Protein AF-A0A939UTG9-F1 (afdb_monomer)

Radius of gyration: 53.7 Å; Cα contacts (8 Å, |Δi|>4): 1411; chains: 1; bounding box: 174×85×152 Å

pLDDT: mean 85.15, std 13.46, range [34.91, 98.56]

Nearest PDB structures (foldseek):
  1qhg-assembly1_A  TM=7.984E-01  e=1.955E-37  Geobacillus stearothermophilus
  2is6-assembly1_A  TM=6.971E-01  e=3.344E-34  Escherichia coli
  2is1-assembly1_A  TM=7.367E-01  e=8.570E-33  Escherichia coli
  4c2u-assembly1_D  TM=7.097E-01  e=1.482E-33  Deinococcus radiodurans
  2is2-assembly1_A  TM=7.202E-01  e=2.443E-31  Escherichia coli

Mean predicted aligned error: 13.66 Å

Foldseek 3Di:
DAAADLDDDPHADLVRDDQPDWYAHPQPRAIWAADDDPFRVPGTDGDPPDDGLPVVVVCPPAAADRDPVLCVVLVLADSLQAQCWADDPSDIDTARGAFAQEGEHEEADDGDQVSVCVVLVVSVQVLGAYEYEYECQVQVVVVQKDWDDDPQKIKMAGNPDDVNQVSDDVQLVSYWYWYWHDDPNDIWIWTWDFADVSGRNITMTGDTDDPQRVCVQSAQDPSDGHRYHCQLRDDDPLVVVLCVVLVNDDDSLLSSLLRQQFFAEEEAADFQLCQLVSVLVSLLCCCPRVVHFQQQEAEEEADPVSLVVSLVVSCVRRNNVSSVNHHRDHLLVVLLCLQVVVCVVVVHDAQAEPPDPVVQLVLLQVLCCVPVVDGDFLVRSVLLVLLLLQCLQQVDDLVRQVVCCVVPPCSSVSSVSSVVVSVVRSHDYSSVSLVSSLVCLVPPVVSLVVLLVRHQHYEYEALQQHAPSSLSNCLSNCAVGGYYYYHHVLLNQVLSSRRDNVSVLCSVPSGRRYRYGYRQERAFAEQQLQVLLLVLLVPDPSGNDGHHGYPVYHFDHAAEAEAQALVRLLVVVVVCQVPPPFAEEEAFADQLLVLLNLLVCVVVVGAAWEDADPDHLCSDPLNVQLLVQLVPDDFQDQQLVSSVVSNCVVPPPDDPVPDVSNVSLNSLSVVDRTSVRSNVSVVVSVVCNRVTHDDPDRRHYYYDYLVVCPVAATQEYEHHPQFPCGQVNPDASPSLDDPSRNPSVSSSSSSVSSRSSSHRHYYYYYDHQVTHHPSVCVSPVVSVVSNVVVVVVVVVVVVVVVVVVVVVVVVVVVVVVVVVVVVVVVVVVVVVVVVVVVVVVVVVVVVVVVVVVVVVVVVVVVVVVVVQLVVVLVVCVPPHQWDATPVRFIWGQQQPPRDIGTPVQFDDDDDPDDDDRSHGVVRVVPPD

Secondary structure (DSSP, 8-state):
-EEB-SSSSS-B-GGG--TT--EE-TTT-PEEEE---SSGGGSEEEPTT---S-HHHHSTTTSS---HHHHHHHTTS-GGGEEEEEEETTEEEEEEEEEBTEEEEEESSPPPHHHHHHHHHHHHHHT-EEEEEEE-HHHHHTTSEEEEEETTEEEEEESS--HHHHH--GGG--EEEEEEEEETTEEEEEEEEEEETTEEEEEEE-SPBPHHHHHHHTT-BTTB-PPBP-TTTS--HHHHHHHHHTT----HHHHHHHH--SSEEEEEE-TTS-HHHHHHHHHHIIIIIS---GGGEEEEESSHHHHHHHHHHHHHHH-HHHHHHSEEEEHHHHHHHHHHHHHHHTTPPPPEE---HHHHHHHHHHHHHHHHSSPPPHHHHHHHHHHHHHHHHTT--HHHHHHTTTTSTTHHHHHHHHHHHHHHTTEE-HHHHHHHHHHHHHH-HHHHHHHHHH-SEEEESSGGG-BHHHHHHHHHHHTTSEEEEEE-GGG---GGGTB-THHHHTHHHHSSS-EEEEE-EESSS-HHHHHHHHHHHTT-SS------EESS---PPPEEEEESSHHHHHHHHHHHHHH--S-EEEEESSHHHHHHHHHHHHHTT---EEPPPSS-GGGSHHHHHHHHHHTTS-TTS-HHHHHHHHHHHHSTTS-GGG-HHHHHHHHHHTT-SSHHHHHHHHHHHHHHHHH-B----TT-EEEEEHHHHTT--EEEEEE-S-STBBTTBSS--GGG-BTTBTT-HHHHHHHHHHHHTTEEEEEEEEEETTB--HHHHHH-HHHHHHHHHHHHHHHHHHHHHHHHHHHHHHHHHHHHHHHHHHHHHHHHHHHHHHHHHHHHHHHHHHHHHHHHHHHHHHHHHHHHHHHHHHHHHHHHHTT-SEEE-TT--EEEE-TTT--EEEGGGB---SSSS-----SBHHHHHT--

Sequence (928 aa):
MLFANDYNDRRVHIDETQSNQEYYCPSCGAPLVVKKGEIRQHHFAHKSNHVCNDTWERAGRQGYDISPWHNDWQNLFPRDNQEVRLHLGEVCHRADVLVDRTVVEFQHSILSPTVFDDRNNFYLNLGYKVVWLFDISDIYKEGKISYHKEGESCLFYWSNPKRTFLAYDINKGDIELFLHIAEGGKEAIYHVTGASDRGFEEFSTGLPLTRDKFLEYVGLKNGACAEPYREDVEKNRQFEEFCSKYGIDLSKQQERALLAVEGANLLLAVPGSGKTTVLINRIGHMVINKGIQPESILAITYTRNAAEEMRQRFSDRFGKELGNRIDFRTINSLCNDIYLSFCTKEGKQVRRLISKESERRKILAGVYKRFRHDNATENEKIQLGQYIGCIKNLMLEEDQIIELEDEYPQLNNMYKAYEDFLRQTNLMDYDDQMAFAYALLAKRPAVLEEIRSKYYYICVDEAQDTSKIQHAIIRMIAYGQSLFMVGDEDQSIYGFRAAFPRAMLNFRYDYVNPYILRMERNYRSTTQIVELAQRFISKNKGRYTKEMVADRGNGEPIELIRAASRKEQYDKLIEIARYRNRETAFLFRDNESSVVLIDLLLRNGISFKLKKPEMNFFGMRTIKRILDCLKRLNWAENPVDAIDRAYAKCYPGRDLERDSRLEVLKMLASEENNLKSFLDRVAVIENVIRNGSDASEANALILSTIHSSKGLEYDHVCLVDVYDGRFPSSKTNPFSHSKDDPSGEQEERRLFYVGMTRAKNKLTLFSIADKRSVYIEELYPEVRAEHEAMERKKAEEERKRREAERLQQKKEKDERRKRELEEWRIAHEKLIREEEERRRIEEEQAKRKKEQERLKEENKRKQDEAACHEEIKIIIDDQSTVAYDRSGRRWVKCERCGEIKLAEEFAWYGGQGKSNLGVCRDCSRKKH

Structure (mmCIF, N/CA/C/O backbone):
data_AF-A0A939UTG9-F1
#
_entry.id   AF-A0A939UTG9-F1
#
loop_
_atom_site.group_PDB
_atom_site.id
_atom_site.type_symbol
_atom_site.label_atom_id
_atom_site.label_alt_id
_atom_site.label_comp_id
_atom_site.label_asym_id
_atom_site.label_entity_id
_atom_site.label_seq_id
_atom_site.pdbx_PDB_ins_code
_atom_site.Cartn_x
_atom_site.Cartn_y
_atom_site.Cartn_z
_atom_site.occupancy
_atom_site.B_iso_or_equiv
_atom_site.auth_seq_id
_atom_site.auth_comp_id
_atom_site.auth_asym_id
_atom_site.auth_atom_id
_atom_site.pdbx_PDB_model_num
ATOM 1 N N . MET A 1 1 ? -23.768 -30.182 45.620 1.00 56.06 1 MET A N 1
ATOM 2 C CA . MET A 1 1 ? -22.332 -30.296 45.302 1.00 56.06 1 MET A CA 1
ATOM 3 C C . MET A 1 1 ? -21.807 -28.882 45.150 1.00 56.06 1 MET A C 1
ATOM 5 O O . MET A 1 1 ? -22.277 -28.175 44.266 1.00 56.06 1 MET A O 1
ATOM 9 N N . LEU A 1 2 ? -20.965 -28.430 46.076 1.00 53.72 2 LEU A N 1
ATOM 10 C CA . LEU A 1 2 ? -20.366 -27.100 46.011 1.00 53.72 2 LEU A CA 1
ATOM 11 C C . LEU A 1 2 ? -18.995 -27.266 45.392 1.00 53.72 2 LEU A C 1
ATOM 13 O O . LEU A 1 2 ? -18.208 -28.087 45.844 1.00 53.72 2 LEU A O 1
ATOM 17 N N . PHE A 1 3 ? -18.719 -26.540 44.327 1.00 56.91 3 PHE A N 1
ATOM 18 C CA . PHE A 1 3 ? -17.390 -26.568 43.747 1.00 56.91 3 PHE A CA 1
ATOM 19 C C . PHE A 1 3 ? -16.599 -25.385 44.295 1.00 56.91 3 PHE A C 1
ATOM 21 O O . PHE A 1 3 ? -17.157 -24.297 44.420 1.00 56.91 3 PHE A O 1
ATOM 28 N N . ALA A 1 4 ? -15.328 -25.592 44.625 1.00 58.44 4 ALA A N 1
ATOM 29 C CA . ALA A 1 4 ? -14.450 -24.495 45.012 1.00 58.44 4 ALA A CA 1
ATOM 30 C C . ALA A 1 4 ? -14.141 -23.673 43.757 1.00 58.44 4 ALA A C 1
ATOM 32 O O . ALA A 1 4 ? -13.546 -24.203 42.821 1.00 58.44 4 ALA A O 1
ATOM 33 N N . ASN A 1 5 ? -14.590 -22.423 43.673 1.00 55.06 5 ASN A N 1
ATOM 34 C CA . ASN A 1 5 ? -14.265 -21.581 42.525 1.00 55.06 5 ASN A CA 1
ATOM 35 C C . ASN A 1 5 ? -14.220 -20.107 42.921 1.00 55.06 5 ASN A C 1
ATOM 37 O O . ASN A 1 5 ? -15.011 -19.673 43.753 1.00 55.06 5 ASN A O 1
ATOM 41 N N . ASP A 1 6 ? -13.327 -19.363 42.278 1.00 51.34 6 ASP A N 1
ATOM 42 C CA . ASP A 1 6 ? -13.134 -17.927 42.474 1.00 51.34 6 ASP A CA 1
ATOM 43 C C . ASP A 1 6 ? -13.858 -17.151 41.355 1.00 51.34 6 ASP A C 1
ATOM 45 O O . ASP A 1 6 ? -13.267 -16.778 40.355 1.00 51.34 6 ASP A O 1
ATOM 49 N N . TYR A 1 7 ? -15.178 -17.007 41.508 1.00 44.16 7 TYR A N 1
ATOM 50 C CA . TYR A 1 7 ? -16.150 -16.270 40.672 1.00 44.16 7 TYR A CA 1
ATOM 51 C C . TYR A 1 7 ? -16.994 -16.968 39.572 1.00 44.16 7 TYR A C 1
ATOM 53 O O . TYR A 1 7 ? -16.527 -17.717 38.715 1.00 44.16 7 TYR A O 1
ATOM 61 N N . ASN A 1 8 ? -18.297 -16.640 39.698 1.00 45.78 8 ASN A N 1
ATOM 62 C CA . ASN A 1 8 ? -19.526 -16.768 38.892 1.00 45.78 8 ASN A CA 1
ATOM 63 C C . ASN A 1 8 ? -19.930 -18.103 38.239 1.00 45.78 8 ASN A C 1
ATOM 65 O O . ASN A 1 8 ? -19.920 -18.227 37.023 1.00 45.78 8 ASN A O 1
ATOM 69 N N . ASP A 1 9 ? -20.432 -19.040 39.069 1.00 42.06 9 ASP A N 1
ATOM 70 C CA . ASP A 1 9 ? -21.537 -19.963 38.706 1.00 42.06 9 ASP A CA 1
ATOM 71 C C . ASP A 1 9 ? -22.114 -20.731 39.937 1.00 42.06 9 ASP A C 1
ATOM 73 O O . ASP A 1 9 ? -21.953 -21.945 40.096 1.00 42.06 9 ASP A O 1
ATOM 77 N N . ARG A 1 10 ? -22.779 -20.019 40.869 1.00 41.81 10 ARG A N 1
ATOM 78 C CA . ARG A 1 10 ? -23.373 -20.561 42.128 1.00 41.81 10 ARG A CA 1
ATOM 79 C C . ARG A 1 10 ? -22.399 -21.353 43.038 1.00 41.81 10 ARG A C 1
ATOM 81 O O . ARG A 1 10 ? -22.671 -22.512 43.368 1.00 41.81 10 ARG A O 1
ATOM 88 N N . ARG A 1 11 ? -21.269 -20.764 43.458 1.00 49.25 11 ARG A N 1
ATOM 89 C CA . ARG A 1 11 ? -20.188 -21.440 44.222 1.00 49.25 11 ARG A CA 1
ATOM 90 C C . ARG A 1 11 ? -19.554 -20.532 45.300 1.00 49.25 11 ARG A C 1
ATOM 92 O O . ARG A 1 11 ? -19.694 -19.322 45.207 1.00 49.25 11 ARG A O 1
ATOM 99 N N . VAL A 1 12 ? -18.926 -21.154 46.313 1.00 49.19 12 VAL A N 1
ATOM 100 C CA . VAL A 1 12 ? -18.494 -20.600 47.627 1.00 49.19 12 VAL A CA 1
ATOM 101 C C . VAL A 1 12 ? -17.080 -20.008 47.571 1.00 49.19 12 VAL A C 1
ATOM 103 O O . VAL A 1 12 ? -16.168 -20.686 47.092 1.00 49.19 12 VAL A O 1
ATOM 106 N N . HIS A 1 13 ? -16.899 -18.791 48.099 1.00 52.38 13 HIS A N 1
ATOM 107 C CA . HIS A 1 13 ? -15.601 -18.109 48.193 1.00 52.38 13 HIS A CA 1
ATOM 108 C C . HIS A 1 13 ? -14.676 -18.775 49.233 1.00 52.38 13 HIS A C 1
ATOM 110 O O . HIS A 1 13 ? -15.135 -19.419 50.175 1.00 52.38 13 HIS A O 1
ATOM 116 N N . ILE A 1 14 ? -13.356 -18.613 49.104 1.00 53.41 14 ILE A N 1
ATOM 117 C CA . ILE A 1 14 ? -12.366 -19.228 50.012 1.00 53.41 14 ILE A CA 1
ATOM 118 C C . ILE A 1 14 ? -12.534 -18.777 51.475 1.00 53.41 14 ILE A C 1
ATOM 120 O O . ILE A 1 14 ? -12.440 -19.586 52.400 1.00 53.41 14 ILE A O 1
ATOM 124 N N . ASP A 1 15 ? -12.904 -17.508 51.654 1.00 51.78 15 ASP A N 1
ATOM 125 C CA . ASP A 1 15 ? -13.239 -16.896 52.949 1.00 51.78 15 ASP A CA 1
ATOM 126 C C . ASP A 1 15 ? -14.608 -17.345 53.497 1.00 51.78 15 ASP A C 1
ATOM 128 O O . ASP A 1 15 ? -14.928 -17.095 54.656 1.00 51.78 15 ASP A O 1
ATOM 132 N N . GLU A 1 16 ? -15.424 -18.018 52.683 1.00 56.09 16 GLU A N 1
ATOM 133 C CA . GLU A 1 16 ? -16.758 -18.520 53.043 1.00 56.09 16 GLU A CA 1
ATOM 134 C C . GLU A 1 16 ? -16.749 -20.031 53.344 1.00 56.09 16 GLU A C 1
ATOM 136 O O . GLU A 1 16 ? -17.800 -20.664 53.486 1.00 56.09 16 GLU A O 1
ATOM 141 N N . THR A 1 17 ? -15.562 -20.640 53.429 1.00 61.28 17 THR A N 1
ATOM 142 C CA . THR A 1 17 ? -15.422 -22.085 53.628 1.00 61.28 17 THR A CA 1
ATOM 143 C C . THR A 1 17 ? -15.768 -22.528 55.050 1.00 61.28 17 THR A C 1
ATOM 145 O O . THR A 1 17 ? -15.417 -21.883 56.036 1.00 61.28 17 THR A O 1
ATOM 148 N N . GLN A 1 18 ? -16.457 -23.667 55.176 1.00 62.19 18 GLN A N 1
ATOM 149 C CA . GLN A 1 18 ? -16.820 -24.270 56.461 1.00 62.19 18 GLN A CA 1
ATOM 150 C C . GLN A 1 18 ? -16.158 -25.642 56.614 1.00 62.19 18 GLN A C 1
ATOM 152 O O . GLN A 1 18 ? -16.201 -26.470 55.705 1.00 62.19 18 GLN A O 1
ATOM 157 N N . SER A 1 19 ? -15.596 -25.919 57.795 1.00 57.69 19 SER A N 1
ATOM 158 C CA . SER A 1 19 ? -14.795 -27.124 58.081 1.00 57.69 19 SER A CA 1
ATOM 159 C C . SER A 1 19 ? -15.504 -28.467 57.839 1.00 57.69 19 SER A C 1
ATOM 161 O O . SER A 1 19 ? -14.832 -29.489 57.746 1.00 57.69 19 SER A O 1
ATOM 163 N N . ASN A 1 20 ? -16.838 -28.479 57.730 1.00 62.22 20 ASN A N 1
ATOM 164 C CA . ASN A 1 20 ? -17.657 -29.691 57.597 1.00 62.22 20 ASN A CA 1
ATOM 165 C C . ASN A 1 20 ? -18.352 -29.821 56.229 1.00 62.22 20 ASN A C 1
ATOM 167 O O . ASN A 1 20 ? -19.310 -30.582 56.097 1.00 62.22 20 ASN A O 1
ATOM 171 N N . GLN A 1 21 ? -17.912 -29.068 55.221 1.00 67.62 21 GLN A N 1
ATOM 172 C CA . GLN A 1 21 ? -18.540 -29.039 53.902 1.00 67.62 21 GLN A CA 1
ATOM 173 C C . GLN A 1 21 ? -17.621 -29.655 52.837 1.00 67.62 21 GLN A C 1
ATOM 175 O O . GLN A 1 21 ? -16.415 -29.423 52.834 1.00 67.62 21 GLN A O 1
ATOM 180 N N . GLU A 1 22 ? -18.182 -30.476 51.942 1.00 69.62 22 GLU A N 1
ATOM 181 C CA . GLU A 1 22 ? -17.428 -31.074 50.834 1.00 69.62 22 GLU A CA 1
ATOM 182 C C . GLU A 1 22 ? -17.404 -30.152 49.615 1.00 69.62 22 GLU A C 1
ATOM 184 O O . GLU A 1 22 ? -18.452 -29.708 49.128 1.00 69.62 22 GLU A O 1
ATOM 189 N N . TYR A 1 23 ? -16.200 -29.936 49.089 1.00 72.38 23 TYR A N 1
ATOM 190 C CA . TYR A 1 23 ? -15.949 -29.096 47.926 1.00 72.38 23 TYR A CA 1
ATOM 191 C C . TYR A 1 23 ? -15.401 -29.925 46.763 1.00 72.38 23 TYR A C 1
ATOM 193 O O . TYR A 1 23 ? -14.735 -30.933 46.979 1.00 72.38 23 TYR A O 1
ATOM 201 N N . TYR A 1 24 ? -15.673 -29.509 45.528 1.00 70.25 24 TYR A N 1
ATOM 202 C CA . TYR A 1 24 ? -15.313 -30.242 44.307 1.00 70.25 24 TYR A CA 1
ATOM 203 C C . TYR A 1 24 ? -14.564 -29.341 43.313 1.00 70.25 24 TYR A C 1
ATOM 205 O O . TYR A 1 24 ? -14.814 -28.138 43.238 1.00 70.25 24 TYR A O 1
ATOM 213 N N . CYS A 1 25 ? -13.627 -29.901 42.550 1.00 64.31 25 CYS A N 1
ATOM 214 C CA . CYS A 1 25 ? -12.825 -29.168 41.580 1.00 64.31 25 CYS A CA 1
ATOM 215 C C . CYS A 1 25 ? -13.672 -28.770 40.366 1.00 64.31 25 CYS A C 1
ATOM 217 O O . CYS A 1 25 ? -14.316 -29.635 39.769 1.00 64.31 25 CYS A O 1
ATOM 219 N N . PRO A 1 26 ? -13.667 -27.492 39.960 1.00 53.91 26 PRO A N 1
ATOM 220 C CA . PRO A 1 26 ? -14.454 -27.019 38.829 1.00 53.91 26 PRO A CA 1
ATOM 221 C C . PRO A 1 26 ? -13.932 -27.538 37.482 1.00 53.91 26 PRO A C 1
ATOM 223 O O . PRO A 1 26 ? -14.737 -27.698 36.572 1.00 53.91 26 PRO A O 1
ATOM 226 N N . SER A 1 27 ? -12.631 -27.835 37.365 1.00 54.09 27 SER A N 1
ATOM 227 C CA . SER A 1 27 ? -12.012 -28.313 36.117 1.00 54.09 27 SER A CA 1
ATOM 228 C C . SER A 1 27 ? -12.207 -29.807 35.865 1.00 54.09 27 SER A C 1
ATOM 230 O O . SER A 1 27 ? -12.437 -30.211 34.731 1.00 54.09 27 SER A O 1
ATOM 232 N N . CYS A 1 28 ? -12.100 -30.649 36.894 1.00 63.97 28 CYS A N 1
ATOM 233 C CA . CYS A 1 28 ? -12.125 -32.111 36.734 1.00 63.97 28 CYS A CA 1
ATOM 234 C C . CYS A 1 28 ? -13.257 -32.810 37.503 1.00 63.97 28 CYS A C 1
ATOM 236 O O . CYS A 1 28 ? -13.431 -34.019 37.371 1.00 63.97 28 CYS A O 1
ATOM 238 N N . GLY A 1 29 ? -14.012 -32.086 38.334 1.00 64.69 29 GLY A N 1
ATOM 239 C CA . GLY A 1 29 ? -15.102 -32.640 39.140 1.00 64.69 29 GLY A CA 1
ATOM 240 C C . GLY A 1 29 ? -14.669 -33.467 40.355 1.00 64.69 29 GLY A C 1
ATOM 241 O O . GLY A 1 29 ? -15.529 -34.004 41.050 1.00 64.69 29 GLY A O 1
ATOM 242 N N . ALA A 1 30 ? -13.370 -33.584 40.643 1.00 72.75 30 ALA A N 1
ATOM 243 C CA . ALA A 1 30 ? -12.871 -34.386 41.759 1.00 72.75 30 ALA A CA 1
ATOM 244 C C . ALA A 1 30 ? -13.073 -33.696 43.126 1.00 72.75 30 ALA A C 1
ATOM 246 O O . ALA A 1 30 ? -12.939 -32.476 43.214 1.00 72.75 30 ALA A O 1
ATOM 247 N N . PRO A 1 31 ? -13.351 -34.439 44.213 1.00 68.38 31 PRO A N 1
ATOM 248 C CA . PRO A 1 31 ? -13.466 -33.866 45.552 1.00 68.38 31 PRO A CA 1
ATOM 249 C C . PRO A 1 31 ? -12.138 -33.255 46.028 1.00 68.38 31 PRO A C 1
ATOM 251 O O . PRO A 1 31 ? -11.065 -33.849 45.884 1.00 68.38 31 PRO A O 1
ATOM 254 N N . LEU A 1 32 ? -12.237 -32.073 46.627 1.00 67.69 32 LEU A N 1
ATOM 255 C CA . LEU A 1 32 ? -11.144 -31.260 47.148 1.00 67.69 32 LEU A CA 1
ATOM 256 C C . LEU A 1 32 ? -11.064 -31.361 48.675 1.00 67.69 32 LEU A C 1
ATOM 258 O O . LEU A 1 32 ? -12.062 -31.565 49.364 1.00 67.69 32 LEU A O 1
ATOM 262 N N . VAL A 1 33 ? -9.857 -31.194 49.208 1.00 68.81 33 VAL A N 1
ATOM 263 C CA . VAL A 1 33 ? -9.567 -31.125 50.643 1.00 68.81 33 VAL A CA 1
ATOM 264 C C . VAL A 1 33 ? -9.322 -29.673 51.029 1.00 68.81 33 VAL A C 1
ATOM 266 O O . VAL A 1 33 ? -8.511 -29.006 50.383 1.00 68.81 33 VAL A O 1
ATOM 269 N N . VAL A 1 34 ? -9.984 -29.210 52.095 1.00 63.03 34 VAL A N 1
ATOM 270 C CA . VAL A 1 34 ? -9.739 -27.883 52.672 1.00 63.03 34 VAL A CA 1
ATOM 271 C C . VAL A 1 34 ? -8.429 -27.902 53.471 1.00 63.03 34 VAL A C 1
ATOM 273 O O . VAL A 1 34 ? -8.233 -28.755 54.336 1.00 63.03 34 VAL A O 1
ATOM 276 N N . LYS A 1 35 ? -7.520 -26.972 53.193 1.00 58.66 35 LYS A N 1
ATOM 277 C CA . LYS A 1 35 ? -6.233 -26.770 53.877 1.00 58.66 35 LYS A CA 1
ATOM 278 C C . LYS A 1 35 ? -6.244 -25.416 54.595 1.00 58.66 35 LYS A C 1
ATOM 280 O O . LYS A 1 35 ? -6.921 -24.504 54.150 1.00 58.66 35 LYS A O 1
ATOM 285 N N . LYS A 1 36 ? -5.490 -25.263 55.689 1.00 45.59 36 LYS A N 1
ATOM 286 C CA . LYS A 1 36 ? -5.228 -23.954 56.322 1.00 45.59 36 LYS A CA 1
ATOM 287 C C . LYS A 1 36 ? -3.910 -23.388 55.790 1.00 45.59 36 LYS A C 1
ATOM 289 O O . LYS A 1 36 ? -2.893 -24.070 55.903 1.00 45.59 36 LYS A O 1
ATOM 294 N N . GLY A 1 37 ? -3.914 -22.166 55.259 1.00 48.91 37 GLY A N 1
ATOM 295 C CA . GLY A 1 37 ? -2.700 -21.466 54.828 1.00 48.91 37 GLY A CA 1
ATOM 296 C C . GLY A 1 37 ? -2.916 -19.957 54.694 1.00 48.91 37 GLY A C 1
ATOM 297 O O . GLY A 1 37 ? -4.029 -19.515 54.454 1.00 48.91 37 GLY A O 1
ATOM 298 N N . GLU A 1 38 ? -1.855 -19.164 54.852 1.00 39.16 38 GLU A N 1
ATOM 299 C CA . GLU A 1 38 ? -1.916 -17.687 54.814 1.00 39.16 38 GLU A CA 1
ATOM 300 C C . GLU A 1 38 ? -2.029 -17.105 53.391 1.00 39.16 38 GLU A C 1
ATOM 302 O O . GLU A 1 38 ? -2.271 -15.914 53.225 1.00 39.16 38 GLU A O 1
ATOM 307 N N . ILE A 1 39 ? -1.880 -17.936 52.354 1.00 44.31 39 ILE A N 1
ATOM 308 C CA . ILE A 1 39 ? -1.862 -17.517 50.946 1.00 44.31 39 ILE A CA 1
ATOM 309 C C . ILE A 1 39 ? -3.118 -18.040 50.236 1.00 44.31 39 ILE A C 1
ATOM 311 O O . ILE A 1 39 ? -3.437 -19.231 50.335 1.00 44.31 39 ILE A O 1
ATOM 315 N N . ARG A 1 40 ? -3.804 -17.157 49.486 1.00 46.12 40 ARG A N 1
ATOM 316 C CA . ARG A 1 40 ? -5.084 -17.400 48.778 1.00 46.12 40 ARG A CA 1
ATOM 317 C C . ARG A 1 40 ? -5.124 -18.719 47.989 1.00 46.12 40 ARG A C 1
ATOM 319 O O . ARG A 1 40 ? -6.157 -19.366 47.932 1.00 46.12 40 ARG A O 1
ATOM 326 N N . GLN A 1 41 ? -4.002 -19.195 47.454 1.00 44.38 41 GLN A N 1
ATOM 327 C CA . GLN A 1 41 ? -3.951 -20.390 46.599 1.00 44.38 41 GLN A CA 1
ATOM 328 C C . GLN A 1 41 ? -3.928 -21.741 47.344 1.00 44.38 41 GLN A C 1
ATOM 330 O O . GLN A 1 41 ? -3.912 -22.796 46.711 1.00 44.38 41 GLN A O 1
ATOM 335 N N . HIS A 1 42 ? -3.880 -21.755 48.680 1.00 47.03 42 HIS A N 1
ATOM 336 C CA . HIS A 1 42 ? -3.580 -22.977 49.436 1.00 47.03 42 HIS A CA 1
ATOM 337 C C . HIS A 1 42 ? -4.725 -23.547 50.267 1.00 47.03 42 HIS A C 1
ATOM 339 O O . HIS A 1 42 ? -4.473 -24.510 50.988 1.00 47.03 42 HIS A O 1
ATOM 345 N N . HIS A 1 43 ? -5.962 -23.048 50.155 1.00 54.19 43 HIS A N 1
ATOM 346 C CA . HIS A 1 43 ? -7.070 -23.610 50.941 1.00 54.19 43 HIS A CA 1
ATOM 347 C C . HIS A 1 43 ? -7.762 -24.812 50.308 1.00 54.19 43 HIS A C 1
ATOM 349 O O . HIS A 1 43 ? -8.451 -25.519 51.025 1.00 54.19 43 HIS A O 1
ATOM 355 N N . PHE A 1 44 ? -7.568 -25.103 49.022 1.00 60.00 44 PHE A N 1
ATOM 356 C CA . PHE A 1 44 ? -8.120 -26.302 48.392 1.00 60.00 44 PHE A CA 1
ATOM 357 C C . PHE A 1 44 ? -7.023 -27.099 47.696 1.00 60.00 44 PHE A C 1
ATOM 359 O O . PHE A 1 44 ? -6.172 -26.536 47.017 1.00 60.00 44 PHE A O 1
ATOM 366 N N . ALA A 1 45 ? -7.030 -28.418 47.862 1.00 58.91 45 ALA A N 1
ATOM 367 C CA . ALA A 1 45 ? -6.118 -29.312 47.156 1.00 58.91 45 ALA A CA 1
ATOM 368 C C . ALA A 1 45 ? -6.840 -30.585 46.725 1.00 58.91 45 ALA A C 1
ATOM 370 O O . ALA A 1 45 ? -7.698 -31.086 47.454 1.00 58.91 45 ALA A O 1
ATOM 371 N N . HIS A 1 46 ? -6.464 -31.153 45.580 1.00 65.44 46 HIS A N 1
ATOM 372 C CA . HIS A 1 46 ? -6.901 -32.502 45.247 1.00 65.44 46 HIS A CA 1
ATOM 373 C C . HIS A 1 46 ? -6.391 -33.505 46.291 1.00 65.44 46 HIS A C 1
ATOM 375 O O . HIS A 1 46 ? -5.312 -33.340 46.873 1.00 65.44 46 HIS A O 1
ATOM 381 N N . LYS A 1 47 ? -7.158 -34.579 46.520 1.00 63.28 47 LYS A N 1
ATOM 382 C CA . LYS A 1 47 ? -6.628 -35.761 47.216 1.00 63.28 47 LYS A CA 1
ATOM 383 C C . LYS A 1 47 ? -5.399 -36.272 46.450 1.00 63.28 47 LYS A C 1
ATOM 385 O O . LYS A 1 47 ? -5.352 -36.181 45.223 1.00 63.28 47 LYS A O 1
ATOM 390 N N . SER A 1 48 ? -4.401 -36.775 47.174 1.00 55.16 48 SER A N 1
ATOM 391 C CA . SER A 1 48 ? -3.136 -37.245 46.598 1.00 55.16 48 SER A CA 1
ATOM 392 C C . SER A 1 48 ? -3.372 -38.174 45.394 1.00 55.16 48 SER A C 1
ATOM 394 O O . SER A 1 48 ? -4.171 -39.103 45.490 1.00 55.16 48 SER A O 1
ATOM 396 N N . ASN A 1 49 ? -2.649 -37.921 44.291 1.00 58.56 49 ASN A N 1
ATOM 397 C CA . ASN A 1 49 ? -2.642 -38.663 43.011 1.00 58.56 49 ASN A CA 1
ATOM 398 C C . ASN A 1 49 ? -3.700 -38.295 41.945 1.00 58.56 49 ASN A C 1
ATOM 400 O O . ASN A 1 49 ? -3.868 -39.049 40.987 1.00 58.56 49 ASN A O 1
ATOM 404 N N . HIS A 1 50 ? -4.389 -37.157 42.045 1.00 59.38 50 HIS A N 1
ATOM 405 C CA . HIS A 1 50 ? -5.263 -36.675 40.965 1.00 59.38 50 HIS A CA 1
ATOM 406 C C . HIS A 1 50 ? -4.510 -35.755 39.983 1.00 59.38 50 HIS A C 1
ATOM 408 O O . HIS A 1 50 ? -3.743 -34.904 40.420 1.00 59.38 50 HIS A O 1
ATOM 414 N N . VAL A 1 51 ? -4.730 -35.909 38.670 1.00 53.47 51 VAL A N 1
ATOM 415 C CA . VAL A 1 51 ? -4.139 -35.055 37.619 1.00 53.47 51 VAL A CA 1
ATOM 416 C C . VAL A 1 51 ? -5.235 -34.176 37.028 1.00 53.47 51 VAL A C 1
ATOM 418 O O . VAL A 1 51 ? -6.138 -34.678 36.363 1.00 53.47 51 VAL A O 1
ATOM 421 N N . CYS A 1 52 ? -5.154 -32.869 37.271 1.00 55.97 52 CYS A N 1
ATOM 422 C CA . CYS A 1 52 ? -6.128 -31.901 36.780 1.00 55.97 52 CYS A CA 1
ATOM 423 C C . CYS A 1 52 ? -5.679 -31.241 35.457 1.00 55.97 52 CYS A C 1
ATOM 425 O O . CYS A 1 52 ? -4.485 -31.103 35.174 1.00 55.97 52 CYS A O 1
ATOM 427 N N . ASN A 1 53 ? -6.649 -30.818 34.638 1.00 47.28 53 ASN A N 1
ATOM 428 C CA . ASN A 1 53 ? -6.420 -29.960 33.465 1.00 47.28 53 ASN A CA 1
ATOM 429 C C . ASN A 1 53 ? -6.317 -28.468 33.830 1.00 47.28 53 ASN A C 1
ATOM 431 O O . ASN A 1 53 ? -6.081 -27.645 32.952 1.00 47.28 53 ASN A O 1
ATOM 435 N N . ASP A 1 54 ? -6.479 -28.120 35.109 1.00 50.88 54 ASP A N 1
ATOM 436 C CA . ASP A 1 54 ? -6.211 -26.775 35.607 1.00 50.88 54 ASP A CA 1
ATOM 437 C C . ASP A 1 54 ? -4.707 -26.467 35.490 1.00 50.88 54 ASP A C 1
ATOM 439 O O . ASP A 1 54 ? -3.860 -27.165 36.061 1.00 50.88 54 ASP A O 1
ATOM 443 N N . THR A 1 55 ? -4.368 -25.432 34.719 1.00 46.50 55 THR A N 1
ATOM 444 C CA . THR A 1 55 ? -2.986 -25.012 34.439 1.00 46.50 55 THR A CA 1
ATOM 445 C C . THR A 1 55 ? -2.231 -24.601 35.707 1.00 46.50 55 THR A C 1
ATOM 447 O O . THR A 1 55 ? -1.002 -24.677 35.738 1.00 46.50 55 THR A O 1
ATOM 450 N N . TRP A 1 56 ? -2.956 -24.287 36.784 1.00 47.03 56 TRP A N 1
ATOM 451 C CA . TRP A 1 56 ? -2.422 -23.971 38.108 1.00 47.03 56 TRP A CA 1
ATOM 452 C C . TRP A 1 56 ? -1.631 -25.104 38.771 1.00 47.03 56 TRP A C 1
ATOM 454 O O . TRP A 1 56 ? -0.629 -24.848 39.434 1.00 47.03 56 TRP A O 1
ATOM 464 N N . GLU A 1 57 ? -2.046 -26.361 38.591 1.00 42.62 57 GLU A N 1
ATOM 465 C CA . GLU A 1 57 ? -1.373 -27.508 39.220 1.00 42.62 57 GLU A CA 1
ATOM 466 C C . GLU A 1 57 ? -0.228 -28.049 38.344 1.00 42.62 57 GLU A C 1
ATOM 468 O O . GLU A 1 57 ? 0.761 -28.574 38.861 1.00 42.62 57 GLU A O 1
ATOM 473 N N . ARG A 1 58 ? -0.323 -27.877 37.012 1.00 42.28 58 ARG A N 1
ATOM 474 C CA . ARG A 1 58 ? 0.733 -28.272 36.058 1.00 42.28 58 ARG A CA 1
ATOM 475 C C . ARG A 1 58 ? 1.953 -27.354 36.111 1.00 42.28 58 ARG A C 1
ATOM 477 O O . ARG A 1 58 ? 3.068 -27.834 35.915 1.00 42.28 58 ARG A O 1
ATOM 484 N N . ALA A 1 59 ? 1.769 -26.074 36.435 1.00 43.00 59 ALA A N 1
ATOM 485 C CA . ALA A 1 59 ? 2.849 -25.135 36.739 1.00 43.00 59 ALA A CA 1
ATOM 486 C C . ALA A 1 59 ? 3.413 -25.382 38.154 1.00 43.00 59 ALA A C 1
ATOM 488 O O . ALA A 1 59 ? 3.409 -24.502 39.010 1.00 43.00 59 ALA A O 1
ATOM 489 N N . GLY A 1 60 ? 3.849 -26.611 38.450 1.00 36.78 60 GLY A N 1
ATOM 490 C CA . GLY A 1 60 ? 4.242 -27.014 39.800 1.00 36.78 60 GLY A CA 1
ATOM 491 C C . GLY A 1 60 ? 5.236 -26.045 40.448 1.00 36.78 60 GLY A C 1
ATOM 492 O O . GLY A 1 60 ? 6.302 -25.835 39.895 1.00 36.78 60 GLY A O 1
ATOM 493 N N . ARG A 1 61 ? 4.887 -25.475 41.614 1.00 41.47 61 ARG A N 1
ATOM 494 C CA . ARG A 1 61 ? 5.705 -24.698 42.588 1.00 41.47 61 ARG A CA 1
ATOM 495 C C . ARG A 1 61 ? 6.699 -23.621 42.083 1.00 41.47 61 ARG A C 1
ATOM 497 O O . ARG A 1 61 ? 7.300 -22.966 42.924 1.00 41.47 61 ARG A O 1
ATOM 504 N N . GLN A 1 62 ? 6.907 -23.418 40.784 1.00 44.19 62 GLN A N 1
ATOM 505 C CA . GLN A 1 62 ? 7.989 -22.593 40.220 1.00 44.19 62 GLN A CA 1
ATOM 506 C C . GLN A 1 62 ? 7.521 -21.618 39.124 1.00 44.19 62 GLN A C 1
ATOM 508 O O . GLN A 1 62 ? 8.354 -20.915 38.561 1.00 44.19 62 GLN A O 1
ATOM 513 N N . GLY A 1 63 ? 6.224 -21.572 38.793 1.00 50.50 63 GLY A N 1
ATOM 514 C CA . GLY A 1 63 ? 5.742 -20.872 37.592 1.00 50.50 63 GLY A CA 1
ATOM 515 C C . GLY A 1 63 ? 4.906 -19.607 37.797 1.00 50.50 63 GLY A C 1
ATOM 516 O O . GLY A 1 63 ? 4.694 -18.903 36.819 1.00 50.50 63 GLY A O 1
ATOM 517 N N . TYR A 1 64 ? 4.416 -19.314 39.003 1.00 60.38 64 TYR A N 1
ATOM 518 C CA . TYR A 1 64 ? 3.509 -18.184 39.249 1.00 60.38 64 TYR A CA 1
ATOM 519 C C . TYR A 1 64 ? 3.933 -17.424 40.505 1.00 60.38 64 TYR A C 1
ATOM 521 O O . TYR A 1 64 ? 4.275 -18.051 41.511 1.00 60.38 64 TYR A O 1
ATOM 529 N N . ASP A 1 65 ? 3.960 -16.094 40.434 1.00 65.88 65 ASP A N 1
ATOM 530 C CA . ASP A 1 65 ? 4.382 -15.251 41.549 1.00 65.88 65 ASP A CA 1
ATOM 531 C C . ASP A 1 65 ? 3.218 -14.974 42.487 1.00 65.88 65 ASP A C 1
ATOM 533 O O . ASP A 1 65 ? 2.200 -14.443 42.072 1.00 65.88 65 ASP A O 1
ATOM 537 N N . ILE A 1 66 ? 3.375 -15.336 43.754 1.00 68.62 66 ILE A N 1
ATOM 538 C CA . ILE A 1 66 ? 2.400 -15.067 44.819 1.00 68.62 66 ILE A CA 1
ATOM 539 C C . ILE A 1 66 ? 3.058 -14.359 46.000 1.00 68.62 66 ILE A C 1
ATOM 541 O O . ILE A 1 66 ? 2.614 -14.483 47.144 1.00 68.62 66 ILE A O 1
ATOM 545 N N . SER A 1 67 ? 4.164 -13.659 45.740 1.00 79.19 67 SER A N 1
ATOM 546 C CA . SER A 1 67 ? 4.879 -12.888 46.751 1.00 79.19 67 SER A CA 1
ATOM 547 C C . SER A 1 67 ? 3.969 -11.840 47.408 1.00 79.19 67 SER A C 1
ATOM 549 O O . SER A 1 67 ? 2.982 -11.397 46.812 1.00 79.19 67 SER A O 1
ATOM 551 N N . PRO A 1 68 ? 4.284 -11.396 48.639 1.00 82.62 68 PRO A N 1
ATOM 552 C CA . PRO A 1 68 ? 3.576 -10.278 49.260 1.00 82.62 68 PRO A CA 1
ATOM 553 C C . PRO A 1 68 ? 3.526 -9.045 48.348 1.00 82.62 68 PRO A C 1
ATOM 555 O O . PRO A 1 68 ? 2.465 -8.458 48.189 1.00 82.62 68 PRO A O 1
ATOM 558 N N . TRP A 1 69 ? 4.632 -8.744 47.653 1.00 89.56 69 TRP A N 1
ATOM 559 C CA . TRP A 1 69 ? 4.706 -7.653 46.679 1.00 89.56 69 TRP A CA 1
ATOM 560 C C . TRP A 1 69 ? 3.675 -7.803 45.552 1.00 89.56 69 TRP A C 1
ATOM 562 O O . TRP A 1 69 ? 2.953 -6.856 45.257 1.00 89.56 69 TRP A O 1
ATOM 572 N N . HIS A 1 70 ? 3.562 -8.994 44.957 1.00 88.25 70 HIS A N 1
ATOM 573 C CA . HIS A 1 70 ? 2.571 -9.266 43.912 1.00 88.25 70 HIS A CA 1
ATOM 574 C C . HIS A 1 70 ? 1.143 -9.012 44.417 1.00 88.25 70 HIS A C 1
ATOM 576 O O . HIS A 1 70 ? 0.368 -8.296 43.781 1.00 88.25 70 HIS A O 1
ATOM 582 N N . ASN A 1 71 ? 0.809 -9.553 45.594 1.00 85.94 71 ASN A N 1
ATOM 583 C CA . ASN A 1 71 ? -0.519 -9.388 46.183 1.00 85.94 71 ASN A CA 1
ATOM 584 C C . ASN A 1 71 ? -0.816 -7.918 46.512 1.00 85.94 71 ASN A C 1
ATOM 586 O O . ASN A 1 71 ? -1.938 -7.466 46.296 1.00 85.94 71 ASN A O 1
ATOM 590 N N . ASP A 1 72 ? 0.165 -7.162 47.009 1.00 90.56 72 ASP A N 1
ATOM 591 C CA . ASP A 1 72 ? 0.003 -5.740 47.327 1.00 90.56 72 ASP A CA 1
ATOM 592 C C . ASP A 1 72 ? -0.392 -4.922 46.092 1.00 90.56 72 ASP A C 1
ATOM 594 O O . ASP A 1 72 ? -1.262 -4.061 46.193 1.00 90.56 72 ASP A O 1
ATOM 598 N N . TRP A 1 73 ? 0.194 -5.213 44.927 1.00 92.94 73 TRP A N 1
ATOM 599 C CA . TRP A 1 73 ? -0.163 -4.562 43.664 1.00 92.94 73 TRP A CA 1
ATOM 600 C C . TRP A 1 73 ? -1.522 -5.007 43.125 1.00 92.94 73 TRP A C 1
ATOM 602 O O . TRP A 1 73 ? -2.341 -4.163 42.757 1.00 92.94 73 TRP A O 1
ATOM 612 N N . GLN A 1 74 ? -1.791 -6.314 43.112 1.00 90.88 74 GLN A N 1
ATOM 613 C CA . GLN A 1 74 ? -3.065 -6.863 42.640 1.00 90.88 74 GLN A CA 1
ATOM 614 C C . GLN A 1 74 ? -4.253 -6.341 43.469 1.00 90.88 74 GLN A C 1
ATOM 616 O O . GLN A 1 74 ? -5.294 -5.979 42.919 1.00 90.88 74 GLN A O 1
ATOM 621 N N . ASN A 1 75 ? -4.086 -6.225 44.791 1.00 91.56 75 ASN A N 1
ATOM 622 C CA . ASN A 1 75 ? -5.134 -5.780 45.715 1.00 91.56 75 ASN A CA 1
ATOM 623 C C . ASN A 1 75 ? -5.530 -4.302 45.567 1.00 91.56 75 ASN A C 1
ATOM 625 O O . ASN A 1 75 ? -6.513 -3.882 46.178 1.00 91.56 75 ASN A O 1
ATOM 629 N N . LEU A 1 76 ? -4.804 -3.513 44.768 1.00 93.38 76 LEU A N 1
ATOM 630 C CA . LEU A 1 76 ? -5.177 -2.128 44.461 1.00 93.38 76 LEU A CA 1
ATOM 631 C C . LEU A 1 76 ? -6.400 -2.037 43.536 1.00 93.38 76 LEU A C 1
ATOM 633 O O . LEU A 1 76 ? -7.031 -0.983 43.465 1.00 93.38 76 LEU A O 1
ATOM 637 N N . PHE A 1 77 ? -6.732 -3.119 42.828 1.00 93.62 77 PHE A N 1
ATOM 638 C CA . PHE A 1 77 ? -7.822 -3.160 41.856 1.00 93.62 77 PHE A CA 1
ATOM 639 C C . PHE A 1 77 ? -9.119 -3.702 42.477 1.00 93.62 77 PHE A C 1
ATOM 641 O O . PHE A 1 77 ? -9.067 -4.435 43.467 1.00 93.62 77 PHE A O 1
ATOM 648 N N . PRO A 1 78 ? -10.300 -3.391 41.913 1.00 91.31 78 PRO A N 1
ATOM 649 C CA . PRO A 1 78 ? -11.559 -4.004 42.331 1.00 91.31 78 PRO A CA 1
ATOM 650 C C . PRO A 1 78 ? -11.511 -5.532 42.223 1.00 91.31 78 PRO A C 1
ATOM 652 O O . PRO A 1 78 ? -10.846 -6.071 41.341 1.00 91.31 78 PRO A O 1
ATOM 655 N N . ARG A 1 79 ? -12.235 -6.240 43.099 1.00 84.88 79 ARG A N 1
ATOM 656 C CA . ARG A 1 79 ? -12.197 -7.715 43.159 1.00 84.88 79 ARG A CA 1
ATOM 657 C C . ARG A 1 79 ? -12.565 -8.377 41.834 1.00 84.88 79 ARG A C 1
ATOM 659 O O . ARG A 1 79 ? -11.894 -9.322 41.445 1.00 84.88 79 ARG A O 1
ATOM 666 N N . ASP A 1 80 ? -13.561 -7.848 41.129 1.00 87.19 80 ASP A N 1
ATOM 667 C CA . ASP A 1 80 ? -14.005 -8.407 39.846 1.00 87.19 80 ASP A CA 1
ATOM 668 C C . ASP A 1 80 ? -12.932 -8.314 38.751 1.00 87.19 80 ASP A C 1
ATOM 670 O O . ASP A 1 80 ? -12.985 -9.061 37.779 1.00 87.19 80 ASP A O 1
ATOM 674 N N . ASN A 1 81 ? -11.945 -7.426 38.913 1.00 91.06 81 ASN A N 1
ATOM 675 C CA . ASN A 1 81 ? -10.826 -7.248 37.993 1.00 91.06 81 ASN A CA 1
ATOM 676 C C . ASN A 1 81 ? -9.611 -8.110 38.324 1.00 91.06 81 ASN A C 1
ATOM 678 O O . ASN A 1 81 ? -8.695 -8.166 37.507 1.00 91.06 81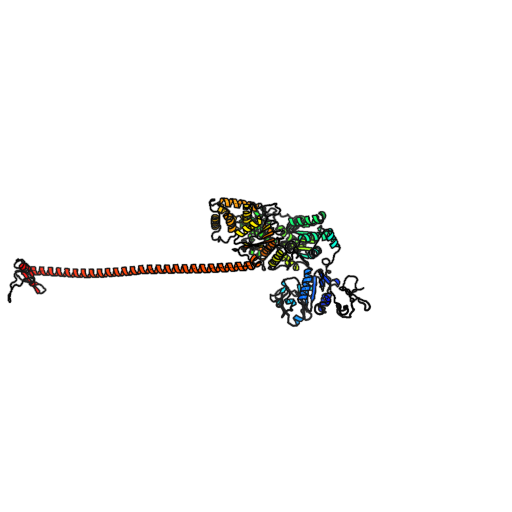 ASN A O 1
ATOM 682 N N . GLN A 1 82 ? -9.569 -8.735 39.499 1.00 89.56 82 GLN A N 1
ATOM 683 C CA . GLN A 1 82 ? -8.446 -9.559 39.930 1.00 89.56 82 GLN A CA 1
ATOM 684 C C . GLN A 1 82 ? -8.611 -10.984 39.396 1.00 89.56 82 GLN A C 1
ATOM 686 O O . GLN A 1 82 ? -9.722 -11.501 39.314 1.00 89.56 82 GLN A O 1
ATOM 691 N N . GLU A 1 83 ? -7.497 -11.638 39.074 1.00 83.12 83 GLU A N 1
ATOM 692 C CA . GLU A 1 83 ? -7.450 -13.082 38.836 1.00 83.12 83 GLU A CA 1
ATOM 693 C C . GLU A 1 83 ? -8.411 -13.582 37.730 1.00 83.12 83 GLU A C 1
ATOM 695 O O . GLU A 1 83 ? -8.965 -14.686 37.788 1.00 83.12 83 GLU A O 1
ATOM 700 N N . VAL A 1 84 ? -8.589 -12.786 36.671 1.00 83.31 84 VAL A N 1
ATOM 701 C CA . VAL A 1 84 ? -9.591 -13.050 35.630 1.00 83.31 84 VAL A CA 1
ATOM 702 C C . VAL A 1 84 ? -9.152 -14.179 34.700 1.00 83.31 84 VAL A C 1
ATOM 704 O O . VAL A 1 84 ? -8.089 -14.133 34.078 1.00 83.31 84 VAL A O 1
ATOM 707 N N . ARG A 1 85 ? -9.995 -15.209 34.566 1.00 81.50 85 ARG A N 1
ATOM 708 C CA . ARG A 1 85 ? -9.759 -16.339 33.655 1.00 81.50 85 ARG A CA 1
ATOM 709 C C . ARG A 1 85 ? -10.210 -16.021 32.236 1.00 81.50 85 ARG A C 1
ATOM 711 O O . ARG A 1 85 ? -11.320 -15.541 32.017 1.00 81.50 85 ARG A O 1
ATOM 718 N N . LEU A 1 86 ? -9.353 -16.357 31.282 1.00 81.94 86 LEU A N 1
ATOM 719 C CA . LEU A 1 86 ? -9.564 -16.189 29.852 1.00 81.94 86 LEU A CA 1
ATOM 720 C C . LEU A 1 86 ? -9.351 -17.527 29.144 1.00 81.94 86 LEU A C 1
ATOM 722 O O . LEU A 1 86 ? -8.493 -18.322 29.535 1.00 81.94 86 LEU A O 1
ATOM 726 N N . HIS A 1 87 ? -10.106 -17.752 28.068 1.00 77.12 87 HIS A N 1
ATOM 727 C CA . HIS A 1 87 ? -10.089 -18.998 27.305 1.00 77.12 87 HIS A CA 1
ATOM 728 C C . HIS A 1 87 ? -9.871 -18.737 25.811 1.00 77.12 87 HIS A C 1
ATOM 730 O O . HIS A 1 87 ? -10.487 -17.845 25.230 1.00 77.12 87 HIS A O 1
ATOM 736 N N . LEU A 1 88 ? -9.040 -19.564 25.174 1.00 70.75 88 LEU A N 1
ATOM 737 C CA . LEU A 1 88 ? -8.875 -19.625 23.721 1.00 70.75 88 LEU A CA 1
ATOM 738 C C . LEU A 1 88 ? -8.853 -21.095 23.287 1.00 70.75 88 LEU A C 1
ATOM 740 O O . LEU A 1 88 ? -7.828 -21.773 23.362 1.00 70.75 88 LEU A O 1
ATOM 744 N N . GLY A 1 89 ? -10.005 -21.605 22.848 1.00 68.62 89 GLY A N 1
ATOM 745 C CA . GLY A 1 89 ? -10.171 -23.038 22.597 1.00 68.62 89 GLY A CA 1
ATOM 746 C C . GLY A 1 89 ? -10.055 -23.834 23.899 1.00 68.62 89 GLY A C 1
ATOM 747 O O . GLY A 1 89 ? -10.809 -23.589 24.837 1.00 68.62 89 GLY A O 1
ATOM 748 N N . GLU A 1 90 ? -9.114 -24.776 23.957 1.00 63.72 90 GLU A N 1
ATOM 749 C CA . GLU A 1 90 ? -8.826 -25.565 25.166 1.00 63.72 90 GLU A CA 1
ATOM 750 C C . GLU A 1 90 ? -7.809 -24.890 26.101 1.00 63.72 90 GLU A C 1
ATOM 752 O O . GLU A 1 90 ? -7.644 -25.312 27.245 1.00 63.72 90 GLU A O 1
ATOM 757 N N . VAL A 1 91 ? -7.125 -23.842 25.631 1.00 65.69 91 VAL A N 1
ATOM 758 C CA . VAL A 1 91 ? -6.113 -23.131 26.418 1.00 65.69 91 VAL A CA 1
ATOM 759 C C . VAL A 1 91 ? -6.801 -22.150 27.364 1.00 65.69 91 VAL A C 1
ATOM 761 O O . VAL A 1 91 ? -7.702 -21.411 26.963 1.00 65.69 91 VAL A O 1
ATOM 764 N N . CYS A 1 92 ? -6.367 -22.139 28.625 1.00 74.81 92 CYS A N 1
ATOM 765 C CA . CYS A 1 92 ? -6.879 -21.260 29.670 1.00 74.81 92 CYS A CA 1
ATOM 766 C C . CYS A 1 92 ? -5.718 -20.604 30.422 1.00 74.81 92 CYS A C 1
ATOM 768 O O . CYS A 1 92 ? -4.887 -21.303 31.011 1.00 74.81 92 CYS A O 1
ATOM 770 N N . HIS A 1 93 ? -5.719 -19.272 30.477 1.00 79.88 93 HIS A N 1
ATOM 771 C CA . HIS A 1 93 ? -4.827 -18.491 31.336 1.00 79.88 93 HIS A CA 1
ATOM 772 C C . HIS A 1 93 ? -5.628 -17.630 32.305 1.00 79.88 93 HIS A C 1
ATOM 774 O O . HIS A 1 93 ? -6.797 -17.322 32.080 1.00 79.88 93 HIS A O 1
ATOM 780 N N . ARG A 1 94 ? -4.982 -17.260 33.408 1.00 80.00 94 ARG A N 1
ATOM 781 C CA . ARG A 1 94 ? -5.515 -16.332 34.399 1.00 80.00 94 ARG A CA 1
ATOM 782 C C . ARG A 1 94 ? -4.650 -15.081 34.390 1.00 80.00 94 ARG A C 1
ATOM 784 O O . ARG A 1 94 ? -3.454 -15.218 34.631 1.00 80.00 94 ARG A O 1
ATOM 791 N N . ALA A 1 95 ? -5.251 -13.935 34.101 1.00 88.06 95 ALA A N 1
ATOM 792 C CA . ALA A 1 95 ? -4.623 -12.625 34.209 1.00 88.06 95 ALA A CA 1
ATOM 793 C C . ALA A 1 95 ? -4.623 -12.171 35.672 1.00 88.06 95 ALA A C 1
ATOM 795 O O . ALA A 1 95 ? -5.631 -12.361 36.354 1.00 88.06 95 ALA A O 1
ATOM 796 N N . ASP A 1 96 ? -3.536 -11.561 36.151 1.00 89.50 96 ASP A N 1
ATOM 797 C CA . ASP A 1 96 ? -3.494 -11.047 37.531 1.00 89.50 96 ASP A CA 1
ATOM 798 C C . ASP A 1 96 ? -4.524 -9.951 37.733 1.00 89.50 96 ASP A C 1
ATOM 800 O O . ASP A 1 96 ? -5.270 -9.960 38.711 1.00 89.50 96 ASP A O 1
ATOM 804 N N . VAL A 1 97 ? -4.565 -9.019 36.786 1.00 93.12 97 VAL A N 1
ATOM 805 C CA . VAL A 1 97 ? -5.580 -7.986 36.696 1.00 93.12 97 VAL A CA 1
ATOM 806 C C . VAL A 1 97 ? -6.007 -7.843 35.243 1.00 93.12 97 VAL A C 1
ATOM 808 O O . VAL A 1 97 ? -5.176 -7.815 34.335 1.00 93.12 97 VAL A O 1
ATOM 811 N N . LEU A 1 98 ? -7.310 -7.713 35.018 1.00 91.81 98 LEU A N 1
ATOM 812 C CA . LEU A 1 98 ? -7.870 -7.347 33.724 1.00 91.81 98 LEU A CA 1
ATOM 813 C C . LEU A 1 98 ? -8.733 -6.099 33.883 1.00 91.81 98 LEU A C 1
ATOM 815 O O . LEU A 1 98 ? -9.779 -6.145 34.523 1.00 91.81 98 LEU A O 1
ATOM 819 N N . VAL A 1 99 ? -8.302 -4.987 33.292 1.00 90.38 99 VAL A N 1
ATOM 820 C CA . VAL A 1 99 ? -9.074 -3.739 33.215 1.00 90.38 99 VAL A CA 1
ATOM 821 C C . VAL A 1 99 ? -9.554 -3.566 31.783 1.00 90.38 99 VAL A C 1
ATOM 823 O O . VAL A 1 99 ? -8.728 -3.351 30.894 1.00 90.38 99 VAL A O 1
ATOM 826 N N . ASP A 1 100 ? -10.866 -3.659 31.549 1.00 87.19 100 ASP A N 1
ATOM 827 C CA . ASP A 1 100 ? -11.435 -3.745 30.197 1.00 87.19 100 ASP A CA 1
ATOM 828 C C . ASP A 1 100 ? -10.757 -4.874 29.391 1.00 87.19 100 ASP A C 1
ATOM 830 O O . ASP A 1 100 ? -10.963 -6.050 29.701 1.00 87.19 100 ASP A O 1
ATOM 834 N N . ARG A 1 101 ? -9.896 -4.538 28.420 1.00 87.50 101 ARG A N 1
ATOM 835 C CA . ARG A 1 101 ? -9.091 -5.483 27.623 1.00 87.50 101 ARG A CA 1
ATOM 836 C C . ARG A 1 101 ? -7.577 -5.350 27.848 1.00 87.50 101 ARG A C 1
ATOM 838 O O . ARG A 1 101 ? -6.777 -5.817 27.034 1.00 87.50 101 ARG A O 1
ATOM 845 N N . THR A 1 102 ? -7.176 -4.693 28.935 1.00 89.88 102 THR A N 1
ATOM 846 C CA . THR A 1 102 ? -5.776 -4.556 29.354 1.00 89.88 102 THR A CA 1
ATOM 847 C C . THR A 1 102 ? -5.466 -5.563 30.451 1.00 89.88 102 THR A C 1
ATOM 849 O O . THR A 1 102 ? -5.923 -5.421 31.585 1.00 89.88 102 THR A O 1
ATOM 852 N N . VAL A 1 103 ? -4.673 -6.571 30.104 1.00 92.31 103 VAL A N 1
ATOM 853 C CA . VAL A 1 103 ? -4.063 -7.498 31.055 1.00 92.31 103 VAL A CA 1
ATOM 854 C C . VAL A 1 103 ? -2.877 -6.802 31.708 1.00 92.31 103 VAL A C 1
ATOM 856 O O . VAL A 1 103 ? -1.973 -6.335 31.014 1.00 92.31 103 VAL A O 1
ATOM 859 N N . VAL A 1 104 ? -2.876 -6.749 33.035 1.00 93.94 104 VAL A N 1
ATOM 860 C CA . VAL A 1 104 ? -1.745 -6.285 33.838 1.00 93.94 104 VAL A CA 1
ATOM 861 C C . VAL A 1 104 ? -1.218 -7.475 34.623 1.00 93.94 104 VAL A C 1
ATOM 863 O O . VAL A 1 104 ? -1.976 -8.117 35.345 1.00 93.94 104 VAL A O 1
ATOM 866 N N . GLU A 1 105 ? 0.065 -7.771 34.456 1.00 92.88 105 GLU A N 1
ATOM 867 C CA . GLU A 1 105 ? 0.762 -8.883 35.102 1.00 92.88 105 GLU A CA 1
ATOM 868 C C . GLU A 1 105 ? 1.844 -8.332 36.036 1.00 92.88 105 GLU A C 1
ATOM 870 O O . GLU A 1 105 ? 2.617 -7.439 35.664 1.00 92.88 105 GLU A O 1
ATOM 875 N N . PHE A 1 106 ? 1.908 -8.869 37.252 1.00 92.00 106 PHE A N 1
ATOM 876 C CA . PHE A 1 106 ? 2.828 -8.447 38.302 1.00 92.00 106 PHE A CA 1
ATOM 877 C C . PHE A 1 106 ? 3.830 -9.556 38.596 1.00 92.00 106 PHE A C 1
ATOM 879 O O . PHE A 1 106 ? 3.460 -10.652 39.009 1.00 92.00 106 PHE A O 1
ATOM 886 N N . GLN A 1 107 ? 5.123 -9.263 38.468 1.00 88.25 107 GLN A N 1
ATOM 887 C CA . GLN A 1 107 ? 6.156 -10.270 38.689 1.00 88.25 107 GLN A CA 1
ATOM 888 C C . GLN A 1 107 ? 7.310 -9.746 39.543 1.00 88.25 107 GLN A C 1
ATOM 890 O O . GLN A 1 107 ? 8.009 -8.814 39.166 1.00 88.25 107 GLN A O 1
ATOM 895 N N . HIS A 1 108 ? 7.589 -10.418 40.650 1.00 83.69 108 HIS A N 1
ATOM 896 C CA . HIS A 1 108 ? 8.783 -10.233 41.472 1.00 83.69 108 HIS A CA 1
ATOM 897 C C . HIS A 1 108 ? 9.877 -11.262 41.103 1.00 83.69 108 HIS A C 1
ATOM 899 O O . HIS A 1 108 ? 11.057 -10.938 40.981 1.00 83.69 108 HIS A O 1
ATOM 905 N N . SER A 1 109 ? 9.501 -12.510 40.801 1.00 76.44 109 SER A N 1
ATOM 906 C CA . SER A 1 109 ? 10.402 -13.597 40.393 1.00 76.44 109 SER A CA 1
ATOM 907 C C . SER A 1 109 ? 10.294 -13.922 38.905 1.00 76.44 109 SER A C 1
ATOM 909 O O . SER A 1 109 ? 9.387 -14.611 38.478 1.00 76.44 109 SER A O 1
ATOM 911 N N . ILE A 1 110 ? 11.252 -13.483 38.095 1.00 73.75 110 ILE A N 1
ATOM 912 C CA . ILE A 1 110 ? 11.252 -13.646 36.624 1.00 73.75 110 ILE A CA 1
ATOM 913 C C . ILE A 1 110 ? 10.914 -15.083 36.152 1.00 73.75 110 ILE A C 1
ATOM 915 O O . ILE A 1 110 ? 11.602 -16.036 36.526 1.00 73.75 110 ILE A O 1
ATOM 919 N N . LEU A 1 111 ? 9.898 -15.200 35.285 1.00 76.19 111 LEU A N 1
ATOM 920 C CA . LEU A 1 111 ? 9.407 -16.445 34.669 1.00 76.19 111 LEU A CA 1
ATOM 921 C C . LEU A 1 111 ? 10.443 -17.110 33.758 1.00 76.19 111 LEU A C 1
ATOM 923 O O . LEU A 1 111 ? 11.403 -16.468 33.352 1.00 76.19 111 LEU A O 1
ATOM 927 N N . SER A 1 112 ? 10.237 -18.377 33.379 1.00 78.12 112 SER A N 1
ATOM 928 C CA . SER A 1 112 ? 11.003 -18.997 32.282 1.00 78.12 112 SER A CA 1
ATOM 929 C C . SER A 1 112 ? 10.563 -18.450 30.908 1.00 78.12 112 SER A C 1
ATOM 931 O O . SER A 1 112 ? 9.388 -18.101 30.773 1.00 78.12 112 SER A O 1
ATOM 933 N N . PRO A 1 113 ? 11.442 -18.429 29.881 1.00 78.94 113 PRO A N 1
ATOM 934 C CA . PRO A 1 113 ? 11.093 -17.923 28.549 1.00 78.94 113 PRO A CA 1
ATOM 935 C C . PRO A 1 113 ? 9.846 -18.588 27.958 1.00 78.94 113 PRO A C 1
ATOM 937 O O . PRO A 1 113 ? 8.928 -17.901 27.538 1.00 78.94 113 PRO A O 1
ATOM 940 N N . THR A 1 114 ? 9.753 -19.920 28.030 1.00 76.69 114 THR A N 1
ATOM 941 C CA . THR A 1 114 ? 8.624 -20.675 27.469 1.00 76.69 114 THR A CA 1
ATOM 942 C C . THR A 1 114 ? 7.282 -20.273 28.081 1.00 76.69 114 THR A C 1
ATOM 944 O O . THR A 1 114 ? 6.309 -20.111 27.358 1.00 76.69 114 THR A O 1
ATOM 947 N N . VAL A 1 115 ? 7.221 -20.103 29.407 1.00 77.44 115 VAL A N 1
ATOM 948 C CA . VAL A 1 115 ? 5.975 -19.730 30.108 1.00 77.44 115 VAL A CA 1
ATOM 949 C C . VAL A 1 115 ? 5.593 -18.283 29.809 1.00 77.44 115 VAL A C 1
ATOM 951 O O . VAL A 1 115 ? 4.416 -17.973 29.649 1.00 77.44 115 VAL A O 1
ATOM 954 N N . PHE A 1 116 ? 6.585 -17.397 29.734 1.00 79.94 116 PHE A N 1
ATOM 955 C CA . PHE A 1 116 ? 6.372 -16.000 29.384 1.00 79.94 116 PHE A CA 1
ATOM 956 C C . PHE A 1 116 ? 5.827 -15.858 27.956 1.00 79.94 116 PHE A C 1
ATOM 958 O O . PHE A 1 116 ? 4.804 -15.205 27.752 1.00 79.94 116 PHE A O 1
ATOM 965 N N . ASP A 1 117 ? 6.454 -16.532 26.990 1.00 79.50 117 ASP A N 1
ATOM 966 C CA . ASP A 1 117 ? 6.041 -16.509 25.587 1.00 79.50 117 ASP A CA 1
ATOM 967 C C . ASP A 1 117 ? 4.650 -17.122 25.391 1.00 79.50 117 ASP A C 1
ATOM 969 O O . ASP A 1 117 ? 3.833 -16.551 24.676 1.00 79.50 117 ASP A O 1
ATOM 973 N N . ASP A 1 118 ? 4.349 -18.244 26.048 1.00 80.69 118 ASP A N 1
ATOM 974 C CA . ASP A 1 118 ? 3.033 -18.895 25.995 1.00 80.69 118 ASP A CA 1
ATOM 975 C C . ASP A 1 118 ? 1.904 -17.953 26.454 1.00 80.69 118 ASP A C 1
ATOM 977 O O . ASP A 1 118 ? 0.946 -17.724 25.712 1.00 80.69 118 ASP A O 1
ATOM 981 N N . ARG A 1 119 ? 2.067 -17.301 27.619 1.00 84.31 119 ARG A N 1
ATOM 982 C CA . ARG A 1 119 ? 1.099 -16.317 28.146 1.00 84.31 119 ARG A CA 1
ATOM 983 C C . ARG A 1 119 ? 0.926 -15.127 27.208 1.00 84.31 119 ARG A C 1
ATOM 985 O O . ARG A 1 119 ? -0.199 -14.744 26.888 1.00 84.31 119 ARG A O 1
ATOM 992 N N . ASN A 1 120 ? 2.034 -14.545 26.756 1.00 83.62 120 ASN A N 1
ATOM 993 C CA . ASN A 1 120 ? 1.988 -13.373 25.889 1.00 83.62 120 ASN A CA 1
ATOM 994 C C . ASN A 1 120 ? 1.328 -13.718 24.551 1.00 83.62 120 ASN A C 1
ATOM 996 O O . ASN A 1 120 ? 0.409 -13.020 24.133 1.00 83.62 120 ASN A O 1
ATOM 1000 N N . ASN A 1 121 ? 1.709 -14.832 23.920 1.00 79.75 121 ASN A N 1
ATOM 1001 C CA . ASN A 1 121 ? 1.079 -15.302 22.687 1.00 79.75 121 ASN A CA 1
ATOM 1002 C C . ASN A 1 121 ? -0.418 -15.547 22.878 1.00 79.75 121 ASN A C 1
ATOM 1004 O O . ASN A 1 121 ? -1.208 -15.184 22.009 1.00 79.75 121 ASN A O 1
ATOM 1008 N N . PHE A 1 122 ? -0.830 -16.114 24.012 1.00 84.00 122 PHE A N 1
ATOM 1009 C CA . PHE A 1 122 ? -2.238 -16.317 24.326 1.00 84.00 122 PHE A CA 1
ATOM 1010 C C . PHE A 1 122 ? -3.021 -14.994 24.383 1.00 84.00 122 PHE A C 1
ATOM 1012 O O . PHE A 1 122 ? -4.005 -14.837 23.656 1.00 84.00 122 PHE A O 1
ATOM 1019 N N . TYR A 1 123 ? -2.573 -14.019 25.180 1.00 86.69 123 TYR A N 1
ATOM 1020 C CA . TYR A 1 123 ? -3.261 -12.728 25.306 1.00 86.69 123 TYR A CA 1
ATOM 1021 C C . TYR A 1 123 ? -3.234 -11.921 24.002 1.00 86.69 123 TYR A C 1
ATOM 1023 O O . TYR A 1 123 ? -4.243 -11.332 23.614 1.00 86.69 123 TYR A O 1
ATOM 1031 N N . LEU A 1 124 ? -2.120 -11.958 23.268 1.00 79.38 124 LEU A N 1
ATOM 1032 C CA . LEU A 1 124 ? -1.991 -11.326 21.953 1.00 79.38 124 LEU A CA 1
ATOM 1033 C C . LEU A 1 124 ? -2.915 -11.958 20.919 1.00 79.38 124 LEU A C 1
ATOM 1035 O O . LEU A 1 124 ? -3.531 -11.250 20.126 1.00 79.38 124 LEU A O 1
ATOM 1039 N N . ASN A 1 125 ? -3.055 -13.284 20.936 1.00 78.25 125 ASN A N 1
ATOM 1040 C CA . ASN A 1 125 ? -3.984 -13.985 20.060 1.00 78.25 125 ASN A CA 1
ATOM 1041 C C . ASN A 1 125 ? -5.433 -13.670 20.401 1.00 78.25 125 ASN A C 1
ATOM 1043 O O . ASN A 1 125 ? -6.267 -13.689 19.493 1.00 78.25 125 ASN A O 1
ATOM 1047 N N . LEU A 1 126 ? -5.728 -13.351 21.665 1.00 83.00 126 LEU A N 1
ATOM 1048 C CA . LEU A 1 126 ? -6.994 -12.762 22.091 1.00 83.00 126 LEU A CA 1
ATOM 1049 C C . LEU A 1 126 ? -7.121 -11.284 21.702 1.00 83.00 126 LEU A C 1
ATOM 1051 O O . LEU A 1 126 ? -8.242 -10.806 21.628 1.00 83.00 126 LEU A O 1
ATOM 1055 N N . GLY A 1 127 ? -6.025 -10.594 21.386 1.00 81.25 127 GLY A N 1
ATOM 1056 C CA . GLY A 1 127 ? -5.965 -9.182 20.991 1.00 81.25 127 GLY A CA 1
ATOM 1057 C C . GLY A 1 127 ? -5.754 -8.202 22.148 1.00 81.25 127 GLY A C 1
ATOM 1058 O O . GLY A 1 127 ? -5.794 -6.989 21.946 1.00 81.25 127 GLY A O 1
ATOM 1059 N N . TYR A 1 128 ? -5.574 -8.721 23.364 1.00 87.00 128 TYR A N 1
ATOM 1060 C CA . TYR A 1 128 ? -5.544 -7.941 24.598 1.00 87.00 128 TYR A CA 1
ATOM 1061 C C . TYR A 1 128 ? -4.230 -7.164 24.688 1.00 87.00 128 TYR A C 1
ATOM 1063 O O . TYR A 1 128 ? -3.172 -7.648 24.271 1.00 87.00 128 TYR A O 1
ATOM 1071 N N . LYS A 1 129 ? -4.290 -5.961 25.264 1.00 86.25 129 LYS A N 1
ATOM 1072 C CA . LYS A 1 129 ? -3.080 -5.223 25.630 1.00 86.25 129 LYS A CA 1
ATOM 1073 C C . LYS A 1 129 ? -2.454 -5.927 26.829 1.00 86.25 129 LYS A C 1
ATOM 1075 O O . LYS A 1 129 ? -3.148 -6.174 27.809 1.00 86.25 129 LYS A O 1
ATOM 1080 N N . VAL A 1 130 ? -1.160 -6.226 26.764 1.00 89.25 130 VAL A N 1
ATOM 1081 C CA . VAL A 1 130 ? -0.437 -6.876 27.863 1.00 89.25 130 VAL A CA 1
ATOM 1082 C C . VAL A 1 130 ? 0.572 -5.900 28.446 1.00 89.25 130 VAL A C 1
ATOM 1084 O O . VAL A 1 130 ? 1.455 -5.420 27.733 1.00 89.25 130 VAL A O 1
ATOM 1087 N N . VAL A 1 131 ? 0.440 -5.616 29.738 1.00 91.75 131 VAL A N 1
ATOM 1088 C CA . VAL A 1 131 ? 1.346 -4.770 30.515 1.00 91.75 131 VAL A CA 1
ATOM 1089 C C . VAL A 1 131 ? 1.984 -5.619 31.602 1.00 91.75 131 VAL A C 1
ATOM 1091 O O . VAL A 1 131 ? 1.286 -6.205 32.422 1.00 91.75 131 VAL A O 1
ATOM 1094 N N . TRP A 1 132 ? 3.308 -5.653 31.638 1.00 92.62 132 TRP A N 1
ATOM 1095 C CA . TRP A 1 132 ? 4.064 -6.306 32.697 1.00 92.62 132 TRP A CA 1
ATOM 1096 C C . TRP A 1 132 ? 4.707 -5.274 33.618 1.00 92.62 132 TRP A C 1
ATOM 1098 O O . TRP A 1 132 ? 5.391 -4.368 33.139 1.00 92.62 132 TRP A O 1
ATOM 1108 N N . LEU A 1 133 ? 4.564 -5.456 34.931 1.00 94.06 133 LEU A N 1
ATOM 1109 C CA . LEU A 1 133 ? 5.340 -4.751 35.948 1.00 94.06 133 LEU A CA 1
ATOM 1110 C C . LEU A 1 133 ? 6.273 -5.742 36.652 1.00 94.06 133 LEU A C 1
ATOM 1112 O O . LEU A 1 133 ? 5.827 -6.585 37.431 1.00 94.06 133 LEU A O 1
ATOM 1116 N N . PHE A 1 134 ? 7.574 -5.625 36.382 1.00 92.25 134 PHE A N 1
ATOM 1117 C CA . PHE A 1 134 ? 8.600 -6.449 37.014 1.00 92.25 134 PHE A CA 1
ATOM 1118 C C . PHE A 1 134 ? 9.283 -5.707 38.154 1.00 92.25 134 PHE A C 1
ATOM 1120 O O . PHE A 1 134 ? 9.884 -4.655 37.936 1.00 92.25 134 PHE A O 1
ATOM 1127 N N . ASP A 1 135 ? 9.272 -6.283 39.350 1.00 92.06 135 ASP A N 1
ATOM 1128 C CA . ASP A 1 135 ? 10.114 -5.807 40.438 1.00 92.06 135 ASP A CA 1
ATOM 1129 C C . ASP A 1 135 ? 11.556 -6.273 40.239 1.00 92.06 135 ASP A C 1
ATOM 1131 O O . ASP A 1 135 ? 11.859 -7.466 40.222 1.00 92.06 135 ASP A O 1
ATOM 1135 N N . ILE A 1 136 ? 12.461 -5.310 40.091 1.00 90.94 136 ILE A N 1
ATOM 1136 C CA . ILE A 1 136 ? 13.900 -5.549 39.934 1.00 90.94 136 ILE A CA 1
ATOM 1137 C C . ILE A 1 136 ? 14.702 -4.957 41.097 1.00 90.94 136 ILE A C 1
ATOM 1139 O O . ILE A 1 136 ? 15.927 -4.847 41.018 1.00 90.94 136 ILE A O 1
ATOM 1143 N N . SER A 1 137 ? 14.022 -4.598 42.190 1.00 91.62 137 SER A N 1
ATOM 1144 C CA . SER A 1 137 ? 14.617 -3.967 43.371 1.00 91.62 137 SER A CA 1
ATOM 1145 C C . SER A 1 137 ? 15.816 -4.737 43.927 1.00 91.62 137 SER A C 1
ATOM 1147 O O . SER A 1 137 ? 16.833 -4.130 44.255 1.00 91.62 137 SER A O 1
ATOM 1149 N N . ASP A 1 138 ? 15.742 -6.067 43.998 1.00 89.44 138 ASP A N 1
ATOM 1150 C CA . ASP A 1 138 ? 16.837 -6.883 44.538 1.00 89.44 138 ASP A CA 1
ATOM 1151 C C . ASP A 1 138 ? 18.039 -6.936 43.592 1.00 89.44 138 ASP A C 1
ATOM 1153 O O . ASP A 1 138 ? 19.182 -6.820 44.025 1.00 89.44 138 ASP A O 1
ATOM 1157 N N . ILE A 1 139 ? 17.791 -7.000 42.282 1.00 89.75 139 ILE A N 1
ATOM 1158 C CA . ILE A 1 139 ? 18.840 -6.982 41.250 1.00 89.75 139 ILE A CA 1
ATOM 1159 C C . ILE A 1 139 ? 19.580 -5.637 41.274 1.00 89.75 139 ILE A C 1
ATOM 1161 O O . ILE A 1 139 ? 20.801 -5.589 41.104 1.00 89.75 139 ILE A O 1
ATOM 1165 N N . TYR A 1 140 ? 18.846 -4.548 41.508 1.00 90.75 140 TYR A N 1
ATOM 1166 C CA . TYR A 1 140 ? 19.406 -3.209 41.656 1.00 90.75 140 TYR A CA 1
ATOM 1167 C C . TYR A 1 140 ? 20.241 -3.080 42.937 1.00 90.75 140 TYR A C 1
ATOM 1169 O O . TYR A 1 140 ? 21.389 -2.646 42.871 1.00 90.75 140 TYR A O 1
ATOM 1177 N N . LYS A 1 141 ? 19.735 -3.557 44.084 1.00 90.31 141 LYS A N 1
ATOM 1178 C CA . LYS A 1 141 ? 20.483 -3.570 45.359 1.00 90.31 141 LYS A CA 1
ATOM 1179 C C . LYS A 1 141 ? 21.755 -4.418 45.300 1.00 90.31 141 LYS A C 1
ATOM 1181 O O . LYS A 1 141 ? 22.752 -4.071 45.923 1.00 90.31 141 LYS A O 1
ATOM 1186 N N . GLU A 1 142 ? 21.740 -5.512 44.541 1.00 91.06 142 GLU A N 1
ATOM 1187 C CA . GLU A 1 142 ? 22.917 -6.353 44.287 1.00 91.06 142 GLU A CA 1
ATOM 1188 C C . GLU A 1 142 ? 23.955 -5.686 43.362 1.00 91.06 142 GLU A C 1
ATOM 1190 O O . GLU A 1 142 ? 25.009 -6.269 43.103 1.00 91.06 142 GLU A O 1
ATOM 1195 N N . GLY A 1 143 ? 23.671 -4.489 42.833 1.00 90.94 143 GLY A N 1
ATOM 1196 C CA . GLY A 1 143 ? 24.539 -3.770 41.899 1.00 90.94 143 GLY A CA 1
ATOM 1197 C C . GLY A 1 143 ? 24.611 -4.411 40.511 1.00 90.94 143 GLY A C 1
ATOM 1198 O O . GLY A 1 143 ? 25.486 -4.065 39.719 1.00 90.94 143 GLY A O 1
ATOM 1199 N N . LYS A 1 144 ? 23.712 -5.354 40.201 1.00 91.62 144 LYS A N 1
ATOM 1200 C CA . LYS A 1 144 ? 23.692 -6.051 38.908 1.00 91.62 144 LYS A CA 1
ATOM 1201 C C . LYS A 1 144 ? 23.039 -5.233 37.809 1.00 91.62 144 LYS A C 1
ATOM 1203 O O . LYS A 1 144 ? 23.341 -5.477 36.642 1.00 91.62 144 LYS A O 1
ATOM 1208 N N . ILE A 1 145 ? 22.166 -4.297 38.165 1.00 92.62 145 ILE A N 1
ATOM 1209 C CA . ILE A 1 145 ? 21.594 -3.324 37.241 1.00 92.62 145 ILE A CA 1
ATOM 1210 C C . ILE A 1 145 ? 21.864 -1.909 37.750 1.00 92.62 145 ILE A C 1
ATOM 1212 O O . ILE A 1 145 ? 21.739 -1.637 38.941 1.00 92.62 145 ILE A O 1
ATOM 1216 N N . SER A 1 146 ? 22.258 -1.015 36.850 1.00 92.75 146 SER A N 1
ATOM 1217 C CA . SER A 1 146 ? 22.472 0.407 37.133 1.00 92.75 146 SER A CA 1
ATOM 1218 C C . SER A 1 146 ? 21.901 1.255 36.000 1.00 92.75 146 SER A C 1
ATOM 1220 O O . SER A 1 146 ? 21.617 0.737 34.922 1.00 92.75 146 SER A O 1
ATOM 1222 N N . TYR A 1 147 ? 21.706 2.551 36.234 1.00 92.94 147 TYR A N 1
ATOM 1223 C CA . TYR A 1 147 ? 21.236 3.465 35.197 1.00 92.94 147 TYR A CA 1
ATOM 1224 C C . TYR A 1 147 ? 21.810 4.865 35.377 1.00 92.94 147 TYR A C 1
ATOM 1226 O O . TYR A 1 147 ? 22.231 5.252 36.469 1.00 92.94 147 TYR A O 1
ATOM 1234 N N . HIS A 1 148 ? 21.788 5.641 34.298 1.00 91.69 148 HIS A N 1
ATOM 1235 C CA . HIS A 1 148 ? 22.044 7.076 34.332 1.00 91.69 148 HIS A CA 1
ATOM 1236 C C . HIS A 1 148 ? 21.057 7.817 33.426 1.00 91.69 148 HIS A C 1
ATOM 1238 O O . HIS A 1 148 ? 20.413 7.232 32.556 1.00 91.69 148 HIS A O 1
ATOM 1244 N N . LYS A 1 149 ? 20.882 9.114 33.676 1.00 88.94 149 LYS A N 1
ATOM 1245 C CA . LYS A 1 149 ? 19.929 9.950 32.942 1.00 88.94 149 LYS A CA 1
ATOM 1246 C C . LYS A 1 149 ? 20.585 10.544 31.696 1.00 88.94 149 LYS A C 1
ATOM 1248 O O . LYS A 1 149 ? 21.646 11.153 31.804 1.00 88.94 149 LYS A O 1
ATOM 1253 N N . GLU A 1 150 ? 19.900 10.450 30.562 1.00 86.69 150 GLU A N 1
ATOM 1254 C CA . GLU A 1 150 ? 20.323 10.999 29.275 1.00 86.69 150 GLU A CA 1
ATOM 1255 C C . GLU A 1 150 ? 19.151 11.773 28.640 1.00 86.69 150 GLU A C 1
ATOM 1257 O O . GLU A 1 150 ? 18.214 11.205 28.074 1.00 86.69 150 GLU A O 1
ATOM 1262 N N . GLY A 1 151 ? 19.155 13.101 28.809 1.00 85.50 151 GLY A N 1
ATOM 1263 C CA . GLY A 1 151 ? 18.069 13.973 28.347 1.00 85.50 151 GLY A CA 1
ATOM 1264 C C . GLY A 1 151 ? 16.717 13.651 29.003 1.00 85.50 151 GLY A C 1
ATOM 1265 O O . GLY A 1 151 ? 16.573 13.733 30.228 1.00 85.50 151 GLY A O 1
ATOM 1266 N N . GLU A 1 152 ? 15.726 13.305 28.175 1.00 84.88 152 GLU A N 1
ATOM 1267 C CA . GLU A 1 152 ? 14.376 12.876 28.587 1.00 84.88 152 GLU A CA 1
ATOM 1268 C C . GLU A 1 152 ? 14.238 11.347 28.730 1.00 84.88 152 GLU A C 1
ATOM 1270 O O . GLU A 1 152 ? 13.131 10.828 28.858 1.00 84.88 152 GLU A O 1
ATOM 1275 N N . SER A 1 153 ? 15.357 10.619 28.742 1.00 87.75 153 SER A N 1
ATOM 1276 C CA . SER A 1 153 ? 15.401 9.163 28.893 1.00 87.75 153 SER A CA 1
ATOM 1277 C C . SER A 1 153 ? 16.386 8.727 29.982 1.00 87.75 153 SER A C 1
ATOM 1279 O O . SER A 1 153 ? 17.190 9.523 30.482 1.00 87.75 153 SER A O 1
ATOM 1281 N N . CYS A 1 154 ? 16.316 7.461 30.381 1.00 90.94 154 CYS A N 1
ATOM 1282 C CA . CYS A 1 154 ? 17.332 6.819 31.211 1.00 90.94 154 CYS A CA 1
ATOM 1283 C C . CYS A 1 154 ? 17.933 5.634 30.456 1.00 90.94 154 CYS A C 1
ATOM 1285 O O . CYS A 1 154 ? 17.200 4.842 29.867 1.00 90.94 154 CYS A O 1
ATOM 1287 N N . LEU A 1 155 ? 19.258 5.507 30.504 1.00 93.00 155 LEU A N 1
ATOM 1288 C CA . LEU A 1 155 ? 19.987 4.382 29.930 1.00 93.00 155 LEU A CA 1
ATOM 1289 C C . LEU A 1 155 ? 20.387 3.427 31.056 1.00 93.00 155 LEU A C 1
ATOM 1291 O O . LEU A 1 155 ? 21.078 3.821 32.003 1.00 93.00 155 LEU A O 1
ATOM 1295 N N . PHE A 1 156 ? 19.911 2.189 30.964 1.00 94.38 156 PHE A N 1
ATOM 1296 C CA . PHE A 1 156 ? 20.132 1.117 31.927 1.00 94.38 156 PHE A CA 1
ATOM 1297 C C . PHE A 1 156 ? 21.193 0.142 31.423 1.00 94.38 156 PHE A C 1
ATOM 1299 O O . PHE A 1 156 ? 21.213 -0.211 30.246 1.00 94.38 156 PHE A O 1
ATOM 1306 N N . TYR A 1 157 ? 22.010 -0.353 32.352 1.00 93.69 157 TYR A N 1
ATOM 1307 C CA . TYR A 1 157 ? 22.971 -1.428 32.136 1.00 93.69 157 TYR A CA 1
ATOM 1308 C C . TYR A 1 157 ? 22.680 -2.577 33.088 1.00 93.69 157 TYR A C 1
ATOM 1310 O O . TYR A 1 157 ? 22.715 -2.387 34.307 1.00 93.69 157 TYR A O 1
ATOM 1318 N N . TRP A 1 158 ? 22.440 -3.772 32.550 1.00 92.75 158 TRP A N 1
ATOM 1319 C CA . TRP A 1 158 ? 22.194 -4.978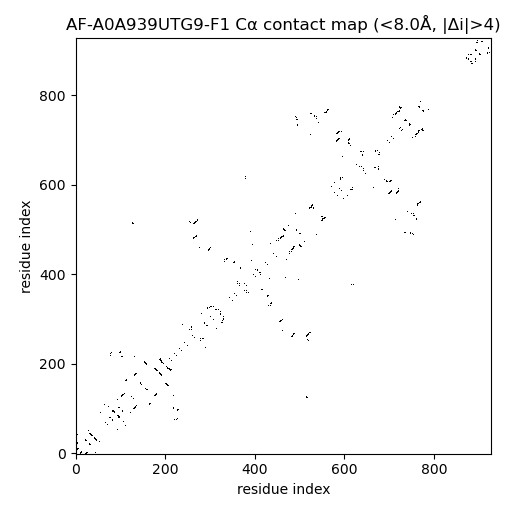 33.337 1.00 92.75 158 TRP A CA 1
ATOM 1320 C C . TRP A 1 158 ? 23.291 -6.009 33.076 1.00 92.75 158 TRP A C 1
ATOM 1322 O O . TRP A 1 158 ? 23.406 -6.583 31.998 1.00 92.75 158 TRP A O 1
ATOM 1332 N N . SER A 1 159 ? 24.093 -6.291 34.099 1.00 88.00 159 SER A N 1
ATOM 1333 C CA . SER A 1 159 ? 25.053 -7.391 34.076 1.00 88.00 159 SER A CA 1
ATOM 1334 C C . SER A 1 159 ? 24.330 -8.747 34.045 1.00 88.00 159 SER A C 1
ATOM 1336 O O . SER A 1 159 ? 23.703 -9.160 35.023 1.00 88.00 159 SER A O 1
ATOM 1338 N N . ASN A 1 160 ? 24.432 -9.446 32.908 1.00 84.62 160 ASN A N 1
ATOM 1339 C CA . ASN A 1 160 ? 23.864 -10.780 32.678 1.00 84.62 160 ASN A CA 1
ATOM 1340 C C . ASN A 1 160 ? 22.335 -10.839 32.912 1.00 84.62 160 ASN A C 1
ATOM 1342 O O . ASN A 1 160 ? 21.874 -11.472 33.873 1.00 84.62 160 ASN A O 1
ATOM 1346 N N . PRO A 1 161 ? 21.535 -10.170 32.059 1.00 85.62 161 PRO A N 1
ATOM 1347 C CA . PRO A 1 161 ? 20.081 -10.194 32.159 1.00 85.62 161 PRO A CA 1
ATOM 1348 C C . PRO A 1 161 ? 19.557 -11.632 32.099 1.00 85.62 161 PRO A C 1
ATOM 1350 O O . PRO A 1 161 ? 20.111 -12.507 31.427 1.00 85.62 161 PRO A O 1
ATOM 1353 N N . LYS A 1 162 ? 18.468 -11.911 32.824 1.00 80.81 162 LYS A N 1
ATOM 1354 C CA . LYS A 1 162 ? 17.908 -13.270 32.848 1.00 80.81 162 LYS A CA 1
ATOM 1355 C C . LYS A 1 162 ? 17.437 -13.687 31.448 1.00 80.81 162 LYS A C 1
ATOM 1357 O O . LYS A 1 162 ? 16.976 -12.857 30.668 1.00 80.81 162 LYS A O 1
ATOM 1362 N N . ARG A 1 163 ? 17.477 -14.998 31.160 1.00 78.06 163 ARG A N 1
ATOM 1363 C CA . ARG A 1 163 ? 17.146 -15.577 29.837 1.00 78.06 163 ARG A CA 1
ATOM 1364 C C . ARG A 1 163 ? 15.823 -15.089 29.243 1.00 78.06 163 ARG A C 1
ATOM 1366 O O . ARG A 1 163 ? 15.737 -14.953 28.035 1.00 78.06 163 ARG A O 1
ATOM 1373 N N . THR A 1 164 ? 14.819 -14.824 30.068 1.00 77.19 164 THR A N 1
ATOM 1374 C CA . THR A 1 164 ? 13.497 -14.337 29.633 1.00 77.19 164 THR A CA 1
ATOM 1375 C C . THR A 1 164 ? 13.567 -12.946 29.024 1.00 77.19 164 THR A C 1
ATOM 1377 O O . THR A 1 164 ? 12.954 -12.712 27.995 1.00 77.19 164 THR A O 1
ATOM 1380 N N . PHE A 1 165 ? 14.389 -12.057 29.585 1.00 78.31 165 PHE A N 1
ATOM 1381 C CA . PHE A 1 165 ? 14.647 -10.741 29.002 1.00 78.31 165 PHE A CA 1
ATOM 1382 C C . PHE A 1 165 ? 15.522 -10.840 27.749 1.00 78.31 165 PHE A C 1
ATOM 1384 O O . PHE A 1 165 ? 15.308 -10.098 26.804 1.00 78.31 165 PHE A O 1
ATOM 1391 N N . LEU A 1 166 ? 16.464 -11.789 27.698 1.00 72.75 166 LEU A N 1
ATOM 1392 C CA . LEU A 1 166 ? 17.269 -12.044 26.492 1.00 72.75 166 LEU A CA 1
ATOM 1393 C C . LEU A 1 166 ? 16.452 -12.622 25.328 1.00 72.75 166 LEU A C 1
ATOM 1395 O O . LEU A 1 166 ? 16.766 -12.363 24.173 1.00 72.75 166 LEU A O 1
ATOM 1399 N N . ALA A 1 167 ? 15.434 -13.430 25.628 1.00 65.69 167 ALA A N 1
ATOM 1400 C CA . ALA A 1 167 ? 14.519 -13.987 24.635 1.00 65.69 167 ALA A CA 1
ATOM 1401 C C . ALA A 1 167 ? 13.441 -12.980 24.200 1.00 65.69 167 ALA A C 1
ATOM 1403 O O . ALA A 1 167 ? 12.810 -13.171 23.161 1.00 65.69 167 ALA A O 1
ATOM 1404 N N . TYR A 1 168 ? 13.233 -11.919 24.986 1.00 70.88 168 TYR A N 1
ATOM 1405 C CA . TYR A 1 168 ? 12.198 -10.932 24.742 1.00 70.88 168 TYR A CA 1
ATOM 1406 C C . TYR A 1 168 ? 12.632 -9.901 23.694 1.00 70.88 168 TYR A C 1
ATOM 1408 O O . TYR A 1 168 ? 13.630 -9.199 23.846 1.00 70.88 168 TYR A O 1
ATOM 1416 N N . ASP A 1 169 ? 11.830 -9.779 22.639 1.00 65.44 169 ASP A N 1
ATOM 1417 C CA . ASP A 1 169 ? 12.021 -8.791 21.584 1.00 65.44 169 ASP A CA 1
ATOM 1418 C C . ASP A 1 169 ? 11.110 -7.580 21.829 1.00 65.44 169 ASP A C 1
ATOM 1420 O O . ASP A 1 169 ? 9.963 -7.547 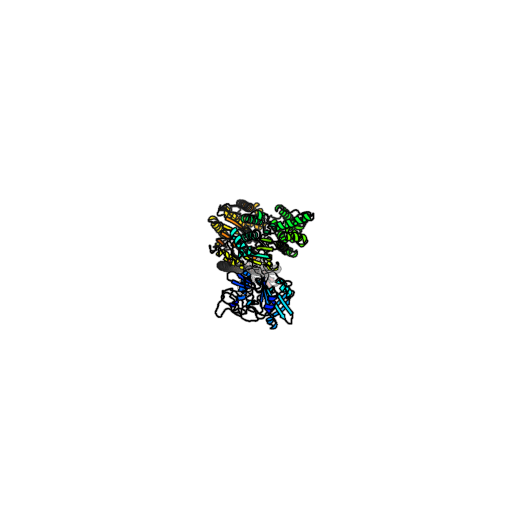21.377 1.00 65.44 169 ASP A O 1
ATOM 1424 N N . ILE A 1 170 ? 11.631 -6.572 22.542 1.00 64.88 170 ILE A N 1
ATOM 1425 C CA . ILE A 1 170 ? 10.938 -5.289 22.777 1.00 64.88 170 ILE A CA 1
ATOM 1426 C C . ILE A 1 170 ? 10.476 -4.660 21.458 1.00 64.88 170 ILE A C 1
ATOM 1428 O O . ILE A 1 170 ? 9.428 -4.016 21.414 1.00 64.88 170 ILE A O 1
ATOM 1432 N N . ASN A 1 171 ? 11.224 -4.864 20.369 1.00 54.78 171 ASN A N 1
ATOM 1433 C CA . ASN A 1 171 ? 10.948 -4.221 19.089 1.00 54.78 171 ASN A CA 1
ATOM 1434 C C . ASN A 1 171 ? 9.740 -4.829 18.369 1.00 54.78 171 ASN A C 1
ATOM 1436 O O . ASN A 1 171 ? 9.193 -4.188 17.471 1.00 54.78 171 ASN A O 1
ATOM 1440 N N . LYS A 1 172 ? 9.268 -6.018 18.775 1.00 60.81 172 LYS A N 1
ATOM 1441 C CA . LYS A 1 172 ? 7.959 -6.522 18.328 1.00 60.81 172 LYS A CA 1
ATOM 1442 C C . LYS A 1 172 ? 6.806 -5.670 18.858 1.00 60.81 172 LYS A C 1
ATOM 1444 O O . LYS A 1 172 ? 5.730 -5.691 18.267 1.00 60.81 172 LYS A O 1
ATOM 1449 N N . GLY A 1 173 ? 7.027 -4.913 19.941 1.00 57.12 173 GLY A N 1
ATOM 1450 C CA . GLY A 1 173 ? 6.061 -3.967 20.505 1.00 57.12 173 GLY A CA 1
ATOM 1451 C C . GLY A 1 173 ? 4.774 -4.623 20.996 1.00 57.12 173 GLY A C 1
ATOM 1452 O O . GLY A 1 173 ? 3.760 -3.944 21.146 1.00 57.12 173 GLY A O 1
ATOM 1453 N N . ASP A 1 174 ? 4.796 -5.942 21.190 1.00 67.06 174 ASP A N 1
ATOM 1454 C CA . ASP A 1 174 ? 3.613 -6.743 21.462 1.00 67.06 174 ASP A CA 1
ATOM 1455 C C . ASP A 1 174 ? 3.169 -6.631 22.930 1.00 67.06 174 ASP A C 1
ATOM 1457 O O . ASP A 1 174 ? 1.968 -6.590 23.190 1.00 67.06 174 ASP A O 1
ATOM 1461 N N . ILE A 1 175 ? 4.107 -6.457 23.862 1.00 81.25 175 ILE A N 1
ATOM 1462 C CA . ILE A 1 175 ? 3.835 -6.234 25.286 1.00 81.25 175 ILE A CA 1
ATOM 1463 C C . ILE A 1 175 ? 4.512 -4.944 25.759 1.00 81.25 175 ILE A C 1
ATOM 1465 O O . ILE A 1 175 ? 5.535 -4.525 25.215 1.00 81.25 175 ILE A O 1
ATOM 1469 N N . GLU A 1 176 ? 3.968 -4.329 26.801 1.00 86.81 176 GLU A N 1
ATOM 1470 C CA . GLU A 1 176 ? 4.586 -3.176 27.449 1.00 86.81 176 GLU A CA 1
ATOM 1471 C C . GLU A 1 176 ? 5.269 -3.594 28.739 1.00 86.81 176 GLU A C 1
ATOM 1473 O O . GLU A 1 176 ? 4.680 -4.271 29.582 1.00 86.81 176 GLU A O 1
ATOM 1478 N N . LEU A 1 177 ? 6.525 -3.185 28.884 1.00 89.56 177 LEU A N 1
ATOM 1479 C CA . LEU A 1 177 ? 7.374 -3.617 29.977 1.00 89.56 177 LEU A CA 1
ATOM 1480 C C . LEU A 1 177 ? 7.706 -2.444 30.895 1.00 89.56 177 LEU A C 1
ATOM 1482 O O . LEU A 1 177 ? 8.342 -1.472 30.482 1.00 89.56 177 LEU A O 1
ATOM 1486 N N . PHE A 1 178 ? 7.327 -2.580 32.159 1.00 93.56 178 PHE A N 1
ATOM 1487 C CA . PHE A 1 178 ? 7.652 -1.654 33.229 1.00 93.56 178 PHE A CA 1
ATOM 1488 C C . PHE A 1 178 ? 8.548 -2.329 34.263 1.00 93.56 178 PHE A C 1
ATOM 1490 O O . PHE A 1 178 ? 8.343 -3.486 34.632 1.00 93.56 178 PHE A O 1
ATOM 1497 N N . LEU A 1 179 ? 9.540 -1.587 34.747 1.00 93.69 179 LEU A N 1
ATOM 1498 C CA . LEU A 1 179 ? 10.472 -2.027 35.777 1.00 93.69 179 LEU A CA 1
ATOM 1499 C C . LEU A 1 179 ? 10.255 -1.206 37.044 1.00 93.69 179 LEU A C 1
ATOM 1501 O O . LEU A 1 179 ? 10.334 0.019 37.010 1.00 93.69 179 LEU A O 1
ATOM 1505 N N . HIS A 1 180 ? 9.996 -1.876 38.156 1.00 95.50 180 HIS A N 1
ATOM 1506 C CA . HIS A 1 180 ? 9.828 -1.277 39.471 1.00 95.50 180 HIS A CA 1
ATOM 1507 C C . HIS A 1 180 ? 11.129 -1.402 40.277 1.00 95.50 180 HIS A C 1
ATOM 1509 O O . HIS A 1 180 ? 11.700 -2.489 40.387 1.00 95.50 180 HIS A O 1
ATOM 1515 N N . ILE A 1 181 ? 11.596 -0.284 40.838 1.00 93.62 181 ILE A N 1
ATOM 1516 C CA . ILE A 1 181 ? 12.732 -0.224 41.765 1.00 93.62 181 ILE A CA 1
ATOM 1517 C C . ILE A 1 181 ? 12.283 0.504 43.031 1.00 93.62 181 ILE A C 1
ATOM 1519 O O . ILE A 1 181 ? 11.893 1.670 42.971 1.00 93.62 181 ILE A O 1
ATOM 1523 N N . ALA A 1 182 ? 12.398 -0.165 44.178 1.00 91.06 182 ALA A N 1
ATOM 1524 C CA . ALA A 1 182 ? 12.182 0.399 45.503 1.00 91.06 182 ALA A CA 1
ATOM 1525 C C . ALA A 1 182 ? 13.473 0.367 46.339 1.00 91.06 182 ALA A C 1
ATOM 1527 O O . ALA A 1 182 ? 14.009 -0.696 46.676 1.00 91.06 182 ALA A O 1
ATOM 1528 N N . GLU A 1 183 ? 13.949 1.551 46.726 1.00 84.69 183 GLU A N 1
ATOM 1529 C CA . GLU A 1 183 ? 15.142 1.742 47.552 1.00 84.69 183 GLU A CA 1
ATOM 1530 C C . GLU A 1 183 ? 14.931 2.883 48.561 1.00 84.69 183 GLU A C 1
ATOM 1532 O O . GLU A 1 183 ? 14.456 3.967 48.224 1.00 84.69 183 GLU A O 1
ATOM 1537 N N . GLY A 1 184 ? 15.278 2.646 49.832 1.00 76.81 184 GLY A N 1
ATOM 1538 C CA . GLY A 1 184 ? 15.272 3.694 50.863 1.00 76.81 184 GLY A CA 1
ATOM 1539 C C . GLY A 1 184 ? 13.907 4.355 51.108 1.00 76.81 184 GLY A C 1
ATOM 1540 O O . GLY A 1 184 ? 13.857 5.532 51.455 1.00 76.81 184 GLY A O 1
ATOM 1541 N N . GLY A 1 185 ? 12.805 3.627 50.891 1.00 75.25 185 GLY A N 1
ATOM 1542 C CA . GLY A 1 185 ? 11.436 4.144 51.034 1.00 75.25 185 GLY A CA 1
ATOM 1543 C C . GLY A 1 185 ? 10.943 4.990 49.855 1.00 75.25 185 GLY A C 1
ATOM 1544 O O . GLY A 1 185 ? 9.843 5.530 49.919 1.00 75.25 185 GLY A O 1
ATOM 1545 N N . LYS A 1 186 ? 11.733 5.107 48.782 1.00 82.31 186 LYS A N 1
ATOM 1546 C CA . LYS A 1 186 ? 11.312 5.680 47.501 1.00 82.31 186 LYS A CA 1
ATOM 1547 C C . LYS A 1 186 ? 11.118 4.558 46.492 1.00 82.31 186 LYS A C 1
ATOM 1549 O O . LYS A 1 186 ? 11.901 3.613 46.461 1.00 82.31 186 LYS A O 1
ATOM 1554 N N . GLU A 1 187 ? 10.099 4.690 45.659 1.00 91.25 187 GLU A N 1
ATOM 1555 C CA . GLU A 1 187 ? 9.845 3.793 44.535 1.00 91.25 187 GLU A CA 1
ATOM 1556 C C . GLU A 1 187 ? 9.817 4.580 43.226 1.00 91.25 187 GLU A C 1
ATOM 1558 O O . GLU A 1 187 ? 9.417 5.748 43.193 1.00 91.25 187 GLU A O 1
ATOM 1563 N N . ALA A 1 188 ? 10.262 3.940 42.152 1.00 93.56 188 ALA A N 1
ATOM 1564 C CA . ALA A 1 188 ? 10.238 4.480 40.804 1.00 93.56 188 ALA A CA 1
ATOM 1565 C C . ALA A 1 188 ? 9.897 3.369 39.808 1.00 93.56 188 ALA A C 1
ATOM 1567 O O . ALA A 1 188 ? 10.348 2.230 39.952 1.00 93.56 188 ALA A O 1
ATOM 1568 N N . ILE A 1 189 ? 9.098 3.715 38.798 1.00 96.06 189 ILE A N 1
ATOM 1569 C CA . ILE A 1 189 ? 8.649 2.787 37.761 1.00 96.06 189 ILE A CA 1
ATOM 1570 C C . ILE A 1 189 ? 9.152 3.281 36.408 1.00 96.06 189 ILE A C 1
ATOM 1572 O O . ILE A 1 189 ? 8.884 4.414 36.017 1.00 96.06 189 ILE A O 1
ATOM 1576 N N . TYR A 1 190 ? 9.865 2.438 35.675 1.00 94.25 190 TYR A N 1
ATOM 1577 C CA . TYR A 1 190 ? 10.501 2.794 34.412 1.00 94.25 190 TYR A CA 1
ATOM 1578 C C . TYR A 1 190 ? 9.840 2.045 33.262 1.00 94.25 190 TYR A C 1
ATOM 1580 O O . TYR A 1 190 ? 9.842 0.817 33.243 1.00 94.25 190 TYR A O 1
ATOM 1588 N N . HIS A 1 191 ? 9.291 2.778 32.296 1.00 92.31 191 HIS A N 1
ATOM 1589 C CA . HIS A 1 191 ? 8.760 2.195 31.065 1.00 92.31 191 HIS A CA 1
ATOM 1590 C C . HIS A 1 191 ? 9.899 1.942 30.079 1.00 92.31 191 HIS A C 1
ATOM 1592 O O . HIS A 1 191 ? 10.569 2.894 29.671 1.00 92.31 191 HIS A O 1
ATOM 1598 N N . VAL A 1 192 ? 10.120 0.686 29.698 1.00 89.44 192 VAL A N 1
ATOM 1599 C CA . VAL A 1 192 ? 11.167 0.311 28.744 1.00 89.44 192 VAL A CA 1
ATOM 1600 C C . VAL A 1 192 ? 10.759 0.730 27.336 1.00 89.44 192 VAL A C 1
ATOM 1602 O O . VAL A 1 192 ? 9.731 0.302 26.822 1.00 89.44 192 VAL A O 1
ATOM 1605 N N . THR A 1 193 ? 11.577 1.577 26.714 1.00 85.69 193 THR A N 1
ATOM 1606 C CA . THR A 1 193 ? 11.298 2.207 25.415 1.00 85.69 193 THR A CA 1
ATOM 1607 C C . THR A 1 193 ? 12.123 1.630 24.268 1.00 85.69 193 THR A C 1
ATOM 1609 O O . THR A 1 193 ? 11.786 1.852 23.109 1.00 85.69 193 THR A O 1
ATOM 1612 N N . GLY A 1 194 ? 13.191 0.890 24.565 1.00 82.88 194 GLY A N 1
ATOM 1613 C CA . GLY A 1 194 ? 14.017 0.224 23.561 1.00 82.88 194 GLY A CA 1
ATOM 1614 C C . GLY A 1 194 ? 15.157 -0.565 24.194 1.00 82.88 194 GLY A C 1
ATOM 1615 O O . GLY A 1 194 ? 15.501 -0.334 25.348 1.00 82.88 194 GLY A O 1
ATOM 1616 N N . ALA A 1 195 ? 15.751 -1.484 23.437 1.00 83.81 195 ALA A N 1
ATOM 1617 C CA . ALA A 1 195 ? 16.962 -2.208 23.818 1.00 83.81 195 ALA A CA 1
ATOM 1618 C C . ALA A 1 195 ? 18.022 -2.109 22.721 1.00 83.81 195 ALA A C 1
ATOM 1620 O O . ALA A 1 195 ? 17.700 -1.910 21.550 1.00 83.81 195 ALA A O 1
ATOM 1621 N N . SER A 1 196 ? 19.285 -2.236 23.120 1.00 81.56 196 SER A N 1
ATOM 1622 C CA . SER A 1 196 ? 20.427 -2.284 22.207 1.00 81.56 196 SER A CA 1
ATOM 1623 C C . SER A 1 196 ? 20.484 -3.603 21.423 1.00 81.56 196 SER A C 1
ATOM 1625 O O . SER A 1 196 ? 19.762 -4.558 21.714 1.00 81.56 196 SER A O 1
ATOM 1627 N N . ASP A 1 197 ? 21.432 -3.708 20.487 1.00 75.75 197 ASP A N 1
ATOM 1628 C CA . ASP A 1 197 ? 21.747 -4.963 19.785 1.00 75.75 197 ASP A CA 1
ATOM 1629 C C . ASP A 1 197 ? 22.208 -6.091 20.733 1.00 75.75 197 ASP A C 1
ATOM 1631 O O . ASP A 1 197 ? 22.212 -7.263 20.355 1.00 75.75 197 ASP A O 1
ATOM 1635 N N . ARG A 1 198 ? 22.589 -5.755 21.975 1.00 73.62 198 ARG A N 1
ATOM 1636 C CA . ARG A 1 198 ? 22.923 -6.714 23.044 1.00 73.62 198 ARG A CA 1
ATOM 1637 C C . ARG A 1 198 ? 21.715 -7.060 23.926 1.00 73.62 198 ARG A C 1
ATOM 1639 O O . ARG A 1 198 ? 21.866 -7.664 24.986 1.00 73.62 198 ARG A O 1
ATOM 1646 N N . GLY A 1 199 ? 20.509 -6.676 23.508 1.00 80.81 199 GLY A N 1
ATOM 1647 C CA . GLY A 1 199 ? 19.278 -6.883 24.262 1.00 80.81 199 GLY A CA 1
ATOM 1648 C C . GLY A 1 199 ? 19.279 -6.096 25.572 1.00 80.81 199 GLY A C 1
ATOM 1649 O O . GLY A 1 199 ? 19.734 -4.959 25.629 1.00 80.81 199 GLY A O 1
ATOM 1650 N N . PHE A 1 200 ? 18.788 -6.713 26.647 1.00 88.12 200 PHE A N 1
ATOM 1651 C CA . PHE A 1 200 ? 18.669 -6.075 27.966 1.00 88.12 200 PHE A CA 1
ATOM 1652 C C . PHE A 1 200 ? 19.986 -5.882 28.720 1.00 88.12 200 PHE A C 1
ATOM 1654 O O . PHE A 1 200 ? 19.955 -5.402 29.850 1.00 88.12 200 PHE A O 1
ATOM 1661 N N . GLU A 1 201 ? 21.137 -6.224 28.137 1.00 90.81 201 GLU A N 1
ATOM 1662 C CA . GLU A 1 201 ? 22.421 -5.797 28.708 1.00 90.81 201 GLU A CA 1
ATOM 1663 C C . GLU A 1 201 ? 22.533 -4.267 28.722 1.00 90.81 201 GLU A C 1
ATOM 1665 O O . GLU A 1 201 ? 23.096 -3.701 29.659 1.00 90.81 201 GLU A O 1
ATOM 1670 N N . GLU A 1 202 ? 21.941 -3.609 27.721 1.00 90.81 202 GLU A N 1
ATOM 1671 C CA . GLU A 1 202 ? 21.853 -2.155 27.602 1.00 90.81 202 GLU A CA 1
ATOM 1672 C C . GLU A 1 202 ? 20.510 -1.764 26.973 1.00 90.81 202 GLU A C 1
ATOM 1674 O O . GLU A 1 202 ? 20.204 -2.167 25.847 1.00 90.81 202 GLU A O 1
ATOM 1679 N N . PHE A 1 203 ? 19.696 -0.986 27.690 1.00 91.38 203 PHE A N 1
ATOM 1680 C CA . PHE A 1 203 ? 18.346 -0.620 27.251 1.00 91.38 203 PHE A CA 1
ATOM 1681 C C . PHE A 1 203 ? 17.921 0.767 27.740 1.00 91.38 203 PHE A C 1
ATOM 1683 O O . PHE A 1 203 ? 18.413 1.263 28.753 1.00 91.38 203 PHE A O 1
ATOM 1690 N N . SER A 1 204 ? 17.002 1.403 27.014 1.00 90.38 204 SER A N 1
ATOM 1691 C CA . SER A 1 204 ? 16.508 2.747 27.306 1.00 90.38 204 SER A CA 1
ATOM 1692 C C . SER A 1 204 ? 15.110 2.718 27.915 1.00 90.38 204 SER A C 1
ATOM 1694 O O . SER A 1 204 ? 14.278 1.862 27.596 1.00 90.38 204 SER A O 1
ATOM 1696 N N . THR A 1 205 ? 14.838 3.685 28.784 1.00 91.38 205 THR A N 1
ATOM 1697 C CA . THR A 1 205 ? 13.519 3.904 29.380 1.00 91.38 205 THR A CA 1
ATOM 1698 C C . THR A 1 205 ? 13.107 5.366 29.271 1.00 91.38 205 THR A C 1
ATOM 1700 O O . THR A 1 205 ? 13.948 6.262 29.162 1.00 91.38 205 THR A O 1
ATOM 1703 N N . GLY A 1 206 ? 11.805 5.625 29.405 1.00 87.94 206 GLY A N 1
ATOM 1704 C CA . GLY A 1 206 ? 11.306 6.969 29.693 1.00 87.94 206 GLY A CA 1
ATOM 1705 C C . GLY A 1 206 ? 11.717 7.463 31.087 1.00 87.94 206 GLY A C 1
ATOM 1706 O O . GLY A 1 206 ? 12.380 6.755 31.854 1.00 87.94 206 GLY A O 1
ATOM 1707 N N . LEU A 1 207 ? 11.288 8.680 31.431 1.00 88.19 207 LEU A N 1
ATOM 1708 C CA . LEU A 1 207 ? 11.429 9.217 32.788 1.00 88.19 207 LEU A CA 1
ATOM 1709 C C . LEU A 1 207 ? 10.679 8.345 33.817 1.00 88.19 207 LEU A C 1
ATOM 1711 O O . LEU A 1 207 ? 9.628 7.787 33.488 1.00 88.19 207 LEU A O 1
ATOM 1715 N N . PRO A 1 208 ? 11.181 8.251 35.064 1.00 91.19 208 PRO A N 1
ATOM 1716 C CA . PRO A 1 208 ? 10.536 7.461 36.105 1.00 91.19 208 PRO A CA 1
ATOM 1717 C C . PRO A 1 208 ? 9.126 7.977 36.404 1.00 91.19 208 PRO A C 1
ATOM 1719 O O . PRO A 1 208 ? 8.913 9.168 36.645 1.00 91.19 208 PRO A O 1
ATOM 1722 N N . LEU A 1 209 ? 8.172 7.053 36.423 1.00 93.75 209 LEU A N 1
ATOM 1723 C CA . LEU A 1 209 ? 6.791 7.260 36.825 1.00 93.75 209 LEU A CA 1
ATOM 1724 C C . LEU A 1 209 ? 6.632 7.002 38.325 1.00 93.75 209 LEU A C 1
ATOM 1726 O O . LEU A 1 209 ? 7.307 6.150 38.910 1.00 93.75 209 LEU A O 1
ATOM 1730 N N . THR A 1 210 ? 5.690 7.718 38.936 1.00 94.19 210 THR A N 1
ATOM 1731 C CA . THR A 1 210 ? 5.179 7.378 40.267 1.00 94.19 210 THR A CA 1
ATOM 1732 C C . THR A 1 210 ? 4.209 6.200 40.175 1.00 94.19 210 THR A C 1
ATOM 1734 O O . THR A 1 210 ? 3.638 5.941 39.111 1.00 94.19 210 THR A O 1
ATOM 1737 N N . ARG A 1 211 ? 3.958 5.528 41.306 1.00 93.31 211 ARG A N 1
ATOM 1738 C CA . ARG A 1 211 ? 2.920 4.492 41.421 1.00 93.31 211 ARG A CA 1
ATOM 1739 C C . ARG A 1 211 ? 1.567 4.968 40.897 1.00 93.31 211 ARG A C 1
ATOM 1741 O O . ARG A 1 211 ? 1.005 4.314 40.028 1.00 93.31 211 ARG A O 1
ATOM 1748 N N . ASP A 1 212 ? 1.104 6.144 41.316 1.00 91.38 212 ASP A N 1
ATOM 1749 C CA . ASP A 1 212 ? -0.172 6.703 40.842 1.00 91.38 212 ASP A CA 1
ATOM 1750 C C . ASP A 1 212 ? -0.203 6.908 39.324 1.00 91.38 212 ASP A C 1
ATOM 1752 O O . ASP A 1 212 ? -1.227 6.671 38.690 1.00 91.38 212 ASP A O 1
ATOM 1756 N N . LYS A 1 213 ? 0.918 7.319 38.717 1.00 91.62 213 LYS A N 1
ATOM 1757 C CA . LYS A 1 213 ? 0.995 7.517 37.265 1.00 91.62 213 LYS A CA 1
ATOM 1758 C C . LYS A 1 213 ? 0.972 6.204 36.494 1.00 91.62 213 LYS A C 1
ATOM 1760 O O . LYS A 1 213 ? 0.352 6.154 35.437 1.00 91.62 213 LYS A O 1
ATOM 1765 N N . PHE A 1 214 ? 1.598 5.154 37.019 1.00 92.94 214 PHE A N 1
ATOM 1766 C CA . PHE A 1 214 ? 1.483 3.812 36.451 1.00 92.94 214 PHE A CA 1
ATOM 1767 C C . PHE A 1 214 ? 0.062 3.246 36.603 1.00 92.94 214 PHE A C 1
ATOM 1769 O O . PHE A 1 214 ? -0.494 2.723 35.643 1.00 92.94 214 PHE A O 1
ATOM 1776 N N . LEU A 1 215 ? -0.565 3.398 37.773 1.00 92.94 215 LEU A N 1
ATOM 1777 C CA . LEU A 1 215 ? -1.948 2.957 37.988 1.00 92.94 215 LEU A CA 1
ATOM 1778 C C . LEU A 1 215 ? -2.919 3.696 37.056 1.00 92.94 215 LEU A C 1
ATOM 1780 O O . LEU A 1 215 ? -3.752 3.066 36.407 1.00 92.94 215 LEU A O 1
ATOM 1784 N N . GLU A 1 216 ? -2.743 5.012 36.902 1.00 89.38 216 GLU A N 1
ATOM 1785 C CA . GLU A 1 216 ? -3.504 5.820 35.947 1.00 89.38 216 GLU A CA 1
ATOM 1786 C C . GLU A 1 216 ? -3.308 5.329 34.503 1.00 89.38 216 GLU A C 1
ATOM 1788 O O . GLU A 1 216 ? -4.266 5.303 33.726 1.00 89.38 216 GLU A O 1
ATOM 1793 N N . TYR A 1 217 ? -2.081 4.927 34.159 1.00 87.94 217 TYR A N 1
ATOM 1794 C CA . TYR A 1 217 ? -1.712 4.410 32.844 1.00 87.94 217 TYR A CA 1
ATOM 1795 C C . TYR A 1 217 ? -2.422 3.096 32.501 1.00 87.94 217 TYR A C 1
ATOM 1797 O O . TYR A 1 217 ? -2.906 2.942 31.381 1.00 87.94 217 TYR A O 1
ATOM 1805 N N . VAL A 1 218 ? -2.538 2.175 33.462 1.00 89.38 218 VAL A N 1
ATOM 1806 C CA . VAL A 1 218 ? -3.263 0.902 33.282 1.00 89.38 218 VAL A CA 1
ATOM 1807 C C . VAL A 1 218 ? -4.776 1.023 33.517 1.00 89.38 218 VAL A C 1
ATOM 1809 O O . VAL A 1 218 ? -5.494 0.026 33.505 1.00 89.38 218 VAL A O 1
ATOM 1812 N N . GLY A 1 219 ? -5.284 2.245 33.703 1.00 87.44 219 GLY A N 1
ATOM 1813 C CA . GLY A 1 219 ? -6.716 2.539 33.760 1.00 87.44 219 GLY A CA 1
ATOM 1814 C C . GLY A 1 219 ? -7.335 2.570 35.160 1.00 87.44 219 GLY A C 1
ATOM 1815 O O . GLY A 1 219 ? -8.551 2.727 35.262 1.00 87.44 219 GLY A O 1
ATOM 1816 N N . LEU A 1 220 ? -6.543 2.469 36.232 1.00 90.56 220 LEU A N 1
ATOM 1817 C CA . LEU A 1 220 ? -7.016 2.636 37.608 1.00 90.56 220 LEU A CA 1
ATOM 1818 C C . LEU A 1 220 ? -6.925 4.107 38.027 1.00 90.56 220 LEU A C 1
ATOM 1820 O O . LEU A 1 220 ? -5.838 4.662 38.185 1.00 90.56 220 LEU A O 1
ATOM 1824 N N . LYS A 1 221 ? -8.077 4.750 38.236 1.00 87.94 221 LYS A N 1
ATOM 1825 C CA . LYS A 1 221 ? -8.167 6.158 38.647 1.00 87.94 221 LYS A CA 1
ATOM 1826 C C . LYS A 1 221 ? -9.036 6.289 39.888 1.00 87.94 221 LYS A C 1
ATOM 1828 O O . LYS A 1 221 ? -10.201 5.906 39.879 1.00 87.94 221 LYS A O 1
ATOM 1833 N N . ASN A 1 222 ? -8.479 6.862 40.956 1.00 85.44 222 ASN A N 1
ATOM 1834 C CA . ASN A 1 222 ? -9.179 7.069 42.232 1.00 85.44 222 ASN A CA 1
ATOM 1835 C C . ASN A 1 222 ? -9.817 5.780 42.797 1.00 85.44 222 ASN A C 1
ATOM 1837 O O . ASN A 1 222 ? -10.924 5.816 43.326 1.00 85.44 222 ASN A O 1
ATOM 1841 N N . GLY A 1 223 ? -9.136 4.636 42.647 1.00 83.81 223 GLY A N 1
ATOM 1842 C CA . GLY A 1 223 ? -9.618 3.328 43.109 1.00 83.81 223 GLY A CA 1
ATOM 1843 C C . GLY A 1 223 ? -10.705 2.682 42.239 1.00 83.81 223 GLY A C 1
ATOM 1844 O O . GLY A 1 223 ? -11.193 1.614 42.593 1.00 83.81 223 GLY A O 1
ATOM 1845 N N . ALA A 1 224 ? -11.074 3.294 41.111 1.00 87.81 224 ALA A N 1
ATOM 1846 C CA . ALA A 1 224 ? -12.028 2.745 40.153 1.00 87.81 224 ALA A CA 1
ATOM 1847 C C . ALA A 1 224 ? -11.359 2.488 38.796 1.00 87.81 224 ALA A C 1
ATOM 1849 O O . ALA A 1 224 ? -10.510 3.262 38.344 1.00 87.81 224 ALA A O 1
ATOM 1850 N N . CYS A 1 225 ? -11.753 1.408 38.132 1.00 89.56 225 CYS A N 1
ATOM 1851 C CA . CYS A 1 225 ? -11.350 1.079 36.770 1.00 89.56 225 CYS A CA 1
ATOM 1852 C C . CYS A 1 225 ? -12.524 0.427 36.022 1.00 89.56 225 CYS A C 1
ATOM 1854 O O . CYS A 1 225 ? -13.563 0.142 36.618 1.00 89.56 225 CYS A O 1
ATOM 1856 N N . ALA A 1 226 ? -12.383 0.245 34.709 1.00 87.00 226 ALA A N 1
ATOM 1857 C CA . ALA A 1 226 ? -13.385 -0.452 33.906 1.00 87.00 226 ALA A CA 1
ATOM 1858 C C . ALA A 1 226 ? -13.440 -1.945 34.270 1.00 87.00 226 ALA A C 1
ATOM 1860 O O . ALA A 1 226 ? -12.397 -2.560 34.495 1.00 87.00 226 ALA A O 1
ATOM 1861 N N . GLU A 1 227 ? -14.639 -2.530 34.292 1.00 88.62 227 GLU A N 1
ATOM 1862 C CA . GLU A 1 227 ? -14.835 -3.970 34.509 1.00 88.62 227 GLU A CA 1
ATOM 1863 C C . GLU A 1 227 ? -14.129 -4.809 33.423 1.00 88.62 227 GLU A C 1
ATOM 1865 O O . GLU A 1 227 ? -13.891 -4.309 32.319 1.00 88.62 227 GLU A O 1
ATOM 1870 N N . PRO A 1 228 ? -13.788 -6.084 33.688 1.00 88.38 228 PRO A N 1
ATOM 1871 C CA . PRO A 1 228 ? -13.200 -6.956 32.673 1.00 88.38 228 PRO A CA 1
ATOM 1872 C C . PRO A 1 228 ? -14.154 -7.198 31.501 1.00 88.38 228 PRO A C 1
ATOM 1874 O O . PRO A 1 228 ? -15.237 -7.762 31.684 1.00 88.38 228 PRO A O 1
ATOM 1877 N N . TYR A 1 229 ? -13.729 -6.866 30.284 1.00 84.25 229 TYR A N 1
ATOM 1878 C CA . TYR A 1 229 ? -14.527 -7.090 29.082 1.00 84.25 229 TYR A CA 1
ATOM 1879 C C . TYR A 1 229 ? -14.245 -8.476 28.488 1.00 84.25 229 TYR A C 1
ATOM 1881 O O . TYR A 1 229 ? -13.096 -8.827 28.203 1.00 84.25 229 TYR A O 1
ATOM 1889 N N . ARG A 1 230 ? -15.304 -9.284 28.331 1.00 80.75 230 ARG A N 1
ATOM 1890 C CA . ARG A 1 230 ? -15.228 -10.689 27.880 1.00 80.75 230 ARG A CA 1
ATOM 1891 C C . ARG A 1 230 ? -16.293 -11.090 26.856 1.00 80.75 230 ARG A C 1
ATOM 1893 O O . ARG A 1 230 ? -16.301 -12.228 26.393 1.00 80.75 230 ARG A O 1
ATOM 1900 N N . GLU A 1 231 ? -17.188 -10.176 26.477 1.00 75.56 231 GLU A N 1
ATOM 1901 C CA . GLU A 1 231 ? -18.310 -10.501 25.582 1.00 75.56 231 GLU A CA 1
ATOM 1902 C C . GLU A 1 231 ? -17.864 -11.023 24.208 1.00 75.56 231 GLU A C 1
ATOM 1904 O O . GLU A 1 231 ? -18.618 -11.730 23.544 1.00 75.56 231 GLU A O 1
ATOM 1909 N N . ASP A 1 232 ? -16.664 -10.654 23.764 1.00 73.31 232 ASP A N 1
ATOM 1910 C CA . ASP A 1 232 ? -16.080 -11.055 22.486 1.00 73.31 232 ASP A CA 1
ATOM 1911 C C . ASP A 1 232 ? -15.392 -12.424 22.521 1.00 73.31 232 ASP A C 1
ATOM 1913 O O . ASP A 1 232 ? -15.129 -13.001 21.466 1.00 73.31 232 ASP A O 1
ATOM 1917 N N . VAL A 1 233 ? -15.133 -12.976 23.706 1.00 73.69 233 VAL A N 1
ATOM 1918 C CA . VAL A 1 233 ? -14.495 -14.290 23.887 1.00 73.69 233 VAL A CA 1
ATOM 1919 C C . VAL A 1 233 ? -15.440 -15.330 24.490 1.00 73.69 233 VAL A C 1
ATOM 1921 O O . VAL A 1 233 ? -15.193 -16.533 24.377 1.00 73.69 233 VAL A O 1
ATOM 1924 N N . GLU A 1 234 ? -16.544 -14.889 25.088 1.00 75.00 234 GLU A N 1
ATOM 1925 C CA . GLU A 1 234 ? -17.577 -15.746 25.661 1.00 75.00 234 GLU A CA 1
ATOM 1926 C C . GLU A 1 234 ? -18.674 -16.107 24.649 1.00 75.00 234 GLU A C 1
ATOM 1928 O O . GLU A 1 234 ? -18.924 -15.419 23.659 1.00 75.00 234 GLU A O 1
ATOM 1933 N N . LYS A 1 235 ? -19.366 -17.224 24.901 1.00 72.19 235 LYS A N 1
ATOM 1934 C CA . LYS A 1 235 ? -20.500 -17.633 24.068 1.00 72.19 235 LYS A CA 1
ATOM 1935 C C . LYS A 1 235 ? -21.661 -16.665 24.246 1.00 72.19 235 LYS A C 1
ATOM 1937 O O . LYS A 1 235 ? -22.228 -16.557 25.331 1.00 72.19 235 LYS A O 1
ATOM 1942 N N . ASN A 1 236 ? -22.079 -16.045 23.149 1.00 81.56 236 ASN A N 1
ATOM 1943 C CA . ASN A 1 236 ? -23.211 -15.136 23.129 1.00 81.56 236 ASN A CA 1
ATOM 1944 C C . ASN A 1 236 ? -24.363 -15.739 22.316 1.00 81.56 236 ASN A C 1
ATOM 1946 O O . ASN A 1 236 ? -24.364 -15.708 21.088 1.00 81.56 236 ASN A O 1
ATOM 1950 N N . ARG A 1 237 ? -25.379 -16.260 23.010 1.00 86.12 237 ARG A N 1
ATOM 1951 C CA . ARG A 1 237 ? -26.533 -16.907 22.369 1.00 86.12 237 ARG A CA 1
ATOM 1952 C C . ARG A 1 237 ? -27.303 -15.971 21.430 1.00 86.12 237 ARG A C 1
ATOM 1954 O O . ARG A 1 237 ? -27.740 -16.406 20.372 1.00 86.12 237 ARG A O 1
ATOM 1961 N N . GLN A 1 238 ? -27.461 -14.695 21.790 1.00 87.75 238 GLN A N 1
ATOM 1962 C CA . GLN A 1 238 ? -28.147 -13.722 20.928 1.00 87.75 238 GLN A CA 1
ATOM 1963 C C . GLN A 1 238 ? -27.358 -13.486 19.635 1.00 87.75 238 GLN A C 1
ATOM 1965 O O . GLN A 1 238 ? -27.928 -13.438 18.548 1.00 87.75 238 GLN A O 1
ATOM 1970 N N . PHE A 1 239 ? -26.030 -13.412 19.741 1.00 89.75 239 PHE A N 1
ATOM 1971 C CA . PHE A 1 239 ? -25.146 -13.337 18.583 1.00 89.75 239 PHE A CA 1
ATOM 1972 C C . PHE A 1 239 ? -25.205 -14.605 17.719 1.00 89.75 239 PHE A C 1
ATOM 1974 O O . PHE A 1 239 ? -25.306 -14.498 16.499 1.00 89.75 239 PHE A O 1
ATOM 1981 N N . GLU A 1 240 ? -25.198 -15.796 18.322 1.00 90.25 240 GLU A N 1
ATOM 1982 C CA . GLU A 1 240 ? -25.343 -17.071 17.603 1.00 90.25 240 GLU A CA 1
ATOM 1983 C C . GLU A 1 240 ? -26.684 -17.144 16.848 1.00 90.25 240 GLU A C 1
ATOM 1985 O O . GLU A 1 240 ? -26.725 -17.523 15.675 1.00 90.25 240 GLU A O 1
ATOM 1990 N N . GLU A 1 241 ? -27.779 -16.710 17.482 1.00 93.00 241 GLU A N 1
ATOM 1991 C CA . GLU A 1 241 ? -29.106 -16.612 16.864 1.00 93.00 241 GLU A CA 1
ATOM 1992 C C . GLU A 1 241 ? -29.124 -15.587 15.713 1.00 93.00 241 GLU A C 1
ATOM 1994 O O . GLU A 1 241 ? -29.674 -15.867 14.643 1.00 93.00 241 GLU A O 1
ATOM 1999 N N . PHE A 1 242 ? -28.471 -14.431 15.880 1.00 94.06 242 PHE A N 1
ATOM 2000 C CA . PHE A 1 242 ? -28.275 -13.443 14.814 1.00 94.06 242 PHE A CA 1
ATOM 2001 C C . PHE A 1 242 ? -27.504 -14.038 13.627 1.00 94.06 242 PHE A C 1
ATOM 2003 O O . PHE A 1 242 ? -27.946 -13.915 12.481 1.00 94.06 242 PHE A O 1
ATOM 2010 N N . CYS A 1 243 ? -26.388 -14.720 13.885 1.00 93.56 243 CYS A N 1
ATOM 2011 C CA . CYS A 1 243 ? -25.578 -15.335 12.840 1.00 93.56 243 CYS A CA 1
ATOM 2012 C C . CYS A 1 243 ? -26.358 -16.412 12.081 1.00 93.56 243 CYS A C 1
ATOM 2014 O O . CYS A 1 243 ? -26.367 -16.406 10.849 1.00 93.56 243 CYS A O 1
ATOM 2016 N N . SER A 1 244 ? -27.087 -17.271 12.799 1.00 94.06 244 SER A N 1
ATOM 2017 C CA . SER A 1 244 ? -27.952 -18.292 12.203 1.00 94.06 244 SER A CA 1
ATOM 2018 C C . SER A 1 244 ? -29.040 -17.674 11.318 1.00 94.06 244 SER A C 1
ATOM 2020 O O . SER A 1 244 ? -29.206 -18.078 10.166 1.00 94.06 244 SER A O 1
ATOM 2022 N N . LYS A 1 245 ? -29.723 -16.629 11.806 1.00 95.12 245 LYS A N 1
ATOM 2023 C CA . LYS A 1 245 ? -30.796 -15.936 11.076 1.00 95.12 245 LYS A CA 1
ATOM 2024 C C . LYS A 1 245 ? -30.338 -15.358 9.734 1.00 95.12 245 LYS A C 1
ATOM 2026 O O . LYS A 1 245 ? -31.109 -15.378 8.778 1.00 95.12 245 LYS A O 1
ATOM 2031 N N . TYR A 1 246 ? -29.114 -14.834 9.657 1.00 94.06 246 TYR A N 1
ATOM 2032 C CA . TYR A 1 246 ? -28.584 -14.168 8.458 1.00 94.06 246 TYR A CA 1
ATOM 2033 C C . TYR A 1 246 ? -27.553 -15.002 7.681 1.00 94.06 246 TYR A C 1
ATOM 2035 O O . TYR A 1 246 ? -26.841 -14.451 6.829 1.00 94.06 246 TYR A O 1
ATOM 2043 N N . GLY A 1 247 ? -27.445 -16.306 7.972 1.00 93.38 247 GLY A N 1
ATOM 2044 C CA . GLY A 1 247 ? -26.499 -17.211 7.312 1.00 93.38 247 GLY A CA 1
ATOM 2045 C C . GLY A 1 247 ? -25.057 -16.701 7.383 1.00 93.38 247 GLY A C 1
ATOM 2046 O O . GLY A 1 247 ? -24.357 -16.645 6.371 1.00 93.38 247 GLY A O 1
ATOM 2047 N N . ILE A 1 248 ? -24.651 -16.196 8.547 1.00 92.88 248 ILE A N 1
ATOM 2048 C CA . ILE A 1 248 ? -23.310 -15.667 8.788 1.00 92.88 248 ILE A CA 1
ATOM 2049 C C . ILE A 1 248 ? -22.445 -16.811 9.316 1.00 92.88 248 ILE A C 1
ATOM 2051 O O . ILE A 1 248 ? -22.621 -17.250 10.449 1.00 92.88 248 ILE A O 1
ATOM 2055 N N . ASP A 1 249 ? -21.517 -17.271 8.481 1.00 89.81 249 ASP A N 1
ATOM 2056 C CA . ASP A 1 249 ? -20.488 -18.248 8.838 1.00 89.81 249 ASP A CA 1
ATOM 2057 C C . ASP A 1 249 ? -19.128 -17.545 8.903 1.00 89.81 249 ASP A C 1
ATOM 2059 O O . ASP A 1 249 ? -18.742 -16.841 7.964 1.00 89.81 249 ASP A O 1
ATOM 2063 N N . LEU A 1 250 ? -18.452 -17.651 10.047 1.00 87.94 250 LEU A N 1
ATOM 2064 C CA . LEU A 1 250 ? -17.267 -16.864 10.384 1.00 87.94 250 LEU A CA 1
ATOM 2065 C C . LEU A 1 250 ? -16.251 -17.712 11.139 1.00 87.94 250 LEU A C 1
ATOM 2067 O O . LEU A 1 250 ? -16.596 -18.530 11.990 1.00 87.94 250 LEU A O 1
ATOM 2071 N N . SER A 1 251 ? -14.968 -17.435 10.909 1.00 89.19 251 SER A N 1
ATOM 2072 C CA . SER A 1 251 ? -13.925 -17.937 11.800 1.00 89.19 251 SER A CA 1
ATOM 2073 C C . SER A 1 251 ? -13.968 -17.231 13.155 1.00 89.19 251 SER A C 1
ATOM 2075 O O . SER A 1 251 ? -14.455 -16.108 13.279 1.00 89.19 251 SER A O 1
ATOM 2077 N N . LYS A 1 252 ? -13.339 -17.831 14.170 1.00 84.00 252 LYS A N 1
ATOM 2078 C CA . LYS A 1 252 ? -13.224 -17.221 15.505 1.00 84.00 252 LYS A CA 1
ATOM 2079 C C . LYS A 1 252 ? -12.514 -15.861 15.518 1.00 84.00 252 LYS A C 1
ATOM 2081 O O . LYS A 1 252 ? -12.772 -15.050 16.396 1.00 84.00 252 LYS A O 1
ATOM 2086 N N . GLN A 1 253 ? -11.620 -15.586 14.567 1.00 88.25 253 GLN A N 1
ATOM 2087 C CA . GLN A 1 253 ? -11.008 -14.256 14.419 1.00 88.25 253 GLN A CA 1
ATOM 2088 C C . GLN A 1 253 ? -12.008 -13.231 13.857 1.00 88.25 253 GLN A C 1
ATOM 2090 O O . GLN A 1 253 ? -12.066 -12.100 14.329 1.00 88.25 253 GLN A O 1
ATOM 2095 N N . GLN A 1 254 ? -12.825 -13.635 12.881 1.00 92.25 254 GLN A N 1
ATOM 2096 C CA . GLN A 1 254 ? -13.855 -12.778 12.294 1.00 92.25 254 GLN A CA 1
ATOM 2097 C C . GLN A 1 254 ? -15.006 -12.519 13.278 1.00 92.25 254 GLN A C 1
ATOM 2099 O O . GLN A 1 254 ? -15.448 -11.385 13.407 1.00 92.25 254 GLN A O 1
ATOM 2104 N N . GLU A 1 255 ? -15.457 -13.541 14.007 1.00 90.50 255 GLU A N 1
ATOM 2105 C CA . GLU A 1 255 ? -16.471 -13.427 15.065 1.00 90.50 255 GLU A CA 1
ATOM 2106 C C . GLU A 1 255 ? -16.073 -12.391 16.125 1.00 90.50 255 GLU A C 1
ATOM 2108 O O . GLU A 1 255 ? -16.842 -11.474 16.410 1.00 90.50 255 GLU A O 1
ATOM 2113 N N . ARG A 1 256 ? -14.833 -12.457 16.622 1.00 88.19 256 ARG A N 1
ATOM 2114 C CA . ARG A 1 256 ? -14.300 -11.472 17.576 1.00 88.19 256 ARG A CA 1
ATOM 2115 C C . ARG A 1 256 ? -14.329 -10.047 17.035 1.00 88.19 256 ARG A C 1
ATOM 2117 O O . ARG A 1 256 ? -14.704 -9.125 17.749 1.00 88.19 256 ARG A O 1
ATOM 2124 N N . ALA A 1 257 ? -14.006 -9.866 15.757 1.00 92.25 257 ALA A N 1
ATOM 2125 C CA . ALA A 1 257 ? -14.099 -8.564 15.105 1.00 92.25 257 ALA A CA 1
ATOM 2126 C C . ALA A 1 257 ? -15.532 -8.008 15.049 1.00 92.25 257 ALA A C 1
ATOM 2128 O O . ALA A 1 257 ? -15.708 -6.794 15.134 1.00 92.25 257 ALA A O 1
ATOM 2129 N N . LEU A 1 258 ? -16.554 -8.863 14.935 1.00 92.88 258 LEU A N 1
ATOM 2130 C CA . LEU A 1 258 ? -17.957 -8.437 14.981 1.00 92.88 258 LEU A CA 1
ATOM 2131 C C . LEU A 1 258 ? -18.392 -8.042 16.395 1.00 92.88 258 LEU A C 1
ATOM 2133 O O . LEU A 1 258 ? -19.145 -7.080 16.547 1.00 92.88 258 LEU A O 1
ATOM 2137 N N . LEU A 1 259 ? -17.937 -8.793 17.399 1.00 89.81 259 LEU A N 1
ATOM 2138 C CA . LEU A 1 259 ? -18.294 -8.592 18.805 1.00 89.81 259 LEU A CA 1
ATOM 2139 C C . LEU A 1 259 ? -17.566 -7.399 19.438 1.00 89.81 259 LEU A C 1
ATOM 2141 O O . LEU A 1 259 ? -18.089 -6.790 20.369 1.00 89.81 259 LEU A O 1
ATOM 2145 N N . ALA A 1 260 ? -16.404 -7.012 18.906 1.00 90.12 260 ALA A N 1
ATOM 2146 C CA . ALA A 1 260 ? -15.663 -5.825 19.318 1.00 90.12 260 ALA A CA 1
ATOM 2147 C C . ALA A 1 260 ? -16.372 -4.529 18.880 1.00 90.12 260 ALA A C 1
ATOM 2149 O O . ALA A 1 260 ? -15.996 -3.879 17.899 1.00 90.12 260 ALA A O 1
ATOM 2150 N N . VAL A 1 261 ? -17.448 -4.179 19.589 1.00 91.12 261 VAL A N 1
ATOM 2151 C CA . VAL A 1 261 ? -18.302 -3.012 19.316 1.00 91.12 261 VAL A CA 1
ATOM 2152 C C . VAL A 1 261 ? -17.738 -1.739 19.944 1.00 91.12 261 VAL A C 1
ATOM 2154 O O . VAL A 1 261 ? -17.680 -0.710 19.266 1.00 91.12 261 VAL A O 1
ATOM 2157 N N . GLU A 1 262 ? -17.295 -1.835 21.197 1.00 88.81 262 GLU A N 1
ATOM 2158 C CA . GLU A 1 262 ? -16.870 -0.694 22.009 1.00 88.81 262 GLU A CA 1
ATOM 2159 C C . GLU A 1 262 ? -15.355 -0.474 22.025 1.00 88.81 262 GLU A C 1
ATOM 2161 O O . GLU A 1 262 ? -14.568 -1.406 21.814 1.00 88.81 262 GLU A O 1
ATOM 2166 N N . GLY A 1 263 ? -14.958 0.768 22.309 1.00 88.44 263 GLY A N 1
ATOM 2167 C CA . GLY A 1 263 ? -13.567 1.182 22.476 1.00 88.44 263 GLY A CA 1
ATOM 2168 C C . GLY A 1 263 ? -12.845 1.479 21.160 1.00 88.44 263 GLY A C 1
ATOM 2169 O O . GLY A 1 263 ? -13.455 1.574 20.093 1.00 88.44 263 GLY A O 1
ATOM 2170 N N . ALA A 1 264 ? -11.524 1.653 21.237 1.00 91.62 264 ALA A N 1
ATOM 2171 C CA . ALA A 1 264 ? -10.667 1.882 20.077 1.00 91.62 264 ALA A CA 1
ATOM 2172 C C . ALA A 1 264 ? -10.090 0.554 19.575 1.00 91.62 264 ALA A C 1
ATOM 2174 O O . ALA A 1 264 ? -9.190 -0.018 20.179 1.00 91.62 264 ALA A O 1
ATOM 2175 N N . ASN A 1 265 ? -10.593 0.075 18.446 1.00 93.94 265 ASN A N 1
ATOM 2176 C CA . ASN A 1 265 ? -10.267 -1.223 17.881 1.00 93.94 265 ASN A CA 1
ATOM 2177 C C . ASN A 1 265 ? -9.490 -1.053 16.572 1.00 93.94 265 ASN A C 1
ATOM 2179 O O . ASN A 1 265 ? -9.931 -0.320 15.682 1.00 93.94 265 ASN A O 1
ATOM 2183 N N . LEU A 1 266 ? -8.375 -1.766 16.426 1.00 95.19 266 LEU A N 1
ATOM 2184 C CA . LEU A 1 266 ? -7.638 -1.897 15.171 1.00 95.19 266 LEU A CA 1
ATOM 2185 C C . LEU A 1 266 ? -7.650 -3.358 14.726 1.00 95.19 266 LEU A C 1
ATOM 2187 O O . LEU A 1 266 ? -7.046 -4.219 15.357 1.00 95.19 266 LEU A O 1
ATOM 2191 N N . LEU A 1 267 ? -8.306 -3.634 13.606 1.00 95.69 267 LEU A N 1
ATOM 2192 C CA . LEU A 1 267 ? -8.335 -4.939 12.968 1.00 95.69 267 LEU A CA 1
ATOM 2193 C C . LEU A 1 267 ? -7.268 -5.019 11.871 1.00 95.69 267 LEU A C 1
ATOM 2195 O O . LEU A 1 267 ? -7.429 -4.472 10.775 1.00 95.69 267 LEU A O 1
ATOM 2199 N N . LEU A 1 268 ? -6.199 -5.752 12.163 1.00 95.06 268 LEU A N 1
ATOM 2200 C CA . LEU A 1 268 ? -5.132 -6.094 11.230 1.00 95.06 268 LEU A CA 1
ATOM 2201 C C . LEU A 1 268 ? -5.543 -7.313 10.408 1.00 95.06 268 LEU A C 1
ATOM 2203 O O . LEU A 1 268 ? -5.598 -8.433 10.915 1.00 95.06 268 LEU A O 1
ATOM 2207 N N . ALA A 1 269 ? -5.842 -7.106 9.132 1.00 94.38 269 ALA A N 1
ATOM 2208 C CA . ALA A 1 269 ? -6.466 -8.132 8.310 1.00 94.38 269 ALA A CA 1
ATOM 2209 C C . ALA A 1 269 ? -5.693 -8.379 7.015 1.00 94.38 269 ALA A C 1
ATOM 2211 O O . ALA A 1 269 ? -5.709 -7.549 6.102 1.00 94.38 269 ALA A O 1
ATOM 2212 N N . VAL A 1 270 ? -5.084 -9.561 6.899 1.00 95.44 270 VAL A N 1
ATOM 2213 C CA . VAL A 1 270 ? -4.276 -9.967 5.735 1.00 95.44 270 VAL A CA 1
ATOM 2214 C C . VAL A 1 270 ? -5.108 -9.952 4.434 1.00 95.44 270 VAL A C 1
ATOM 2216 O O . VAL A 1 270 ? -6.348 -9.926 4.480 1.00 95.44 270 VAL A O 1
ATOM 2219 N N . PRO A 1 271 ? -4.494 -9.940 3.235 1.00 94.12 271 PRO A N 1
ATOM 2220 C CA . PRO A 1 271 ? -5.228 -10.000 1.974 1.00 94.12 271 PRO A CA 1
ATOM 2221 C C . PRO A 1 271 ? -6.132 -11.236 1.914 1.00 94.12 271 PRO A C 1
ATOM 2223 O O . PRO A 1 271 ? -5.751 -12.314 2.348 1.00 94.12 271 PRO A O 1
ATOM 2226 N N . GLY A 1 272 ? -7.340 -11.088 1.365 1.00 92.81 272 GLY A N 1
ATOM 2227 C CA . GLY A 1 272 ? -8.259 -12.220 1.197 1.00 92.81 272 GLY A CA 1
ATOM 2228 C C . GLY A 1 272 ? -8.900 -12.745 2.490 1.00 92.81 272 GLY A C 1
ATOM 2229 O O . GLY A 1 272 ? -9.531 -13.794 2.452 1.00 92.81 272 GLY A O 1
ATOM 2230 N N . SER A 1 273 ? -8.779 -12.035 3.615 1.00 93.75 273 SER A N 1
ATOM 2231 C CA . SER A 1 273 ? -9.360 -12.439 4.909 1.00 93.75 273 SER A CA 1
ATOM 2232 C C . SER A 1 273 ? -10.848 -12.114 5.093 1.00 93.75 273 SER A C 1
ATOM 2234 O O . SER A 1 273 ? -11.479 -12.599 6.031 1.00 93.75 273 SER A O 1
ATOM 2236 N N . GLY A 1 274 ? -11.435 -11.303 4.207 1.00 91.56 274 GLY A N 1
ATOM 2237 C CA . GLY A 1 274 ? -12.851 -10.917 4.278 1.00 91.56 274 GLY A CA 1
ATOM 2238 C C . GLY A 1 274 ? -13.143 -9.627 5.058 1.00 91.56 274 GLY A C 1
ATOM 2239 O O . GLY A 1 274 ? -14.238 -9.496 5.596 1.00 91.56 274 GLY A O 1
ATOM 2240 N N . LYS A 1 275 ? -12.203 -8.666 5.096 1.00 91.94 275 LYS A N 1
ATOM 2241 C CA . LYS A 1 275 ? -12.343 -7.326 5.720 1.00 91.94 275 LYS A CA 1
ATOM 2242 C C . LYS A 1 275 ? -13.726 -6.682 5.552 1.00 91.94 275 LYS A C 1
ATOM 2244 O O . LYS A 1 275 ? -14.423 -6.428 6.530 1.00 91.94 275 LYS A O 1
ATOM 2249 N N . THR A 1 276 ? -14.144 -6.456 4.306 1.00 87.00 276 THR A N 1
ATOM 2250 C CA . THR A 1 276 ? -15.411 -5.777 3.995 1.00 87.00 276 THR A CA 1
ATOM 2251 C C . THR A 1 276 ? -16.621 -6.587 4.464 1.00 87.00 276 THR A C 1
ATOM 2253 O O . THR A 1 276 ? -17.580 -6.021 4.982 1.00 87.00 276 THR A O 1
ATOM 2256 N N . THR A 1 277 ? -16.573 -7.917 4.330 1.00 91.12 277 THR A N 1
ATOM 2257 C CA . THR A 1 277 ? -17.622 -8.827 4.818 1.00 91.12 277 THR A CA 1
ATOM 2258 C C . THR A 1 277 ? -17.787 -8.715 6.333 1.00 91.12 277 THR A C 1
ATOM 2260 O O . THR A 1 277 ? -18.910 -8.624 6.828 1.00 91.12 277 THR A O 1
ATOM 2263 N N . VAL A 1 278 ? -16.668 -8.675 7.060 1.00 94.56 278 VAL A N 1
ATOM 2264 C CA . VAL A 1 278 ? -16.634 -8.490 8.515 1.00 94.56 278 VAL A CA 1
ATOM 2265 C C . VAL A 1 278 ? -17.218 -7.139 8.911 1.00 94.56 278 VAL A C 1
ATOM 2267 O O . VAL A 1 278 ? -18.102 -7.104 9.760 1.00 94.56 278 VAL A O 1
ATOM 2270 N N . LEU A 1 279 ? -16.814 -6.047 8.255 1.00 94.88 279 LEU A N 1
ATOM 2271 C CA . LEU A 1 279 ? -17.359 -4.711 8.524 1.00 94.88 279 LEU A CA 1
ATOM 2272 C C . LEU A 1 279 ? -18.878 -4.640 8.318 1.00 94.88 279 LEU A C 1
ATOM 2274 O O . LEU A 1 279 ? -19.590 -4.140 9.186 1.00 94.88 279 LEU A O 1
ATOM 2278 N N . ILE A 1 280 ? -19.389 -5.178 7.208 1.00 95.50 280 ILE A N 1
ATOM 2279 C CA . ILE A 1 280 ? -20.831 -5.177 6.916 1.00 95.50 280 ILE A CA 1
ATOM 2280 C C . ILE A 1 280 ? -21.601 -5.970 7.977 1.00 95.50 280 ILE A C 1
ATOM 2282 O O . ILE A 1 280 ? -22.590 -5.474 8.518 1.00 95.50 280 ILE A O 1
ATOM 2286 N N . ASN A 1 281 ? -21.143 -7.180 8.308 1.00 96.56 281 ASN A N 1
ATOM 2287 C CA . ASN A 1 281 ? -21.812 -8.011 9.309 1.00 96.56 281 ASN A CA 1
ATOM 2288 C C . ASN A 1 281 ? -21.704 -7.426 10.722 1.00 96.56 281 ASN A C 1
ATOM 2290 O O . ASN A 1 281 ? -22.651 -7.552 11.494 1.00 96.56 281 ASN A O 1
ATOM 2294 N N . ARG A 1 282 ? -20.598 -6.745 11.044 1.00 96.38 282 ARG A N 1
ATOM 2295 C CA . ARG A 1 282 ? -20.413 -6.024 12.310 1.00 96.38 282 ARG A CA 1
ATOM 2296 C C . ARG A 1 282 ? -21.435 -4.907 12.457 1.00 96.38 282 ARG A C 1
ATOM 2298 O O . ARG A 1 282 ? -22.117 -4.846 13.473 1.00 96.38 282 ARG A O 1
ATOM 2305 N N . ILE A 1 283 ? -21.603 -4.067 11.435 1.00 97.44 283 ILE A N 1
ATOM 2306 C CA . ILE A 1 283 ? -22.622 -3.006 11.461 1.00 97.44 283 ILE A CA 1
ATOM 2307 C C . ILE A 1 283 ? -24.028 -3.621 11.582 1.00 97.44 283 ILE A C 1
ATOM 2309 O O . ILE A 1 283 ? -24.871 -3.105 12.314 1.00 97.44 283 ILE A O 1
ATOM 2313 N N . GLY A 1 284 ? -24.275 -4.764 10.928 1.00 97.00 284 GLY A N 1
ATOM 2314 C CA . GLY A 1 284 ? -25.537 -5.498 11.056 1.00 97.00 284 GLY A CA 1
ATOM 2315 C C . GLY A 1 284 ? -25.788 -5.974 12.487 1.00 97.00 284 GLY A C 1
ATOM 2316 O O . GLY A 1 284 ? -26.873 -5.762 13.026 1.00 97.00 284 GLY A O 1
ATOM 2317 N N . HIS A 1 285 ? -24.769 -6.551 13.126 1.00 96.25 285 HIS A N 1
ATOM 2318 C CA . HIS A 1 285 ? -24.809 -6.961 14.528 1.00 96.25 285 HIS A CA 1
ATOM 2319 C C . HIS A 1 285 ? -25.099 -5.774 15.458 1.00 96.25 285 HIS A C 1
ATOM 2321 O O . HIS A 1 285 ? -25.982 -5.864 16.311 1.00 96.25 285 HIS A O 1
ATOM 2327 N N . MET A 1 286 ? -24.420 -4.643 15.258 1.00 97.19 286 MET A N 1
ATOM 2328 C CA . MET A 1 286 ? -24.621 -3.431 16.055 1.00 97.19 286 MET A CA 1
ATOM 2329 C C . MET A 1 286 ? -26.074 -2.950 16.012 1.00 97.19 286 MET A C 1
ATOM 2331 O O . MET A 1 286 ? -26.691 -2.725 17.051 1.00 97.19 286 MET A O 1
ATOM 2335 N N . VAL A 1 287 ? -26.644 -2.823 14.814 1.00 97.44 287 VAL A N 1
ATOM 2336 C CA . VAL A 1 287 ? -27.987 -2.255 14.644 1.00 97.44 287 VAL A CA 1
ATOM 2337 C C . VAL A 1 287 ? -29.081 -3.240 15.049 1.00 97.44 287 VAL A C 1
ATOM 2339 O O . VAL A 1 287 ? -30.024 -2.870 15.742 1.00 97.44 287 VAL A O 1
ATOM 2342 N N . ILE A 1 288 ? -28.980 -4.498 14.615 1.00 95.88 288 ILE A N 1
ATOM 2343 C CA . ILE A 1 288 ? -30.070 -5.472 14.766 1.00 95.88 288 ILE A CA 1
ATOM 2344 C C . ILE A 1 288 ? -30.001 -6.182 16.112 1.00 95.88 288 ILE A C 1
ATOM 2346 O O . ILE A 1 288 ? -31.029 -6.356 16.759 1.00 95.88 288 ILE A O 1
ATOM 2350 N N . ASN A 1 289 ? -28.810 -6.633 16.512 1.00 93.25 289 ASN A N 1
ATOM 2351 C CA . ASN A 1 289 ? -28.655 -7.439 17.718 1.00 93.25 289 ASN A CA 1
ATOM 2352 C C . ASN A 1 289 ? -28.415 -6.573 18.960 1.00 93.25 289 ASN A C 1
ATOM 2354 O O . ASN A 1 289 ? -29.027 -6.813 19.992 1.00 93.25 289 ASN A O 1
ATOM 2358 N N . LYS A 1 290 ? -27.547 -5.555 18.865 1.00 93.69 290 LYS A N 1
ATOM 2359 C CA . LYS A 1 290 ? -27.255 -4.640 19.986 1.00 93.69 290 LYS A CA 1
ATOM 2360 C C . LYS A 1 290 ? -28.218 -3.444 20.063 1.00 93.69 290 LYS A C 1
ATOM 2362 O O . LYS A 1 290 ? -28.183 -2.710 21.044 1.00 93.69 290 LYS A O 1
ATOM 2367 N N . GLY A 1 291 ? -29.086 -3.244 19.066 1.00 95.69 291 GLY A N 1
ATOM 2368 C CA . GLY A 1 291 ? -30.085 -2.168 19.069 1.00 95.69 291 GLY A CA 1
ATOM 2369 C C . GLY A 1 291 ? -29.496 -0.758 18.947 1.00 95.69 291 GLY A C 1
ATOM 2370 O O . GLY A 1 291 ? -30.141 0.213 19.344 1.00 95.69 291 GLY A O 1
ATOM 2371 N N . ILE A 1 292 ? -28.274 -0.632 18.421 1.00 97.50 292 ILE A N 1
ATOM 2372 C CA . ILE A 1 292 ? -27.606 0.658 18.221 1.00 97.50 292 ILE A CA 1
ATOM 2373 C C . ILE A 1 292 ? -28.345 1.452 17.143 1.00 97.50 292 ILE A C 1
ATOM 2375 O O . ILE A 1 292 ? -28.674 0.924 16.079 1.00 97.50 292 ILE A O 1
ATOM 2379 N N . GLN A 1 293 ? -28.574 2.742 17.401 1.00 97.56 293 GLN A N 1
ATOM 2380 C CA . GLN A 1 293 ? -29.233 3.622 16.438 1.00 97.56 293 GLN A CA 1
ATOM 2381 C C . GLN A 1 293 ? -28.368 3.784 15.175 1.00 97.56 293 GLN A C 1
ATOM 2383 O O . GLN A 1 293 ? -27.249 4.292 15.286 1.00 97.56 293 GLN A O 1
ATOM 2388 N N . PRO A 1 294 ? -28.864 3.407 13.981 1.00 97.75 294 PRO A N 1
ATOM 2389 C CA . PRO A 1 294 ? -28.156 3.545 12.705 1.00 97.75 294 PRO A CA 1
ATOM 2390 C C . PRO A 1 294 ? -27.502 4.912 12.473 1.00 97.75 294 PRO A C 1
ATOM 2392 O O . PRO A 1 294 ? -26.379 4.984 11.982 1.00 97.75 294 PRO A O 1
ATOM 2395 N N . GLU A 1 295 ? -28.183 5.992 12.862 1.00 97.31 295 GLU A N 1
ATOM 2396 C CA . GLU A 1 295 ? -27.743 7.378 12.662 1.00 97.31 295 GLU A CA 1
ATOM 2397 C C . GLU A 1 295 ? -26.484 7.745 13.461 1.00 97.31 295 GLU A C 1
ATOM 2399 O O . GLU A 1 295 ? -25.799 8.707 13.116 1.00 97.31 295 GLU A O 1
ATOM 2404 N N . SER A 1 296 ? -26.178 6.976 14.512 1.00 97.50 296 SER A N 1
ATOM 2405 C CA . SER A 1 296 ? -24.980 7.138 15.343 1.00 97.50 296 SER A CA 1
ATOM 2406 C C . SER A 1 296 ? -23.725 6.484 14.751 1.00 97.50 296 SER A C 1
ATOM 2408 O O . SER A 1 296 ? -22.634 6.633 15.308 1.00 97.50 296 SER A O 1
ATOM 2410 N N . ILE A 1 297 ? -23.870 5.762 13.630 1.00 98.44 297 ILE A N 1
ATOM 2411 C CA . ILE A 1 297 ? -22.801 5.000 12.980 1.00 98.44 297 ILE A CA 1
ATOM 2412 C C . ILE A 1 297 ? -22.289 5.759 11.752 1.00 98.44 297 ILE A C 1
ATOM 2414 O O . ILE A 1 297 ? -23.021 5.998 10.788 1.00 98.44 297 ILE A O 1
ATOM 2418 N N . LEU A 1 298 ? -20.994 6.066 11.763 1.00 98.31 298 LEU A N 1
ATOM 2419 C CA . LEU A 1 298 ? -20.248 6.619 10.640 1.00 98.31 298 LEU A CA 1
ATOM 2420 C C . LEU A 1 298 ? -19.333 5.547 10.046 1.00 98.31 298 LEU A C 1
ATOM 2422 O O . LEU A 1 298 ? -18.403 5.098 10.707 1.00 98.31 298 LEU A O 1
ATOM 2426 N N . ALA A 1 299 ? -19.546 5.178 8.785 1.00 97.56 299 ALA A N 1
ATOM 2427 C CA . ALA A 1 299 ? -18.684 4.250 8.057 1.00 97.56 299 ALA A CA 1
ATOM 2428 C C . ALA A 1 299 ? -17.875 4.998 6.985 1.00 97.56 299 ALA A C 1
ATOM 2430 O O . ALA A 1 299 ? -18.405 5.437 5.959 1.00 97.56 299 ALA A O 1
ATOM 2431 N N . ILE A 1 300 ? -16.577 5.154 7.242 1.00 96.50 300 ILE A N 1
ATOM 2432 C CA . ILE A 1 300 ? -15.612 5.848 6.392 1.00 96.50 300 ILE A CA 1
ATOM 2433 C C . ILE A 1 300 ? -14.928 4.849 5.461 1.00 96.50 300 ILE A C 1
ATOM 2435 O O . ILE A 1 300 ? -14.382 3.840 5.901 1.00 96.50 300 ILE A O 1
ATOM 2439 N N . THR A 1 301 ? -14.895 5.176 4.172 1.00 91.69 301 THR A N 1
ATOM 2440 C CA . THR A 1 301 ? -14.141 4.430 3.152 1.00 91.69 301 THR A CA 1
ATOM 2441 C C . THR A 1 301 ? -13.260 5.364 2.319 1.00 91.69 301 THR A C 1
ATOM 2443 O O . THR A 1 301 ? -13.471 6.583 2.282 1.00 91.69 301 THR A O 1
ATOM 2446 N N . TYR A 1 302 ? -12.279 4.799 1.610 1.00 83.94 302 TYR A N 1
ATOM 2447 C CA . TYR A 1 302 ? -11.346 5.575 0.786 1.00 83.94 302 TYR A CA 1
ATOM 2448 C C . TYR A 1 302 ? -12.005 6.212 -0.454 1.00 83.94 302 TYR A C 1
ATOM 2450 O O . TYR A 1 302 ? -11.651 7.323 -0.851 1.00 83.94 302 TYR A O 1
ATOM 2458 N N . THR A 1 303 ? -12.993 5.552 -1.075 1.00 86.31 303 THR A N 1
ATOM 2459 C CA . THR A 1 303 ? -13.633 6.036 -2.316 1.00 86.31 303 THR A CA 1
ATOM 2460 C C . THR A 1 303 ? -15.151 6.081 -2.213 1.00 86.31 303 THR A C 1
ATOM 2462 O O . THR A 1 303 ? -15.763 5.301 -1.492 1.00 86.31 303 THR A O 1
ATOM 2465 N N . ARG A 1 304 ? -15.787 6.967 -2.991 1.00 87.75 304 ARG A N 1
ATOM 2466 C CA . ARG A 1 304 ? -17.258 7.048 -3.046 1.00 87.75 304 ARG A CA 1
ATOM 2467 C C . ARG A 1 304 ? -17.891 5.748 -3.538 1.00 87.75 304 ARG A C 1
ATOM 2469 O O . ARG A 1 304 ? -18.937 5.366 -3.034 1.00 87.75 304 ARG A O 1
ATOM 2476 N N . ASN A 1 305 ? -17.234 5.064 -4.473 1.00 88.38 305 ASN A N 1
ATOM 2477 C CA . ASN A 1 305 ? -17.707 3.776 -4.970 1.00 88.38 305 ASN A CA 1
ATOM 2478 C C . ASN A 1 305 ? -17.666 2.712 -3.868 1.00 88.38 305 ASN A C 1
ATOM 2480 O O . ASN A 1 305 ? -18.625 1.967 -3.740 1.00 88.38 305 ASN A O 1
ATOM 2484 N N . ALA A 1 306 ? -16.612 2.683 -3.044 1.00 88.12 306 ALA A N 1
ATOM 2485 C CA . ALA A 1 306 ? -16.525 1.764 -1.908 1.00 88.12 306 ALA A CA 1
ATOM 2486 C C . ALA A 1 306 ? -17.591 2.063 -0.838 1.00 88.12 306 ALA A C 1
ATOM 2488 O O . ALA A 1 306 ? -18.197 1.135 -0.310 1.00 88.12 306 ALA A O 1
ATOM 2489 N N . ALA A 1 307 ? -17.866 3.343 -0.555 1.00 92.19 307 ALA A N 1
ATOM 2490 C CA . ALA A 1 307 ? -18.947 3.735 0.355 1.00 92.19 307 ALA A CA 1
ATOM 2491 C C . ALA A 1 307 ? -20.313 3.239 -0.142 1.00 92.19 307 ALA A C 1
ATOM 2493 O O . ALA A 1 307 ? -21.083 2.667 0.628 1.00 92.19 307 ALA A O 1
ATOM 2494 N N . GLU A 1 308 ? -20.602 3.436 -1.431 1.00 94.12 308 GLU A N 1
ATOM 2495 C CA . GLU A 1 308 ? -21.874 3.020 -2.025 1.00 94.12 308 GLU A CA 1
ATOM 2496 C C . GLU A 1 308 ? -21.984 1.498 -2.138 1.00 94.12 308 GLU A C 1
ATOM 2498 O O . GLU A 1 308 ? -23.026 0.928 -1.835 1.00 94.12 308 GLU A O 1
ATOM 2503 N N . GLU A 1 309 ? -20.898 0.813 -2.489 1.00 93.38 309 GLU A N 1
ATOM 2504 C CA . GLU A 1 309 ? -20.840 -0.648 -2.495 1.00 93.38 309 GLU A CA 1
ATOM 2505 C C . GLU A 1 309 ? -21.091 -1.223 -1.095 1.00 93.38 309 GLU A C 1
ATOM 2507 O O . GLU A 1 309 ? -21.853 -2.178 -0.946 1.00 93.38 309 GLU A O 1
ATOM 2512 N N . MET A 1 310 ? -20.499 -0.629 -0.054 1.00 94.06 310 MET A N 1
ATOM 2513 C CA . MET A 1 310 ? -20.725 -1.042 1.330 1.00 94.06 310 MET A CA 1
ATOM 2514 C C . MET A 1 310 ? -22.182 -0.808 1.754 1.00 94.06 310 MET A C 1
ATOM 2516 O O . MET A 1 310 ? -22.794 -1.708 2.332 1.00 94.06 310 MET A O 1
ATOM 2520 N N . ARG A 1 311 ? -22.764 0.348 1.398 1.00 96.12 311 ARG A N 1
ATOM 2521 C CA . ARG A 1 311 ? -24.187 0.654 1.618 1.00 96.12 311 ARG A CA 1
ATOM 2522 C C . ARG A 1 311 ? -25.095 -0.351 0.916 1.00 96.12 311 ARG A C 1
ATOM 2524 O O . ARG A 1 311 ? -26.042 -0.844 1.529 1.00 96.12 311 ARG A O 1
ATOM 2531 N N . GLN A 1 312 ? -24.811 -0.658 -0.348 1.00 96.25 312 GLN A N 1
ATOM 2532 C CA . GLN A 1 312 ? -25.597 -1.585 -1.154 1.00 96.25 312 GLN A CA 1
ATOM 2533 C C . GLN A 1 312 ? -25.527 -2.995 -0.567 1.00 96.25 312 GLN A C 1
ATOM 2535 O O . GLN A 1 312 ? -26.565 -3.572 -0.265 1.00 96.25 312 GLN A O 1
ATOM 2540 N N . ARG A 1 313 ? -24.324 -3.510 -0.281 1.00 95.81 313 ARG A N 1
ATOM 2541 C CA . ARG A 1 313 ? -24.153 -4.837 0.331 1.00 95.81 313 ARG A CA 1
ATOM 2542 C C . ARG A 1 313 ? -24.815 -4.944 1.703 1.00 95.81 313 ARG A C 1
ATOM 2544 O O . ARG A 1 313 ? -25.400 -5.977 2.019 1.00 95.81 313 ARG A O 1
ATOM 2551 N N . PHE A 1 314 ? -24.735 -3.892 2.519 1.00 97.12 314 PHE A N 1
ATOM 2552 C CA . PHE A 1 314 ? -25.457 -3.840 3.787 1.00 97.12 314 PHE A CA 1
ATOM 2553 C C . PHE A 1 314 ? -26.974 -3.887 3.557 1.00 97.12 314 PHE A C 1
ATOM 2555 O O . PHE A 1 314 ? -27.669 -4.678 4.189 1.00 97.12 314 PHE A O 1
ATOM 2562 N N . SER A 1 315 ? -27.481 -3.073 2.630 1.00 96.88 315 SER A N 1
ATOM 2563 C CA . SER A 1 315 ? -28.910 -2.984 2.304 1.00 96.88 315 SER A CA 1
ATOM 2564 C C . SER A 1 315 ? -29.468 -4.293 1.753 1.00 96.88 315 SER A C 1
ATOM 2566 O O . SER A 1 315 ? -30.569 -4.687 2.130 1.00 96.88 315 SER A O 1
ATOM 2568 N N . ASP A 1 316 ? -28.704 -4.980 0.904 1.00 96.12 316 ASP A N 1
ATOM 2569 C CA . ASP A 1 316 ? -29.071 -6.277 0.332 1.00 96.12 316 ASP A CA 1
ATOM 2570 C C . ASP A 1 316 ? -29.163 -7.360 1.409 1.00 96.12 316 ASP A C 1
ATOM 2572 O O . ASP A 1 316 ? -30.016 -8.242 1.334 1.00 96.12 316 ASP A O 1
ATOM 2576 N N . ARG A 1 317 ? -28.302 -7.285 2.433 1.00 95.25 317 ARG A N 1
ATOM 2577 C CA . ARG A 1 317 ? -28.241 -8.290 3.500 1.00 95.25 317 ARG A CA 1
ATOM 2578 C C . ARG A 1 317 ? -29.216 -8.029 4.649 1.00 95.25 317 ARG A C 1
ATOM 2580 O O . ARG A 1 317 ? -29.813 -8.971 5.162 1.00 95.25 317 ARG A O 1
ATOM 2587 N N . PHE A 1 318 ? -29.349 -6.777 5.076 1.00 96.25 318 PHE A N 1
ATOM 2588 C CA . PHE A 1 318 ? -30.048 -6.398 6.311 1.00 96.25 318 PHE A CA 1
ATOM 2589 C C . PHE A 1 318 ? -31.267 -5.495 6.084 1.00 96.25 318 PHE A C 1
ATOM 2591 O O . PHE A 1 318 ? -32.007 -5.218 7.025 1.00 96.25 318 PHE A O 1
ATOM 2598 N N . GLY A 1 319 ? -31.507 -5.064 4.845 1.00 95.62 319 GLY A N 1
ATOM 2599 C CA . GLY A 1 319 ? -32.649 -4.245 4.459 1.00 95.62 319 GLY A CA 1
ATOM 2600 C C . GLY A 1 319 ? -32.279 -2.796 4.137 1.00 95.62 319 GLY A C 1
ATOM 2601 O O . GLY A 1 319 ? -31.508 -2.135 4.836 1.00 95.62 319 GLY A O 1
ATOM 2602 N N . LYS A 1 320 ? -32.896 -2.275 3.071 1.00 95.50 320 LYS A N 1
ATOM 2603 C CA . LYS A 1 320 ? -32.649 -0.928 2.532 1.00 95.50 320 LYS A CA 1
ATOM 2604 C C . LYS A 1 320 ? -32.994 0.204 3.504 1.00 95.50 320 LYS A C 1
ATOM 2606 O O . LYS A 1 320 ? -32.336 1.238 3.489 1.00 95.50 320 LYS A O 1
ATOM 2611 N N . GLU A 1 321 ? -34.009 0.021 4.348 1.00 95.12 321 GLU A N 1
ATOM 2612 C CA . GLU A 1 321 ? -34.399 1.025 5.346 1.00 95.12 321 GLU A CA 1
ATOM 2613 C C . GLU A 1 321 ? -33.254 1.312 6.326 1.00 95.12 321 GLU A C 1
ATOM 2615 O O . GLU A 1 321 ? -32.865 2.464 6.499 1.00 95.12 321 GLU A O 1
ATOM 2620 N N . LEU A 1 322 ? -32.653 0.263 6.895 1.00 94.69 322 LEU A N 1
ATOM 2621 C CA . LEU A 1 322 ? -31.516 0.393 7.806 1.00 94.69 322 LEU A CA 1
ATOM 2622 C C . LEU A 1 322 ? -30.278 0.936 7.082 1.00 94.69 322 LEU A C 1
ATOM 2624 O O . LEU A 1 322 ? -29.619 1.844 7.586 1.00 94.69 322 LEU A O 1
ATOM 2628 N N . GLY A 1 323 ? -29.990 0.437 5.875 1.00 93.62 323 GLY A N 1
ATOM 2629 C CA . GLY A 1 323 ? -28.832 0.877 5.090 1.00 93.62 323 GLY A CA 1
ATOM 2630 C C . GLY A 1 323 ? -28.860 2.359 4.699 1.00 93.62 323 GLY A C 1
ATOM 2631 O O . GLY A 1 323 ? -27.806 2.987 4.592 1.00 93.62 323 GLY A O 1
ATOM 2632 N N . ASN A 1 324 ? -30.048 2.946 4.532 1.00 94.75 324 ASN A N 1
ATOM 2633 C CA . ASN A 1 324 ? -30.205 4.376 4.252 1.00 94.75 324 ASN A CA 1
ATOM 2634 C C . ASN A 1 324 ? -29.995 5.265 5.485 1.00 94.75 324 ASN A C 1
ATOM 2636 O O . ASN A 1 324 ? -29.655 6.436 5.330 1.00 94.75 324 ASN A O 1
ATOM 2640 N N . ARG A 1 325 ? -30.209 4.727 6.690 1.00 97.12 325 ARG A N 1
ATOM 2641 C CA . ARG A 1 325 ? -30.059 5.460 7.956 1.00 97.12 325 ARG A CA 1
ATOM 2642 C C . ARG A 1 325 ? -28.608 5.506 8.446 1.00 97.12 325 ARG A C 1
ATOM 2644 O O . ARG A 1 325 ? -28.245 6.424 9.173 1.00 97.12 325 ARG A O 1
ATOM 2651 N N . ILE A 1 326 ? -27.782 4.545 8.026 1.00 97.25 326 ILE A N 1
ATOM 2652 C CA . ILE A 1 326 ? -26.343 4.516 8.322 1.00 97.25 326 ILE A CA 1
ATOM 2653 C C . ILE A 1 326 ? -25.589 5.462 7.388 1.00 97.25 326 ILE A C 1
ATOM 2655 O O . ILE A 1 326 ? -25.846 5.552 6.177 1.00 97.25 326 ILE A O 1
ATOM 2659 N N . ASP A 1 327 ? -24.591 6.135 7.949 1.00 96.88 327 ASP A N 1
ATOM 2660 C CA . ASP A 1 327 ? -23.813 7.122 7.231 1.00 96.88 327 ASP A CA 1
ATOM 2661 C C . ASP A 1 327 ? -22.542 6.538 6.595 1.00 96.88 327 ASP A C 1
ATOM 2663 O O . ASP A 1 327 ? -21.443 6.619 7.144 1.00 96.88 327 ASP A O 1
ATOM 2667 N N . PHE A 1 328 ? -22.692 5.946 5.408 1.00 96.94 328 PHE A N 1
ATOM 2668 C CA . PHE A 1 328 ? -21.566 5.529 4.566 1.00 96.94 328 PHE A CA 1
ATOM 2669 C C . PHE A 1 328 ? -21.053 6.699 3.720 1.00 96.94 328 PHE A C 1
ATOM 2671 O O . PHE A 1 328 ? -21.772 7.200 2.847 1.00 96.94 328 PHE A O 1
ATOM 2678 N N . ARG A 1 329 ? -19.799 7.116 3.931 1.00 95.31 329 ARG A N 1
ATOM 2679 C CA . ARG A 1 329 ? -19.185 8.237 3.196 1.00 95.31 329 ARG A CA 1
ATOM 2680 C C . ARG A 1 329 ? -17.669 8.112 3.068 1.00 95.31 329 ARG A C 1
ATOM 2682 O O . ARG A 1 329 ? -17.027 7.293 3.716 1.00 95.31 329 ARG A O 1
ATOM 2689 N N . THR A 1 330 ? -17.077 8.965 2.233 1.00 94.88 330 THR A N 1
ATOM 2690 C CA . THR A 1 330 ? -15.626 9.201 2.274 1.00 94.88 330 THR A CA 1
ATOM 2691 C C . THR A 1 330 ? -15.284 10.273 3.297 1.00 94.88 330 THR A C 1
ATOM 2693 O O . THR A 1 330 ? -16.101 11.158 3.573 1.00 94.88 330 THR A O 1
ATOM 2696 N N . ILE A 1 331 ? -14.050 10.264 3.799 1.00 94.00 331 ILE A N 1
ATOM 2697 C CA . ILE A 1 331 ? -13.593 11.299 4.732 1.00 94.00 331 ILE A CA 1
ATOM 2698 C C . ILE A 1 331 ? -13.591 12.700 4.109 1.00 94.00 331 ILE A C 1
ATOM 2700 O O . ILE A 1 331 ? -14.010 13.648 4.764 1.00 94.00 331 ILE A O 1
ATOM 2704 N N . ASN A 1 332 ? -13.244 12.852 2.824 1.00 92.69 332 ASN A N 1
ATOM 2705 C CA . ASN A 1 332 ? -13.371 14.144 2.136 1.00 92.69 332 ASN A CA 1
ATOM 2706 C C . ASN A 1 332 ? -14.824 14.636 2.105 1.00 92.69 332 ASN A C 1
ATOM 2708 O O . ASN A 1 332 ? -15.070 15.828 2.265 1.00 92.69 332 ASN A O 1
ATOM 2712 N N . SER A 1 333 ? -15.791 13.727 1.929 1.00 94.31 333 SER A N 1
ATOM 2713 C CA . SER A 1 333 ? -17.212 14.095 1.942 1.00 94.31 333 SER A CA 1
ATOM 2714 C C . SER A 1 333 ? -17.645 14.548 3.343 1.00 94.31 333 SER A C 1
ATOM 2716 O O . SER A 1 333 ? -18.324 15.561 3.461 1.00 94.31 333 SER A O 1
ATOM 2718 N N . LEU A 1 334 ? -17.164 13.888 4.406 1.00 95.94 334 LEU A N 1
ATOM 2719 C CA . LEU A 1 334 ? -17.350 14.356 5.786 1.00 95.94 334 LEU A CA 1
ATOM 2720 C C . LEU A 1 334 ? -16.739 15.748 6.017 1.00 95.94 334 LEU A C 1
ATOM 2722 O O . LEU A 1 334 ? -17.394 16.622 6.575 1.00 95.94 334 LEU A O 1
ATOM 2726 N N . CYS A 1 335 ? -15.503 15.967 5.567 1.00 96.62 335 CYS A N 1
ATOM 2727 C CA . CYS A 1 335 ? -14.802 17.244 5.724 1.00 96.62 335 CYS A CA 1
ATOM 2728 C C . CYS A 1 335 ? -15.531 18.387 5.009 1.00 96.62 335 CYS A C 1
ATOM 2730 O O . CYS A 1 335 ? -15.664 19.484 5.552 1.00 96.62 335 CYS A O 1
ATOM 2732 N N . ASN A 1 336 ? -16.042 18.118 3.808 1.00 95.44 336 ASN A N 1
ATOM 2733 C CA . ASN A 1 336 ? -16.862 19.069 3.074 1.00 95.44 336 ASN A CA 1
ATOM 2734 C C . ASN A 1 336 ? -18.139 19.432 3.844 1.00 95.44 336 ASN A C 1
ATOM 2736 O O . ASN A 1 336 ? -18.460 20.613 3.948 1.00 95.44 336 ASN A O 1
ATOM 2740 N N . ASP A 1 337 ? -18.837 18.450 4.414 1.00 95.56 337 ASP A N 1
ATOM 2741 C CA . ASP A 1 337 ? -20.057 18.699 5.188 1.00 95.56 337 ASP A CA 1
ATOM 2742 C C . ASP A 1 337 ? -19.777 19.537 6.444 1.00 95.56 337 ASP A C 1
ATOM 2744 O O . ASP A 1 337 ? -20.516 20.480 6.727 1.00 95.56 337 ASP A O 1
ATOM 2748 N N . ILE A 1 338 ? -18.672 19.262 7.150 1.00 96.38 338 ILE A N 1
ATOM 2749 C CA . ILE A 1 338 ? -18.213 20.064 8.298 1.00 96.38 338 ILE A CA 1
ATOM 2750 C C . ILE A 1 338 ? -17.973 21.519 7.874 1.00 96.38 338 ILE A C 1
ATOM 2752 O O . ILE A 1 338 ? -18.469 22.450 8.512 1.00 96.38 338 ILE A O 1
ATOM 2756 N N . TYR A 1 339 ? -17.238 21.723 6.777 1.00 96.12 339 TYR A N 1
ATOM 2757 C CA . TYR A 1 339 ? -16.928 23.052 6.254 1.00 96.12 339 TYR A CA 1
ATOM 2758 C C . TYR A 1 339 ? -18.191 23.825 5.841 1.00 96.12 339 TYR A C 1
ATOM 2760 O O . TYR A 1 339 ? -18.377 24.974 6.249 1.00 96.12 339 TYR A O 1
ATOM 2768 N N . LEU A 1 340 ? -19.083 23.194 5.071 1.00 95.31 340 LEU A N 1
ATOM 2769 C CA . LEU A 1 340 ? -20.315 23.821 4.587 1.00 95.31 340 LEU A CA 1
ATOM 2770 C C . LEU A 1 340 ? -21.295 24.133 5.721 1.00 95.31 340 LEU A C 1
ATOM 2772 O O . LEU A 1 340 ? -21.873 25.223 5.737 1.00 95.31 340 LEU A O 1
ATOM 2776 N N . SER A 1 341 ? -21.459 23.214 6.679 1.00 94.38 341 SER A N 1
ATOM 2777 C CA . SER A 1 341 ? -22.306 23.422 7.861 1.00 94.38 341 SER A CA 1
ATOM 2778 C C . SER A 1 341 ? -21.834 24.639 8.656 1.00 94.38 341 SER A C 1
ATOM 2780 O O . SER A 1 341 ? -22.620 25.546 8.936 1.00 94.38 341 SER A O 1
ATOM 2782 N N . PHE A 1 342 ? -20.527 24.729 8.922 1.00 94.81 342 PHE A N 1
ATOM 2783 C CA . PHE A 1 342 ? -19.939 25.872 9.616 1.00 94.81 342 PHE A CA 1
ATOM 2784 C C . PHE A 1 342 ? -20.144 27.189 8.858 1.00 94.81 342 PHE A C 1
ATOM 2786 O O . PHE A 1 342 ? -20.597 28.173 9.443 1.00 94.81 342 PHE A O 1
ATOM 2793 N N . CYS A 1 343 ? -19.847 27.224 7.554 1.00 94.25 343 CYS A N 1
ATOM 2794 C CA . CYS A 1 343 ? -20.033 28.433 6.749 1.00 94.25 343 CYS A CA 1
ATOM 2795 C C . CYS A 1 343 ? -21.490 28.905 6.743 1.00 94.25 343 CYS A C 1
ATOM 2797 O O . CYS A 1 343 ? -21.737 30.103 6.864 1.00 94.25 343 CYS A O 1
ATOM 2799 N N . THR A 1 344 ? -22.437 27.970 6.655 1.00 93.44 344 THR A N 1
ATOM 2800 C CA . THR A 1 344 ? -23.873 28.273 6.665 1.00 93.44 344 THR A CA 1
ATOM 2801 C C . THR A 1 344 ? -24.305 28.872 8.004 1.00 93.44 344 THR A C 1
ATOM 2803 O O . THR A 1 344 ? -24.963 29.909 8.018 1.00 93.44 344 THR A O 1
ATOM 2806 N N . LYS A 1 345 ? -23.896 28.270 9.130 1.00 92.88 345 LYS A N 1
ATOM 2807 C CA . LYS A 1 345 ? -24.256 28.741 10.481 1.00 92.88 345 LYS A CA 1
ATOM 2808 C C . LYS A 1 345 ? -23.662 30.108 10.818 1.00 92.88 345 LYS A C 1
ATOM 2810 O O . LYS A 1 345 ? -24.323 30.927 11.443 1.00 92.88 345 LYS A O 1
ATOM 2815 N N . GLU A 1 346 ? -22.432 30.366 10.382 1.00 92.81 346 GLU A N 1
ATOM 2816 C CA . GLU A 1 346 ? -21.712 31.613 10.676 1.00 92.81 346 GLU A CA 1
ATOM 2817 C C . GLU A 1 346 ? -21.945 32.707 9.618 1.00 92.81 346 GLU A C 1
ATOM 2819 O O . GLU A 1 346 ? -21.300 33.754 9.670 1.00 92.81 346 GLU A O 1
ATOM 2824 N N . GLY A 1 347 ? -22.797 32.461 8.613 1.00 91.50 347 GLY A N 1
ATOM 2825 C CA . GLY A 1 347 ? -23.043 33.402 7.515 1.00 91.50 347 GLY A CA 1
ATOM 2826 C C . GLY A 1 347 ? -21.794 33.726 6.684 1.00 91.50 347 GLY A C 1
ATOM 2827 O O . GLY A 1 347 ? -21.680 34.818 6.128 1.00 91.50 347 GLY A O 1
ATOM 2828 N N . LYS A 1 348 ? -20.823 32.806 6.615 1.00 90.94 348 LYS A N 1
ATOM 2829 C CA . LYS A 1 348 ? -19.569 33.002 5.875 1.00 90.94 348 LYS A CA 1
ATOM 2830 C C . LYS A 1 348 ? -19.722 32.607 4.416 1.00 90.94 348 LYS A C 1
ATOM 2832 O O . LYS A 1 348 ? -20.323 31.586 4.088 1.00 90.94 348 LYS A O 1
ATOM 2837 N N . GLN A 1 349 ? -19.077 33.372 3.539 1.00 91.31 349 GLN A N 1
ATOM 2838 C CA . GLN A 1 349 ? -18.997 33.024 2.128 1.00 91.31 349 GLN A CA 1
ATOM 2839 C C . GLN A 1 349 ? -18.266 31.685 1.947 1.00 91.31 349 GLN A C 1
ATOM 2841 O O . GLN A 1 349 ? -17.129 31.508 2.391 1.00 91.31 349 GLN A O 1
ATOM 2846 N N . VAL A 1 350 ? -18.931 30.751 1.271 1.00 92.94 350 VAL A N 1
ATOM 2847 C CA . VAL A 1 350 ? -18.366 29.454 0.895 1.00 92.94 350 VAL A CA 1
ATOM 2848 C C . VAL A 1 350 ? -17.384 29.649 -0.262 1.00 92.94 350 VAL A C 1
ATOM 2850 O O . VAL A 1 350 ? -17.699 30.314 -1.253 1.00 92.94 350 VAL A O 1
ATOM 2853 N N . ARG A 1 351 ? -16.189 29.063 -0.151 1.00 94.50 351 ARG A N 1
ATOM 2854 C CA . ARG A 1 351 ? -15.229 28.994 -1.261 1.00 94.50 351 ARG A CA 1
ATOM 2855 C C . ARG A 1 351 ? -15.745 28.049 -2.333 1.00 94.50 351 ARG A C 1
ATOM 2857 O O . ARG A 1 351 ? -16.247 26.967 -2.031 1.00 94.50 351 ARG A O 1
ATOM 2864 N N . ARG A 1 352 ? -15.597 28.423 -3.603 1.00 95.75 352 ARG A N 1
ATOM 2865 C CA . ARG A 1 352 ? -16.032 27.552 -4.699 1.00 95.75 352 ARG A CA 1
ATOM 2866 C C . ARG A 1 352 ? -15.031 26.412 -4.878 1.00 95.75 352 ARG A C 1
ATOM 2868 O O . ARG A 1 352 ? -13.862 26.650 -5.174 1.00 95.75 352 ARG A O 1
ATOM 2875 N N . LEU A 1 353 ? -15.518 25.179 -4.770 1.00 95.50 353 LEU A N 1
ATOM 2876 C CA . LEU A 1 353 ? -14.736 23.984 -5.071 1.00 95.50 353 LEU A CA 1
ATOM 2877 C C . LEU A 1 353 ? -14.399 23.906 -6.567 1.00 95.50 353 LEU A C 1
ATOM 2879 O O . LEU A 1 353 ? -15.285 24.003 -7.424 1.00 95.50 353 LEU A O 1
ATOM 2883 N N . ILE A 1 354 ? -13.130 23.651 -6.880 1.00 95.88 354 ILE A N 1
ATOM 2884 C CA . ILE A 1 354 ? -12.681 23.275 -8.221 1.00 95.88 354 ILE A CA 1
ATOM 2885 C C . ILE A 1 354 ? -13.097 21.822 -8.472 1.00 95.88 354 ILE A C 1
ATOM 2887 O O . ILE A 1 354 ? -12.354 20.879 -8.219 1.00 95.88 354 ILE A O 1
ATOM 2891 N N . SER A 1 355 ? -14.321 21.634 -8.962 1.00 90.62 355 SER A N 1
ATOM 2892 C CA . SER A 1 355 ? -14.903 20.303 -9.181 1.00 90.62 355 SER A CA 1
ATOM 2893 C C . SER A 1 355 ? -14.408 19.608 -10.452 1.00 90.62 355 SER A C 1
ATOM 2895 O O . SER A 1 355 ? -14.585 18.401 -10.606 1.00 90.62 355 SER A O 1
ATOM 2897 N N . LYS A 1 356 ? -13.805 20.354 -11.389 1.00 93.06 356 LYS A N 1
ATOM 2898 C CA . LYS A 1 356 ? -13.320 19.822 -12.667 1.00 93.06 356 LYS A CA 1
ATOM 2899 C C . LYS A 1 356 ? -11.802 19.788 -12.703 1.00 93.06 356 LYS A C 1
ATOM 2901 O O . LYS A 1 356 ? -11.148 20.829 -12.681 1.00 93.06 356 LYS A O 1
ATOM 2906 N N . GLU A 1 357 ? -11.248 18.606 -12.940 1.00 90.00 357 GLU A N 1
ATOM 2907 C CA . GLU A 1 357 ? -9.799 18.433 -13.072 1.00 90.00 357 GLU A CA 1
ATOM 2908 C C . GLU A 1 357 ? -9.214 19.259 -14.232 1.00 90.00 357 GLU A C 1
ATOM 2910 O O . GLU A 1 357 ? -8.108 19.783 -14.143 1.00 90.00 357 GLU A O 1
ATOM 2915 N N . SER A 1 358 ? -9.982 19.481 -15.304 1.00 92.25 358 SER A N 1
ATOM 2916 C CA . SER A 1 358 ? -9.579 20.367 -16.406 1.00 92.25 358 SER A CA 1
ATOM 2917 C C . SER A 1 358 ? -9.366 21.820 -15.972 1.00 92.25 358 SER A C 1
ATOM 2919 O O . SER A 1 358 ? -8.554 22.524 -16.564 1.00 92.25 358 SER A O 1
ATOM 2921 N N . GLU A 1 359 ? -10.126 22.293 -14.980 1.00 95.75 359 GLU A N 1
ATOM 2922 C CA . GLU A 1 359 ? -9.971 23.637 -14.424 1.00 95.75 359 GLU A CA 1
ATOM 2923 C C . GLU A 1 359 ? -8.716 23.706 -13.552 1.00 95.75 359 GLU A C 1
ATOM 2925 O O . GLU A 1 359 ? -7.860 24.560 -13.789 1.00 95.75 359 GLU A O 1
ATOM 2930 N N . ARG A 1 360 ? -8.540 22.739 -12.643 1.00 95.56 360 ARG A N 1
ATOM 2931 C CA . ARG A 1 360 ? -7.330 22.619 -11.817 1.00 95.56 360 ARG A CA 1
ATOM 2932 C C . ARG A 1 360 ? -6.066 22.572 -12.677 1.00 95.56 360 ARG A C 1
ATOM 2934 O O . ARG A 1 360 ? -5.133 23.337 -12.456 1.00 95.56 360 ARG A O 1
ATOM 2941 N N . ARG A 1 361 ? -6.064 21.765 -13.743 1.00 94.44 361 ARG A N 1
ATOM 2942 C CA . ARG A 1 361 ? -4.944 21.667 -14.695 1.00 94.44 361 ARG A CA 1
ATOM 2943 C C . ARG A 1 361 ? -4.613 22.983 -15.395 1.00 94.44 361 ARG A C 1
ATOM 2945 O O . ARG A 1 361 ? -3.446 23.205 -15.707 1.00 94.44 361 ARG A O 1
ATOM 2952 N N . LYS A 1 362 ? -5.591 23.860 -15.656 1.00 96.06 362 LYS A N 1
ATOM 2953 C CA . LYS A 1 362 ? -5.326 25.195 -16.229 1.00 96.06 362 LYS A CA 1
ATOM 2954 C C . LYS A 1 362 ? -4.595 26.088 -15.230 1.00 96.06 362 LYS A C 1
ATOM 2956 O O . LYS A 1 362 ? -3.644 26.761 -15.617 1.00 96.06 362 LYS A O 1
ATOM 2961 N N . ILE A 1 363 ? -5.002 26.047 -13.962 1.00 97.06 363 ILE A N 1
ATOM 2962 C CA . ILE A 1 363 ? -4.348 26.791 -12.879 1.00 97.06 363 ILE A CA 1
ATOM 2963 C C . ILE A 1 363 ? -2.910 26.288 -12.706 1.00 97.06 363 ILE A C 1
ATOM 2965 O O . ILE A 1 363 ? -1.970 27.076 -12.783 1.00 97.06 363 ILE A O 1
ATOM 2969 N N . LEU A 1 364 ? -2.728 24.969 -12.590 1.00 97.19 364 LEU A N 1
ATOM 2970 C CA . LEU A 1 364 ? -1.410 24.338 -12.474 1.00 97.19 364 LEU A CA 1
ATOM 2971 C C . LEU A 1 364 ? -0.510 24.648 -13.676 1.00 97.19 364 LEU A C 1
ATOM 2973 O O . LEU A 1 364 ? 0.676 24.900 -13.499 1.00 97.19 364 LEU A O 1
ATOM 2977 N N . ALA A 1 365 ? -1.058 24.696 -14.894 1.00 96.69 365 ALA A N 1
ATOM 2978 C CA . ALA A 1 365 ? -0.302 25.103 -16.077 1.00 96.69 365 ALA A CA 1
ATOM 2979 C C . ALA A 1 365 ? 0.167 26.565 -15.997 1.00 96.69 365 ALA A C 1
ATOM 2981 O O . ALA A 1 365 ? 1.296 26.861 -16.386 1.00 96.69 365 ALA A O 1
ATOM 2982 N N . GLY A 1 366 ? -0.676 27.469 -15.484 1.00 96.38 366 GLY A N 1
ATOM 2983 C CA . GLY A 1 366 ? -0.316 28.868 -15.249 1.00 96.38 366 GLY A CA 1
ATOM 2984 C C . GLY A 1 366 ? 0.800 29.015 -14.214 1.00 96.38 366 GLY A C 1
ATOM 2985 O O . GLY A 1 366 ? 1.784 29.709 -14.471 1.00 96.38 366 GLY A O 1
ATOM 2986 N N . VAL A 1 367 ? 0.686 28.299 -13.090 1.00 96.88 367 VAL A N 1
ATOM 2987 C CA . VAL A 1 367 ? 1.721 28.239 -12.045 1.00 96.88 367 VAL A CA 1
ATOM 2988 C C . VAL A 1 367 ? 3.023 27.684 -12.619 1.00 96.88 367 VAL A C 1
ATOM 2990 O O . VAL A 1 367 ? 4.053 28.346 -12.551 1.00 96.88 367 VAL A O 1
ATOM 2993 N N . TYR A 1 368 ? 2.980 26.522 -13.271 1.00 96.12 368 TYR A N 1
ATOM 2994 C CA . TYR A 1 368 ? 4.160 25.895 -13.862 1.00 96.12 368 TYR A CA 1
ATOM 2995 C C . TYR A 1 368 ? 4.869 26.833 -14.847 1.00 96.12 368 TYR A C 1
ATOM 2997 O O . TYR A 1 368 ? 6.080 27.031 -14.759 1.00 96.12 368 TYR A O 1
ATOM 3005 N N . LYS A 1 369 ? 4.116 27.469 -15.754 1.00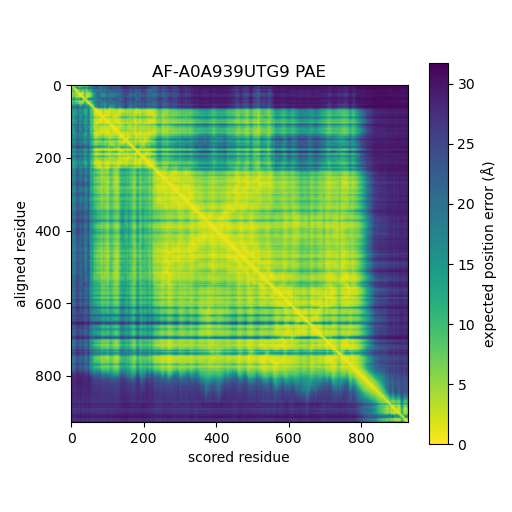 95.44 369 LYS A N 1
ATOM 3006 C CA . LYS A 1 369 ? 4.665 28.388 -16.760 1.00 95.44 369 LYS A CA 1
ATOM 3007 C C . LYS A 1 369 ? 5.362 29.596 -16.134 1.00 95.44 369 LYS A C 1
ATOM 3009 O O . LYS A 1 369 ? 6.376 30.043 -16.665 1.00 95.44 369 LYS A O 1
ATOM 3014 N N . ARG A 1 370 ? 4.847 30.109 -15.010 1.00 95.25 370 ARG A N 1
ATOM 3015 C CA . ARG A 1 370 ? 5.434 31.250 -14.291 1.00 95.25 370 ARG A CA 1
ATOM 3016 C C . ARG A 1 370 ? 6.849 30.959 -13.785 1.00 95.25 370 ARG A C 1
ATOM 3018 O O . ARG A 1 370 ? 7.685 31.850 -13.863 1.00 95.25 370 ARG A O 1
ATOM 3025 N N . PHE A 1 371 ? 7.108 29.746 -13.292 1.00 94.19 371 PHE A N 1
ATOM 3026 C CA . PHE A 1 371 ? 8.381 29.396 -12.640 1.00 94.19 371 PHE A CA 1
ATOM 3027 C C . PHE A 1 371 ? 9.334 28.579 -13.515 1.00 94.19 371 PHE A C 1
ATOM 3029 O O . PHE A 1 371 ? 10.543 28.633 -13.327 1.00 94.19 371 PHE A O 1
ATOM 3036 N N . ARG A 1 372 ? 8.814 27.806 -14.473 1.00 89.62 372 ARG A N 1
ATOM 3037 C CA . ARG A 1 372 ? 9.629 26.978 -15.379 1.00 89.62 372 ARG A CA 1
ATOM 3038 C C . ARG A 1 372 ? 9.851 27.616 -16.748 1.00 89.62 372 ARG A C 1
ATOM 3040 O O . ARG A 1 372 ? 10.605 27.063 -17.539 1.00 89.62 372 ARG A O 1
ATOM 3047 N N . HIS A 1 373 ? 9.192 28.743 -17.030 1.00 87.25 373 HIS A N 1
ATOM 3048 C CA . HIS A 1 373 ? 9.263 29.475 -18.301 1.00 87.25 373 HIS A CA 1
ATOM 3049 C C . HIS A 1 373 ? 8.938 28.629 -19.551 1.00 87.25 373 HIS A C 1
ATOM 3051 O O . HIS A 1 373 ? 9.305 28.993 -20.664 1.00 87.25 373 HIS A O 1
ATOM 3057 N N . ASP A 1 374 ? 8.209 27.521 -19.380 1.00 88.00 374 ASP A N 1
ATOM 3058 C CA . ASP A 1 374 ? 7.816 26.588 -20.441 1.00 88.00 374 ASP A CA 1
ATOM 3059 C C . ASP A 1 374 ? 6.390 26.061 -20.199 1.00 88.00 374 ASP A C 1
ATOM 3061 O O . ASP A 1 374 ? 5.860 26.119 -19.084 1.00 88.00 374 ASP A O 1
ATOM 3065 N N . ASN A 1 375 ? 5.741 25.551 -21.245 1.00 90.06 375 ASN A N 1
ATOM 3066 C CA . ASN A 1 375 ? 4.407 24.972 -21.149 1.00 90.06 375 ASN A CA 1
ATOM 3067 C C . ASN A 1 375 ? 4.476 23.540 -20.600 1.00 90.06 375 ASN A C 1
ATOM 3069 O O . ASN A 1 375 ? 5.082 22.655 -21.203 1.00 90.06 375 ASN A O 1
ATOM 3073 N N . ALA A 1 376 ? 3.768 23.287 -19.499 1.00 91.25 376 ALA A N 1
ATOM 3074 C CA . ALA A 1 376 ? 3.652 21.949 -18.931 1.00 91.25 376 ALA A CA 1
ATOM 3075 C C . ALA A 1 376 ? 2.937 20.970 -19.881 1.00 91.25 376 ALA A C 1
ATOM 3077 O O . ALA A 1 376 ? 1.878 21.274 -20.446 1.00 91.25 376 ALA A O 1
ATOM 3078 N N . THR A 1 377 ? 3.469 19.753 -19.981 1.00 91.12 377 THR A N 1
ATOM 3079 C CA . THR A 1 377 ? 2.750 18.585 -20.512 1.00 91.12 377 THR A CA 1
ATOM 3080 C C . THR A 1 377 ? 1.612 18.164 -19.575 1.00 91.12 377 THR A C 1
ATOM 3082 O O . THR A 1 377 ? 1.552 18.595 -18.425 1.00 91.12 377 THR A O 1
ATOM 3085 N N . GLU A 1 378 ? 0.688 17.313 -20.037 1.00 89.19 378 GLU A N 1
ATOM 3086 C CA . GLU A 1 378 ? -0.386 16.801 -19.166 1.00 89.19 378 GLU A CA 1
ATOM 3087 C C . GLU A 1 378 ? 0.171 16.018 -17.969 1.00 89.19 378 GLU A C 1
ATOM 3089 O O . GLU A 1 378 ? -0.287 16.223 -16.848 1.00 89.19 378 GLU A O 1
ATOM 3094 N N . ASN A 1 379 ? 1.205 15.197 -18.181 1.00 90.19 379 ASN A N 1
ATOM 3095 C CA . ASN A 1 379 ? 1.840 14.432 -17.108 1.00 90.19 379 ASN A CA 1
ATOM 3096 C C . ASN A 1 379 ? 2.494 15.341 -16.054 1.00 90.19 379 ASN A C 1
ATOM 3098 O O . ASN A 1 379 ? 2.416 15.038 -14.872 1.00 90.19 379 ASN A O 1
ATOM 3102 N N . GLU A 1 380 ? 3.081 16.474 -16.450 1.00 91.94 380 GLU A N 1
ATOM 3103 C CA . GLU A 1 380 ? 3.690 17.428 -15.505 1.00 91.94 380 GLU A CA 1
ATOM 3104 C C . GLU A 1 380 ? 2.653 18.198 -14.693 1.00 91.94 380 GLU A C 1
ATOM 3106 O O . GLU A 1 380 ? 2.881 18.490 -13.524 1.00 91.94 380 GLU A O 1
ATOM 3111 N N . LYS A 1 381 ? 1.489 18.493 -15.283 1.00 94.12 381 LYS A N 1
ATOM 3112 C CA . LYS A 1 381 ? 0.364 19.070 -14.533 1.00 94.12 381 LYS A CA 1
ATOM 3113 C C . LYS A 1 381 ? -0.153 18.077 -13.496 1.00 94.12 381 LYS A C 1
ATOM 3115 O O . LYS A 1 381 ? -0.405 18.475 -12.365 1.00 94.12 381 LYS A O 1
ATOM 3120 N N . ILE A 1 382 ? -0.290 16.802 -13.876 1.00 91.75 382 ILE A N 1
ATOM 3121 C CA . ILE A 1 382 ? -0.691 15.725 -12.960 1.00 91.75 382 ILE A CA 1
ATOM 3122 C C . ILE A 1 382 ? 0.338 15.587 -11.833 1.00 91.75 382 ILE A C 1
ATOM 3124 O O . ILE A 1 382 ? -0.050 15.598 -10.671 1.00 91.75 382 ILE A O 1
ATOM 3128 N N . GLN A 1 383 ? 1.631 15.538 -12.164 1.00 91.94 383 GLN A N 1
ATOM 3129 C CA . GLN A 1 383 ? 2.707 15.419 -11.181 1.00 91.94 383 GLN A CA 1
ATOM 3130 C C . GLN A 1 383 ? 2.735 16.613 -10.216 1.00 91.94 383 GLN A C 1
ATOM 3132 O O . GLN A 1 383 ? 2.736 16.408 -9.009 1.00 91.94 383 GLN A O 1
ATOM 3137 N N . LEU A 1 384 ? 2.679 17.856 -10.710 1.00 94.75 384 LEU A N 1
ATOM 3138 C CA . LEU A 1 384 ? 2.622 19.036 -9.837 1.00 94.75 384 LEU A CA 1
ATOM 3139 C C . LEU A 1 384 ? 1.400 18.990 -8.907 1.00 94.75 384 LEU A C 1
ATOM 3141 O O . LEU A 1 384 ? 1.519 19.273 -7.718 1.00 94.75 384 LEU A O 1
ATOM 3145 N N . GLY A 1 385 ? 0.234 18.602 -9.434 1.00 95.06 385 GLY A N 1
ATOM 3146 C CA . GLY A 1 385 ? -0.980 18.428 -8.636 1.00 95.06 385 GLY A CA 1
ATOM 3147 C C . GLY A 1 385 ? -0.846 17.340 -7.566 1.00 95.06 385 GLY A C 1
ATOM 3148 O O . GLY A 1 385 ? -1.318 17.538 -6.450 1.00 95.06 385 GLY A O 1
ATOM 3149 N N . GLN A 1 386 ? -0.175 16.226 -7.877 1.00 93.44 386 GLN A N 1
ATOM 3150 C CA . GLN A 1 386 ? 0.125 15.155 -6.919 1.00 93.44 386 GLN A CA 1
ATOM 3151 C C . GLN A 1 386 ? 1.047 15.643 -5.799 1.00 93.44 386 GLN A C 1
ATOM 3153 O O . GLN A 1 386 ? 0.729 15.423 -4.638 1.00 93.44 386 GLN A O 1
ATOM 3158 N N . TYR A 1 387 ? 2.129 16.362 -6.118 1.00 95.31 387 TYR A N 1
ATOM 3159 C CA . TYR A 1 387 ? 3.029 16.913 -5.097 1.00 95.31 387 TYR A CA 1
ATOM 3160 C C . TYR A 1 387 ? 2.307 17.904 -4.181 1.00 95.31 387 TYR A C 1
ATOM 3162 O O . TYR A 1 387 ? 2.416 17.791 -2.965 1.00 95.31 387 TYR A O 1
ATOM 3170 N N . ILE A 1 388 ? 1.522 18.832 -4.742 1.00 96.06 388 ILE A N 1
ATOM 3171 C CA . ILE A 1 388 ? 0.712 19.774 -3.950 1.00 96.06 388 ILE A CA 1
ATOM 3172 C C . ILE A 1 388 ? -0.276 19.020 -3.051 1.00 96.06 388 ILE A C 1
ATOM 3174 O O . ILE A 1 388 ? -0.405 19.343 -1.870 1.00 96.06 388 ILE A O 1
ATOM 3178 N N . GLY A 1 389 ? -0.942 17.994 -3.589 1.00 95.56 389 GLY A N 1
ATOM 3179 C CA . GLY A 1 389 ? -1.821 17.127 -2.809 1.00 95.56 389 GLY A CA 1
ATOM 3180 C C . GLY A 1 389 ? -1.076 16.448 -1.660 1.00 95.56 389 GLY A C 1
ATOM 3181 O O . GLY A 1 389 ? -1.548 16.485 -0.526 1.00 95.56 389 GLY A O 1
ATOM 3182 N N . CYS A 1 390 ? 0.108 15.885 -1.909 1.00 95.56 390 CYS A N 1
ATOM 3183 C CA . CYS A 1 390 ? 0.918 15.250 -0.872 1.00 95.56 390 CYS A CA 1
ATOM 3184 C C . CYS A 1 390 ? 1.376 16.231 0.209 1.00 95.56 390 CYS A C 1
ATOM 3186 O O . CYS A 1 390 ? 1.273 15.896 1.386 1.00 95.56 390 CYS A O 1
ATOM 3188 N N . ILE A 1 391 ? 1.798 17.444 -0.164 1.00 96.06 391 ILE A N 1
ATOM 3189 C CA . ILE A 1 391 ? 2.170 18.508 0.783 1.00 96.06 391 ILE A CA 1
ATOM 3190 C C . ILE A 1 391 ? 1.027 18.768 1.773 1.00 96.06 391 ILE A C 1
ATOM 3192 O O . ILE A 1 391 ? 1.231 18.713 2.987 1.00 96.06 391 ILE A O 1
ATOM 3196 N N . LYS A 1 392 ? -0.194 18.982 1.263 1.00 96.50 392 LYS A N 1
ATOM 3197 C CA . LYS A 1 392 ? -1.383 19.229 2.095 1.00 96.50 392 LYS A CA 1
ATOM 3198 C C . LYS A 1 392 ? -1.741 18.020 2.964 1.00 96.50 392 LYS A C 1
ATOM 3200 O O . LYS A 1 392 ? -2.020 18.166 4.152 1.00 96.50 392 LYS A O 1
ATOM 3205 N N . ASN A 1 393 ? -1.725 16.822 2.383 1.00 96.31 393 ASN A N 1
ATOM 3206 C CA . ASN A 1 393 ? -2.221 15.602 3.024 1.00 96.31 393 ASN A CA 1
ATOM 3207 C C . ASN A 1 393 ? -1.252 14.984 4.047 1.00 96.31 393 ASN A C 1
ATOM 3209 O O . ASN A 1 393 ? -1.702 14.379 5.024 1.00 96.31 393 ASN A O 1
ATOM 3213 N N . LEU A 1 394 ? 0.059 15.149 3.851 1.00 95.44 394 LEU A N 1
ATOM 3214 C CA . LEU A 1 394 ? 1.092 14.795 4.832 1.00 95.44 394 LEU A CA 1
ATOM 3215 C C . LEU A 1 394 ? 1.332 15.903 5.861 1.00 95.44 394 LEU A C 1
ATOM 3217 O O . LEU A 1 394 ? 2.109 15.691 6.792 1.00 95.44 394 LEU A O 1
ATOM 3221 N N . MET A 1 395 ? 0.660 17.052 5.722 1.00 95.69 395 MET A N 1
ATOM 3222 C CA . MET A 1 395 ? 0.844 18.223 6.581 1.00 95.69 395 MET A CA 1
ATOM 3223 C C . MET A 1 395 ? 2.333 18.578 6.684 1.00 95.69 395 MET A C 1
ATOM 3225 O O . MET A 1 395 ? 2.895 18.553 7.780 1.00 95.69 395 MET A O 1
ATOM 3229 N N . LEU A 1 396 ? 2.977 18.760 5.526 1.00 94.38 396 LEU A N 1
ATOM 3230 C CA . LEU A 1 396 ? 4.404 19.063 5.472 1.00 94.38 396 LEU A CA 1
ATOM 3231 C C . LEU A 1 396 ? 4.660 20.499 5.922 1.00 94.38 396 LEU A C 1
ATOM 3233 O O . LEU A 1 396 ? 3.956 21.422 5.505 1.00 94.38 396 LEU A O 1
ATOM 3237 N N . GLU A 1 397 ? 5.694 20.658 6.738 1.00 93.44 397 GLU A N 1
ATOM 3238 C CA . GLU A 1 397 ? 6.222 21.958 7.140 1.00 93.44 397 GLU A CA 1
ATOM 3239 C C . GLU A 1 397 ? 7.120 22.550 6.040 1.00 93.44 397 GLU A C 1
ATOM 3241 O O . GLU A 1 397 ? 7.515 21.870 5.089 1.00 93.44 397 GLU A O 1
ATOM 3246 N N . GLU A 1 398 ? 7.417 23.848 6.125 1.00 91.50 398 GLU A N 1
ATOM 3247 C CA . GLU A 1 398 ? 8.117 24.570 5.054 1.00 91.50 398 GLU A CA 1
ATOM 3248 C C . GLU A 1 398 ? 9.525 24.026 4.761 1.00 91.50 398 GLU A C 1
ATOM 3250 O O . GLU A 1 398 ? 9.908 23.931 3.595 1.00 91.50 398 GLU A O 1
ATOM 3255 N N . ASP A 1 399 ? 10.271 23.632 5.791 1.00 92.00 399 ASP A N 1
ATOM 3256 C CA . ASP A 1 399 ? 11.580 22.983 5.677 1.00 92.00 399 ASP A CA 1
ATOM 3257 C C . ASP A 1 399 ? 11.493 21.654 4.912 1.00 92.00 399 ASP A C 1
ATOM 3259 O O . ASP A 1 399 ? 12.249 21.436 3.966 1.00 92.00 399 ASP A O 1
ATOM 3263 N N . GLN A 1 400 ? 10.495 20.825 5.222 1.00 92.00 400 GLN A N 1
ATOM 3264 C CA . GLN A 1 400 ? 10.249 19.554 4.532 1.00 92.00 400 GLN A CA 1
ATOM 3265 C C . GLN A 1 400 ? 9.859 19.754 3.059 1.00 92.00 400 GLN A C 1
ATOM 3267 O O . GLN A 1 400 ? 10.178 18.930 2.205 1.00 92.00 400 GLN A O 1
ATOM 3272 N N . ILE A 1 401 ? 9.159 20.846 2.730 1.00 93.06 401 ILE A N 1
ATOM 3273 C CA . ILE A 1 401 ? 8.823 21.182 1.336 1.00 93.06 401 ILE A CA 1
ATOM 3274 C C . ILE A 1 401 ? 10.074 21.639 0.574 1.00 93.06 401 ILE A C 1
ATOM 3276 O O . ILE A 1 401 ? 10.199 21.341 -0.615 1.00 93.06 401 ILE A O 1
ATOM 3280 N N . ILE A 1 402 ? 10.988 22.357 1.233 1.00 92.06 402 ILE A N 1
ATOM 3281 C CA . ILE A 1 402 ? 12.255 22.800 0.635 1.00 92.06 402 ILE A CA 1
ATOM 3282 C C . ILE A 1 402 ? 13.140 21.597 0.290 1.00 92.06 402 ILE A C 1
ATOM 3284 O O . ILE A 1 402 ? 13.703 21.569 -0.801 1.00 92.06 402 ILE A O 1
ATOM 3288 N N . GLU A 1 403 ? 13.203 20.577 1.149 1.00 90.25 403 GLU A N 1
ATOM 3289 C CA . GLU A 1 403 ? 13.935 19.329 0.867 1.00 90.25 403 GLU A CA 1
ATOM 3290 C C . GLU A 1 403 ? 13.452 18.637 -0.424 1.00 90.25 403 GLU A C 1
ATOM 3292 O O . GLU A 1 403 ? 14.241 18.057 -1.166 1.00 90.25 403 GLU A O 1
ATOM 3297 N N . LEU A 1 404 ? 12.163 18.753 -0.761 1.00 90.94 404 LEU A N 1
ATOM 3298 C CA . LEU A 1 404 ? 11.600 18.191 -1.994 1.00 90.94 404 LEU A CA 1
ATOM 3299 C C . LEU A 1 404 ? 11.998 18.962 -3.268 1.00 90.94 404 LEU A C 1
ATOM 3301 O O . LEU A 1 404 ? 11.702 18.495 -4.375 1.00 90.94 404 LEU A O 1
ATOM 3305 N N . GLU A 1 405 ? 12.638 20.133 -3.161 1.00 91.38 405 GLU A N 1
ATOM 3306 C CA . GLU A 1 405 ? 13.077 20.902 -4.332 1.00 91.38 405 GLU A CA 1
ATOM 3307 C C . GLU A 1 405 ? 14.244 20.251 -5.083 1.00 91.38 405 GLU A C 1
ATOM 3309 O O . GLU A 1 405 ? 14.381 20.499 -6.286 1.00 91.38 405 GLU A O 1
ATOM 3314 N N . ASP A 1 406 ? 15.014 19.377 -4.427 1.00 86.75 406 ASP A N 1
ATOM 3315 C CA . ASP A 1 406 ? 16.052 18.565 -5.076 1.00 86.75 406 ASP A CA 1
ATOM 3316 C C . ASP A 1 406 ? 15.445 17.647 -6.152 1.00 86.75 406 ASP A C 1
ATOM 3318 O O . ASP A 1 406 ? 15.974 17.520 -7.260 1.00 86.75 406 ASP A O 1
ATOM 3322 N N . GLU A 1 407 ? 14.271 17.080 -5.866 1.00 85.19 407 GLU A N 1
ATOM 3323 C CA . GLU A 1 407 ? 13.519 16.207 -6.775 1.00 85.19 407 GLU A CA 1
ATOM 3324 C C . GLU A 1 407 ? 12.640 17.000 -7.752 1.00 85.19 407 GLU A C 1
ATOM 3326 O O . GLU A 1 407 ? 12.511 16.669 -8.937 1.00 85.19 407 GLU A O 1
ATOM 3331 N N . TYR A 1 408 ? 12.012 18.076 -7.270 1.00 89.62 408 TYR A N 1
ATOM 3332 C CA . TYR A 1 408 ? 11.120 18.912 -8.066 1.00 89.62 408 TYR A CA 1
ATOM 3333 C C . TYR A 1 408 ? 11.473 20.399 -7.905 1.00 89.62 408 TYR A C 1
ATOM 3335 O O . TYR A 1 408 ? 10.876 21.100 -7.092 1.00 89.62 408 TYR A O 1
ATOM 3343 N N . PRO A 1 409 ? 12.386 20.944 -8.733 1.00 91.38 409 PRO A N 1
ATOM 3344 C CA . PRO A 1 409 ? 12.867 22.313 -8.547 1.00 91.38 409 PRO A CA 1
ATOM 3345 C C . PRO A 1 409 ? 11.756 23.373 -8.487 1.00 91.38 409 PRO A C 1
ATOM 3347 O O . PRO A 1 409 ? 10.800 23.326 -9.274 1.00 91.38 409 PRO A O 1
ATOM 3350 N N . GLN A 1 410 ? 11.918 24.368 -7.608 1.00 94.50 410 GLN A N 1
ATOM 3351 C CA . GLN A 1 410 ? 10.962 25.464 -7.372 1.00 94.50 410 GLN A CA 1
ATOM 3352 C C . GLN A 1 410 ? 9.594 25.010 -6.819 1.00 94.50 410 GLN A C 1
ATOM 3354 O O . GLN A 1 410 ? 8.606 25.741 -6.958 1.00 94.50 410 GLN A O 1
ATOM 3359 N N . LEU A 1 411 ? 9.493 23.802 -6.250 1.00 95.69 411 LEU A N 1
ATOM 3360 C CA . LEU A 1 411 ? 8.238 23.270 -5.720 1.00 95.69 411 LEU A CA 1
ATOM 3361 C C . LEU A 1 411 ? 7.629 24.171 -4.647 1.00 95.69 411 LEU A C 1
ATOM 3363 O O . LEU A 1 411 ? 6.430 24.437 -4.726 1.00 95.69 411 LEU A O 1
ATOM 3367 N N . ASN A 1 412 ? 8.423 24.675 -3.697 1.00 95.94 412 ASN A N 1
ATOM 3368 C CA . ASN A 1 412 ? 7.913 25.505 -2.606 1.00 95.94 412 ASN A CA 1
ATOM 3369 C C . ASN A 1 412 ? 7.290 26.798 -3.159 1.00 95.94 412 ASN A C 1
ATOM 3371 O O . ASN A 1 412 ? 6.158 27.164 -2.836 1.00 95.94 412 ASN A O 1
ATOM 3375 N N . ASN A 1 413 ? 7.988 27.446 -4.096 1.00 95.88 413 ASN A N 1
ATOM 3376 C CA . ASN A 1 413 ? 7.503 28.655 -4.763 1.00 95.88 413 ASN A CA 1
ATOM 3377 C C . ASN A 1 413 ? 6.232 28.402 -5.592 1.00 95.88 413 ASN A C 1
ATOM 3379 O O . ASN A 1 413 ? 5.297 29.208 -5.561 1.00 95.88 413 ASN A O 1
ATOM 3383 N N . MET A 1 414 ? 6.166 27.277 -6.313 1.00 97.44 414 MET A N 1
ATOM 3384 C CA . MET A 1 414 ? 4.973 26.882 -7.069 1.00 97.44 414 MET A CA 1
ATOM 3385 C C . MET A 1 414 ? 3.787 26.565 -6.153 1.00 97.44 414 MET A C 1
ATOM 3387 O O . MET A 1 414 ? 2.670 26.987 -6.455 1.00 97.44 414 MET A O 1
ATOM 3391 N N . TYR A 1 415 ? 4.017 25.871 -5.038 1.00 97.69 415 TYR A N 1
ATOM 3392 C CA . TYR A 1 415 ? 2.994 25.565 -4.041 1.00 97.69 415 TYR A CA 1
ATOM 3393 C C . TYR A 1 415 ? 2.404 26.845 -3.437 1.00 97.69 415 TYR A C 1
ATOM 3395 O O . TYR A 1 415 ? 1.192 27.049 -3.510 1.00 97.69 415 TYR A O 1
ATOM 3403 N N . LYS A 1 416 ? 3.250 27.765 -2.956 1.00 97.19 416 LYS A N 1
ATOM 3404 C CA . LYS A 1 416 ? 2.809 29.068 -2.426 1.00 97.19 416 LYS A CA 1
ATOM 3405 C C . LYS A 1 416 ? 2.002 29.863 -3.450 1.00 97.19 416 LYS A C 1
ATOM 3407 O O . LYS A 1 416 ? 0.929 30.371 -3.139 1.00 97.19 416 LYS A O 1
ATOM 3412 N N . ALA A 1 417 ? 2.473 29.923 -4.696 1.00 97.88 417 ALA A N 1
ATOM 3413 C CA . ALA A 1 417 ? 1.765 30.628 -5.760 1.00 97.88 417 ALA A CA 1
ATOM 3414 C C . ALA A 1 417 ? 0.404 29.999 -6.102 1.00 97.88 417 ALA A C 1
ATOM 3416 O O . ALA A 1 417 ? -0.530 30.726 -6.444 1.00 97.88 417 ALA A O 1
ATOM 3417 N N . TYR A 1 418 ? 0.287 28.670 -6.029 1.00 98.12 418 TYR A N 1
ATOM 3418 C CA . TYR A 1 418 ? -0.983 27.968 -6.200 1.00 98.12 418 TYR A CA 1
ATOM 3419 C C . TYR A 1 418 ? -1.956 28.298 -5.059 1.00 98.12 418 TYR A C 1
ATOM 3421 O O . TYR A 1 418 ? -3.081 28.719 -5.329 1.00 98.12 418 TYR A O 1
ATOM 3429 N N . GLU A 1 419 ? -1.508 28.210 -3.805 1.00 97.56 419 GLU A N 1
ATOM 3430 C CA . GLU A 1 419 ? -2.316 28.543 -2.624 1.00 97.56 419 GLU A CA 1
ATOM 3431 C C . GLU A 1 419 ? -2.788 30.003 -2.620 1.00 97.56 419 GLU A C 1
ATOM 3433 O O . GLU A 1 419 ? -3.959 30.293 -2.353 1.00 97.56 419 GLU A O 1
ATOM 3438 N N . ASP A 1 420 ? -1.901 30.937 -2.966 1.00 97.56 420 ASP A N 1
ATOM 3439 C CA . ASP A 1 420 ? -2.240 32.355 -3.063 1.00 97.56 420 ASP A CA 1
ATOM 3440 C C . ASP A 1 420 ? -3.259 32.616 -4.174 1.00 97.56 420 ASP A C 1
ATOM 3442 O O . ASP A 1 420 ? -4.202 33.386 -3.971 1.00 97.56 420 ASP A O 1
ATOM 3446 N N . PHE A 1 421 ? -3.124 31.941 -5.321 1.00 97.69 421 PHE A N 1
ATOM 3447 C CA . PHE A 1 421 ? -4.105 32.028 -6.399 1.00 97.69 421 PHE A CA 1
ATOM 3448 C C . PHE A 1 421 ? -5.485 31.546 -5.937 1.00 97.69 421 PHE A C 1
ATOM 3450 O O . PHE A 1 421 ? -6.475 32.253 -6.146 1.00 97.69 421 PHE A O 1
ATOM 3457 N N . LEU A 1 422 ? -5.568 30.386 -5.270 1.00 97.44 422 LEU A N 1
ATOM 3458 C CA . LEU A 1 422 ? -6.832 29.870 -4.733 1.00 97.44 422 LEU A CA 1
ATOM 3459 C C . LEU A 1 422 ? -7.450 30.842 -3.722 1.00 97.44 422 LEU A C 1
ATOM 3461 O O . LEU A 1 422 ? -8.641 31.152 -3.799 1.00 97.44 422 LEU A O 1
ATOM 3465 N N . ARG A 1 423 ? -6.637 31.391 -2.812 1.00 95.44 423 ARG A N 1
ATOM 3466 C CA . ARG A 1 423 ? -7.086 32.355 -1.799 1.00 95.44 423 ARG A CA 1
ATOM 3467 C C . ARG A 1 423 ? -7.639 33.640 -2.421 1.00 95.44 423 ARG A C 1
ATOM 3469 O O . ARG A 1 423 ? -8.729 34.062 -2.044 1.00 95.44 423 ARG A O 1
ATOM 3476 N N . GLN A 1 424 ? -6.920 34.247 -3.365 1.00 96.56 424 GLN A N 1
ATOM 3477 C CA . GLN A 1 424 ? -7.307 35.517 -4.000 1.00 96.56 424 GLN A CA 1
ATOM 3478 C C . GLN A 1 424 ? -8.552 35.390 -4.886 1.00 96.56 424 GLN A C 1
ATOM 3480 O O . GLN A 1 424 ? -9.287 36.357 -5.063 1.00 96.56 424 GLN A O 1
ATOM 3485 N N . THR A 1 425 ? -8.807 34.198 -5.425 1.00 96.38 425 THR A N 1
ATOM 3486 C CA . THR A 1 425 ? -9.956 33.923 -6.302 1.00 96.38 425 THR A CA 1
ATOM 3487 C C . THR A 1 425 ? -11.142 33.280 -5.575 1.00 96.38 425 THR A C 1
ATOM 3489 O O . THR A 1 425 ? -12.120 32.893 -6.216 1.00 96.38 425 THR A O 1
ATOM 3492 N N . ASN A 1 426 ? -11.086 33.186 -4.239 1.00 95.44 426 ASN A N 1
ATOM 3493 C CA . ASN A 1 426 ? -12.090 32.524 -3.397 1.00 95.44 426 ASN A CA 1
ATOM 3494 C C . ASN A 1 426 ? -12.404 31.079 -3.852 1.00 95.44 426 ASN A C 1
ATOM 3496 O O . ASN A 1 426 ? -13.553 30.623 -3.832 1.00 95.44 426 ASN A O 1
ATOM 3500 N N . LEU A 1 427 ? -11.363 30.365 -4.284 1.00 96.88 427 LEU A N 1
ATOM 3501 C CA . LEU A 1 427 ? -11.414 28.966 -4.690 1.00 96.88 427 LEU A CA 1
ATOM 3502 C C . LEU A 1 427 ? -10.858 28.052 -3.598 1.00 96.88 427 LEU A C 1
ATOM 3504 O O . LEU A 1 427 ? -10.164 28.480 -2.670 1.00 96.88 427 LEU A O 1
ATOM 3508 N N . MET A 1 428 ? -11.192 26.776 -3.732 1.00 96.12 428 MET A N 1
ATOM 3509 C CA . MET A 1 428 ? -10.590 25.682 -2.982 1.00 96.12 428 MET A CA 1
ATOM 3510 C C . MET A 1 428 ? -10.540 24.423 -3.849 1.00 96.12 428 MET A C 1
ATOM 3512 O O . MET A 1 428 ? -11.376 24.254 -4.743 1.00 96.12 428 MET A O 1
ATOM 3516 N N . ASP A 1 429 ? -9.589 23.535 -3.592 1.00 95.62 429 ASP A N 1
ATOM 3517 C CA . ASP A 1 429 ? -9.567 22.184 -4.155 1.00 95.62 429 ASP A CA 1
ATOM 3518 C C . ASP A 1 429 ? -10.083 21.128 -3.155 1.00 95.62 429 ASP A C 1
ATOM 3520 O O . ASP A 1 429 ? -10.602 21.447 -2.085 1.00 95.62 429 ASP A O 1
ATOM 3524 N N . TYR A 1 430 ? -10.037 19.849 -3.541 1.00 92.75 430 TYR A N 1
ATOM 3525 C CA . TYR A 1 430 ? -10.497 18.749 -2.684 1.00 92.75 430 TYR A CA 1
ATOM 3526 C C . TYR A 1 430 ? -9.604 18.526 -1.458 1.00 92.75 430 TYR A C 1
ATOM 3528 O O . TYR A 1 430 ? -10.087 18.019 -0.444 1.00 92.75 430 TYR A O 1
ATOM 3536 N N . ASP A 1 431 ? -8.326 18.893 -1.546 1.00 94.75 431 ASP A N 1
ATOM 3537 C CA . ASP A 1 431 ? -7.371 18.753 -0.450 1.00 94.75 431 ASP A CA 1
ATOM 3538 C C . ASP A 1 431 ? -7.612 19.854 0.603 1.00 94.75 431 ASP A C 1
ATOM 3540 O O . ASP A 1 431 ? -7.581 19.592 1.808 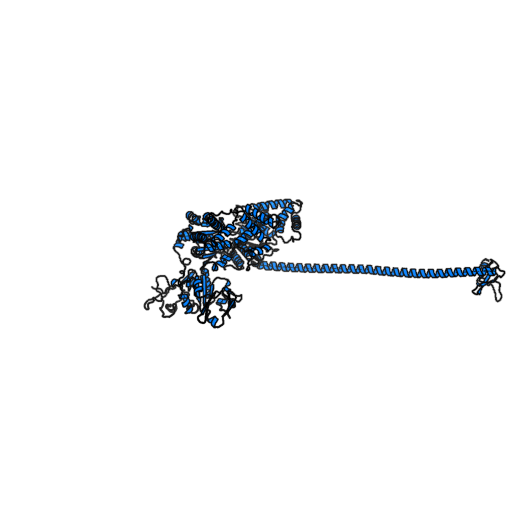1.00 94.75 431 ASP A O 1
ATOM 3544 N N . ASP A 1 432 ? -7.993 21.058 0.160 1.00 95.62 432 ASP A N 1
ATOM 3545 C CA . ASP A 1 432 ? -8.395 22.171 1.030 1.00 95.62 432 ASP A CA 1
ATOM 3546 C C . ASP A 1 432 ? -9.603 21.853 1.913 1.00 95.62 432 ASP A C 1
ATOM 3548 O O . ASP A 1 432 ? -9.688 22.348 3.036 1.00 95.62 432 ASP A O 1
ATOM 3552 N N . GLN A 1 433 ? -10.537 21.013 1.450 1.00 93.75 433 GLN A N 1
ATOM 3553 C CA . GLN A 1 433 ? -11.685 20.601 2.268 1.00 93.75 433 GLN A CA 1
ATOM 3554 C C . GLN A 1 433 ? -11.225 19.949 3.576 1.00 93.75 433 GLN A C 1
ATOM 3556 O O . GLN A 1 433 ? -11.774 20.243 4.639 1.00 93.75 433 GLN A O 1
ATOM 3561 N N . MET A 1 434 ? -10.198 19.095 3.510 1.00 95.38 434 MET A N 1
ATOM 3562 C CA . MET A 1 434 ? -9.619 18.446 4.688 1.00 95.38 434 MET A CA 1
ATOM 3563 C C . MET A 1 434 ? -8.844 19.449 5.541 1.00 95.38 434 MET A C 1
ATOM 3565 O O . MET A 1 434 ? -9.031 19.474 6.755 1.00 95.38 434 MET A O 1
ATOM 3569 N N . ALA A 1 435 ? -8.041 20.321 4.922 1.00 96.50 435 ALA A N 1
ATOM 3570 C CA . ALA A 1 435 ? -7.296 21.360 5.635 1.00 96.50 435 ALA A CA 1
ATOM 3571 C C . ALA A 1 435 ? -8.223 22.311 6.415 1.00 96.50 435 ALA A C 1
ATOM 3573 O O . ALA A 1 435 ? -7.977 22.613 7.586 1.00 96.50 435 ALA A O 1
ATOM 3574 N N . PHE A 1 436 ? -9.328 22.746 5.803 1.00 96.31 436 PHE A N 1
ATOM 3575 C CA . PHE A 1 436 ? -10.315 23.601 6.456 1.00 96.31 436 PHE A CA 1
ATOM 3576 C C . PHE A 1 436 ? -11.083 22.862 7.546 1.00 96.31 436 PHE A C 1
ATOM 3578 O O . PHE A 1 436 ? -11.224 23.409 8.638 1.00 96.31 436 PHE A O 1
ATOM 3585 N N . ALA A 1 437 ? -11.542 21.633 7.297 1.00 97.38 437 ALA A N 1
ATOM 3586 C CA . ALA A 1 437 ? -12.230 20.842 8.314 1.00 97.38 437 ALA A CA 1
ATOM 3587 C C . ALA A 1 437 ? -11.331 20.591 9.532 1.00 97.38 437 ALA A C 1
ATOM 3589 O O . ALA A 1 437 ? -11.747 20.856 10.657 1.00 97.38 437 ALA A O 1
ATOM 3590 N N . TYR A 1 438 ? -10.079 20.179 9.316 1.00 98.06 438 TYR A N 1
ATOM 3591 C CA . TYR A 1 438 ? -9.093 20.003 10.382 1.00 98.06 438 TYR A CA 1
ATOM 3592 C C . TYR A 1 438 ? -8.893 21.292 11.191 1.00 98.06 438 TYR A C 1
ATOM 3594 O O . TYR A 1 438 ? -9.009 21.286 12.417 1.00 98.06 438 TYR A O 1
ATOM 3602 N N . ALA A 1 439 ? -8.678 22.426 10.514 1.00 97.06 439 ALA A N 1
ATOM 3603 C CA . ALA A 1 439 ? -8.508 23.715 11.178 1.00 97.06 439 ALA A CA 1
ATOM 3604 C C . ALA A 1 439 ? -9.750 24.142 11.981 1.00 97.06 439 ALA A C 1
ATOM 3606 O O . ALA A 1 439 ? -9.608 24.737 13.052 1.00 97.06 439 ALA A O 1
ATOM 3607 N N . LEU A 1 440 ? -10.958 23.850 11.488 1.00 97.12 440 LEU A N 1
ATOM 3608 C CA . LEU A 1 440 ? -12.211 24.131 12.191 1.00 97.12 440 LEU A CA 1
ATOM 3609 C C . LEU A 1 440 ? -12.358 23.260 13.436 1.00 97.12 440 LEU A C 1
ATOM 3611 O O . LEU A 1 440 ? -12.564 23.806 14.518 1.00 97.12 440 LEU A O 1
ATOM 3615 N N . LEU A 1 441 ? -12.191 21.943 13.304 1.00 97.31 441 LEU A N 1
ATOM 3616 C CA . LEU A 1 441 ? -12.269 21.007 14.427 1.00 97.31 441 LEU A CA 1
ATOM 3617 C C . LEU A 1 441 ? -11.242 21.351 15.516 1.00 97.31 441 LEU A C 1
ATOM 3619 O O . LEU A 1 441 ? -11.542 21.229 16.699 1.00 97.31 441 LEU A O 1
ATOM 3623 N N . ALA A 1 442 ? -10.049 21.819 15.129 1.00 96.69 442 ALA A N 1
ATOM 3624 C CA . ALA A 1 442 ? -8.980 22.144 16.072 1.00 96.69 442 ALA A CA 1
ATOM 3625 C C . ALA A 1 442 ? -9.216 23.476 16.798 1.00 96.69 442 ALA A C 1
ATOM 3627 O O . ALA A 1 442 ? -8.889 23.610 17.973 1.00 96.69 442 ALA A O 1
ATOM 3628 N N . LYS A 1 443 ? -9.776 24.479 16.107 1.00 96.50 443 LYS A N 1
ATOM 3629 C CA . LYS A 1 443 ? -9.934 25.844 16.643 1.00 96.50 443 LYS A CA 1
ATOM 3630 C C . LYS A 1 443 ? -11.316 26.126 17.232 1.00 96.50 443 LYS A C 1
ATOM 3632 O O . LYS A 1 443 ? -11.481 27.144 17.901 1.00 96.50 443 LYS A O 1
ATOM 3637 N N . ARG A 1 444 ? -12.329 25.302 16.944 1.00 95.69 444 ARG A N 1
ATOM 3638 C CA . ARG A 1 444 ? -13.731 25.531 17.336 1.00 95.69 444 ARG A CA 1
ATOM 3639 C C . ARG A 1 444 ? -14.306 24.289 18.034 1.00 95.69 444 ARG A C 1
ATOM 3641 O O . ARG A 1 444 ? -14.924 23.461 17.367 1.00 95.69 444 ARG A O 1
ATOM 3648 N N . PRO A 1 445 ? -14.190 24.188 19.373 1.00 95.50 445 PRO A N 1
ATOM 3649 C CA . PRO A 1 445 ? -14.672 23.030 20.133 1.00 95.50 445 PRO A CA 1
ATOM 3650 C C . PRO A 1 445 ? -16.148 22.683 19.894 1.00 95.50 445 PRO A C 1
ATOM 3652 O O . PRO A 1 445 ? -16.488 21.512 19.806 1.00 95.50 445 PRO A O 1
ATOM 3655 N N . ALA A 1 446 ? -17.012 23.687 19.697 1.00 95.69 446 ALA A N 1
ATOM 3656 C CA . ALA A 1 446 ? -18.434 23.472 19.414 1.00 95.69 446 ALA A CA 1
ATOM 3657 C C . ALA A 1 446 ? -18.687 22.670 18.121 1.00 95.69 446 ALA A C 1
ATOM 3659 O O . ALA A 1 446 ? -19.603 21.857 18.078 1.00 95.69 446 ALA A O 1
ATOM 3660 N N . VAL A 1 447 ? -17.863 22.865 17.083 1.00 96.31 447 VAL A N 1
ATOM 3661 C CA . VAL A 1 447 ? -17.981 22.117 15.817 1.00 96.31 447 VAL A CA 1
ATOM 3662 C C . VAL A 1 447 ? -17.564 20.662 16.021 1.00 96.31 447 VAL A C 1
ATOM 3664 O O . VAL A 1 447 ? -18.207 19.755 15.504 1.00 96.31 447 VAL A O 1
ATOM 3667 N N . LEU A 1 448 ? -16.495 20.430 16.785 1.00 97.00 448 LEU A N 1
ATOM 3668 C CA . LEU A 1 448 ? -16.033 19.082 17.111 1.00 97.00 448 LEU A CA 1
ATOM 3669 C C . LEU A 1 448 ? -17.068 18.317 17.947 1.00 97.00 448 LEU A C 1
ATOM 3671 O O . LEU A 1 448 ? -17.335 17.153 17.660 1.00 97.00 448 LEU A O 1
ATOM 3675 N N . GLU A 1 449 ? -17.675 18.978 18.934 1.00 96.12 449 GLU A N 1
ATOM 3676 C CA . GLU A 1 449 ? -18.690 18.370 19.799 1.00 96.12 449 GLU A CA 1
ATOM 3677 C C . GLU A 1 449 ? -19.979 18.030 19.038 1.00 96.12 449 GLU A C 1
ATOM 3679 O O . GLU A 1 449 ? -20.579 16.982 19.261 1.00 96.12 449 GLU A O 1
ATOM 3684 N N . GLU A 1 450 ? -20.379 18.853 18.065 1.00 95.12 450 GLU A N 1
ATOM 3685 C CA . GLU A 1 450 ? -21.506 18.537 17.177 1.00 95.12 450 GLU A CA 1
ATOM 3686 C C . GLU A 1 450 ? -21.271 17.238 16.390 1.00 95.12 450 GLU A C 1
ATOM 3688 O O . GLU A 1 450 ? -22.173 16.416 16.246 1.00 95.12 450 GLU A O 1
ATOM 3693 N N . ILE A 1 451 ? -20.049 17.021 15.897 1.00 96.25 451 ILE A N 1
ATOM 3694 C CA . ILE A 1 451 ? -19.711 15.798 15.160 1.00 96.25 451 ILE A CA 1
ATOM 3695 C C . ILE A 1 451 ? -19.634 14.587 16.096 1.00 96.25 451 ILE A C 1
ATOM 3697 O O . ILE A 1 451 ? -20.173 13.534 15.760 1.00 96.25 451 ILE A O 1
ATOM 3701 N N . ARG A 1 452 ? -19.015 14.734 17.271 1.00 96.00 452 ARG A N 1
ATOM 3702 C CA . ARG A 1 452 ? -18.907 13.666 18.279 1.00 96.00 452 ARG A CA 1
ATOM 3703 C C . ARG A 1 452 ? -20.261 13.235 18.837 1.00 96.00 452 ARG A C 1
ATOM 3705 O O . ARG A 1 452 ? -20.520 12.046 18.949 1.00 96.00 452 ARG A O 1
ATOM 3712 N N . SER A 1 453 ? -21.144 14.188 19.128 1.00 94.88 453 SER A N 1
ATOM 3713 C CA . SER A 1 453 ? -22.505 13.900 19.606 1.00 94.88 453 SER A CA 1
ATOM 3714 C C . SER A 1 453 ? -23.371 13.211 18.553 1.00 94.88 453 SER A C 1
ATOM 3716 O O . SER A 1 453 ? -24.277 12.455 18.900 1.00 94.88 453 SER A O 1
ATOM 3718 N N . LYS A 1 454 ? -23.088 13.440 17.265 1.00 95.81 454 LYS A N 1
ATOM 3719 C CA . LYS A 1 454 ? -23.758 12.741 16.170 1.00 95.81 454 LYS A CA 1
ATOM 3720 C C . LYS A 1 454 ? -23.234 11.320 15.971 1.00 95.81 454 LYS A C 1
ATOM 3722 O O . LYS A 1 454 ? -24.041 10.422 15.758 1.00 95.81 454 LYS A O 1
ATOM 3727 N N . TYR A 1 455 ? -21.918 11.113 16.000 1.00 97.56 455 TYR A N 1
ATOM 3728 C CA . TYR A 1 455 ? -21.305 9.828 15.661 1.00 97.56 455 TYR A CA 1
ATOM 3729 C C . TYR A 1 455 ? -20.543 9.238 16.844 1.00 97.56 455 TYR A C 1
ATOM 3731 O O . TYR A 1 455 ? -19.374 9.560 17.061 1.00 97.56 455 TYR A O 1
ATOM 3739 N N . TYR A 1 456 ? -21.201 8.320 17.552 1.00 97.00 456 TYR A N 1
ATOM 3740 C CA . TYR A 1 456 ? -20.567 7.554 18.623 1.00 97.00 456 TYR A CA 1
ATOM 3741 C C . TYR A 1 456 ? -19.755 6.370 18.093 1.00 97.00 456 TYR A C 1
ATOM 3743 O O . TYR A 1 456 ? -18.712 6.031 18.643 1.00 97.00 456 TYR A O 1
ATOM 3751 N N . TYR A 1 457 ? -20.198 5.753 16.995 1.00 98.25 457 TYR A N 1
ATOM 3752 C CA . TYR A 1 457 ? -19.521 4.599 16.410 1.00 98.25 457 TYR A CA 1
ATOM 3753 C C . TYR A 1 457 ? -18.910 4.956 15.059 1.00 98.25 457 TYR A C 1
ATOM 3755 O O . TYR A 1 457 ? -19.620 5.207 14.086 1.00 98.25 457 TYR A O 1
ATOM 3763 N N . ILE A 1 458 ? -17.584 4.938 14.975 1.00 98.38 458 ILE A N 1
ATOM 3764 C CA . ILE A 1 458 ? -16.836 5.300 13.771 1.00 98.38 458 ILE A CA 1
ATOM 3765 C C . ILE A 1 458 ? -16.123 4.056 13.248 1.00 98.38 458 ILE A C 1
ATOM 3767 O O . ILE A 1 458 ? -15.242 3.509 13.900 1.00 98.38 458 ILE A O 1
ATOM 3771 N N . CYS A 1 459 ? -16.486 3.612 12.052 1.00 97.75 459 CYS A N 1
ATOM 3772 C CA . CYS A 1 459 ? -15.839 2.512 11.345 1.00 97.75 459 CYS A CA 1
ATOM 3773 C C . CYS A 1 459 ? -14.983 3.078 10.209 1.00 97.75 459 CYS A C 1
ATOM 3775 O O . CYS A 1 459 ? -15.468 3.898 9.433 1.00 97.75 459 CYS A O 1
ATOM 3777 N N . VAL A 1 460 ? -13.733 2.641 10.082 1.00 96.88 460 VAL A N 1
ATOM 3778 C CA . VAL A 1 460 ? -12.811 3.084 9.026 1.00 96.88 460 VAL A CA 1
ATOM 3779 C C . VAL A 1 460 ? -12.299 1.864 8.273 1.00 96.88 460 VAL A C 1
ATOM 3781 O O . VAL A 1 460 ? -11.652 1.010 8.871 1.00 96.88 460 VAL A O 1
ATOM 3784 N N . ASP A 1 461 ? -12.582 1.787 6.975 1.00 94.94 461 ASP A N 1
ATOM 3785 C CA . ASP A 1 461 ? -12.046 0.756 6.079 1.00 94.94 461 ASP A CA 1
ATOM 3786 C C . ASP A 1 461 ? -10.796 1.255 5.334 1.00 94.94 461 ASP A C 1
ATOM 3788 O O . ASP A 1 461 ? -10.639 2.457 5.103 1.00 94.94 461 ASP A O 1
ATOM 3792 N N . GLU A 1 462 ? -9.930 0.325 4.928 1.00 92.44 462 GLU A N 1
ATOM 3793 C CA . GLU A 1 462 ? -8.662 0.578 4.224 1.00 92.44 462 GLU A CA 1
ATOM 3794 C C . GLU A 1 462 ? -7.783 1.648 4.904 1.00 92.44 462 GLU A C 1
ATOM 3796 O O . GLU A 1 462 ? -7.207 2.537 4.267 1.00 92.44 462 GLU A O 1
ATOM 3801 N N . ALA A 1 463 ? -7.654 1.550 6.229 1.00 93.75 463 ALA A N 1
ATOM 3802 C CA . ALA A 1 463 ? -6.943 2.518 7.058 1.00 93.75 463 ALA A CA 1
ATOM 3803 C C . ALA A 1 463 ? -5.490 2.761 6.627 1.00 93.75 463 ALA A C 1
ATOM 3805 O O . ALA A 1 463 ? -4.985 3.867 6.782 1.00 93.75 463 ALA A O 1
ATOM 3806 N N . GLN A 1 464 ? -4.831 1.770 6.022 1.00 92.75 464 GLN A N 1
ATOM 3807 C CA . GLN A 1 464 ? -3.454 1.908 5.544 1.00 92.75 464 GLN A CA 1
ATOM 3808 C C . GLN A 1 464 ? -3.280 2.913 4.394 1.00 92.75 464 GLN A C 1
ATOM 3810 O O . GLN A 1 464 ? -2.150 3.306 4.102 1.00 92.75 464 GLN A O 1
ATOM 3815 N N . ASP A 1 465 ? -4.366 3.264 3.697 1.00 92.25 465 ASP A N 1
ATOM 3816 C CA . ASP A 1 465 ? -4.361 4.201 2.565 1.00 92.25 465 ASP A CA 1
ATOM 3817 C C . ASP A 1 465 ? -4.804 5.613 2.982 1.00 92.25 465 ASP A C 1
ATOM 3819 O O . ASP A 1 465 ? -4.899 6.519 2.152 1.00 92.25 465 ASP A O 1
ATOM 3823 N N . THR A 1 466 ? -5.079 5.802 4.272 1.00 94.50 466 THR A N 1
ATOM 3824 C CA . THR A 1 466 ? -5.497 7.077 4.850 1.00 94.50 466 THR A CA 1
ATOM 3825 C C . THR A 1 466 ? -4.282 7.991 5.039 1.00 94.50 466 THR A C 1
ATOM 3827 O O . THR A 1 466 ? -3.194 7.544 5.408 1.00 94.50 466 THR A O 1
ATOM 3830 N N . SER A 1 467 ? -4.439 9.285 4.754 1.00 95.44 467 SER A N 1
ATOM 3831 C CA . SER A 1 467 ? -3.358 10.267 4.875 1.00 95.44 467 SER A CA 1
ATOM 3832 C C . SER A 1 467 ? -3.169 10.783 6.301 1.00 95.44 467 SER A C 1
ATOM 3834 O O . SER A 1 467 ? -4.022 10.595 7.171 1.00 95.44 467 SER A O 1
ATOM 3836 N N . LYS A 1 468 ? -2.051 11.471 6.569 1.00 95.94 468 LYS A N 1
ATOM 3837 C CA . LYS A 1 468 ? -1.746 12.004 7.910 1.00 95.94 468 LYS A CA 1
ATOM 3838 C C . LYS A 1 468 ? -2.844 12.946 8.416 1.00 95.94 468 LYS A C 1
ATOM 3840 O O . LYS A 1 468 ? -3.285 12.800 9.555 1.00 95.94 468 LYS A O 1
ATOM 3845 N N . ILE A 1 469 ? -3.331 13.866 7.576 1.00 97.19 469 ILE A N 1
ATOM 3846 C CA . ILE A 1 469 ? -4.424 14.776 7.958 1.00 97.19 469 ILE A CA 1
ATOM 3847 C C . ILE A 1 469 ? -5.737 14.028 8.208 1.00 97.19 469 ILE A C 1
ATOM 3849 O O . ILE A 1 469 ? -6.471 14.350 9.140 1.00 97.19 469 ILE A O 1
ATOM 3853 N N . GLN A 1 470 ? -6.020 12.994 7.417 1.00 96.81 470 GLN A N 1
ATOM 3854 C CA . GLN A 1 470 ? -7.212 12.172 7.584 1.00 96.81 470 GLN A CA 1
ATOM 3855 C C . GLN A 1 470 ? -7.169 11.392 8.906 1.00 96.81 470 GLN A C 1
ATOM 3857 O O . GLN A 1 470 ? -8.140 11.430 9.662 1.00 96.81 470 GLN A O 1
ATOM 3862 N N . HIS A 1 471 ? -6.032 10.775 9.246 1.00 96.38 471 HIS A N 1
ATOM 3863 C CA . HIS A 1 471 ? -5.825 10.152 10.557 1.00 96.38 471 HIS A CA 1
ATOM 3864 C C . HIS A 1 471 ? -5.947 11.162 11.702 1.00 96.38 471 HIS A C 1
ATOM 3866 O O . HIS A 1 471 ? -6.564 10.852 12.719 1.00 96.38 471 HIS A O 1
ATOM 3872 N N . ALA A 1 472 ? -5.420 12.380 11.539 1.00 96.88 472 ALA A N 1
ATOM 3873 C CA . ALA A 1 472 ? -5.545 13.429 12.548 1.00 96.88 472 ALA A CA 1
ATOM 3874 C C . ALA A 1 472 ? -7.013 13.820 12.792 1.00 96.88 472 ALA A C 1
ATOM 3876 O O . ALA A 1 472 ? -7.430 13.930 13.944 1.00 96.88 472 ALA A O 1
ATOM 3877 N N . ILE A 1 473 ? -7.807 13.967 11.726 1.00 97.69 473 ILE A N 1
ATOM 3878 C CA . ILE A 1 473 ? -9.249 14.235 11.815 1.00 97.69 473 ILE A CA 1
ATOM 3879 C C . ILE A 1 473 ? -9.973 13.070 12.495 1.00 97.69 473 ILE A C 1
ATOM 3881 O O . ILE A 1 473 ? -10.717 13.314 13.443 1.00 97.69 473 ILE A O 1
ATOM 3885 N N . ILE A 1 474 ? -9.729 11.824 12.061 1.00 97.12 474 ILE A N 1
ATOM 3886 C CA . ILE A 1 474 ? -10.325 10.613 12.656 1.00 97.12 474 ILE A CA 1
ATOM 3887 C C . ILE A 1 474 ? -10.030 10.567 14.152 1.00 97.12 474 ILE A C 1
ATOM 3889 O O . ILE A 1 474 ? -10.953 10.425 14.944 1.00 97.12 474 ILE A O 1
ATOM 3893 N N . ARG A 1 475 ? -8.772 10.772 14.550 1.00 95.75 475 ARG A N 1
ATOM 3894 C CA . ARG A 1 475 ? -8.366 10.779 15.959 1.00 95.75 475 ARG A CA 1
ATOM 3895 C C . ARG A 1 475 ? -9.125 11.831 16.766 1.00 95.75 475 ARG A C 1
ATOM 3897 O O . ARG A 1 475 ? -9.568 11.553 17.875 1.00 95.75 475 ARG A O 1
ATOM 3904 N N . MET A 1 476 ? -9.316 13.031 16.215 1.00 96.25 476 MET A N 1
ATOM 3905 C CA . MET A 1 476 ? -10.078 14.083 16.890 1.00 96.25 476 MET A CA 1
ATOM 3906 C C . MET A 1 476 ? -11.546 13.699 17.070 1.00 96.25 476 MET A C 1
ATOM 3908 O O . MET A 1 476 ? -12.064 13.836 18.174 1.00 96.25 476 MET A O 1
ATOM 3912 N N . ILE A 1 477 ? -12.221 13.210 16.029 1.00 96.25 477 ILE A N 1
ATOM 3913 C CA . ILE A 1 477 ? -13.648 12.862 16.128 1.00 96.25 477 ILE A CA 1
ATOM 3914 C C . ILE A 1 477 ? -13.885 11.568 16.919 1.00 96.25 477 ILE A C 1
ATOM 3916 O O . ILE A 1 477 ? -14.930 11.437 17.538 1.00 96.25 477 ILE A O 1
ATOM 3920 N N . ALA A 1 478 ? -12.913 10.655 16.954 1.00 94.81 478 ALA A N 1
ATOM 3921 C CA . ALA A 1 478 ? -13.005 9.381 17.660 1.00 94.81 478 ALA A CA 1
ATOM 3922 C C . ALA A 1 478 ? -12.636 9.458 19.146 1.00 94.81 478 ALA A C 1
ATOM 3924 O O . ALA A 1 478 ? -12.914 8.531 19.897 1.00 94.81 478 ALA A O 1
ATOM 3925 N N . TYR A 1 479 ? -11.996 10.536 19.597 1.00 90.50 479 TYR A N 1
ATOM 3926 C CA . TYR A 1 479 ? -11.621 10.662 21.002 1.00 90.50 479 TYR A CA 1
ATOM 3927 C C . TYR A 1 479 ? -12.864 10.696 21.907 1.00 90.50 479 TYR A C 1
ATOM 3929 O O . TYR A 1 479 ? -13.707 11.589 21.782 1.00 90.50 479 TYR A O 1
ATOM 3937 N N . GLY A 1 480 ? -12.948 9.730 22.828 1.00 84.94 480 GLY A N 1
ATOM 3938 C CA . GLY A 1 480 ? -14.109 9.511 23.698 1.00 84.94 480 GLY A CA 1
ATOM 3939 C C . GLY A 1 480 ? -15.287 8.794 23.025 1.00 84.94 480 GLY A C 1
ATOM 3940 O O . GLY A 1 480 ? -16.331 8.662 23.652 1.00 84.94 480 GLY A O 1
ATOM 3941 N N . GLN A 1 481 ? -15.124 8.357 21.774 1.00 92.62 481 GLN A N 1
ATOM 3942 C CA . GLN A 1 481 ? -16.099 7.599 20.985 1.00 92.62 481 GLN A CA 1
ATOM 3943 C C . GLN A 1 481 ? -15.553 6.189 20.697 1.00 92.62 481 GLN A C 1
ATOM 3945 O O . GLN A 1 481 ? -14.373 5.910 20.932 1.00 92.62 481 GLN A O 1
ATOM 3950 N N . SER A 1 482 ? -16.384 5.308 20.142 1.00 94.56 482 SER A N 1
ATOM 3951 C CA . SER A 1 482 ? -15.969 3.965 19.727 1.00 94.56 482 SER A CA 1
ATOM 3952 C C . SER A 1 482 ? -15.441 3.981 18.288 1.00 94.56 482 SER A C 1
ATOM 3954 O O . SER A 1 482 ? -16.139 4.362 17.346 1.00 94.56 482 SER A O 1
ATOM 3956 N N . LEU A 1 483 ? -14.188 3.555 18.106 1.00 97.31 483 LEU A N 1
ATOM 3957 C CA . LEU A 1 483 ? -13.494 3.499 16.817 1.00 97.31 483 LEU A CA 1
ATOM 3958 C C . LEU A 1 483 ? -13.249 2.047 16.419 1.00 97.31 483 LEU A C 1
ATOM 3960 O O . LEU A 1 483 ? -12.750 1.254 17.208 1.00 97.31 483 LEU A O 1
ATOM 3964 N N . PHE A 1 484 ? -13.529 1.709 15.168 1.00 97.50 484 PHE A N 1
ATOM 3965 C CA . PHE A 1 484 ? -13.178 0.424 14.582 1.00 97.50 484 PHE A CA 1
ATOM 3966 C C . PHE A 1 484 ? -12.461 0.640 13.254 1.00 97.50 484 PHE A C 1
ATOM 3968 O O . PHE A 1 484 ? -13.078 0.939 12.233 1.00 97.50 484 PHE A O 1
ATOM 3975 N N . MET A 1 485 ? -11.139 0.527 13.278 1.00 96.81 485 MET A N 1
ATOM 3976 C CA . MET A 1 485 ? -10.266 0.758 12.136 1.00 96.81 485 MET A CA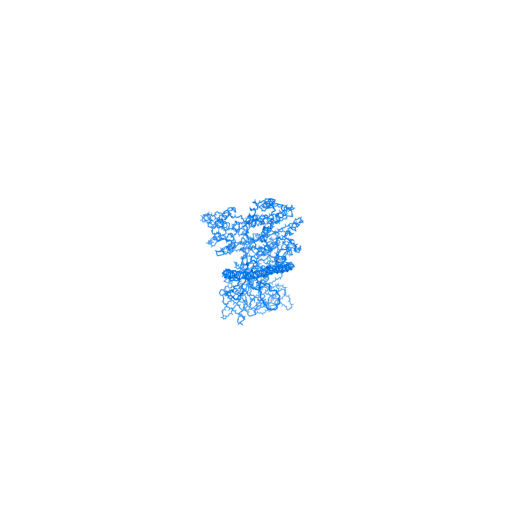 1
ATOM 3977 C C . MET A 1 485 ? -9.821 -0.578 11.545 1.00 96.81 485 MET A C 1
ATOM 3979 O O . MET A 1 485 ? -9.326 -1.436 12.265 1.00 96.81 485 MET A O 1
ATOM 3983 N N . VAL A 1 486 ? -9.973 -0.762 10.237 1.00 95.94 486 VAL A N 1
ATOM 3984 C CA . VAL A 1 486 ? -9.595 -1.991 9.531 1.00 95.94 486 VAL A CA 1
ATOM 3985 C C . VAL A 1 486 ? -8.547 -1.671 8.487 1.00 95.94 486 VAL A C 1
ATOM 3987 O O . VAL A 1 486 ? -8.697 -0.728 7.710 1.00 95.94 486 VAL A O 1
ATOM 3990 N N . GLY A 1 487 ? -7.490 -2.473 8.434 1.00 94.19 487 GLY A N 1
ATOM 3991 C CA . GLY A 1 487 ? -6.470 -2.289 7.416 1.00 94.19 487 GLY A CA 1
ATOM 3992 C C . GLY A 1 487 ? -5.403 -3.366 7.398 1.00 94.19 487 GLY A C 1
ATOM 3993 O O . GLY A 1 487 ? -5.432 -4.340 8.149 1.00 94.19 487 GLY A O 1
ATOM 3994 N N . ASP A 1 488 ? -4.461 -3.175 6.487 1.00 94.62 488 ASP A N 1
ATOM 3995 C CA . ASP A 1 488 ? -3.246 -3.970 6.364 1.00 94.62 488 ASP A CA 1
ATOM 3996 C C . ASP A 1 488 ? -2.106 -3.068 5.901 1.00 94.62 488 ASP A C 1
ATOM 3998 O O . ASP A 1 488 ? -2.052 -2.675 4.736 1.00 94.62 488 ASP A O 1
ATOM 4002 N N . GLU A 1 489 ? -1.189 -2.733 6.800 1.00 92.88 489 GLU A N 1
ATOM 4003 C CA . GLU A 1 489 ? -0.045 -1.873 6.508 1.00 92.88 489 GLU A CA 1
ATOM 4004 C C . GLU A 1 489 ? 0.872 -2.458 5.422 1.00 92.88 489 GLU A C 1
ATOM 4006 O O . GLU A 1 489 ? 1.505 -1.701 4.686 1.00 92.88 489 GLU A O 1
ATOM 4011 N N . ASP A 1 490 ? 0.870 -3.783 5.229 1.00 94.62 490 ASP A N 1
ATOM 4012 C CA . ASP A 1 490 ? 1.602 -4.442 4.140 1.00 94.62 490 ASP A CA 1
ATOM 4013 C C . ASP A 1 490 ? 0.954 -4.221 2.766 1.00 94.62 490 ASP A C 1
ATOM 4015 O O . ASP A 1 490 ? 1.572 -4.473 1.734 1.00 94.62 490 ASP A O 1
ATOM 4019 N N . GLN A 1 491 ? -0.286 -3.728 2.731 1.00 94.19 491 GLN A N 1
ATOM 4020 C CA . GLN A 1 491 ? -0.975 -3.329 1.507 1.00 94.19 491 GLN A CA 1
ATOM 4021 C C . GLN A 1 491 ? -0.904 -1.818 1.255 1.00 94.19 491 GLN A C 1
ATOM 4023 O O . GLN A 1 491 ? -1.494 -1.368 0.273 1.00 94.19 491 GLN A O 1
ATOM 4028 N N . SER A 1 492 ? -0.212 -1.021 2.077 1.00 93.62 492 SER A N 1
ATOM 4029 C CA . SER A 1 492 ? -0.068 0.423 1.832 1.00 93.62 492 SER A CA 1
ATOM 4030 C C . SER A 1 492 ? 0.855 0.685 0.636 1.00 93.62 492 SER A C 1
ATOM 4032 O O . SER A 1 492 ? 2.064 0.477 0.717 1.00 93.62 492 SER A O 1
ATOM 4034 N N . ILE A 1 493 ? 0.264 1.099 -0.489 1.00 91.69 493 ILE A N 1
ATOM 4035 C CA . ILE A 1 493 ? 0.947 1.296 -1.786 1.00 91.69 493 ILE A CA 1
ATOM 4036 C C . ILE A 1 493 ? 0.573 2.632 -2.448 1.00 91.69 493 ILE A C 1
ATOM 4038 O O . ILE A 1 493 ? 0.713 2.806 -3.656 1.00 91.69 493 ILE A O 1
ATOM 4042 N N . TYR A 1 494 ? -0.016 3.550 -1.682 1.00 91.12 494 TYR A N 1
ATOM 4043 C CA . TYR A 1 494 ? -0.446 4.864 -2.157 1.00 91.12 494 TYR A CA 1
ATOM 4044 C C . TYR A 1 494 ? 0.353 5.986 -1.482 1.00 91.12 494 TYR A C 1
ATOM 4046 O O . TYR A 1 494 ? -0.188 7.064 -1.229 1.00 91.12 494 TYR A O 1
ATOM 4054 N N . GLY A 1 495 ? 1.647 5.773 -1.212 1.00 90.06 495 GLY A N 1
ATOM 4055 C CA . GLY A 1 495 ? 2.517 6.806 -0.641 1.00 90.06 495 GLY A CA 1
ATOM 4056 C C . GLY A 1 495 ? 2.574 8.055 -1.527 1.00 90.06 495 GLY A C 1
ATOM 4057 O O . GLY A 1 495 ? 2.581 9.180 -1.039 1.00 90.06 495 GLY A O 1
ATOM 4058 N N . PHE A 1 496 ? 2.482 7.884 -2.851 1.00 86.06 496 PHE A N 1
ATOM 4059 C CA . PHE A 1 496 ? 2.408 8.984 -3.829 1.00 86.06 496 PHE A CA 1
ATOM 4060 C C . PHE A 1 496 ? 1.070 9.753 -3.796 1.00 86.06 496 PHE A C 1
ATOM 4062 O O . PHE A 1 496 ? 0.884 10.715 -4.541 1.00 86.06 496 PHE A O 1
ATOM 4069 N N . ARG A 1 497 ? 0.122 9.311 -2.960 1.00 88.62 497 ARG A N 1
ATOM 4070 C CA . ARG A 1 497 ? -1.121 10.004 -2.586 1.00 88.62 497 ARG A CA 1
ATOM 4071 C C . ARG A 1 497 ? -1.171 10.281 -1.080 1.00 88.62 497 ARG A C 1
ATOM 4073 O O . ARG A 1 497 ? -2.259 10.414 -0.525 1.00 88.62 497 ARG A O 1
ATOM 4080 N N . ALA A 1 498 ? -0.007 10.363 -0.435 1.00 92.75 498 ALA A N 1
ATOM 4081 C CA . ALA A 1 498 ? 0.149 10.661 0.983 1.00 92.75 498 ALA A CA 1
ATOM 4082 C C . ALA A 1 498 ? -0.442 9.627 1.954 1.00 92.75 498 ALA A C 1
ATOM 4084 O O . ALA A 1 498 ? -0.738 9.989 3.093 1.00 92.75 498 ALA A O 1
ATOM 4085 N N . ALA A 1 499 ? -0.603 8.361 1.547 1.00 92.94 499 ALA A N 1
ATOM 4086 C CA . ALA A 1 499 ? -0.949 7.293 2.486 1.00 92.94 499 ALA A CA 1
ATOM 4087 C C . ALA A 1 499 ? 0.076 7.230 3.632 1.00 92.94 499 ALA A C 1
ATOM 4089 O O . ALA A 1 499 ? 1.284 7.296 3.398 1.00 92.94 499 ALA A O 1
ATOM 4090 N N . PHE A 1 500 ? -0.405 7.114 4.871 1.00 93.12 500 PHE A N 1
ATOM 4091 C CA . PHE A 1 500 ? 0.418 7.226 6.074 1.00 93.12 500 PHE A CA 1
ATOM 4092 C C . PHE A 1 500 ? 0.211 6.021 7.013 1.00 93.12 500 PHE A C 1
ATOM 4094 O O . PHE A 1 500 ? -0.321 6.172 8.116 1.00 93.12 500 PHE A O 1
ATOM 4101 N N . PRO A 1 501 ? 0.675 4.812 6.626 1.00 91.62 501 PRO A N 1
ATOM 4102 C CA . PRO A 1 501 ? 0.452 3.578 7.391 1.00 91.62 501 PRO A CA 1
ATOM 4103 C C . PRO A 1 501 ? 1.070 3.608 8.797 1.00 91.62 501 PRO A C 1
ATOM 4105 O O . PRO A 1 501 ? 0.666 2.843 9.671 1.00 91.62 501 PRO A O 1
ATOM 4108 N N . ARG A 1 502 ? 2.008 4.529 9.057 1.00 89.00 502 ARG A N 1
ATOM 4109 C CA . ARG A 1 502 ? 2.597 4.746 10.384 1.00 89.00 502 ARG A CA 1
ATOM 4110 C C . ARG A 1 502 ? 1.555 5.074 11.456 1.00 89.00 502 ARG A C 1
ATOM 4112 O O . ARG A 1 502 ? 1.763 4.717 12.608 1.00 89.00 502 ARG A O 1
ATOM 4119 N N . ALA A 1 503 ? 0.426 5.688 11.102 1.00 91.00 503 ALA A N 1
ATOM 4120 C CA . ALA A 1 503 ? -0.658 5.915 12.059 1.00 91.00 503 ALA A CA 1
ATOM 4121 C C . ALA A 1 503 ? -1.288 4.608 12.575 1.00 91.00 503 ALA A C 1
ATOM 4123 O O . ALA A 1 503 ? -1.725 4.561 13.720 1.00 91.00 503 ALA A O 1
ATOM 4124 N N . MET A 1 504 ? -1.301 3.533 11.775 1.00 92.06 504 MET A N 1
ATOM 4125 C CA . MET A 1 504 ? -1.730 2.215 12.257 1.00 92.06 504 MET A CA 1
ATOM 4126 C C . MET A 1 504 ? -0.702 1.609 13.213 1.00 92.06 504 MET A C 1
ATOM 4128 O O . MET A 1 504 ? -1.081 1.059 14.238 1.00 92.06 504 MET A O 1
ATOM 4132 N N . LEU A 1 505 ? 0.595 1.736 12.911 1.00 87.94 505 LEU A N 1
ATOM 4133 C CA . LEU A 1 505 ? 1.669 1.255 13.795 1.00 87.94 505 LEU A CA 1
ATOM 4134 C C . LEU A 1 505 ? 1.658 1.982 15.144 1.00 87.94 505 LEU A C 1
ATOM 4136 O O . LEU A 1 505 ? 1.894 1.381 16.189 1.00 87.94 505 LEU A O 1
ATOM 4140 N N . ASN A 1 506 ? 1.330 3.274 15.115 1.00 87.38 506 ASN A N 1
ATOM 4141 C CA . ASN A 1 506 ? 1.228 4.109 16.301 1.00 87.38 506 ASN A CA 1
ATOM 4142 C C . ASN A 1 506 ? -0.110 3.968 17.040 1.00 87.38 506 ASN A C 1
ATOM 4144 O O . ASN A 1 506 ? -0.289 4.606 18.075 1.00 87.38 506 ASN A O 1
ATOM 4148 N N . PHE A 1 507 ? -1.043 3.134 16.563 1.00 89.19 507 PHE A N 1
ATOM 4149 C CA . PHE A 1 507 ? -2.390 3.027 17.132 1.00 89.19 507 PHE A CA 1
ATOM 4150 C C . PHE A 1 507 ? -2.369 2.695 18.631 1.00 89.19 507 PHE A C 1
ATOM 4152 O O . PHE A 1 507 ? -3.189 3.213 19.385 1.00 89.19 507 PHE A O 1
ATOM 4159 N N . ARG A 1 508 ? -1.381 1.903 19.076 1.00 80.31 508 ARG A N 1
ATOM 4160 C CA . ARG A 1 508 ? -1.169 1.567 20.496 1.00 80.31 508 ARG A CA 1
ATOM 4161 C C . ARG A 1 508 ? -0.891 2.783 21.390 1.00 80.31 508 ARG A C 1
ATOM 4163 O O . ARG A 1 508 ? -1.187 2.740 22.577 1.00 80.31 508 ARG A O 1
ATOM 4170 N N . TYR A 1 509 ? -0.323 3.841 20.815 1.00 79.81 509 TYR A N 1
ATOM 4171 C CA . TYR A 1 509 ? 0.094 5.057 21.516 1.00 79.81 509 TYR A CA 1
ATOM 4172 C C . TYR A 1 509 ? -0.873 6.224 21.291 1.00 79.81 509 TYR A C 1
ATOM 4174 O O . TYR A 1 509 ? -1.006 7.095 22.146 1.00 79.81 509 TYR A O 1
ATOM 4182 N N . ASP A 1 510 ? -1.534 6.257 20.131 1.00 82.06 510 ASP A N 1
ATOM 4183 C CA . ASP A 1 510 ? -2.436 7.340 19.733 1.00 82.06 510 ASP A CA 1
ATOM 4184 C C . ASP A 1 510 ? -3.838 7.231 20.357 1.00 82.06 510 ASP A C 1
ATOM 4186 O O . ASP A 1 510 ? -4.566 8.228 20.397 1.00 82.06 510 ASP A O 1
ATOM 4190 N N . TYR A 1 511 ? -4.225 6.042 20.831 1.00 83.31 511 TYR A N 1
ATOM 4191 C CA . TYR A 1 511 ? -5.551 5.759 21.381 1.00 83.31 511 TYR A CA 1
ATOM 4192 C C . TYR A 1 511 ? -5.466 5.158 22.787 1.00 83.31 511 TYR A C 1
ATOM 4194 O O . TYR A 1 511 ? -4.524 4.446 23.123 1.00 83.31 511 TYR A O 1
ATOM 4202 N N . VAL A 1 512 ? -6.469 5.453 23.616 1.00 73.12 512 VAL A N 1
ATOM 4203 C CA . VAL A 1 512 ? -6.577 4.940 24.991 1.00 73.12 512 VAL A CA 1
ATOM 4204 C C . VAL A 1 512 ? -7.128 3.515 24.961 1.00 73.12 512 VAL A C 1
ATOM 4206 O O . VAL A 1 512 ? -8.112 3.271 24.267 1.00 73.12 512 VAL A O 1
ATOM 4209 N N . ASN A 1 513 ? -6.506 2.602 25.718 1.00 71.38 513 ASN A N 1
ATOM 4210 C CA . ASN A 1 513 ? -6.847 1.172 25.796 1.00 71.38 513 ASN A CA 1
ATOM 4211 C C . ASN A 1 513 ? -7.154 0.535 24.423 1.00 71.38 513 ASN A C 1
ATOM 4213 O O . ASN A 1 513 ? -8.239 -0.011 24.219 1.00 71.38 513 ASN A O 1
ATOM 4217 N N . PRO A 1 514 ? -6.228 0.632 23.452 1.00 83.50 514 PRO A N 1
ATOM 4218 C CA . PRO A 1 514 ? -6.479 0.149 22.108 1.00 83.50 514 PRO A CA 1
ATOM 4219 C C . PRO A 1 514 ? -6.516 -1.378 22.085 1.00 83.50 514 PRO A C 1
ATOM 4221 O O . PRO A 1 514 ? -5.637 -2.041 22.634 1.00 83.50 514 PRO A O 1
ATOM 4224 N N . TYR A 1 515 ? -7.502 -1.926 21.384 1.00 86.12 515 TYR A N 1
ATOM 4225 C CA . TYR A 1 515 ? -7.678 -3.358 21.200 1.00 86.12 515 TYR A CA 1
ATOM 4226 C C . TYR A 1 515 ? -7.285 -3.758 19.778 1.00 86.12 515 TYR A C 1
ATOM 4228 O O . TYR A 1 515 ? -7.859 -3.269 18.802 1.00 86.12 515 TYR A O 1
ATOM 4236 N N . ILE A 1 516 ? -6.270 -4.616 19.642 1.00 88.94 516 ILE A N 1
ATOM 4237 C CA . ILE A 1 516 ? -5.724 -4.990 18.332 1.00 88.94 516 ILE A CA 1
ATOM 4238 C C . ILE A 1 516 ? -6.135 -6.410 17.998 1.00 88.94 516 ILE A C 1
ATOM 4240 O O . ILE A 1 516 ? -5.683 -7.378 18.598 1.00 88.94 516 ILE A O 1
ATOM 4244 N N . LEU A 1 517 ? -6.964 -6.526 16.975 1.00 89.75 517 LEU A N 1
ATOM 4245 C CA . LEU A 1 517 ? -7.466 -7.786 16.465 1.00 89.75 517 LEU A CA 1
ATOM 4246 C C . LEU A 1 517 ? -6.677 -8.208 15.231 1.00 89.75 517 LEU A C 1
ATOM 4248 O O . LEU A 1 517 ? -6.216 -7.373 14.452 1.00 89.75 517 LEU A O 1
ATOM 4252 N N . ARG A 1 518 ? -6.566 -9.519 15.018 1.00 90.31 518 ARG A N 1
ATOM 4253 C CA . ARG A 1 518 ? -5.898 -10.101 13.851 1.00 90.31 518 ARG A CA 1
ATOM 4254 C C . ARG A 1 518 ? -6.856 -10.987 13.066 1.00 90.31 518 ARG A C 1
ATOM 4256 O O . ARG A 1 518 ? -7.601 -11.779 13.639 1.00 90.31 518 ARG A O 1
ATOM 4263 N N . MET A 1 519 ? -6.806 -10.859 11.746 1.00 93.25 519 MET A N 1
ATOM 4264 C CA . MET A 1 519 ? -7.455 -11.739 10.781 1.00 93.25 519 MET A CA 1
ATOM 4265 C C . MET A 1 519 ? -6.402 -12.241 9.804 1.00 93.25 519 MET A C 1
ATOM 4267 O O . MET A 1 519 ? -6.014 -11.541 8.870 1.00 93.25 519 MET A O 1
ATOM 4271 N N . GLU A 1 520 ? -5.943 -13.459 10.050 1.00 92.69 520 GLU A N 1
ATOM 4272 C CA . GLU A 1 520 ? -4.733 -14.036 9.456 1.00 92.69 520 GLU A CA 1
ATOM 4273 C C . GLU A 1 520 ? -5.021 -15.159 8.457 1.00 92.69 520 GLU A C 1
ATOM 4275 O O . GLU A 1 520 ? -4.163 -15.542 7.663 1.00 92.69 520 GLU A O 1
ATOM 4280 N N . ARG A 1 521 ? -6.261 -15.650 8.430 1.00 93.62 521 ARG A N 1
ATOM 4281 C CA . ARG A 1 521 ? -6.701 -16.611 7.419 1.00 93.62 521 ARG A CA 1
ATOM 4282 C C . ARG A 1 521 ? -6.966 -15.923 6.085 1.00 93.62 521 ARG A C 1
ATOM 4284 O O . ARG A 1 521 ? -7.704 -14.942 6.020 1.00 93.62 521 ARG A O 1
ATOM 4291 N N . ASN A 1 522 ? -6.398 -16.473 5.019 1.00 95.94 522 ASN A N 1
ATOM 4292 C CA . ASN A 1 522 ? -6.601 -16.067 3.637 1.00 95.94 522 ASN A CA 1
ATOM 4293 C C . ASN A 1 522 ? -7.524 -17.078 2.934 1.00 95.94 522 ASN A C 1
ATOM 4295 O O . ASN A 1 522 ? -7.163 -18.239 2.751 1.00 95.94 522 ASN A O 1
ATOM 4299 N N . TYR A 1 523 ? -8.696 -16.617 2.493 1.00 94.50 523 TYR A N 1
ATOM 4300 C CA . TYR A 1 523 ? -9.697 -17.428 1.781 1.00 94.50 523 TYR A CA 1
ATOM 4301 C C . TYR A 1 523 ? -9.620 -17.288 0.248 1.00 94.50 523 TYR A C 1
ATOM 4303 O O . TYR A 1 523 ? -10.397 -17.898 -0.494 1.00 94.50 523 TYR A O 1
ATOM 4311 N N . ARG A 1 524 ? -8.702 -16.454 -0.254 1.00 95.12 524 ARG A N 1
ATOM 4312 C CA . ARG A 1 524 ? -8.559 -16.127 -1.680 1.00 95.12 524 ARG A CA 1
ATOM 4313 C C . ARG A 1 524 ? -7.570 -17.037 -2.394 1.00 95.12 524 ARG A C 1
ATOM 4315 O O . ARG A 1 524 ? -7.858 -17.478 -3.503 1.00 95.12 524 ARG A O 1
ATOM 4322 N N . SER A 1 525 ? -6.398 -17.224 -1.807 1.00 97.50 525 SER A N 1
ATOM 4323 C CA . SER A 1 525 ? -5.204 -17.740 -2.470 1.00 97.50 525 SER A CA 1
ATOM 4324 C C . SER A 1 525 ? -4.838 -19.123 -1.936 1.00 97.50 525 SER A C 1
ATOM 4326 O O . SER A 1 525 ? -5.132 -19.454 -0.788 1.00 97.50 525 SER A O 1
ATOM 4328 N N . THR A 1 526 ? -4.199 -19.931 -2.775 1.00 97.81 526 THR A N 1
ATOM 4329 C CA . THR A 1 526 ? -3.671 -21.253 -2.404 1.00 97.81 526 THR A CA 1
ATOM 4330 C C . THR A 1 526 ? -2.450 -21.139 -1.483 1.00 97.81 526 THR A C 1
ATOM 4332 O O . THR A 1 526 ? -1.795 -20.092 -1.426 1.00 97.81 526 THR A O 1
ATOM 4335 N N . THR A 1 527 ? -2.113 -22.229 -0.785 1.00 97.56 527 THR A N 1
ATOM 4336 C CA . THR A 1 527 ? -0.975 -22.305 0.152 1.00 97.56 527 THR A CA 1
ATOM 4337 C C . THR A 1 527 ? 0.334 -21.810 -0.465 1.00 97.56 527 THR A C 1
ATOM 4339 O O . THR A 1 527 ? 1.010 -20.976 0.126 1.00 97.56 527 THR A O 1
ATOM 4342 N N . GLN A 1 528 ? 0.652 -22.232 -1.692 1.00 97.62 528 GLN A N 1
ATOM 4343 C CA . GLN A 1 528 ? 1.903 -21.891 -2.383 1.00 97.62 528 GLN A CA 1
ATOM 4344 C C . GLN A 1 528 ? 2.053 -20.376 -2.590 1.00 97.62 528 GLN A C 1
ATOM 4346 O O . GLN A 1 528 ? 3.144 -19.828 -2.436 1.00 97.62 528 GLN A O 1
ATOM 4351 N N . ILE A 1 529 ? 0.956 -19.688 -2.927 1.00 98.25 529 ILE A N 1
ATOM 4352 C CA . ILE A 1 529 ? 0.952 -18.233 -3.135 1.00 98.25 529 ILE A CA 1
ATOM 4353 C C . ILE A 1 529 ? 1.085 -17.516 -1.789 1.00 98.25 529 ILE A C 1
ATOM 4355 O O . ILE A 1 529 ? 1.863 -16.569 -1.669 1.00 98.25 529 ILE A O 1
ATOM 4359 N N . VAL A 1 530 ? 0.334 -17.969 -0.781 1.00 97.75 530 VAL A N 1
ATOM 4360 C CA . VAL A 1 530 ? 0.331 -17.383 0.565 1.00 97.75 530 VAL A CA 1
ATOM 4361 C C . VAL A 1 530 ? 1.705 -17.485 1.220 1.00 97.75 530 VAL A C 1
ATOM 4363 O O . VAL A 1 530 ? 2.228 -16.469 1.673 1.00 97.75 530 VAL A O 1
ATOM 4366 N N . GLU A 1 531 ? 2.321 -18.666 1.216 1.00 97.00 531 GLU A N 1
ATOM 4367 C CA . GLU A 1 531 ? 3.641 -18.893 1.811 1.00 97.00 531 GLU A CA 1
ATOM 4368 C C . GLU A 1 531 ? 4.730 -18.071 1.113 1.00 97.00 531 GLU A C 1
ATOM 4370 O O . GLU A 1 531 ? 5.544 -17.426 1.782 1.00 97.00 531 GLU A O 1
ATOM 4375 N N . LEU A 1 532 ? 4.721 -18.029 -0.228 1.00 96.94 532 LEU A N 1
ATOM 4376 C CA . LEU A 1 532 ? 5.664 -17.214 -0.997 1.00 96.94 532 LEU A CA 1
ATOM 4377 C C . LEU A 1 532 ? 5.525 -15.729 -0.639 1.00 96.94 532 LEU A C 1
ATOM 4379 O O . LEU A 1 532 ? 6.524 -15.062 -0.360 1.00 96.94 532 LEU A O 1
ATOM 4383 N N . ALA A 1 533 ? 4.290 -15.220 -0.620 1.00 97.25 533 ALA A N 1
ATOM 4384 C CA . ALA A 1 533 ? 4.004 -13.822 -0.328 1.00 97.25 533 ALA A CA 1
ATOM 4385 C C . ALA A 1 533 ? 4.358 -13.445 1.117 1.00 97.25 533 ALA A C 1
ATOM 4387 O O . ALA A 1 533 ? 4.981 -12.405 1.333 1.00 97.25 533 ALA A O 1
ATOM 4388 N N . GLN A 1 534 ? 4.025 -14.302 2.087 1.00 95.44 534 GLN A N 1
ATOM 4389 C CA . GLN A 1 534 ? 4.351 -14.134 3.505 1.00 95.44 534 GLN A CA 1
ATOM 4390 C C . GLN A 1 534 ? 5.868 -14.080 3.727 1.00 95.44 534 GLN A C 1
ATOM 4392 O O . GLN A 1 534 ? 6.366 -13.169 4.392 1.00 95.44 534 GLN A O 1
ATOM 4397 N N . ARG A 1 535 ? 6.617 -15.019 3.132 1.00 95.19 535 ARG A N 1
ATOM 4398 C CA . ARG A 1 535 ? 8.085 -15.070 3.218 1.00 95.19 535 ARG A CA 1
ATOM 4399 C C . ARG A 1 535 ? 8.745 -13.832 2.610 1.00 95.19 535 ARG A C 1
ATOM 4401 O O . ARG A 1 535 ? 9.769 -13.373 3.105 1.00 95.19 535 ARG A O 1
ATOM 4408 N N . PHE A 1 536 ? 8.172 -13.306 1.532 1.00 95.94 536 PHE A N 1
ATOM 4409 C CA . PHE A 1 536 ? 8.694 -12.126 0.851 1.00 95.94 536 PHE A CA 1
ATOM 4410 C C . PHE A 1 536 ? 8.455 -10.838 1.647 1.00 95.94 536 PHE A C 1
ATOM 4412 O O . PHE A 1 536 ? 9.370 -10.029 1.812 1.00 95.94 536 PHE A O 1
ATOM 4419 N N . ILE A 1 537 ? 7.237 -10.642 2.167 1.00 95.25 537 ILE A N 1
ATOM 4420 C CA . ILE A 1 537 ? 6.878 -9.419 2.899 1.00 95.25 537 ILE A CA 1
ATOM 4421 C C . ILE A 1 537 ? 7.489 -9.370 4.304 1.00 95.25 537 ILE A C 1
ATOM 4423 O O . ILE A 1 537 ? 7.717 -8.285 4.833 1.00 95.25 537 ILE A O 1
ATOM 4427 N N . SER A 1 538 ? 7.846 -10.518 4.894 1.00 92.75 538 SER A N 1
ATOM 4428 C CA . SER A 1 538 ? 8.486 -10.580 6.216 1.00 92.75 538 SER A CA 1
ATOM 4429 C C . SER A 1 538 ? 9.858 -9.913 6.297 1.00 92.75 538 SER A C 1
ATOM 4431 O O . SER A 1 538 ? 10.376 -9.742 7.396 1.00 92.75 538 SER A O 1
ATOM 4433 N N . LYS A 1 539 ? 10.453 -9.535 5.160 1.00 91.75 539 LYS A N 1
ATOM 4434 C CA . LYS A 1 539 ? 11.700 -8.764 5.105 1.00 91.75 539 LYS A CA 1
ATOM 4435 C C . LYS A 1 539 ? 11.501 -7.256 5.289 1.00 91.75 539 LYS A C 1
ATOM 4437 O O . LYS A 1 539 ? 12.480 -6.572 5.578 1.00 91.75 539 LYS A O 1
ATOM 4442 N N . ASN A 1 540 ? 10.277 -6.738 5.146 1.00 90.38 540 ASN A N 1
ATOM 4443 C CA . ASN A 1 540 ? 9.992 -5.338 5.460 1.00 90.38 540 ASN A CA 1
ATOM 4444 C C . ASN A 1 540 ? 10.107 -5.078 6.966 1.00 90.38 540 ASN A C 1
ATOM 4446 O O . ASN A 1 540 ? 9.733 -5.918 7.787 1.00 90.38 540 ASN A O 1
ATOM 4450 N N . LYS A 1 541 ? 10.598 -3.887 7.313 1.00 85.44 541 LYS A N 1
ATOM 4451 C CA . LYS A 1 541 ? 10.697 -3.398 8.692 1.00 85.44 541 LYS A CA 1
ATOM 4452 C C . LYS A 1 541 ? 9.468 -2.547 9.032 1.00 85.44 541 LYS A C 1
ATOM 4454 O O . LYS A 1 541 ? 8.681 -2.216 8.152 1.00 85.44 541 LYS A O 1
ATOM 4459 N N . GLY A 1 542 ? 9.289 -2.204 10.310 1.00 79.44 542 GLY A N 1
ATOM 4460 C CA . GLY A 1 542 ? 8.200 -1.317 10.738 1.00 79.44 542 GLY A CA 1
ATOM 4461 C C . GLY A 1 542 ? 6.814 -1.825 10.324 1.00 79.44 542 GLY A C 1
ATOM 4462 O O . GLY A 1 542 ? 6.046 -1.093 9.707 1.00 79.44 542 GLY A O 1
ATOM 4463 N N . ARG A 1 543 ? 6.518 -3.096 10.612 1.00 86.94 543 ARG A N 1
ATOM 4464 C CA . ARG A 1 543 ? 5.225 -3.748 10.353 1.00 86.94 543 ARG A CA 1
ATOM 4465 C C . ARG A 1 543 ? 4.778 -4.530 11.582 1.00 86.94 543 ARG A C 1
ATOM 4467 O O . ARG A 1 543 ? 5.621 -4.906 12.397 1.00 86.94 543 ARG A O 1
ATOM 4474 N N . TYR A 1 544 ? 3.487 -4.824 11.691 1.00 84.94 544 TYR A N 1
ATOM 4475 C CA . TYR A 1 544 ? 3.025 -5.801 12.667 1.00 84.94 544 TYR A CA 1
ATOM 4476 C C . TYR A 1 544 ? 3.406 -7.208 12.211 1.00 84.94 544 TYR A C 1
ATOM 4478 O O . TYR A 1 544 ? 3.253 -7.573 11.040 1.00 84.94 544 TYR A O 1
ATOM 4486 N N . THR A 1 545 ? 3.859 -8.030 13.156 1.00 81.19 545 THR A N 1
ATOM 4487 C CA . THR A 1 545 ? 4.007 -9.464 12.905 1.00 81.19 545 THR A CA 1
ATOM 4488 C C . THR A 1 545 ? 2.617 -10.065 12.715 1.00 81.19 545 THR A C 1
ATOM 4490 O O . THR A 1 545 ? 1.751 -9.931 13.580 1.00 81.19 545 THR A O 1
ATOM 4493 N N . LYS A 1 546 ? 2.404 -10.684 11.552 1.00 84.31 546 LYS A N 1
ATOM 4494 C CA . LYS A 1 546 ? 1.165 -11.369 11.167 1.00 84.31 546 LYS A CA 1
ATOM 4495 C C . LYS A 1 546 ? 1.534 -12.666 10.469 1.00 84.31 546 LYS A C 1
ATOM 4497 O O . LYS A 1 546 ? 2.425 -12.643 9.615 1.00 84.31 546 LYS A O 1
ATOM 4502 N N . GLU A 1 547 ? 0.847 -13.754 10.776 1.00 86.56 547 GLU A N 1
ATOM 4503 C CA . GLU A 1 547 ? 1.057 -15.059 10.143 1.00 86.56 547 GLU A CA 1
ATOM 4504 C C . GLU A 1 547 ? -0.065 -15.367 9.150 1.00 86.56 547 GLU A C 1
ATOM 4506 O O . GLU A 1 547 ? -1.108 -15.891 9.518 1.00 86.56 547 GLU A O 1
ATOM 4511 N N . MET A 1 548 ? 0.119 -15.035 7.868 1.00 93.31 548 MET A N 1
ATOM 4512 C CA . MET A 1 548 ? -0.897 -15.345 6.859 1.00 93.31 548 MET A CA 1
ATOM 4513 C C . MET A 1 548 ? -0.959 -16.855 6.573 1.00 93.31 548 MET A C 1
ATOM 4515 O O . MET A 1 548 ? 0.034 -17.441 6.146 1.00 93.31 548 MET A O 1
ATOM 4519 N N . VAL A 1 549 ? -2.142 -17.461 6.728 1.00 93.38 549 VAL A N 1
ATOM 4520 C CA . VAL A 1 549 ? -2.385 -18.900 6.496 1.00 93.38 549 VAL A CA 1
ATOM 4521 C C . VAL A 1 549 ? -3.485 -19.101 5.456 1.00 93.38 549 VAL A C 1
ATOM 4523 O O . VAL A 1 549 ? -4.543 -18.481 5.539 1.00 93.38 549 VAL A O 1
ATOM 4526 N N . ALA A 1 550 ? -3.256 -19.972 4.471 1.00 95.69 550 ALA A N 1
ATOM 4527 C CA . ALA A 1 550 ? -4.241 -20.277 3.435 1.00 95.69 550 ALA A CA 1
ATOM 4528 C C . ALA A 1 550 ? -5.337 -21.223 3.947 1.00 95.69 550 ALA A C 1
ATOM 4530 O O . ALA A 1 550 ? -5.042 -22.268 4.521 1.00 95.69 550 ALA A O 1
ATOM 4531 N N . ASP A 1 551 ? -6.597 -20.890 3.669 1.00 93.69 551 ASP A N 1
ATOM 4532 C CA . ASP A 1 551 ? -7.757 -21.738 3.978 1.00 93.69 551 ASP A CA 1
ATOM 4533 C C . ASP A 1 551 ? -8.152 -22.632 2.785 1.00 93.69 551 ASP A C 1
ATOM 4535 O O . ASP A 1 551 ? -8.623 -23.751 2.956 1.00 93.69 551 ASP A O 1
ATOM 4539 N N . ARG A 1 552 ? -7.855 -22.192 1.551 1.00 91.12 552 ARG A N 1
ATOM 4540 C CA . ARG A 1 552 ? -8.122 -22.951 0.310 1.00 91.12 552 ARG A CA 1
ATOM 4541 C C . ARG A 1 552 ? -7.302 -24.235 0.149 1.00 91.12 552 ARG A C 1
ATOM 4543 O O . ARG A 1 552 ? -7.613 -25.039 -0.726 1.00 91.12 552 ARG A O 1
ATOM 4550 N N . GLY A 1 553 ? -6.247 -24.409 0.941 1.00 92.38 553 GLY A N 1
ATOM 4551 C CA . GLY A 1 553 ? -5.304 -25.516 0.810 1.00 92.38 553 GLY A CA 1
ATOM 4552 C C . GLY A 1 553 ? -4.350 -25.388 -0.386 1.00 92.38 553 GLY A C 1
ATOM 4553 O O . GLY A 1 553 ? -4.149 -24.310 -0.955 1.00 92.38 553 GLY A O 1
ATOM 4554 N N . ASN A 1 554 ? -3.725 -26.514 -0.738 1.00 96.00 554 ASN A N 1
ATOM 4555 C CA . ASN A 1 554 ? -2.699 -26.591 -1.779 1.00 96.00 554 ASN A CA 1
ATOM 4556 C C . ASN A 1 554 ? -3.282 -26.387 -3.185 1.00 96.00 554 ASN A C 1
ATOM 4558 O O . ASN A 1 554 ? -4.360 -26.886 -3.498 1.00 96.00 554 ASN A O 1
ATOM 4562 N N . GLY A 1 555 ? -2.529 -25.708 -4.047 1.00 93.94 555 GLY A N 1
ATOM 4563 C CA . GLY A 1 555 ? -2.849 -25.498 -5.455 1.00 93.94 555 GLY A CA 1
ATOM 4564 C C . GLY A 1 555 ? -1.642 -25.680 -6.371 1.00 93.94 555 GLY A C 1
ATOM 4565 O O . GLY A 1 555 ? -0.686 -26.379 -6.035 1.00 93.94 555 GLY A O 1
ATOM 4566 N N . GLU A 1 556 ? -1.708 -25.063 -7.553 1.00 95.75 556 GLU A N 1
ATOM 4567 C CA . GLU A 1 556 ? -0.635 -25.126 -8.549 1.00 95.75 556 GLU A CA 1
ATOM 4568 C C . GLU A 1 556 ? 0.671 -24.517 -7.991 1.00 95.75 556 GLU A C 1
ATOM 4570 O O . GLU A 1 556 ? 0.626 -23.522 -7.257 1.00 95.75 556 GLU A O 1
ATOM 4575 N N . PRO A 1 557 ? 1.847 -25.085 -8.324 1.00 96.56 557 PRO A N 1
ATOM 4576 C CA . PRO A 1 557 ? 3.120 -24.482 -7.955 1.00 96.56 557 PRO A CA 1
ATOM 4577 C C . PRO A 1 557 ? 3.285 -23.117 -8.631 1.00 96.56 557 PRO A C 1
ATOM 4579 O O . PRO A 1 557 ? 2.778 -22.879 -9.728 1.00 96.56 557 PRO A O 1
ATOM 4582 N N . ILE A 1 558 ? 4.037 -22.227 -7.982 1.00 97.44 558 ILE A N 1
ATOM 4583 C CA . ILE A 1 558 ? 4.377 -20.926 -8.562 1.00 97.44 558 ILE A CA 1
ATOM 4584 C C . ILE A 1 558 ? 5.264 -21.155 -9.784 1.00 97.44 558 ILE A C 1
ATOM 4586 O O . ILE A 1 558 ? 6.322 -21.779 -9.685 1.00 97.44 558 ILE A O 1
ATOM 4590 N N . GLU A 1 559 ? 4.833 -20.649 -10.933 1.00 97.56 559 GLU A N 1
ATOM 4591 C CA . GLU A 1 559 ? 5.524 -20.850 -12.201 1.00 97.56 559 GLU A CA 1
ATOM 4592 C C . GLU A 1 559 ? 6.563 -19.744 -12.410 1.00 97.56 559 GLU A C 1
ATOM 4594 O O . GLU A 1 559 ? 6.210 -18.572 -12.522 1.00 97.56 559 GLU A O 1
ATOM 4599 N N . LEU A 1 560 ? 7.844 -20.108 -12.488 1.00 97.56 560 LEU A N 1
ATOM 4600 C CA . LEU A 1 560 ? 8.917 -19.198 -12.888 1.00 97.56 560 LEU A CA 1
ATOM 4601 C C . LEU A 1 560 ? 9.307 -19.470 -14.346 1.00 97.56 560 LEU A C 1
ATOM 4603 O O . LEU A 1 560 ? 9.935 -20.485 -14.644 1.00 97.56 560 LEU A O 1
ATOM 4607 N N . ILE A 1 561 ? 8.979 -18.548 -15.250 1.00 97.50 561 ILE A N 1
ATOM 4608 C CA . ILE A 1 561 ? 9.358 -18.630 -16.665 1.00 97.50 561 ILE A CA 1
ATOM 4609 C C . ILE A 1 561 ? 10.704 -17.930 -16.871 1.00 97.50 561 ILE A C 1
ATOM 4611 O O . ILE A 1 561 ? 10.868 -16.753 -16.539 1.00 97.50 561 ILE A O 1
ATOM 4615 N N . ARG A 1 562 ? 11.672 -18.652 -17.443 1.00 95.12 562 ARG A N 1
ATOM 4616 C CA . ARG A 1 562 ? 12.965 -18.096 -17.861 1.00 95.12 562 ARG A CA 1
ATOM 4617 C C . ARG A 1 562 ? 12.861 -17.597 -19.300 1.00 95.12 562 ARG A C 1
ATOM 4619 O O . ARG A 1 562 ? 12.480 -18.363 -20.178 1.00 95.12 562 ARG A O 1
ATOM 4626 N N . ALA A 1 563 ? 13.204 -16.336 -19.525 1.00 95.69 563 ALA A N 1
ATOM 4627 C CA . ALA A 1 563 ? 13.301 -15.729 -20.847 1.00 95.69 563 ALA A CA 1
ATOM 4628 C C . ALA A 1 563 ? 14.743 -15.262 -21.081 1.00 95.69 563 ALA A C 1
ATOM 4630 O O . ALA A 1 563 ? 15.364 -14.696 -20.185 1.00 95.69 563 ALA A O 1
ATOM 4631 N N . ALA A 1 564 ? 15.291 -15.468 -22.275 1.00 92.94 564 ALA A N 1
ATOM 4632 C CA . ALA A 1 564 ? 16.624 -14.991 -22.634 1.00 92.94 564 ALA A CA 1
ATOM 4633 C C . ALA A 1 564 ? 16.663 -13.473 -22.860 1.00 92.94 564 ALA A C 1
ATOM 4635 O O . ALA A 1 564 ? 17.721 -12.862 -22.741 1.00 92.94 564 ALA A O 1
ATOM 4636 N N . SER A 1 565 ? 15.521 -12.867 -23.196 1.00 93.25 565 SER A N 1
ATOM 4637 C CA . SER A 1 565 ? 15.387 -11.427 -23.412 1.00 93.25 565 SER A CA 1
ATOM 4638 C C . SER A 1 565 ? 13.989 -10.931 -23.056 1.00 93.25 565 SER A C 1
ATOM 4640 O O . SER A 1 565 ? 13.028 -11.701 -22.976 1.00 93.25 565 SER A O 1
ATOM 4642 N N . ARG A 1 566 ? 13.848 -9.611 -22.920 1.00 91.94 566 ARG A N 1
ATOM 4643 C CA . ARG A 1 566 ? 12.540 -8.973 -22.728 1.00 91.94 566 ARG A CA 1
ATOM 4644 C C . ARG A 1 566 ? 11.570 -9.222 -23.891 1.00 91.94 566 ARG A C 1
ATOM 4646 O O . ARG A 1 566 ? 10.373 -9.364 -23.666 1.00 91.94 566 ARG A O 1
ATOM 4653 N N . LYS A 1 567 ? 12.068 -9.325 -25.132 1.00 92.31 567 LYS A N 1
ATOM 4654 C CA . LYS A 1 567 ? 11.236 -9.693 -26.292 1.00 92.31 567 LYS A CA 1
ATOM 4655 C C . LYS A 1 567 ? 10.634 -11.089 -26.108 1.00 92.31 567 LYS A C 1
ATOM 4657 O O . LYS A 1 567 ? 9.425 -11.243 -26.232 1.00 92.31 567 LYS A O 1
ATOM 4662 N N . GLU A 1 568 ? 11.455 -12.060 -25.710 1.00 95.38 568 GLU A N 1
ATOM 4663 C CA . GLU A 1 568 ? 10.988 -13.429 -25.466 1.00 95.38 568 GLU A CA 1
ATOM 4664 C C . GLU A 1 568 ? 9.979 -13.502 -24.310 1.00 95.38 568 GLU A C 1
ATOM 4666 O O . GLU A 1 568 ? 9.001 -14.241 -24.400 1.00 95.38 568 GLU A O 1
ATOM 4671 N N . GLN A 1 569 ? 10.147 -12.703 -23.248 1.00 96.56 569 GLN A N 1
ATOM 4672 C CA . GLN A 1 569 ? 9.123 -12.592 -22.202 1.00 96.56 569 GLN A CA 1
ATOM 4673 C C . GLN A 1 569 ? 7.761 -12.205 -22.795 1.00 96.56 569 GLN A C 1
ATOM 4675 O O . GLN A 1 569 ? 6.746 -12.808 -22.441 1.00 96.56 569 GLN A O 1
ATOM 4680 N N . TYR A 1 570 ? 7.719 -11.210 -23.685 1.00 95.94 570 TYR A N 1
ATOM 4681 C CA . TYR A 1 570 ? 6.468 -10.820 -24.325 1.00 95.94 570 TYR A CA 1
ATOM 4682 C C . TYR A 1 570 ? 5.916 -11.908 -25.247 1.00 95.94 570 TYR A C 1
ATOM 4684 O O . TYR A 1 570 ? 4.709 -12.138 -25.219 1.00 95.94 570 TYR A O 1
ATOM 4692 N N . ASP A 1 571 ? 6.762 -12.629 -25.986 1.00 95.81 571 ASP A N 1
ATOM 4693 C CA . ASP A 1 571 ? 6.324 -13.772 -26.798 1.00 95.81 571 ASP A CA 1
ATOM 4694 C C . ASP A 1 571 ? 5.645 -14.842 -25.922 1.00 95.81 571 ASP A C 1
ATOM 4696 O O . ASP A 1 571 ? 4.546 -15.309 -26.236 1.00 95.81 571 ASP A O 1
ATOM 4700 N N . LYS A 1 572 ? 6.222 -15.147 -24.750 1.00 97.69 572 LYS A N 1
ATOM 4701 C CA . LYS A 1 572 ? 5.617 -16.044 -23.749 1.00 97.69 572 LYS A CA 1
ATOM 4702 C C . LYS A 1 572 ? 4.307 -15.510 -23.178 1.00 97.69 572 LYS A C 1
ATOM 4704 O O . LYS A 1 572 ? 3.360 -16.273 -22.995 1.00 97.69 572 LYS A O 1
ATOM 4709 N N . LEU A 1 573 ? 4.205 -14.205 -22.930 1.00 97.88 573 LEU A N 1
ATOM 4710 C CA . LEU A 1 573 ? 2.948 -13.584 -22.503 1.00 97.88 573 LEU A CA 1
ATOM 4711 C C . LEU A 1 573 ? 1.867 -13.685 -23.588 1.00 97.88 573 LEU A C 1
ATOM 4713 O O . LEU A 1 573 ? 0.708 -13.927 -23.261 1.00 97.88 573 LEU A O 1
ATOM 4717 N N . ILE A 1 574 ? 2.221 -13.567 -24.870 1.00 97.50 574 ILE A N 1
ATOM 4718 C CA . ILE A 1 574 ? 1.283 -13.775 -25.980 1.00 97.50 574 ILE A CA 1
ATOM 4719 C C . ILE A 1 574 ? 0.843 -15.241 -26.076 1.00 97.50 574 ILE A C 1
ATOM 4721 O O . ILE A 1 574 ? -0.342 -15.493 -26.296 1.00 97.50 574 ILE A O 1
ATOM 4725 N N . GLU A 1 575 ? 1.739 -16.209 -25.852 1.00 97.12 575 GLU A N 1
ATOM 4726 C CA . GLU A 1 575 ? 1.371 -17.631 -25.748 1.00 97.12 575 GLU A CA 1
ATOM 4727 C C . GLU A 1 575 ? 0.364 -17.865 -24.610 1.00 97.12 575 GLU A C 1
ATOM 4729 O O . GLU A 1 575 ? -0.696 -18.454 -24.840 1.00 97.12 575 GLU A O 1
ATOM 4734 N N . ILE A 1 576 ? 0.638 -17.332 -23.411 1.00 96.94 576 ILE A N 1
ATOM 4735 C CA . ILE A 1 576 ? -0.276 -17.405 -22.259 1.00 96.94 576 ILE A CA 1
ATOM 4736 C C . ILE A 1 576 ? -1.627 -16.771 -22.607 1.00 96.94 576 ILE A C 1
ATOM 4738 O O . ILE A 1 576 ? -2.673 -17.367 -22.364 1.00 96.94 576 ILE A O 1
ATOM 4742 N N . ALA A 1 577 ? -1.622 -15.583 -23.211 1.00 96.00 577 ALA A N 1
ATOM 4743 C CA . ALA A 1 577 ? -2.835 -14.870 -23.593 1.00 96.00 577 ALA A CA 1
ATOM 4744 C C . ALA A 1 577 ? -3.664 -15.626 -24.645 1.00 96.00 577 ALA A C 1
ATOM 4746 O O . ALA A 1 577 ? -4.896 -15.601 -24.587 1.00 96.00 577 ALA A O 1
ATOM 4747 N N . ARG A 1 578 ? -3.009 -16.302 -25.597 1.00 94.62 578 ARG A N 1
ATOM 4748 C CA . ARG A 1 578 ? -3.660 -17.057 -26.677 1.00 94.62 578 ARG A CA 1
ATOM 4749 C C . ARG A 1 578 ? -4.314 -18.344 -26.174 1.00 94.62 578 ARG A C 1
ATOM 4751 O O . ARG A 1 578 ? -5.414 -18.660 -26.613 1.00 94.62 578 ARG A O 1
ATOM 4758 N N . TYR A 1 579 ? -3.658 -19.062 -25.264 1.00 93.31 579 TYR A N 1
ATOM 4759 C CA . TYR A 1 579 ? -4.110 -20.374 -24.779 1.00 93.31 579 TYR A CA 1
ATOM 4760 C C . TYR A 1 579 ? -4.753 -20.339 -23.385 1.00 93.31 579 TYR A C 1
ATOM 4762 O O . TYR A 1 579 ? -4.964 -21.386 -22.771 1.00 93.31 579 TYR A O 1
ATOM 4770 N N . ARG A 1 580 ? -5.080 -19.148 -22.870 1.00 93.25 580 ARG A N 1
ATOM 4771 C CA . ARG A 1 580 ? -5.737 -18.990 -21.567 1.00 93.25 580 ARG A CA 1
ATOM 4772 C C . ARG A 1 580 ? -7.089 -19.711 -21.526 1.00 93.25 580 ARG A C 1
ATOM 4774 O O . ARG A 1 580 ? -7.913 -19.581 -22.428 1.00 93.25 580 ARG A O 1
ATOM 4781 N N . ASN A 1 581 ? -7.339 -20.425 -20.434 1.00 92.56 581 ASN A N 1
ATOM 4782 C CA . ASN A 1 581 ? -8.592 -21.144 -20.174 1.00 92.56 581 ASN A CA 1
ATOM 4783 C C . ASN A 1 581 ? -9.341 -20.632 -18.932 1.00 92.56 581 ASN A C 1
ATOM 4785 O O . ASN A 1 581 ? -10.305 -21.255 -18.496 1.00 92.56 581 ASN A O 1
ATOM 4789 N N . ARG A 1 582 ? -8.876 -19.517 -18.370 1.00 94.00 582 ARG A N 1
ATOM 4790 C CA . ARG A 1 582 ? -9.336 -18.903 -17.125 1.00 94.00 582 ARG A CA 1
ATOM 4791 C C . ARG A 1 582 ? -9.144 -17.391 -17.206 1.00 94.00 582 ARG A C 1
ATOM 4793 O O . ARG A 1 582 ? -8.488 -16.898 -18.125 1.00 94.00 582 ARG A O 1
ATOM 4800 N N . GLU A 1 583 ? -9.704 -16.664 -16.247 1.00 94.88 583 GLU A N 1
ATOM 4801 C CA . GLU A 1 583 ? -9.430 -15.237 -16.089 1.00 94.88 583 GLU A CA 1
ATOM 4802 C C . GLU A 1 583 ? -7.942 -15.016 -15.776 1.00 94.88 583 GLU A C 1
ATOM 4804 O O . GLU A 1 583 ? -7.415 -15.539 -14.789 1.00 94.88 583 GLU A O 1
ATOM 4809 N N . THR A 1 584 ? -7.268 -14.228 -16.615 1.00 96.81 584 THR A N 1
ATOM 4810 C CA . THR A 1 584 ? -5.830 -13.972 -16.495 1.00 96.81 584 THR A CA 1
ATOM 4811 C C . THR A 1 584 ? -5.568 -12.474 -16.452 1.00 96.81 584 THR A C 1
ATOM 4813 O O . THR A 1 584 ? -6.036 -11.727 -17.311 1.00 96.81 584 THR A O 1
ATOM 4816 N N . ALA A 1 585 ? -4.770 -12.029 -15.485 1.00 97.25 585 ALA A N 1
ATOM 4817 C CA . ALA A 1 585 ? -4.327 -10.646 -15.378 1.00 97.25 585 ALA A CA 1
ATOM 4818 C C . ALA A 1 585 ? -2.816 -10.526 -15.586 1.00 97.25 585 ALA A C 1
ATOM 4820 O O . ALA A 1 585 ? -2.024 -11.161 -14.891 1.00 97.25 585 ALA A O 1
ATOM 4821 N N . PHE A 1 586 ? -2.414 -9.659 -16.512 1.00 97.75 586 PHE A N 1
ATOM 4822 C CA . PHE A 1 586 ? -1.033 -9.210 -16.641 1.00 97.75 586 PHE A CA 1
ATOM 4823 C C . PHE A 1 586 ? -0.879 -7.935 -15.827 1.00 97.75 586 PHE A C 1
ATOM 4825 O O . PHE A 1 586 ? -1.411 -6.876 -16.182 1.00 97.75 586 PHE A O 1
ATOM 4832 N N . LEU A 1 587 ? -0.180 -8.065 -14.702 1.00 97.50 587 LEU A N 1
ATOM 4833 C CA . LEU A 1 587 ? 0.057 -6.972 -13.777 1.00 97.50 587 LEU A CA 1
ATOM 4834 C C . LEU A 1 587 ? 1.474 -6.440 -13.948 1.00 97.50 587 LEU A C 1
ATOM 4836 O O . LEU A 1 587 ? 2.444 -7.195 -13.958 1.00 97.50 587 LEU A O 1
ATOM 4840 N N . PHE A 1 588 ? 1.584 -5.123 -14.060 1.00 94.50 588 PHE A N 1
ATOM 4841 C CA . PHE A 1 588 ? 2.853 -4.426 -14.256 1.00 94.50 588 PHE A CA 1
ATOM 4842 C C . PHE A 1 588 ? 3.002 -3.247 -13.290 1.00 94.50 588 PHE A C 1
ATOM 4844 O O . PHE A 1 588 ? 2.020 -2.720 -12.750 1.00 94.50 588 PHE A O 1
ATOM 4851 N N . ARG A 1 589 ? 4.248 -2.821 -13.059 1.00 91.81 589 ARG A N 1
ATOM 4852 C CA . ARG A 1 589 ? 4.570 -1.719 -12.141 1.00 91.81 589 ARG A CA 1
ATOM 4853 C C . ARG A 1 589 ? 4.060 -0.367 -12.635 1.00 91.81 589 ARG A C 1
ATOM 4855 O O . ARG A 1 589 ? 3.505 0.410 -11.852 1.00 91.81 589 ARG A O 1
ATOM 4862 N N . ASP A 1 590 ? 4.259 -0.083 -13.917 1.00 86.50 590 ASP A N 1
ATOM 4863 C CA . ASP A 1 590 ? 3.936 1.194 -14.548 1.00 86.50 590 ASP A CA 1
ATOM 4864 C C . ASP A 1 590 ? 3.289 1.011 -15.927 1.00 86.50 590 ASP A C 1
ATOM 4866 O O . ASP A 1 590 ? 3.308 -0.063 -16.528 1.00 86.50 590 ASP A O 1
ATOM 4870 N N . ASN A 1 591 ? 2.697 2.086 -16.445 1.00 86.81 591 ASN A N 1
ATOM 4871 C CA . ASN A 1 591 ? 2.010 2.039 -17.733 1.00 86.81 591 ASN A CA 1
ATOM 4872 C C . ASN A 1 591 ? 2.963 1.885 -18.924 1.00 86.81 591 ASN A C 1
ATOM 4874 O O . ASN A 1 591 ? 2.484 1.597 -20.018 1.00 86.81 591 ASN A O 1
ATOM 4878 N N . GLU A 1 592 ? 4.279 2.061 -18.758 1.00 87.81 592 GLU A N 1
ATOM 4879 C CA . GLU A 1 592 ? 5.226 1.903 -19.860 1.00 87.81 592 GLU A CA 1
ATOM 4880 C C . GLU A 1 592 ? 5.229 0.438 -20.345 1.00 87.81 592 GLU A C 1
ATOM 4882 O O . GLU A 1 592 ? 5.327 0.193 -21.544 1.00 87.81 592 GLU A O 1
ATOM 4887 N N . SER A 1 593 ? 5.070 -0.544 -19.443 1.00 89.25 593 SER A N 1
ATOM 4888 C CA . SER A 1 593 ? 5.038 -1.980 -19.797 1.00 89.25 593 SER A CA 1
ATOM 4889 C C . SER A 1 593 ? 3.790 -2.374 -20.575 1.00 89.25 593 SER A C 1
ATOM 4891 O O . SER A 1 593 ? 3.811 -3.311 -21.370 1.00 89.25 593 SER A O 1
ATOM 4893 N N . SER A 1 594 ? 2.704 -1.626 -20.383 1.00 91.06 594 SER A N 1
ATOM 4894 C CA . SER A 1 594 ? 1.457 -1.867 -21.102 1.00 91.06 594 SER A CA 1
ATOM 4895 C C . SER A 1 594 ? 1.568 -1.542 -22.591 1.00 91.06 594 SER A C 1
ATOM 4897 O O . SER A 1 594 ? 0.878 -2.159 -23.390 1.00 91.06 594 SER A O 1
ATOM 4899 N N . VAL A 1 595 ? 2.443 -0.608 -22.981 1.00 93.12 595 VAL A N 1
ATOM 4900 C CA . VAL A 1 595 ? 2.514 -0.085 -24.355 1.00 93.12 595 VAL A CA 1
ATOM 4901 C C . VAL A 1 595 ? 2.868 -1.187 -25.354 1.00 93.12 595 VAL A C 1
ATOM 4903 O O . VAL A 1 595 ? 2.176 -1.346 -26.358 1.00 93.12 595 VAL A O 1
ATOM 4906 N N . VAL A 1 596 ? 3.911 -1.967 -25.056 1.00 93.31 596 VAL A N 1
ATOM 4907 C CA . VAL A 1 596 ? 4.352 -3.085 -25.905 1.00 93.31 596 VAL A CA 1
ATOM 4908 C C . VAL A 1 596 ? 3.319 -4.213 -25.888 1.00 93.31 596 VAL A C 1
ATOM 4910 O O . VAL A 1 596 ? 2.986 -4.759 -26.934 1.00 93.31 596 VAL A O 1
ATOM 4913 N N . LEU A 1 597 ? 2.739 -4.523 -24.723 1.00 94.31 597 LEU A N 1
ATOM 4914 C CA . LEU A 1 597 ? 1.687 -5.539 -24.615 1.00 94.31 597 LEU A CA 1
ATOM 4915 C C . LEU A 1 597 ? 0.453 -5.192 -25.449 1.00 94.31 597 LEU A C 1
ATOM 4917 O O . LEU A 1 597 ? -0.048 -6.046 -26.172 1.00 94.31 597 LEU A O 1
ATOM 4921 N N . ILE A 1 598 ? -0.022 -3.948 -25.378 1.00 94.94 598 ILE A N 1
ATOM 4922 C CA . ILE A 1 598 ? -1.153 -3.464 -26.178 1.00 94.94 598 ILE A CA 1
ATOM 4923 C C . ILE A 1 598 ? -0.841 -3.638 -27.664 1.00 94.94 598 ILE A C 1
ATOM 4925 O O . ILE A 1 598 ? -1.674 -4.160 -28.402 1.00 94.94 598 ILE A O 1
ATOM 4929 N N . ASP A 1 599 ? 0.357 -3.239 -28.099 1.00 95.25 599 ASP A N 1
ATOM 4930 C CA . ASP A 1 599 ? 0.783 -3.407 -29.485 1.00 95.25 599 ASP A CA 1
ATOM 4931 C C . ASP A 1 599 ? 0.712 -4.873 -29.933 1.00 95.25 599 ASP A C 1
ATOM 4933 O O . ASP A 1 599 ? 0.037 -5.197 -30.915 1.00 95.25 599 ASP A O 1
ATOM 4937 N N . LEU A 1 600 ? 1.354 -5.765 -29.181 1.00 95.19 600 LEU A N 1
ATOM 4938 C CA . LEU A 1 600 ? 1.443 -7.180 -29.518 1.00 95.19 600 LEU A CA 1
ATOM 4939 C C . LEU A 1 600 ? 0.080 -7.876 -29.481 1.00 95.19 600 LEU A C 1
ATOM 4941 O O . LEU A 1 600 ? -0.222 -8.660 -30.380 1.00 95.19 600 LEU A O 1
ATOM 4945 N N . LEU A 1 601 ? -0.773 -7.574 -28.502 1.00 95.25 601 LEU A N 1
ATOM 4946 C CA . LEU A 1 601 ? -2.119 -8.146 -28.422 1.00 95.25 601 LEU A CA 1
ATOM 4947 C C . LEU A 1 601 ? -2.979 -7.710 -29.612 1.00 95.25 601 LEU A C 1
ATOM 4949 O O . LEU A 1 601 ? -3.617 -8.553 -30.240 1.00 95.25 601 LEU A O 1
ATOM 4953 N N . LEU A 1 602 ? -2.926 -6.426 -29.987 1.00 94.12 602 LEU A N 1
ATOM 4954 C CA . LEU A 1 602 ? -3.629 -5.914 -31.166 1.00 94.12 602 LEU A CA 1
ATOM 4955 C C . LEU A 1 602 ? -3.131 -6.572 -32.462 1.00 94.12 602 LEU A C 1
ATOM 4957 O O . LEU A 1 602 ? -3.948 -6.925 -33.308 1.00 94.12 602 LEU A O 1
ATOM 4961 N N . ARG A 1 603 ? -1.811 -6.761 -32.626 1.00 94.19 603 ARG A N 1
ATOM 4962 C CA . ARG A 1 603 ? -1.235 -7.454 -33.800 1.00 94.19 603 ARG A CA 1
ATOM 4963 C C . ARG A 1 603 ? -1.675 -8.913 -33.883 1.00 94.19 603 ARG A C 1
ATOM 4965 O O . ARG A 1 603 ? -1.908 -9.422 -34.973 1.00 94.19 603 ARG A O 1
ATOM 4972 N N . ASN A 1 604 ? -1.796 -9.573 -32.735 1.00 95.06 604 ASN A N 1
ATOM 4973 C CA . ASN A 1 604 ? -2.192 -10.976 -32.643 1.00 95.06 604 ASN A CA 1
ATOM 4974 C C . ASN A 1 604 ? -3.716 -11.183 -32.612 1.00 95.06 604 ASN A C 1
ATOM 4976 O O . ASN A 1 604 ? -4.159 -12.319 -32.453 1.00 95.06 604 ASN A O 1
ATOM 4980 N N . GLY A 1 605 ? -4.517 -10.117 -32.738 1.00 93.00 605 GLY A N 1
ATOM 4981 C CA . GLY A 1 605 ? -5.979 -10.195 -32.679 1.00 93.00 605 GLY A CA 1
ATOM 4982 C C . GLY A 1 605 ? -6.513 -10.693 -31.332 1.00 93.00 605 GLY A C 1
ATOM 4983 O O . GLY A 1 605 ? -7.594 -11.273 -31.280 1.00 93.00 605 GLY A O 1
ATOM 4984 N N . ILE A 1 606 ? -5.753 -10.512 -30.249 1.00 93.56 606 ILE A N 1
ATOM 4985 C CA . ILE A 1 606 ? -6.134 -10.966 -28.912 1.00 93.56 606 ILE A CA 1
ATOM 4986 C C . ILE A 1 606 ? -6.921 -9.857 -28.220 1.00 93.56 606 ILE A C 1
ATOM 4988 O O . ILE A 1 606 ? -6.437 -8.739 -28.054 1.00 93.56 606 ILE A O 1
ATOM 4992 N N . SER A 1 607 ? -8.133 -10.192 -27.793 1.00 92.56 607 SER A N 1
ATOM 4993 C CA . SER A 1 607 ? -9.017 -9.320 -27.024 1.00 92.56 607 SER A CA 1
ATOM 4994 C C . SER A 1 607 ? -8.520 -9.150 -25.585 1.00 92.56 607 SER A C 1
ATOM 4996 O O . SER A 1 607 ? -8.095 -10.113 -24.942 1.00 92.56 607 SER A O 1
ATOM 4998 N N . PHE A 1 608 ? -8.565 -7.921 -25.070 1.00 93.75 608 PHE A N 1
ATOM 4999 C CA . PHE A 1 608 ? -8.148 -7.599 -23.705 1.00 93.75 608 PHE A CA 1
ATOM 5000 C C . PHE A 1 608 ? -8.925 -6.415 -23.136 1.00 93.75 608 PHE A C 1
ATOM 5002 O O . PHE A 1 608 ? -9.393 -5.534 -23.863 1.00 93.75 608 PHE A O 1
ATOM 5009 N N . LYS A 1 609 ? -8.996 -6.368 -21.807 1.00 93.06 609 LYS A N 1
ATOM 5010 C CA . LYS A 1 609 ? -9.505 -5.241 -21.034 1.00 93.06 609 LYS A CA 1
ATOM 5011 C C . LYS A 1 609 ? -8.343 -4.424 -20.481 1.00 93.06 609 LYS A C 1
ATOM 5013 O O . LYS A 1 609 ? -7.533 -4.944 -19.716 1.00 93.06 609 LYS A O 1
ATOM 5018 N N . LEU A 1 610 ? -8.277 -3.145 -20.833 1.00 90.75 610 LEU A N 1
ATOM 5019 C CA . LEU A 1 610 ? -7.275 -2.210 -20.332 1.00 90.75 610 LEU A CA 1
ATOM 5020 C C . LEU A 1 610 ? -7.924 -1.220 -19.376 1.00 90.75 610 LEU A C 1
ATOM 5022 O O . LEU A 1 610 ? -8.773 -0.413 -19.765 1.00 90.75 610 LEU A O 1
ATOM 5026 N N . LYS A 1 611 ? -7.461 -1.220 -18.127 1.00 80.50 611 LYS A N 1
ATOM 5027 C CA . LYS A 1 611 ? -7.883 -0.206 -17.162 1.00 80.50 611 LYS A CA 1
ATOM 5028 C C . LYS A 1 611 ? -7.254 1.141 -17.520 1.00 80.50 611 LYS A C 1
ATOM 5030 O O . LYS A 1 611 ? -6.034 1.259 -17.607 1.00 80.50 611 LYS A O 1
ATOM 5035 N N . LYS A 1 612 ? -8.099 2.156 -17.725 1.00 75.94 612 LYS A N 1
ATOM 5036 C CA . LYS A 1 612 ? -7.684 3.493 -18.168 1.00 75.94 612 LYS A CA 1
ATOM 5037 C C . LYS A 1 612 ? -6.635 4.103 -17.221 1.00 75.94 612 LYS A C 1
ATOM 5039 O O . LYS A 1 612 ? -6.951 4.328 -16.050 1.00 75.94 612 LYS A O 1
ATOM 5044 N N . PRO A 1 613 ? -5.423 4.418 -17.707 1.00 74.56 613 PRO A N 1
ATOM 5045 C CA . PRO A 1 613 ? -4.398 5.031 -16.877 1.00 74.56 613 PRO A CA 1
ATOM 5046 C C . PRO A 1 613 ? -4.590 6.549 -16.728 1.00 74.56 613 PRO A C 1
ATOM 5048 O O . PRO A 1 613 ? -4.990 7.234 -17.670 1.00 74.56 613 PRO A O 1
ATOM 5051 N N . GLU A 1 614 ? -4.250 7.093 -15.552 1.00 68.56 614 GLU A N 1
ATOM 5052 C CA . GLU A 1 614 ? -4.238 8.548 -15.305 1.00 68.56 614 GLU A CA 1
ATOM 5053 C C . GLU A 1 614 ? -3.087 9.246 -16.052 1.00 68.56 614 GLU A C 1
ATOM 5055 O O . GLU A 1 614 ? -3.293 10.277 -16.692 1.00 68.56 614 GLU A O 1
ATOM 5060 N N . MET A 1 615 ? -1.886 8.658 -16.007 1.00 75.75 615 MET A N 1
ATOM 5061 C CA . MET A 1 615 ? -0.701 9.102 -16.748 1.00 75.75 615 MET A CA 1
ATOM 5062 C C . MET A 1 615 ? -0.399 8.126 -17.879 1.00 75.75 615 MET A C 1
ATOM 5064 O O . MET A 1 615 ? -0.388 6.915 -17.664 1.00 75.75 615 MET A O 1
ATOM 5068 N N . ASN A 1 616 ? -0.088 8.636 -19.068 1.00 82.00 616 ASN A N 1
ATOM 5069 C CA . ASN A 1 616 ? 0.245 7.795 -20.216 1.00 82.00 616 ASN A CA 1
ATOM 5070 C C . ASN A 1 616 ? 1.680 8.036 -20.708 1.00 82.00 616 ASN A C 1
ATOM 5072 O O . ASN A 1 616 ? 2.236 9.125 -20.546 1.00 82.00 616 ASN A O 1
ATOM 5076 N N . PHE A 1 617 ? 2.261 7.001 -21.313 1.00 88.12 617 PHE A N 1
ATOM 5077 C CA . PHE A 1 617 ? 3.631 6.985 -21.828 1.00 88.12 617 PHE A CA 1
ATOM 5078 C C . PHE A 1 617 ? 3.888 8.078 -22.881 1.00 88.12 617 PHE A C 1
ATOM 5080 O O . PHE A 1 617 ? 4.865 8.821 -22.789 1.00 88.12 617 PHE A O 1
ATOM 5087 N N . PHE A 1 618 ? 2.972 8.249 -23.838 1.00 90.38 618 PHE A N 1
ATOM 5088 C CA . PHE A 1 618 ? 3.110 9.229 -24.924 1.00 90.38 618 PHE A CA 1
ATOM 5089 C C . PHE A 1 618 ? 2.965 10.692 -24.464 1.00 90.38 618 PHE A C 1
ATOM 5091 O O . PHE A 1 618 ? 3.436 11.612 -25.131 1.00 90.38 618 PHE A O 1
ATOM 5098 N N . GLY A 1 619 ? 2.375 10.918 -23.289 1.00 87.19 619 GLY A N 1
ATOM 5099 C CA . GLY A 1 619 ? 2.210 12.223 -22.653 1.00 87.19 619 GLY A CA 1
ATOM 5100 C C . GLY A 1 619 ? 3.452 12.723 -21.913 1.00 87.19 619 GLY A C 1
ATOM 5101 O O . GLY A 1 619 ? 3.469 13.871 -21.466 1.00 87.19 619 GLY A O 1
ATOM 5102 N N . MET A 1 620 ? 4.493 11.895 -21.777 1.00 87.88 620 MET A N 1
ATOM 5103 C CA . MET A 1 620 ? 5.749 12.283 -21.134 1.00 87.88 620 MET A CA 1
ATOM 5104 C C . MET A 1 620 ? 6.508 13.295 -21.997 1.00 87.88 620 MET A C 1
ATOM 5106 O O . MET A 1 620 ? 6.625 13.108 -23.207 1.00 87.88 620 MET A O 1
ATOM 5110 N N . ARG A 1 621 ? 7.096 14.334 -21.383 1.00 88.31 621 ARG A N 1
ATOM 5111 C CA . ARG A 1 621 ? 7.853 15.375 -22.108 1.00 88.31 621 ARG A CA 1
ATOM 5112 C C . ARG A 1 621 ? 8.930 14.787 -23.019 1.00 88.31 621 ARG A C 1
ATOM 5114 O O . ARG A 1 621 ? 9.045 15.218 -24.164 1.00 88.31 621 ARG A O 1
ATOM 5121 N N . THR A 1 622 ? 9.668 13.789 -22.532 1.00 88.25 622 THR A N 1
ATOM 5122 C CA . THR A 1 622 ? 10.701 13.092 -23.309 1.00 88.25 622 THR A CA 1
ATOM 5123 C C . THR A 1 622 ? 10.146 12.450 -24.567 1.00 88.25 622 THR A C 1
ATOM 5125 O O . THR A 1 622 ? 10.600 12.765 -25.665 1.00 88.25 622 THR A O 1
ATOM 5128 N N . ILE A 1 623 ? 9.102 11.634 -24.426 1.00 91.38 623 ILE A N 1
ATOM 5129 C CA . ILE A 1 623 ? 8.490 10.937 -25.557 1.00 91.38 623 ILE A CA 1
ATOM 5130 C C . ILE A 1 623 ? 7.834 11.916 -26.523 1.00 91.38 623 ILE A C 1
ATOM 5132 O O . ILE A 1 623 ? 8.056 11.827 -27.726 1.00 91.38 623 ILE A O 1
ATOM 5136 N N . LYS A 1 624 ? 7.115 12.918 -26.014 1.00 90.69 624 LYS A N 1
ATOM 5137 C CA . LYS A 1 624 ? 6.476 13.932 -26.851 1.00 90.69 624 LYS A CA 1
ATOM 5138 C C . LYS A 1 624 ? 7.488 14.704 -27.700 1.00 90.69 624 LYS A C 1
ATOM 5140 O O . LYS A 1 624 ? 7.262 14.880 -28.891 1.00 90.69 624 LYS A O 1
ATOM 5145 N N . ARG A 1 625 ? 8.624 15.117 -27.122 1.00 90.69 625 ARG A N 1
ATOM 5146 C CA . ARG A 1 625 ? 9.691 15.809 -27.868 1.00 90.69 625 ARG A CA 1
ATOM 5147 C C . ARG A 1 625 ? 10.303 14.926 -28.952 1.00 90.69 625 ARG A C 1
ATOM 5149 O O . ARG A 1 625 ? 10.523 15.417 -30.057 1.00 90.69 625 ARG A O 1
ATOM 5156 N N . ILE A 1 626 ? 10.534 13.645 -28.658 1.00 92.06 626 ILE A N 1
ATOM 5157 C CA . ILE A 1 626 ? 11.027 12.674 -29.645 1.00 92.06 626 ILE A CA 1
ATOM 5158 C C . ILE A 1 626 ? 10.012 12.531 -30.782 1.00 92.06 626 ILE A C 1
ATOM 5160 O O . ILE A 1 626 ? 10.370 12.751 -31.934 1.00 92.06 626 ILE A O 1
ATOM 5164 N N . LEU A 1 627 ? 8.738 12.261 -30.476 1.00 92.94 627 LEU A N 1
ATOM 5165 C CA . LEU A 1 627 ? 7.679 12.121 -31.481 1.00 92.94 627 LEU A CA 1
ATOM 5166 C C . LEU A 1 627 ? 7.497 13.396 -32.321 1.00 92.94 627 LEU A C 1
ATOM 5168 O O . LEU A 1 627 ? 7.339 13.317 -33.536 1.00 92.94 627 LEU A O 1
ATOM 5172 N N . ASP A 1 628 ? 7.553 14.579 -31.708 1.00 92.06 628 ASP A N 1
ATOM 5173 C CA . ASP A 1 628 ? 7.459 15.854 -32.428 1.00 92.06 628 ASP A CA 1
ATOM 5174 C C . ASP A 1 628 ? 8.683 16.119 -33.317 1.00 92.06 628 ASP A C 1
ATOM 5176 O O . ASP A 1 628 ? 8.551 16.746 -34.371 1.00 92.06 628 ASP A O 1
ATOM 5180 N N . CYS A 1 629 ? 9.863 15.622 -32.934 1.00 92.19 629 CYS A N 1
ATOM 5181 C CA . CYS A 1 629 ? 11.046 15.628 -33.789 1.00 92.19 629 CYS A CA 1
ATOM 5182 C C . CYS A 1 629 ? 10.883 14.657 -34.967 1.00 92.19 629 CYS A C 1
ATOM 5184 O O . CYS A 1 629 ? 11.132 15.052 -36.105 1.00 92.19 629 CYS A O 1
ATOM 5186 N N . LEU A 1 630 ? 10.416 13.431 -34.711 1.00 92.69 630 LEU A N 1
ATOM 5187 C CA . LEU A 1 630 ? 10.178 12.401 -35.728 1.00 92.69 630 LEU A CA 1
ATOM 5188 C C . LEU A 1 630 ? 9.190 12.863 -36.804 1.00 92.69 630 LEU A C 1
ATOM 5190 O O . LEU A 1 630 ? 9.456 12.692 -37.989 1.00 92.69 630 LEU A O 1
ATOM 5194 N N . LYS A 1 631 ? 8.102 13.545 -36.421 1.00 91.81 631 LYS A N 1
ATOM 5195 C CA . LYS A 1 631 ? 7.118 14.108 -37.369 1.00 91.81 631 LYS A CA 1
ATOM 5196 C C . LYS A 1 631 ? 7.732 15.053 -38.414 1.00 91.81 631 LYS A C 1
ATOM 5198 O O . LYS A 1 631 ? 7.105 15.285 -39.443 1.00 91.81 631 LYS A O 1
ATOM 5203 N N . ARG A 1 632 ? 8.927 15.606 -38.161 1.00 89.50 632 ARG A N 1
ATOM 5204 C CA . ARG A 1 632 ? 9.646 16.545 -39.044 1.00 89.50 632 ARG A CA 1
ATOM 5205 C C . ARG A 1 632 ? 10.756 15.886 -39.876 1.00 89.50 632 ARG A C 1
ATOM 5207 O O . ARG A 1 632 ? 11.442 16.595 -40.608 1.00 89.50 632 ARG A O 1
ATOM 5214 N N . LEU A 1 633 ? 10.983 14.580 -39.723 1.00 88.19 633 LEU A N 1
ATOM 5215 C CA . LEU A 1 633 ? 11.984 13.824 -40.484 1.00 88.19 633 LEU A CA 1
ATOM 5216 C C . LEU A 1 633 ? 11.395 13.255 -41.782 1.00 88.19 633 LEU A C 1
ATOM 5218 O O . LEU A 1 633 ? 10.200 13.382 -42.044 1.00 88.19 633 LEU A O 1
ATOM 5222 N N . ASN A 1 634 ? 12.240 12.621 -42.598 1.00 85.69 634 ASN A N 1
ATOM 5223 C CA . ASN A 1 634 ? 11.796 11.903 -43.788 1.00 85.69 634 ASN A CA 1
ATOM 5224 C C . ASN A 1 634 ? 10.999 10.650 -43.390 1.00 85.69 634 ASN A C 1
ATOM 5226 O O . ASN A 1 634 ? 11.501 9.781 -42.682 1.00 85.69 634 ASN A O 1
ATOM 5230 N N . TRP A 1 635 ? 9.762 10.541 -43.866 1.00 85.81 635 TRP A N 1
ATOM 5231 C CA . TRP A 1 635 ? 8.845 9.467 -43.477 1.00 85.81 635 TRP A CA 1
ATOM 5232 C C . TRP A 1 635 ? 9.159 8.102 -44.106 1.00 85.81 635 TRP A C 1
ATOM 5234 O O . TRP A 1 635 ? 8.621 7.094 -43.653 1.00 85.81 635 TRP A O 1
ATOM 5244 N N . ALA A 1 636 ? 10.019 8.059 -45.128 1.00 81.38 636 ALA A N 1
ATOM 5245 C CA . ALA A 1 636 ? 10.458 6.820 -45.776 1.00 81.38 636 ALA A CA 1
ATOM 5246 C C . ALA A 1 636 ? 11.612 6.116 -45.037 1.00 81.38 636 ALA A C 1
ATOM 5248 O O . ALA A 1 636 ? 12.063 5.056 -45.458 1.00 81.38 636 ALA A O 1
ATOM 5249 N N . GLU A 1 637 ? 12.130 6.724 -43.974 1.00 89.44 637 GLU A N 1
ATOM 5250 C CA . GLU A 1 637 ? 13.309 6.230 -43.283 1.00 89.44 637 GLU A CA 1
ATOM 5251 C C . GLU A 1 637 ? 13.013 5.068 -42.325 1.00 89.44 637 GLU A C 1
ATOM 5253 O O . GLU A 1 637 ? 11.876 4.902 -41.871 1.00 89.44 637 GLU A O 1
ATOM 5258 N N . ASN A 1 638 ? 14.055 4.307 -41.972 1.00 92.62 638 ASN A N 1
ATOM 5259 C CA . ASN A 1 638 ? 13.985 3.303 -40.918 1.00 92.62 638 ASN A CA 1
ATOM 5260 C C . ASN A 1 638 ? 13.608 3.974 -39.576 1.00 92.62 638 ASN A C 1
ATOM 5262 O O . ASN A 1 638 ? 14.276 4.924 -39.151 1.00 92.62 638 ASN A O 1
ATOM 5266 N N . PRO A 1 639 ? 12.546 3.509 -38.894 1.00 93.00 639 PRO A N 1
ATOM 5267 C CA . PRO A 1 639 ? 12.046 4.169 -37.693 1.00 93.00 639 PRO A CA 1
ATOM 5268 C C . PRO A 1 639 ? 12.993 4.041 -36.488 1.00 93.00 639 PRO A C 1
ATOM 5270 O O . PRO A 1 639 ? 13.038 4.959 -35.670 1.00 93.00 639 PRO A O 1
ATOM 5273 N N . VAL A 1 640 ? 13.778 2.963 -36.380 1.00 92.06 640 VAL A N 1
ATOM 5274 C CA . VAL A 1 640 ? 14.727 2.752 -35.270 1.00 92.06 640 VAL A CA 1
ATOM 5275 C C . VAL A 1 640 ? 15.867 3.770 -35.341 1.00 92.06 640 VAL A C 1
ATOM 5277 O O . VAL A 1 640 ? 16.111 4.485 -34.367 1.00 92.06 640 VAL A O 1
ATOM 5280 N N . ASP A 1 641 ? 16.485 3.922 -36.515 1.00 90.69 641 ASP A N 1
ATOM 5281 C CA . ASP A 1 641 ? 17.554 4.907 -36.736 1.00 90.69 641 ASP A CA 1
ATOM 5282 C C . ASP A 1 641 ? 17.045 6.346 -36.548 1.00 90.69 641 ASP A C 1
ATOM 5284 O O . ASP A 1 641 ? 17.729 7.215 -35.993 1.00 90.69 641 ASP A O 1
ATOM 5288 N N . ALA A 1 642 ? 15.808 6.609 -36.985 1.00 91.81 642 ALA A N 1
ATOM 5289 C CA . ALA A 1 642 ? 15.152 7.897 -36.796 1.00 91.81 642 ALA A CA 1
ATOM 5290 C C . ALA A 1 642 ? 14.930 8.236 -35.315 1.00 91.81 642 ALA A C 1
ATOM 5292 O O . ALA A 1 642 ? 15.134 9.391 -34.925 1.00 91.81 642 ALA A O 1
ATOM 5293 N N . ILE A 1 643 ? 14.558 7.256 -34.482 1.00 91.81 643 ILE A N 1
ATOM 5294 C CA . ILE A 1 643 ? 14.414 7.431 -33.028 1.00 91.81 643 ILE A CA 1
ATOM 5295 C C . ILE A 1 643 ? 15.752 7.823 -32.399 1.00 91.81 643 ILE A C 1
ATOM 5297 O O . ILE A 1 643 ? 15.789 8.788 -31.631 1.00 91.81 643 ILE A O 1
ATOM 5301 N N . ASP A 1 644 ? 16.844 7.144 -32.756 1.00 89.12 644 ASP A N 1
ATOM 5302 C CA . ASP A 1 644 ? 18.171 7.434 -32.202 1.00 89.12 644 ASP A CA 1
ATOM 5303 C C . ASP A 1 644 ? 18.633 8.854 -32.533 1.00 89.12 644 ASP A C 1
ATOM 5305 O O . ASP A 1 644 ? 19.044 9.611 -31.645 1.00 89.12 644 ASP A O 1
ATOM 5309 N N . ARG A 1 645 ? 18.469 9.283 -33.789 1.00 87.75 645 ARG A N 1
ATOM 5310 C CA . ARG A 1 645 ? 18.794 10.663 -34.177 1.00 87.75 645 ARG A CA 1
ATOM 5311 C C . ARG A 1 645 ? 17.875 11.689 -33.523 1.00 87.75 645 ARG A C 1
ATOM 5313 O O . ARG A 1 645 ? 18.345 12.752 -33.109 1.00 87.75 645 ARG A O 1
ATOM 5320 N N . ALA A 1 646 ? 16.577 11.403 -33.415 1.00 90.12 646 ALA A N 1
ATOM 5321 C CA . ALA A 1 646 ? 15.629 12.293 -32.751 1.00 90.12 646 ALA A CA 1
ATOM 5322 C C . ALA A 1 646 ? 15.965 12.467 -31.264 1.00 90.12 646 ALA A C 1
ATOM 5324 O O . ALA A 1 646 ? 15.920 13.592 -30.757 1.00 90.12 646 ALA A O 1
ATOM 5325 N N . TYR A 1 647 ? 16.353 11.388 -30.581 1.00 88.06 647 TYR A N 1
ATOM 5326 C CA . TYR A 1 647 ? 16.789 11.445 -29.192 1.00 88.06 647 TYR A CA 1
ATOM 5327 C C . TYR A 1 647 ? 18.079 12.246 -29.037 1.00 88.06 647 TYR A C 1
ATOM 5329 O O . TYR A 1 647 ? 18.085 13.214 -28.278 1.00 88.06 647 TYR A O 1
ATOM 5337 N N . ALA A 1 648 ? 19.126 11.920 -29.804 1.00 87.06 648 ALA A N 1
ATOM 5338 C CA . ALA A 1 648 ? 20.411 12.621 -29.755 1.00 87.06 648 ALA A CA 1
ATOM 5339 C C . ALA A 1 648 ? 20.257 14.132 -30.001 1.00 87.06 648 ALA A C 1
ATOM 5341 O O . ALA A 1 648 ? 20.901 14.950 -29.346 1.00 87.06 648 ALA A O 1
ATOM 5342 N N . LYS A 1 649 ? 19.341 14.518 -30.899 1.00 87.50 649 LYS A N 1
ATOM 5343 C CA . LYS A 1 649 ? 18.998 15.921 -31.157 1.00 87.50 649 LYS A CA 1
ATOM 5344 C C . LYS A 1 649 ? 18.235 16.576 -30.004 1.00 87.50 649 LYS A C 1
ATOM 5346 O O . LYS A 1 649 ? 18.462 17.746 -29.705 1.00 87.50 649 LYS A O 1
ATOM 5351 N N . CYS A 1 650 ? 17.292 15.868 -29.384 1.00 86.88 650 CYS A N 1
ATOM 5352 C CA . CYS A 1 650 ? 16.488 16.415 -28.288 1.00 86.88 650 CYS A CA 1
ATOM 5353 C C . CYS A 1 650 ? 17.257 16.489 -26.960 1.00 86.88 650 CYS A C 1
ATOM 5355 O O . CYS A 1 650 ? 16.967 17.371 -26.144 1.00 86.88 650 CYS A O 1
ATOM 5357 N N . TYR A 1 651 ? 18.208 15.576 -26.761 1.00 84.81 651 TYR A N 1
ATOM 5358 C CA . TYR A 1 651 ? 18.937 15.336 -25.519 1.00 84.81 651 TYR A CA 1
ATOM 5359 C C . TYR A 1 651 ? 20.441 15.138 -25.783 1.00 84.81 651 TYR A C 1
ATOM 5361 O O . TYR A 1 651 ? 20.973 14.057 -25.524 1.00 84.81 651 TYR A O 1
ATOM 5369 N N . PRO A 1 652 ? 21.146 16.166 -26.293 1.00 81.19 652 PRO A N 1
ATOM 5370 C CA . PRO A 1 652 ? 22.570 16.055 -26.590 1.00 81.19 652 PRO A CA 1
ATOM 5371 C C . PRO A 1 652 ? 23.369 15.746 -25.318 1.00 81.19 652 PRO A C 1
ATOM 5373 O O . PRO A 1 652 ? 23.120 16.326 -24.261 1.00 81.19 652 PRO A O 1
ATOM 5376 N N . GLY A 1 653 ? 24.325 14.820 -25.423 1.00 72.62 653 GLY A N 1
ATOM 5377 C CA . GLY A 1 653 ? 25.193 14.419 -24.311 1.00 72.62 653 GLY A CA 1
ATOM 5378 C C . GLY A 1 653 ? 24.549 13.493 -23.272 1.00 72.62 653 GLY A C 1
ATOM 5379 O O . GLY A 1 653 ? 25.202 13.177 -22.281 1.00 72.62 653 GLY A O 1
ATOM 5380 N N . ARG A 1 654 ? 23.298 13.042 -23.470 1.00 72.56 654 ARG A N 1
ATOM 5381 C CA . ARG A 1 654 ? 22.715 11.957 -22.665 1.00 72.56 654 ARG A CA 1
ATOM 5382 C C . ARG A 1 654 ? 23.008 10.600 -23.289 1.00 72.56 654 ARG A C 1
ATOM 5384 O O . ARG A 1 654 ? 22.955 10.445 -24.505 1.00 72.56 654 ARG A O 1
ATOM 5391 N N . ASP A 1 655 ? 23.281 9.632 -22.425 1.00 62.72 655 ASP A N 1
ATOM 5392 C CA . ASP A 1 655 ? 23.524 8.246 -22.808 1.00 62.72 655 ASP A CA 1
ATOM 5393 C C . ASP A 1 655 ? 22.235 7.600 -23.353 1.00 62.72 655 ASP A C 1
ATOM 5395 O O . ASP A 1 655 ? 21.235 7.487 -22.637 1.00 62.72 655 ASP A O 1
ATOM 5399 N N . LEU A 1 656 ? 22.261 7.219 -24.635 1.00 55.56 656 LEU A N 1
ATOM 5400 C CA . LEU A 1 656 ? 21.148 6.609 -25.375 1.00 55.56 656 LEU A CA 1
ATOM 5401 C C . LEU A 1 656 ? 20.737 5.249 -24.791 1.00 55.56 656 LEU A C 1
ATOM 5403 O O . LEU A 1 656 ? 19.567 4.882 -24.869 1.00 55.56 656 LEU A O 1
ATOM 5407 N N . GLU A 1 657 ? 21.670 4.503 -24.196 1.00 54.62 657 GLU A N 1
ATOM 5408 C CA . GLU A 1 657 ? 21.434 3.115 -23.774 1.00 54.62 657 GLU A CA 1
ATOM 5409 C C . GLU A 1 657 ? 20.738 2.994 -22.407 1.00 54.62 657 GLU A C 1
ATOM 5411 O O . GLU A 1 657 ? 20.317 1.906 -22.018 1.00 54.62 657 GLU A O 1
ATOM 5416 N N . ARG A 1 658 ? 20.564 4.105 -21.674 1.00 59.19 658 ARG A N 1
ATOM 5417 C CA . ARG A 1 658 ? 20.042 4.094 -20.292 1.00 59.19 658 ARG A CA 1
ATOM 5418 C C . ARG A 1 658 ? 18.582 4.516 -20.132 1.00 59.19 658 ARG A C 1
ATOM 5420 O O . ARG A 1 658 ? 18.053 4.423 -19.025 1.00 59.19 658 ARG A O 1
ATOM 5427 N N . ASP A 1 659 ? 17.909 4.992 -21.182 1.00 71.62 659 ASP A N 1
ATOM 5428 C CA . ASP A 1 659 ? 16.494 5.380 -21.084 1.00 71.62 659 ASP A CA 1
ATOM 5429 C C . ASP A 1 659 ? 15.585 4.222 -21.521 1.00 71.62 659 ASP A C 1
ATOM 5431 O O . ASP A 1 659 ? 15.357 4.003 -22.711 1.00 71.62 659 ASP A O 1
ATOM 5435 N N . SER A 1 660 ? 15.012 3.504 -20.550 1.00 76.06 660 SER A N 1
ATOM 5436 C CA . SER A 1 660 ? 14.074 2.385 -20.768 1.00 76.06 660 SER A CA 1
ATOM 5437 C C . SER A 1 660 ? 12.885 2.731 -21.676 1.00 76.06 660 SER A C 1
ATOM 5439 O O . SER A 1 660 ? 12.259 1.850 -22.266 1.00 76.06 660 SER A O 1
ATOM 5441 N N . ARG A 1 661 ? 12.568 4.020 -21.835 1.00 84.94 661 ARG A N 1
ATOM 5442 C CA . ARG A 1 661 ? 11.507 4.499 -22.729 1.00 84.94 661 ARG A CA 1
ATOM 5443 C C . ARG A 1 661 ? 11.885 4.408 -24.195 1.00 84.94 661 ARG A C 1
ATOM 5445 O O . ARG A 1 661 ? 11.012 4.183 -25.030 1.00 84.94 661 ARG A O 1
ATOM 5452 N N . LEU A 1 662 ? 13.164 4.603 -24.512 1.00 87.38 662 LEU A N 1
ATOM 5453 C CA . LEU A 1 662 ? 13.657 4.409 -25.870 1.00 87.38 662 LEU A CA 1
ATOM 5454 C C . LEU A 1 662 ? 13.552 2.948 -26.266 1.00 87.38 662 LEU A C 1
ATOM 5456 O O . LEU A 1 662 ? 13.144 2.674 -27.385 1.00 87.38 662 LEU A O 1
ATOM 5460 N N . GLU A 1 663 ? 13.840 2.032 -25.341 1.00 87.25 663 GLU A N 1
ATOM 5461 C CA . GLU A 1 663 ? 13.656 0.597 -25.558 1.00 87.25 663 GLU A CA 1
ATOM 5462 C C . GLU A 1 663 ? 12.214 0.297 -25.994 1.00 87.25 663 GLU A C 1
ATOM 5464 O O . GLU A 1 663 ? 12.009 -0.317 -27.035 1.00 87.25 663 GLU A O 1
ATOM 5469 N N . VAL A 1 664 ? 11.210 0.840 -25.290 1.00 90.81 664 VAL A N 1
ATOM 5470 C CA . VAL A 1 664 ? 9.789 0.697 -25.665 1.00 90.81 664 VAL A CA 1
ATOM 5471 C C . VAL A 1 664 ? 9.507 1.249 -27.067 1.00 90.81 664 VAL A C 1
ATOM 5473 O O . VAL A 1 664 ? 8.884 0.562 -27.874 1.00 90.81 664 VAL A O 1
ATOM 5476 N N . LEU A 1 665 ? 9.971 2.463 -27.395 1.00 92.44 665 LEU A N 1
ATOM 5477 C CA . LEU A 1 665 ? 9.773 3.030 -28.738 1.00 92.44 665 LEU A CA 1
ATOM 5478 C C . LEU A 1 665 ? 10.461 2.195 -29.826 1.00 92.44 665 LEU A C 1
ATOM 5480 O O . LEU A 1 665 ? 9.880 2.000 -30.890 1.00 92.44 665 LEU A O 1
ATOM 5484 N N . LYS A 1 666 ? 11.671 1.695 -29.562 1.00 92.00 666 LYS A N 1
ATOM 5485 C CA . LYS A 1 666 ? 12.432 0.856 -30.493 1.00 92.00 666 LYS A CA 1
ATOM 5486 C C . LYS A 1 666 ? 11.768 -0.499 -30.715 1.00 92.00 666 LYS A C 1
ATOM 5488 O O . LYS A 1 666 ? 11.735 -0.946 -31.852 1.00 92.00 666 LYS A O 1
ATOM 5493 N N . MET A 1 667 ? 11.191 -1.110 -29.678 1.00 91.62 667 MET A N 1
ATOM 5494 C CA . MET A 1 667 ? 10.422 -2.356 -29.807 1.00 91.62 667 MET A CA 1
ATOM 5495 C C . MET A 1 667 ? 9.174 -2.173 -30.674 1.00 91.62 667 MET A C 1
ATOM 5497 O O . MET A 1 667 ? 8.867 -3.027 -31.497 1.00 91.62 667 MET A O 1
ATOM 5501 N N . LEU A 1 668 ? 8.473 -1.043 -30.534 1.00 93.94 668 LEU A N 1
ATOM 5502 C CA . LEU A 1 668 ? 7.361 -0.713 -31.428 1.00 93.94 668 LEU A CA 1
ATOM 5503 C C . LEU A 1 668 ? 7.845 -0.462 -32.866 1.00 93.94 668 LEU A C 1
ATOM 5505 O O . LEU A 1 668 ? 7.207 -0.894 -33.820 1.00 93.94 668 LEU A O 1
ATOM 5509 N N . ALA A 1 669 ? 8.965 0.247 -33.021 1.00 93.88 669 ALA A N 1
ATOM 5510 C CA . ALA A 1 669 ? 9.536 0.606 -34.316 1.00 93.88 669 ALA A CA 1
ATOM 5511 C C . ALA A 1 669 ? 10.123 -0.585 -35.079 1.00 93.88 669 ALA A C 1
ATOM 5513 O O . ALA A 1 669 ? 10.072 -0.589 -36.303 1.00 93.88 669 ALA A O 1
ATOM 5514 N N . SER A 1 670 ? 10.664 -1.595 -34.392 1.00 92.75 670 SER A N 1
ATOM 5515 C CA . SER A 1 670 ? 11.252 -2.772 -35.044 1.00 92.75 670 SER A CA 1
ATOM 5516 C C . SER A 1 670 ? 10.235 -3.619 -35.809 1.00 92.75 670 SER A C 1
ATOM 5518 O O . SER A 1 670 ? 10.622 -4.389 -36.679 1.00 92.75 670 SER A O 1
ATOM 5520 N N . GLU A 1 671 ? 8.947 -3.468 -35.499 1.00 91.44 671 GLU A N 1
ATOM 5521 C CA . GLU A 1 671 ? 7.839 -4.163 -36.164 1.00 91.44 671 GLU A CA 1
ATOM 5522 C C . GLU A 1 671 ? 7.237 -3.335 -37.322 1.00 91.44 671 GLU A C 1
ATOM 5524 O O . GLU A 1 671 ? 6.157 -3.650 -37.828 1.00 91.44 671 GLU A O 1
ATOM 5529 N N . GLU A 1 672 ? 7.907 -2.246 -37.725 1.00 94.56 672 GLU A N 1
ATOM 5530 C CA . GLU A 1 672 ? 7.427 -1.267 -38.701 1.00 94.56 672 GLU A CA 1
ATOM 5531 C C . GLU A 1 672 ? 8.448 -1.023 -39.820 1.00 94.56 672 GLU A C 1
ATOM 5533 O O . GLU A 1 672 ? 9.648 -0.892 -39.592 1.00 94.56 672 GLU A O 1
ATOM 5538 N N . ASN A 1 673 ? 7.959 -0.921 -41.059 1.00 92.88 673 ASN A N 1
ATOM 5539 C CA . ASN A 1 673 ? 8.824 -0.827 -42.242 1.00 92.88 673 ASN A CA 1
ATOM 5540 C C . ASN A 1 673 ? 9.390 0.580 -42.472 1.00 92.88 673 ASN A C 1
ATOM 5542 O O . ASN A 1 673 ? 10.418 0.736 -43.129 1.00 92.88 673 ASN A O 1
ATOM 5546 N N . ASN A 1 674 ? 8.684 1.616 -42.017 1.00 94.00 674 ASN A N 1
ATOM 5547 C CA . ASN A 1 674 ? 9.082 3.005 -42.207 1.00 94.00 674 ASN A CA 1
ATOM 5548 C C . ASN A 1 674 ? 8.487 3.907 -41.121 1.00 94.00 674 ASN A C 1
ATOM 5550 O O . ASN A 1 674 ? 7.574 3.530 -40.383 1.00 94.00 674 ASN A O 1
ATOM 5554 N N . LEU A 1 675 ? 8.998 5.133 -41.040 1.00 92.94 675 LEU A N 1
ATOM 5555 C CA . LEU A 1 675 ? 8.575 6.097 -40.032 1.00 92.94 675 LEU A CA 1
ATOM 5556 C C . LEU A 1 675 ? 7.083 6.463 -40.116 1.00 92.94 675 LEU A C 1
ATOM 5558 O O . LEU A 1 675 ? 6.471 6.717 -39.079 1.00 92.94 675 LEU A O 1
ATOM 5562 N N . LYS A 1 676 ? 6.473 6.462 -41.311 1.00 93.81 676 LYS A N 1
ATOM 5563 C CA . LYS A 1 676 ? 5.028 6.708 -41.443 1.00 93.81 676 LYS A CA 1
ATOM 5564 C C . LYS A 1 676 ? 4.213 5.623 -40.739 1.00 93.81 676 LYS A C 1
ATOM 5566 O O . LYS A 1 676 ? 3.380 5.957 -39.900 1.00 93.81 676 LYS A O 1
ATOM 5571 N N . SER A 1 677 ? 4.474 4.349 -41.044 1.00 95.00 677 SER A N 1
ATOM 5572 C CA . SER A 1 677 ? 3.722 3.237 -40.451 1.00 95.00 677 SER A CA 1
ATOM 5573 C C . SER A 1 677 ? 3.921 3.169 -38.933 1.00 95.00 677 SER A C 1
ATOM 5575 O O . SER A 1 677 ? 2.958 2.977 -38.195 1.00 95.00 677 SER A O 1
ATOM 5577 N N . PHE A 1 678 ? 5.127 3.490 -38.450 1.00 95.88 678 PHE A N 1
ATOM 5578 C CA . PHE A 1 678 ? 5.399 3.654 -37.022 1.00 95.88 678 PHE A CA 1
ATOM 5579 C C . PHE A 1 678 ? 4.566 4.758 -36.355 1.00 95.88 678 PHE A C 1
ATOM 5581 O O . PHE A 1 678 ? 3.970 4.527 -35.302 1.00 95.88 678 PHE A O 1
ATOM 5588 N N . LEU A 1 679 ? 4.497 5.957 -36.942 1.00 95.06 679 LEU A N 1
ATOM 5589 C CA . LEU A 1 679 ? 3.713 7.060 -36.375 1.00 95.06 679 LEU A CA 1
ATOM 5590 C C . LEU A 1 679 ? 2.207 6.759 -36.387 1.00 95.06 679 LEU A C 1
ATOM 5592 O O . LEU A 1 679 ? 1.525 7.051 -35.400 1.00 95.06 679 LEU A O 1
ATOM 5596 N N . ASP A 1 680 ? 1.707 6.135 -37.456 1.00 94.62 680 ASP A N 1
ATOM 5597 C CA . ASP A 1 680 ? 0.321 5.661 -37.542 1.00 94.62 680 ASP A CA 1
ATOM 5598 C C . ASP A 1 680 ? 0.041 4.628 -36.438 1.00 94.62 680 ASP A C 1
ATOM 5600 O O . ASP A 1 680 ? -0.984 4.690 -35.750 1.00 94.62 680 ASP A O 1
ATOM 5604 N N . ARG A 1 681 ? 0.990 3.718 -36.189 1.00 95.44 681 ARG A N 1
ATOM 5605 C CA . ARG A 1 681 ? 0.870 2.704 -35.141 1.00 95.44 681 ARG A CA 1
ATOM 5606 C C . ARG A 1 681 ? 0.860 3.299 -33.736 1.00 95.44 681 ARG A C 1
ATOM 5608 O O . ARG A 1 681 ? 0.011 2.930 -32.923 1.00 95.44 681 ARG A O 1
ATOM 5615 N N . VAL A 1 682 ? 1.747 4.253 -33.455 1.00 95.00 682 VAL A N 1
ATOM 5616 C CA . VAL A 1 682 ? 1.762 5.001 -32.188 1.00 95.00 682 VAL A CA 1
ATOM 5617 C C . VAL A 1 682 ? 0.412 5.676 -31.941 1.00 95.00 682 VAL A C 1
ATOM 5619 O O . VAL A 1 682 ? -0.107 5.590 -30.829 1.00 95.00 682 VAL A O 1
ATOM 5622 N N . ALA A 1 683 ? -0.195 6.283 -32.966 1.00 94.19 683 ALA A N 1
ATOM 5623 C CA . ALA A 1 683 ? -1.504 6.922 -32.840 1.00 94.19 683 ALA A CA 1
ATOM 5624 C C . ALA A 1 683 ? -2.618 5.923 -32.471 1.00 94.19 683 ALA A C 1
ATOM 5626 O O . ALA A 1 683 ? -3.474 6.239 -31.640 1.00 94.19 683 ALA A O 1
ATOM 5627 N N . VAL A 1 684 ? -2.590 4.704 -33.028 1.00 94.56 684 VAL A N 1
ATOM 5628 C CA . VAL A 1 684 ? -3.530 3.627 -32.662 1.00 94.56 684 VAL A CA 1
ATOM 5629 C C . VAL A 1 684 ? -3.373 3.239 -31.191 1.00 94.56 684 VAL A C 1
ATOM 5631 O O . VAL A 1 684 ? -4.360 3.214 -30.453 1.00 94.56 684 VAL A O 1
ATOM 5634 N N . ILE A 1 685 ? -2.141 2.978 -30.746 1.00 93.50 685 ILE A N 1
ATOM 5635 C CA . ILE A 1 685 ? -1.863 2.567 -29.362 1.00 93.50 685 ILE A CA 1
ATOM 5636 C C . ILE A 1 685 ? -2.243 3.688 -28.387 1.00 93.50 685 ILE A C 1
ATOM 5638 O O . ILE A 1 685 ? -2.893 3.438 -27.371 1.00 93.50 685 ILE A O 1
ATOM 5642 N N . GLU A 1 686 ? -1.897 4.939 -28.701 1.00 91.38 686 GLU A N 1
ATOM 5643 C CA . GLU A 1 686 ? -2.255 6.097 -27.882 1.00 91.38 686 GLU A CA 1
ATOM 5644 C C . GLU A 1 686 ? -3.778 6.235 -27.732 1.00 91.38 686 GLU A C 1
ATOM 5646 O O . GLU A 1 686 ? -4.268 6.524 -26.637 1.00 91.38 686 GLU A O 1
ATOM 5651 N N . ASN A 1 687 ? -4.540 5.985 -28.802 1.00 90.25 687 ASN A N 1
ATOM 5652 C CA . ASN A 1 687 ? -5.999 6.025 -28.759 1.00 90.25 687 ASN A CA 1
ATOM 5653 C C . ASN A 1 687 ? -6.584 4.942 -27.835 1.00 90.25 687 ASN A C 1
ATOM 5655 O O . ASN A 1 687 ? -7.478 5.240 -27.041 1.00 90.25 687 ASN A O 1
ATOM 5659 N N . VAL A 1 688 ? -6.047 3.717 -27.882 1.00 90.62 688 VAL A N 1
ATOM 5660 C CA . VAL A 1 688 ? -6.454 2.623 -26.980 1.00 90.62 688 VAL A CA 1
ATOM 5661 C C . VAL A 1 688 ? -6.130 2.962 -25.527 1.00 90.62 688 VAL A C 1
ATOM 5663 O O . VAL A 1 688 ? -6.988 2.836 -24.659 1.00 90.62 688 VAL A O 1
ATOM 5666 N N . ILE A 1 689 ? -4.931 3.477 -25.246 1.00 88.44 689 ILE A N 1
ATOM 5667 C CA . ILE A 1 689 ? -4.546 3.890 -23.888 1.00 88.44 689 ILE A CA 1
ATOM 5668 C C . ILE A 1 689 ? -5.468 5.001 -23.364 1.00 88.44 689 ILE A C 1
ATOM 5670 O O . ILE A 1 689 ? -5.859 4.996 -22.197 1.00 88.44 689 ILE A O 1
ATOM 5674 N N . ARG A 1 690 ? -5.834 5.965 -24.216 1.00 84.06 690 ARG A N 1
ATOM 5675 C CA . ARG A 1 690 ? -6.660 7.116 -23.829 1.00 84.06 690 ARG A CA 1
ATOM 5676 C C . ARG A 1 690 ? -8.116 6.739 -23.549 1.00 84.06 690 ARG A C 1
ATOM 5678 O O . ARG A 1 690 ? -8.712 7.277 -22.608 1.00 84.06 690 ARG A O 1
ATOM 5685 N N . ASN A 1 691 ? -8.682 5.854 -24.364 1.00 83.56 691 ASN A N 1
ATOM 5686 C CA . ASN A 1 691 ? -10.092 5.476 -24.278 1.00 83.56 691 ASN A CA 1
ATOM 5687 C C . ASN A 1 691 ? -10.324 4.241 -23.396 1.00 83.56 691 ASN A C 1
ATOM 5689 O O . ASN A 1 691 ? -11.439 4.054 -22.920 1.00 83.56 691 ASN A O 1
ATOM 5693 N N . GLY A 1 692 ? -9.274 3.467 -23.113 1.00 80.81 692 GLY A N 1
ATOM 5694 C CA . GLY A 1 692 ? -9.386 2.137 -22.522 1.00 80.81 692 GLY A CA 1
ATOM 5695 C C . GLY A 1 692 ? -9.812 1.097 -23.560 1.00 80.81 692 GLY A C 1
ATOM 5696 O O . GLY A 1 692 ? -10.069 1.412 -24.724 1.00 80.81 692 GLY A O 1
ATOM 5697 N N . SER A 1 693 ? -9.894 -0.154 -23.121 1.00 81.69 693 SER A N 1
ATOM 5698 C CA . SER A 1 693 ? -10.545 -1.225 -23.873 1.00 81.69 693 SER A CA 1
ATOM 5699 C C . SER A 1 693 ? -11.389 -2.053 -22.919 1.00 81.69 693 SER A C 1
ATOM 5701 O O . SER A 1 693 ? -10.956 -2.343 -21.803 1.00 81.69 693 SER A O 1
ATOM 5703 N N . ASP A 1 694 ? -12.577 -2.446 -23.364 1.00 75.56 694 ASP A N 1
ATOM 5704 C CA . ASP A 1 694 ? -13.451 -3.354 -22.635 1.00 75.56 694 ASP A CA 1
ATOM 5705 C C . ASP A 1 694 ? -13.672 -4.603 -23.484 1.00 75.56 694 ASP A C 1
ATOM 5707 O O . ASP A 1 694 ? -14.197 -4.535 -24.593 1.00 75.56 694 ASP A O 1
ATOM 5711 N N . ALA A 1 695 ? -13.248 -5.747 -22.952 1.00 73.75 695 ALA A N 1
ATOM 5712 C CA . ALA A 1 695 ? -13.548 -7.062 -23.498 1.00 73.75 695 ALA A CA 1
ATOM 5713 C C . ALA A 1 695 ? -14.593 -7.736 -22.601 1.00 73.75 695 ALA A C 1
ATOM 5715 O O . ALA A 1 695 ? -14.426 -7.769 -21.380 1.00 73.75 695 ALA A O 1
ATOM 5716 N N . SER A 1 696 ? -15.662 -8.274 -23.190 1.00 63.88 696 SER A N 1
ATOM 5717 C CA . SER A 1 696 ? -16.752 -8.965 -22.482 1.00 63.88 696 SER A CA 1
ATOM 5718 C C . SER A 1 696 ? -16.683 -10.485 -22.676 1.00 63.88 696 SER A C 1
ATOM 5720 O O . SER A 1 696 ? -17.661 -11.117 -23.073 1.00 63.88 696 SER A O 1
ATOM 5722 N N . GLU A 1 697 ? -15.508 -11.073 -22.463 1.00 73.69 697 GLU A N 1
ATOM 5723 C CA . GLU A 1 697 ? -15.281 -12.518 -22.591 1.00 73.69 697 GLU A CA 1
ATOM 5724 C C . GLU A 1 697 ? -15.254 -13.199 -21.216 1.00 73.69 697 GLU A C 1
ATOM 5726 O O . GLU A 1 697 ? -14.767 -12.621 -20.247 1.00 73.69 697 GLU A O 1
ATOM 5731 N N . ALA A 1 698 ? -15.730 -14.448 -21.137 1.00 66.69 698 ALA A N 1
ATOM 5732 C CA . ALA A 1 698 ? -15.755 -15.232 -19.894 1.00 66.69 698 ALA A CA 1
ATOM 5733 C C . ALA A 1 698 ? -14.351 -15.475 -19.301 1.00 66.69 698 ALA A C 1
ATOM 5735 O O . ALA A 1 698 ? -14.190 -15.491 -18.086 1.00 66.69 698 ALA A O 1
ATOM 5736 N N . ASN A 1 699 ? -13.333 -15.591 -20.161 1.00 80.81 699 ASN A N 1
ATOM 5737 C CA . ASN A 1 699 ? -11.918 -15.675 -19.792 1.00 80.81 699 ASN A CA 1
ATOM 5738 C C . ASN A 1 699 ? -11.210 -14.382 -20.206 1.00 80.81 699 ASN A C 1
ATOM 5740 O O . ASN A 1 699 ? -10.331 -14.390 -21.070 1.00 80.81 699 ASN A O 1
ATOM 5744 N N . ALA A 1 700 ? -11.653 -13.239 -19.684 1.00 86.69 700 ALA A N 1
ATOM 5745 C CA . ALA A 1 700 ? -11.068 -11.954 -20.049 1.00 86.69 700 ALA A CA 1
ATOM 5746 C C . ALA A 1 700 ? -9.563 -11.918 -19.721 1.00 86.69 700 ALA A C 1
ATOM 5748 O O . ALA A 1 700 ? -9.129 -12.392 -18.670 1.00 86.69 700 ALA A O 1
ATOM 5749 N N . LEU A 1 701 ? -8.769 -11.347 -20.633 1.00 95.06 701 LEU A N 1
ATOM 5750 C CA . LEU A 1 701 ? -7.395 -10.942 -20.347 1.00 95.06 701 LEU A CA 1
ATOM 5751 C C . LEU A 1 701 ? -7.417 -9.510 -19.810 1.00 95.06 701 LEU A C 1
ATOM 5753 O O . LEU A 1 701 ? -7.890 -8.604 -20.499 1.00 95.06 701 LEU A O 1
ATOM 5757 N N . ILE A 1 702 ? -6.898 -9.296 -18.605 1.00 95.06 702 ILE A N 1
ATOM 5758 C CA . ILE A 1 702 ? -6.855 -7.980 -17.964 1.00 95.06 702 ILE A CA 1
ATOM 5759 C C . ILE A 1 702 ? -5.434 -7.423 -18.009 1.00 95.06 702 ILE A C 1
ATOM 5761 O O . ILE A 1 702 ? -4.494 -8.055 -17.535 1.00 95.06 702 ILE A O 1
ATOM 5765 N N . LEU A 1 703 ? -5.289 -6.201 -18.517 1.00 95.19 703 LEU A N 1
ATOM 5766 C CA . LEU A 1 703 ? -4.077 -5.397 -18.393 1.00 95.19 703 LEU A CA 1
ATOM 5767 C C . LEU A 1 703 ? -4.297 -4.313 -17.340 1.00 95.19 703 LEU A C 1
ATOM 5769 O O . LEU A 1 703 ? -5.183 -3.460 -17.475 1.00 95.19 703 LEU A O 1
ATOM 5773 N N . SER A 1 704 ? -3.480 -4.324 -16.290 1.00 93.81 704 SER A N 1
ATOM 5774 C CA . SER A 1 704 ? -3.586 -3.339 -15.217 1.00 93.81 704 SER A CA 1
ATOM 5775 C C . SER A 1 704 ? -2.246 -3.093 -14.544 1.00 93.81 704 SER A C 1
ATOM 5777 O O . SER A 1 704 ? -1.449 -4.006 -14.345 1.00 93.81 704 SER A O 1
ATOM 5779 N N . THR A 1 705 ? -2.041 -1.864 -14.071 1.00 93.94 705 THR A N 1
ATOM 5780 C CA . THR A 1 705 ? -1.009 -1.637 -13.060 1.00 93.94 705 THR A CA 1
ATOM 5781 C C . THR A 1 705 ? -1.383 -2.343 -11.764 1.00 93.94 705 THR A C 1
ATOM 5783 O O . THR A 1 705 ? -2.571 -2.503 -11.454 1.00 93.94 705 THR A O 1
ATOM 5786 N N . ILE A 1 706 ? -0.383 -2.707 -10.964 1.00 95.50 706 ILE A N 1
ATOM 5787 C CA . ILE A 1 706 ? -0.623 -3.329 -9.656 1.00 95.50 706 ILE A CA 1
ATOM 5788 C C . ILE A 1 706 ? -1.420 -2.385 -8.741 1.00 95.50 706 ILE A C 1
ATOM 5790 O O . ILE A 1 706 ? -2.408 -2.807 -8.143 1.00 95.50 706 ILE A O 1
ATOM 5794 N N . HIS A 1 707 ? -1.101 -1.087 -8.738 1.00 92.00 707 HIS A N 1
ATOM 5795 C CA . HIS A 1 707 ? -1.859 -0.049 -8.025 1.00 92.00 707 HIS A CA 1
ATOM 5796 C C . HIS A 1 707 ? -3.352 -0.053 -8.351 1.00 92.00 707 HIS A C 1
ATOM 5798 O O . HIS A 1 707 ? -4.192 0.110 -7.470 1.00 92.00 707 HIS A O 1
ATOM 5804 N N . SER A 1 708 ? -3.688 -0.246 -9.626 1.00 90.38 708 SER A N 1
ATOM 5805 C CA . SER A 1 708 ? -5.077 -0.266 -10.084 1.00 90.38 708 SER A CA 1
ATOM 5806 C C . SER A 1 708 ? -5.762 -1.613 -9.840 1.00 90.38 708 SER A C 1
ATOM 5808 O O . SER A 1 708 ? -6.985 -1.689 -9.942 1.00 90.38 708 SER A O 1
ATOM 5810 N N . SER A 1 709 ? -4.999 -2.662 -9.522 1.00 91.56 709 SER A N 1
ATOM 5811 C CA . SER A 1 709 ? -5.508 -3.995 -9.186 1.00 91.56 709 SER A CA 1
ATOM 5812 C C . SER A 1 709 ? -5.826 -4.179 -7.699 1.00 91.56 709 SER A C 1
ATOM 5814 O O . SER A 1 709 ? -6.404 -5.198 -7.321 1.00 91.56 709 SER A O 1
ATOM 5816 N N . LYS A 1 710 ? -5.464 -3.214 -6.841 1.00 89.00 710 LYS A N 1
ATOM 5817 C CA . LYS A 1 710 ? -5.776 -3.271 -5.410 1.00 89.00 710 LYS A CA 1
ATOM 5818 C C . LYS A 1 710 ? -7.287 -3.412 -5.196 1.00 89.00 710 LYS A C 1
ATOM 5820 O O . LYS A 1 710 ? -8.083 -2.784 -5.888 1.00 89.00 710 LYS A O 1
ATOM 5825 N N . GLY A 1 711 ? -7.665 -4.292 -4.270 1.00 84.81 711 GLY A N 1
ATOM 5826 C CA . GLY A 1 711 ? -9.060 -4.668 -4.008 1.00 84.81 711 GLY A CA 1
ATOM 5827 C C . GLY A 1 711 ? -9.642 -5.702 -4.981 1.00 84.81 711 GLY A C 1
ATOM 5828 O O . GLY A 1 711 ? -10.628 -6.345 -4.644 1.00 84.81 711 GLY A O 1
ATOM 5829 N N . LEU A 1 712 ? -9.007 -5.937 -6.135 1.00 90.62 712 LEU A N 1
ATOM 5830 C CA . LEU A 1 712 ? -9.418 -6.960 -7.100 1.00 90.62 712 LEU A CA 1
ATOM 5831 C C . LEU A 1 712 ? -8.717 -8.296 -6.827 1.00 90.62 712 LEU A C 1
ATOM 5833 O O . LEU A 1 712 ? -7.833 -8.392 -5.968 1.00 90.62 712 LEU A O 1
ATOM 5837 N N . GLU A 1 713 ? -9.126 -9.327 -7.554 1.00 94.25 713 GLU A N 1
ATOM 5838 C CA . GLU A 1 713 ? -8.596 -10.684 -7.474 1.00 94.25 713 GLU A CA 1
ATOM 5839 C C . GLU A 1 713 ? -8.844 -11.409 -8.798 1.00 94.25 713 GLU A C 1
ATOM 5841 O O . GLU A 1 713 ? -9.881 -11.191 -9.415 1.00 94.25 713 GLU A O 1
ATOM 5846 N N . TYR A 1 714 ? -7.905 -12.259 -9.214 1.00 95.81 714 TYR A N 1
ATOM 5847 C CA . TYR A 1 714 ? -7.933 -12.946 -10.510 1.00 95.81 714 TYR A CA 1
ATOM 5848 C C . TYR A 1 714 ? -7.562 -14.417 -10.344 1.00 95.81 714 TYR A C 1
ATOM 5850 O O . TYR A 1 714 ? -6.810 -14.765 -9.429 1.00 95.81 714 TYR A O 1
ATOM 5858 N N . ASP A 1 715 ? -8.057 -15.287 -11.227 1.00 96.50 715 ASP A N 1
ATOM 5859 C CA . ASP A 1 715 ? -7.709 -16.714 -11.179 1.00 96.50 715 ASP A CA 1
ATOM 5860 C C . ASP A 1 715 ? -6.201 -16.939 -11.383 1.00 96.50 715 ASP A C 1
ATOM 5862 O O . ASP A 1 715 ? -5.538 -17.569 -10.549 1.00 96.50 715 ASP A O 1
ATOM 5866 N N . HIS A 1 716 ? -5.655 -16.331 -12.443 1.00 98.00 716 HIS A N 1
ATOM 5867 C CA . HIS A 1 716 ? -4.242 -16.377 -12.813 1.00 98.00 716 HIS A CA 1
ATOM 5868 C C . HIS A 1 716 ? -3.641 -14.974 -12.926 1.00 98.00 716 HIS A C 1
ATOM 5870 O O . HIS A 1 716 ? -4.177 -14.108 -13.614 1.00 98.00 716 HIS A O 1
ATOM 5876 N N . VAL A 1 717 ? -2.500 -14.750 -12.274 1.00 98.50 717 VAL A N 1
ATOM 5877 C CA . VAL A 1 717 ? -1.737 -13.498 -12.372 1.00 98.50 717 VAL A CA 1
ATOM 5878 C C . VAL A 1 717 ? -0.359 -13.757 -12.965 1.00 98.50 717 VAL A C 1
ATOM 5880 O O . VAL A 1 717 ? 0.366 -14.631 -12.495 1.00 98.50 717 VAL A O 1
ATOM 5883 N N . CYS A 1 718 ? 0.026 -12.934 -13.937 1.00 98.56 718 CYS A N 1
ATOM 5884 C CA . CYS A 1 718 ? 1.393 -12.829 -14.437 1.00 98.56 718 CYS A CA 1
ATOM 5885 C C . CYS A 1 718 ? 1.982 -11.481 -14.010 1.00 98.56 718 CYS A C 1
ATOM 5887 O O . CYS A 1 718 ? 1.436 -10.438 -14.381 1.00 98.56 718 CYS A O 1
ATOM 5889 N N . LEU A 1 719 ? 3.095 -11.484 -13.269 1.00 98.19 719 LEU A N 1
ATOM 5890 C CA . LEU A 1 719 ? 3.839 -10.252 -12.977 1.00 98.19 719 LEU A CA 1
ATOM 5891 C C . LEU A 1 719 ? 4.838 -9.978 -14.106 1.00 98.19 719 LEU A C 1
ATOM 5893 O O . LEU A 1 719 ? 5.758 -10.760 -14.333 1.00 98.19 719 LEU A O 1
ATOM 5897 N N . VAL A 1 720 ? 4.633 -8.882 -14.834 1.00 96.44 720 VAL A N 1
ATOM 5898 C CA . VAL A 1 720 ? 5.377 -8.541 -16.057 1.00 96.44 720 VAL A CA 1
ATOM 5899 C C . VAL A 1 720 ? 6.526 -7.579 -15.754 1.00 96.44 720 VAL A C 1
ATOM 5901 O O . VAL A 1 720 ? 6.384 -6.704 -14.900 1.00 96.44 720 VAL A O 1
ATOM 5904 N N . ASP A 1 721 ? 7.636 -7.712 -16.494 1.00 94.88 721 ASP A N 1
ATOM 5905 C CA . ASP A 1 721 ? 8.827 -6.853 -16.388 1.00 94.88 721 ASP A CA 1
ATOM 5906 C C . ASP A 1 721 ? 9.390 -6.761 -14.943 1.00 94.88 721 ASP A C 1
ATOM 5908 O O . ASP A 1 721 ? 9.723 -5.680 -14.454 1.00 94.88 721 ASP A O 1
ATOM 5912 N N . VAL A 1 722 ? 9.489 -7.898 -14.237 1.00 94.69 722 VAL A N 1
ATOM 5913 C CA . VAL A 1 722 ? 10.040 -7.976 -12.867 1.00 94.69 722 VAL A CA 1
ATOM 5914 C C . VAL A 1 722 ? 11.571 -7.997 -12.892 1.00 94.69 722 VAL A C 1
ATOM 5916 O O . VAL A 1 722 ? 12.191 -9.047 -12.727 1.00 94.69 722 VAL A O 1
ATOM 5919 N N . TYR A 1 723 ? 12.188 -6.840 -13.121 1.00 92.88 723 TYR A N 1
ATOM 5920 C CA . TYR A 1 723 ? 13.642 -6.657 -13.086 1.00 92.88 723 TYR A CA 1
ATOM 5921 C C . TYR A 1 723 ? 14.040 -5.271 -12.566 1.00 92.88 723 TYR A C 1
ATOM 5923 O O . TYR A 1 723 ? 13.254 -4.318 -12.610 1.00 92.88 723 TYR A O 1
ATOM 5931 N N . ASP A 1 724 ? 15.274 -5.157 -12.079 1.00 91.31 724 ASP A N 1
ATOM 5932 C CA . ASP A 1 724 ? 15.783 -3.971 -11.397 1.00 91.31 724 ASP A CA 1
ATOM 5933 C C . ASP A 1 724 ? 15.744 -2.737 -12.303 1.00 91.31 724 ASP A C 1
ATOM 5935 O O . ASP A 1 724 ? 16.107 -2.764 -13.482 1.00 91.31 724 ASP A O 1
ATOM 5939 N N . GLY A 1 725 ? 15.283 -1.627 -11.736 1.00 86.88 725 GLY A N 1
ATOM 5940 C CA . GLY A 1 725 ? 15.087 -0.369 -12.444 1.00 86.88 725 GLY A CA 1
ATOM 5941 C C . GLY A 1 725 ? 13.690 -0.209 -13.037 1.00 86.88 725 GLY A C 1
ATOM 5942 O O . GLY A 1 725 ? 13.313 0.930 -13.341 1.00 86.88 725 GLY A O 1
ATOM 5943 N N . ARG A 1 726 ? 12.914 -1.301 -13.129 1.00 88.19 726 ARG A N 1
ATOM 5944 C CA . ARG A 1 726 ? 11.505 -1.301 -13.535 1.00 88.19 726 ARG A CA 1
ATOM 5945 C C . ARG A 1 726 ? 10.583 -1.828 -12.445 1.00 88.19 726 ARG A C 1
ATOM 5947 O O . ARG A 1 726 ? 9.636 -1.130 -12.107 1.00 88.19 726 ARG A O 1
ATOM 5954 N N . PHE A 1 727 ? 10.866 -2.996 -11.872 1.00 91.25 727 PHE A N 1
ATOM 5955 C CA . PHE A 1 727 ? 10.178 -3.502 -10.687 1.00 91.25 727 PHE A CA 1
ATOM 5956 C C . PHE A 1 727 ? 11.116 -4.387 -9.837 1.00 91.25 727 PHE A C 1
ATOM 5958 O O . PHE A 1 727 ? 11.230 -5.583 -10.119 1.00 91.25 727 PHE A O 1
ATOM 5965 N N . PRO A 1 728 ? 11.798 -3.814 -8.821 1.00 90.25 728 PRO A N 1
ATOM 5966 C CA . PRO A 1 728 ? 11.585 -2.476 -8.248 1.00 90.25 728 PRO A CA 1
ATOM 5967 C C . PRO A 1 728 ? 11.966 -1.320 -9.185 1.00 90.25 728 PRO A C 1
ATOM 5969 O O . PRO A 1 728 ? 12.916 -1.408 -9.967 1.00 90.25 728 PRO A O 1
ATOM 5972 N N . SER A 1 729 ? 11.197 -0.230 -9.118 1.00 85.88 729 SER A N 1
ATOM 5973 C CA . SER A 1 729 ? 11.442 0.989 -9.900 1.00 85.88 729 SER A CA 1
ATOM 5974 C C . SER A 1 729 ? 12.742 1.680 -9.473 1.00 85.88 729 SER A C 1
ATOM 5976 O O . SER A 1 729 ? 13.007 1.849 -8.289 1.00 85.88 729 SER A O 1
ATOM 5978 N N . SER A 1 730 ? 13.522 2.166 -10.446 1.00 77.25 730 SER A N 1
ATOM 5979 C CA . SER A 1 730 ? 14.678 3.052 -10.188 1.00 77.25 730 SER A CA 1
ATOM 5980 C C . SER A 1 730 ? 14.272 4.460 -9.749 1.00 77.25 730 SER A C 1
ATOM 5982 O O . SER A 1 730 ? 15.080 5.196 -9.191 1.00 77.25 730 SER A O 1
ATOM 5984 N N . LYS A 1 731 ? 13.029 4.853 -10.036 1.00 73.50 731 LYS A N 1
ATOM 5985 C CA . LYS A 1 731 ? 12.444 6.114 -9.585 1.00 73.50 731 LYS A CA 1
ATOM 5986 C C . LYS A 1 731 ? 11.678 5.842 -8.308 1.00 73.50 731 LYS A C 1
ATOM 5988 O O . LYS A 1 731 ? 10.604 5.236 -8.366 1.00 73.50 731 LYS A O 1
ATOM 5993 N N . THR A 1 732 ? 12.246 6.265 -7.193 1.00 68.44 732 THR A N 1
ATOM 5994 C CA . THR A 1 732 ? 11.613 6.164 -5.885 1.00 68.44 732 THR A CA 1
ATOM 5995 C C . THR A 1 732 ? 10.567 7.264 -5.742 1.00 68.44 732 THR A C 1
ATOM 5997 O O . THR A 1 732 ? 10.621 8.307 -6.398 1.00 68.44 732 THR A O 1
ATOM 6000 N N . ASN A 1 733 ? 9.545 6.999 -4.939 1.00 79.19 733 ASN A N 1
ATOM 6001 C CA . ASN A 1 733 ? 8.561 8.007 -4.589 1.00 79.19 733 ASN A CA 1
ATOM 6002 C C . ASN A 1 733 ? 9.174 8.898 -3.494 1.00 79.19 733 ASN A C 1
ATOM 6004 O O . ASN A 1 733 ? 9.471 8.383 -2.422 1.00 79.19 733 ASN A O 1
ATOM 6008 N N . PRO A 1 734 ? 9.324 10.220 -3.685 1.00 79.56 734 PRO A N 1
ATOM 6009 C CA . PRO A 1 734 ? 9.959 11.056 -2.668 1.00 79.56 734 PRO A CA 1
ATOM 6010 C C . PRO A 1 734 ? 9.191 11.062 -1.337 1.00 79.56 734 PRO A C 1
ATOM 6012 O O . PRO A 1 734 ? 9.769 11.271 -0.277 1.00 79.56 734 PRO A O 1
ATOM 6015 N N . PHE A 1 735 ? 7.886 10.777 -1.382 1.00 83.00 735 PHE A N 1
ATOM 6016 C CA . PHE A 1 735 ? 7.018 10.701 -0.209 1.00 83.00 735 PHE A CA 1
ATOM 6017 C C . PHE A 1 735 ? 7.043 9.336 0.495 1.00 83.00 735 PHE A C 1
ATOM 6019 O O . PHE A 1 735 ? 6.418 9.190 1.543 1.00 83.00 735 PHE A O 1
ATOM 6026 N N . SER A 1 736 ? 7.725 8.335 -0.072 1.00 70.88 736 SER A N 1
ATOM 6027 C CA . SER A 1 736 ? 7.905 7.019 0.554 1.00 70.88 736 SER A CA 1
ATOM 6028 C C . SER A 1 736 ? 9.149 6.948 1.432 1.00 70.88 736 SER A C 1
ATOM 6030 O O . SER A 1 736 ? 9.321 5.980 2.170 1.00 70.88 736 SER A O 1
ATOM 6032 N N . HIS A 1 737 ? 10.028 7.948 1.345 1.00 71.31 737 HIS A N 1
ATOM 6033 C CA . HIS A 1 737 ? 11.260 7.985 2.115 1.00 71.31 737 HIS A CA 1
ATOM 6034 C C . HIS A 1 737 ? 10.981 8.267 3.590 1.00 71.31 737 HIS A C 1
ATOM 6036 O O . HIS A 1 737 ? 10.187 9.133 3.960 1.00 71.31 737 HIS A O 1
ATOM 6042 N N . SER A 1 738 ? 11.670 7.534 4.455 1.00 65.31 738 SER A N 1
ATOM 6043 C CA . SER A 1 738 ? 11.703 7.801 5.890 1.00 65.31 738 SER A CA 1
ATOM 6044 C C . SER A 1 738 ? 13.102 7.525 6.431 1.00 65.31 738 SER A C 1
ATOM 6046 O O . SER A 1 738 ? 13.921 6.920 5.741 1.00 65.31 738 SER A O 1
ATOM 6048 N N . LYS A 1 739 ? 13.384 7.925 7.679 1.00 56.72 739 LYS A N 1
ATOM 6049 C CA . LYS A 1 739 ? 14.656 7.576 8.340 1.00 56.72 739 LYS A CA 1
ATOM 6050 C C . LYS A 1 739 ? 14.920 6.061 8.320 1.00 56.72 739 LYS A C 1
ATOM 6052 O O . LYS A 1 739 ? 16.068 5.654 8.181 1.00 56.72 739 LYS A O 1
ATOM 6057 N N . ASP A 1 740 ? 13.856 5.259 8.382 1.00 55.66 740 ASP A N 1
ATOM 6058 C CA . ASP A 1 740 ? 13.909 3.794 8.430 1.00 55.66 740 ASP A CA 1
ATOM 6059 C C . ASP A 1 740 ? 13.764 3.127 7.044 1.00 55.66 740 ASP A C 1
ATOM 6061 O O . ASP A 1 740 ? 13.968 1.919 6.909 1.00 55.66 740 ASP A O 1
ATOM 6065 N N . ASP A 1 741 ? 13.430 3.904 6.006 1.00 71.44 741 ASP A N 1
ATOM 6066 C CA . ASP A 1 741 ? 13.375 3.483 4.599 1.00 71.44 741 ASP A CA 1
ATOM 6067 C C . ASP A 1 741 ? 13.898 4.590 3.659 1.00 71.44 741 ASP A C 1
ATOM 6069 O O . ASP A 1 741 ? 13.119 5.203 2.920 1.00 71.44 741 ASP A O 1
ATOM 6073 N N . PRO A 1 742 ? 15.208 4.904 3.677 1.00 66.69 742 PRO A N 1
ATOM 6074 C CA . PRO A 1 742 ? 15.751 5.962 2.828 1.00 66.69 742 PRO A CA 1
ATOM 6075 C C . PRO A 1 742 ? 15.671 5.622 1.338 1.00 66.69 742 PRO A C 1
ATOM 6077 O O . PRO A 1 742 ? 15.632 6.522 0.511 1.00 66.69 742 PRO A O 1
ATOM 6080 N N . SER A 1 743 ? 15.631 4.336 0.974 1.00 74.06 743 SER A N 1
ATOM 6081 C CA . SER A 1 743 ? 15.552 3.893 -0.421 1.00 74.06 743 SER A CA 1
ATOM 6082 C C . SER A 1 743 ? 14.123 3.843 -0.964 1.00 74.06 743 SER A C 1
ATOM 6084 O O . SER A 1 743 ? 13.955 3.781 -2.176 1.00 74.06 743 SER A O 1
ATOM 6086 N N . GLY A 1 744 ? 13.089 3.868 -0.114 1.00 81.00 744 GLY A N 1
ATOM 6087 C CA . GLY A 1 744 ? 11.704 3.636 -0.545 1.00 81.00 744 GLY A CA 1
ATOM 6088 C C . GLY A 1 744 ? 11.445 2.193 -1.002 1.00 81.00 744 GLY A C 1
ATOM 6089 O O . GLY A 1 744 ? 10.428 1.912 -1.642 1.00 81.00 744 GLY A O 1
ATOM 6090 N N . GLU A 1 745 ? 12.364 1.267 -0.707 1.00 87.19 745 GLU A N 1
ATOM 6091 C CA . GLU A 1 745 ? 12.273 -0.130 -1.138 1.00 87.19 745 GLU A CA 1
ATOM 6092 C C . GLU A 1 745 ? 11.089 -0.835 -0.470 1.00 87.19 745 GLU A C 1
ATOM 6094 O O . GLU A 1 745 ? 10.482 -1.730 -1.067 1.00 87.19 745 GLU A O 1
ATOM 6099 N N . GLN A 1 746 ? 10.715 -0.427 0.748 1.00 90.12 746 GLN A N 1
ATOM 6100 C CA . GLN A 1 746 ? 9.648 -1.107 1.470 1.00 90.12 746 GLN A CA 1
ATOM 6101 C C . GLN A 1 746 ? 8.285 -0.901 0.804 1.00 90.12 746 GLN A C 1
ATOM 6103 O O . GLN A 1 746 ? 7.476 -1.832 0.802 1.00 90.12 746 GLN A O 1
ATOM 6108 N N . GLU A 1 747 ? 8.021 0.269 0.205 1.00 91.00 747 GLU A N 1
ATOM 6109 C CA . GLU A 1 747 ? 6.795 0.499 -0.580 1.00 91.00 747 GLU A CA 1
ATOM 6110 C C . GLU A 1 747 ? 6.787 -0.342 -1.869 1.00 91.00 747 GLU A C 1
ATOM 6112 O O . GLU A 1 747 ? 5.779 -0.986 -2.166 1.00 91.00 747 GLU A O 1
ATOM 6117 N N . GLU A 1 748 ? 7.909 -0.438 -2.592 1.00 92.94 748 GLU A N 1
ATOM 6118 C CA . GLU A 1 748 ? 8.014 -1.306 -3.780 1.00 92.94 748 GLU A CA 1
ATOM 6119 C C . GLU A 1 748 ? 7.825 -2.792 -3.423 1.00 92.94 748 GLU A C 1
ATOM 6121 O O . GLU A 1 748 ? 7.157 -3.533 -4.153 1.00 92.94 748 GLU A O 1
ATOM 6126 N N . ARG A 1 749 ? 8.318 -3.223 -2.254 1.00 94.75 749 ARG A N 1
ATOM 6127 C CA . ARG A 1 749 ? 8.103 -4.579 -1.733 1.00 94.75 749 ARG A CA 1
ATOM 6128 C C . ARG A 1 749 ? 6.632 -4.833 -1.405 1.00 94.75 749 ARG A C 1
ATOM 6130 O O . ARG A 1 749 ? 6.096 -5.873 -1.793 1.00 94.75 749 ARG A O 1
ATOM 6137 N N . ARG A 1 750 ? 5.950 -3.880 -0.749 1.00 95.50 750 ARG A N 1
ATOM 6138 C CA . ARG A 1 750 ? 4.490 -3.939 -0.519 1.00 95.50 750 ARG A CA 1
ATOM 6139 C C . ARG A 1 750 ? 3.745 -4.040 -1.843 1.00 95.50 750 ARG A C 1
ATOM 6141 O O . ARG A 1 750 ? 2.828 -4.845 -1.969 1.00 95.50 750 ARG A O 1
ATOM 6148 N N . LEU A 1 751 ? 4.167 -3.297 -2.862 1.00 95.81 751 LEU A N 1
ATOM 6149 C CA . LEU A 1 751 ? 3.556 -3.363 -4.182 1.00 95.81 751 LEU A CA 1
ATOM 6150 C C . LEU A 1 751 ? 3.708 -4.746 -4.825 1.00 95.81 751 LEU A C 1
ATOM 6152 O O . LEU A 1 751 ? 2.727 -5.293 -5.330 1.00 95.81 751 LEU A O 1
ATOM 6156 N N . PHE A 1 752 ? 4.893 -5.351 -4.764 1.00 97.38 752 PHE A N 1
ATOM 6157 C CA . PHE A 1 752 ? 5.109 -6.715 -5.257 1.00 97.38 752 PHE A CA 1
ATOM 6158 C C . PHE A 1 752 ? 4.271 -7.741 -4.480 1.00 97.38 752 PHE A C 1
ATOM 6160 O O . PHE A 1 752 ? 3.599 -8.582 -5.083 1.00 97.38 752 PHE A O 1
ATOM 6167 N N . TYR A 1 753 ? 4.196 -7.600 -3.154 1.00 97.56 753 TYR A N 1
ATOM 6168 C CA . TYR A 1 753 ? 3.305 -8.380 -2.292 1.00 97.56 753 TYR A CA 1
ATOM 6169 C C . TYR A 1 753 ? 1.820 -8.240 -2.672 1.00 97.56 753 TYR A C 1
ATOM 6171 O O . TYR A 1 753 ? 1.110 -9.245 -2.795 1.00 97.56 753 TYR A O 1
ATOM 6179 N N . VAL A 1 754 ? 1.336 -7.020 -2.935 1.00 97.50 754 VAL A N 1
ATOM 6180 C CA . VAL A 1 754 ? -0.033 -6.798 -3.426 1.00 97.50 754 VAL A CA 1
ATOM 6181 C C . VAL A 1 754 ? -0.248 -7.520 -4.752 1.00 97.50 754 VAL A C 1
ATOM 6183 O O . VAL A 1 754 ? -1.273 -8.188 -4.890 1.00 97.50 754 VAL A O 1
ATOM 6186 N N . GLY A 1 755 ? 0.710 -7.431 -5.683 1.00 97.62 755 GLY A N 1
ATOM 6187 C CA . GLY A 1 755 ? 0.671 -8.103 -6.985 1.00 97.62 755 GLY A CA 1
ATOM 6188 C C . GLY A 1 755 ? 0.521 -9.621 -6.870 1.00 97.62 755 GLY A C 1
ATOM 6189 O O . GLY A 1 755 ? -0.385 -10.187 -7.479 1.00 97.62 755 GLY A O 1
ATOM 6190 N N . MET A 1 756 ? 1.339 -10.270 -6.034 1.00 98.06 756 MET A N 1
ATOM 6191 C CA . MET A 1 756 ? 1.245 -11.717 -5.785 1.00 98.06 756 MET A CA 1
ATOM 6192 C C . MET A 1 756 ? -0.108 -12.109 -5.179 1.00 98.06 756 MET A C 1
ATOM 6194 O O . MET A 1 756 ? -0.760 -13.043 -5.639 1.00 98.06 756 MET A O 1
ATOM 6198 N N . THR A 1 757 ? -0.582 -11.355 -4.184 1.00 97.12 757 THR A N 1
ATOM 6199 C CA . THR A 1 757 ? -1.818 -11.663 -3.434 1.00 97.12 757 THR A CA 1
ATOM 6200 C C . THR A 1 757 ? -3.112 -11.300 -4.176 1.00 97.12 757 THR A C 1
ATOM 6202 O O . THR A 1 757 ? -4.211 -11.395 -3.611 1.00 97.12 757 THR A O 1
ATOM 6205 N N . ARG A 1 758 ? -3.011 -10.871 -5.444 1.00 97.25 758 ARG A N 1
ATOM 6206 C CA . ARG A 1 758 ? -4.159 -10.798 -6.362 1.00 97.25 758 ARG A CA 1
ATOM 6207 C C . ARG A 1 758 ? -4.505 -12.161 -6.962 1.00 97.25 758 ARG A C 1
ATOM 6209 O O . ARG A 1 758 ? -5.644 -12.342 -7.383 1.00 97.25 758 ARG A O 1
ATOM 6216 N N . ALA A 1 759 ? -3.552 -13.093 -7.002 1.00 98.00 759 ALA A N 1
ATOM 6217 C CA . ALA A 1 759 ? -3.735 -14.418 -7.578 1.00 98.00 759 ALA A CA 1
ATOM 6218 C C . ALA A 1 759 ? -4.550 -15.331 -6.656 1.00 98.00 759 ALA A C 1
ATOM 6220 O O . ALA A 1 759 ? -4.267 -15.427 -5.459 1.00 98.00 759 ALA A O 1
ATOM 6221 N N . LYS A 1 760 ? -5.538 -16.029 -7.218 1.00 97.44 760 LYS A N 1
ATOM 6222 C CA . LYS A 1 760 ? -6.304 -17.065 -6.515 1.00 97.44 760 LYS A CA 1
ATOM 6223 C C . LYS A 1 760 ? -5.641 -18.432 -6.627 1.00 97.44 760 LYS A C 1
ATOM 6225 O O . LYS A 1 760 ? -5.363 -19.051 -5.607 1.00 97.44 760 LYS A O 1
ATOM 6230 N N . ASN A 1 761 ? -5.399 -18.887 -7.858 1.00 96.56 761 ASN A N 1
ATOM 6231 C CA . ASN A 1 761 ? -5.032 -20.277 -8.133 1.00 96.56 761 ASN A CA 1
ATOM 6232 C C . ASN A 1 761 ? -3.659 -20.418 -8.794 1.00 96.56 761 ASN A C 1
ATOM 6234 O O . ASN A 1 761 ? -2.955 -21.381 -8.502 1.00 96.56 761 ASN A O 1
ATOM 6238 N N . LYS A 1 762 ? -3.269 -19.470 -9.658 1.00 97.69 762 LYS A N 1
ATOM 6239 C CA . LYS A 1 762 ? -1.996 -19.523 -10.385 1.00 97.69 762 LYS A CA 1
ATOM 6240 C C . LYS A 1 762 ? -1.260 -18.183 -10.342 1.00 97.69 762 LYS A C 1
ATOM 6242 O O . LYS A 1 762 ? -1.845 -17.135 -10.617 1.00 97.69 762 LYS A O 1
ATOM 6247 N N . LEU A 1 763 ? 0.037 -18.226 -10.046 1.00 98.56 763 LEU A N 1
ATOM 6248 C CA . LEU A 1 763 ? 0.948 -17.083 -10.121 1.00 98.56 763 LEU A CA 1
ATOM 6249 C C . LEU A 1 763 ? 2.121 -17.443 -11.038 1.00 98.56 763 LEU A C 1
ATOM 6251 O O . LEU A 1 763 ? 2.795 -18.446 -10.809 1.00 98.56 763 LEU A O 1
ATOM 6255 N N . THR A 1 764 ? 2.362 -16.605 -12.043 1.00 98.56 764 THR A N 1
ATOM 6256 C CA . THR A 1 764 ? 3.500 -16.720 -12.957 1.00 98.56 764 THR A CA 1
ATOM 6257 C C . THR A 1 764 ? 4.429 -15.519 -12.785 1.00 98.56 764 THR A C 1
ATOM 6259 O O . THR A 1 764 ? 4.006 -14.360 -12.866 1.00 98.56 764 THR A O 1
ATOM 6262 N N . LEU A 1 765 ? 5.707 -15.808 -12.561 1.00 98.12 765 LEU A N 1
ATOM 6263 C CA . LEU A 1 765 ? 6.807 -14.856 -12.456 1.00 98.12 765 LEU A CA 1
ATOM 6264 C C . LEU A 1 765 ? 7.775 -15.061 -13.623 1.00 98.12 765 LEU A C 1
ATOM 6266 O O . LEU A 1 765 ? 7.844 -16.142 -14.206 1.00 98.12 765 LEU A O 1
ATOM 6270 N N . PHE A 1 766 ? 8.546 -14.028 -13.950 1.00 96.25 766 PHE A N 1
ATOM 6271 C CA . PHE A 1 766 ? 9.512 -14.073 -15.044 1.00 96.25 766 PHE A CA 1
ATOM 6272 C C . PHE A 1 766 ? 10.909 -13.704 -14.555 1.00 96.25 766 PHE A C 1
ATOM 6274 O O . PHE A 1 766 ? 11.076 -12.734 -13.822 1.00 96.25 766 PHE A O 1
ATOM 6281 N N . SER A 1 767 ? 11.905 -14.454 -15.017 1.00 95.25 767 SER A N 1
ATOM 6282 C CA . SER A 1 767 ? 13.328 -14.118 -14.929 1.00 95.25 767 SER A CA 1
ATOM 6283 C C . SER A 1 767 ? 13.833 -13.861 -16.345 1.00 95.25 767 SER A C 1
ATOM 6285 O O . SER A 1 767 ? 13.568 -14.665 -17.240 1.00 95.25 767 SER A O 1
ATOM 6287 N N . ILE A 1 768 ? 14.529 -12.744 -16.552 1.00 93.38 768 ILE A N 1
ATOM 6288 C CA . ILE A 1 768 ? 15.075 -12.365 -17.855 1.00 93.38 768 ILE A CA 1
ATOM 6289 C C . ILE A 1 768 ? 16.602 -12.443 -17.776 1.00 93.38 768 IL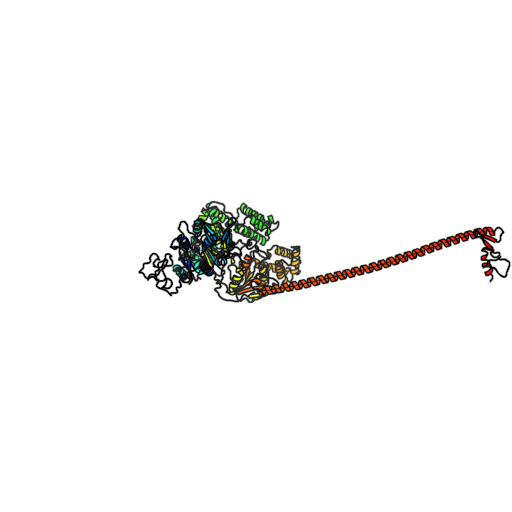E A C 1
ATOM 6291 O O . ILE A 1 768 ? 17.210 -11.749 -16.971 1.00 93.38 768 ILE A O 1
ATOM 6295 N N . ALA A 1 769 ? 17.227 -13.284 -18.598 1.00 88.62 769 ALA A N 1
ATOM 6296 C CA . ALA A 1 769 ? 18.643 -13.634 -18.475 1.00 88.62 769 ALA A CA 1
ATOM 6297 C C . ALA A 1 769 ? 19.601 -12.430 -18.577 1.00 88.62 769 ALA A C 1
ATOM 6299 O O . ALA A 1 769 ? 20.649 -12.418 -17.933 1.00 88.62 769 ALA A O 1
ATOM 6300 N N . ASP A 1 770 ? 19.257 -11.415 -19.374 1.00 85.62 770 ASP A N 1
ATOM 6301 C CA . ASP A 1 770 ? 20.050 -10.194 -19.544 1.00 85.62 770 ASP A CA 1
ATOM 6302 C C . ASP A 1 770 ? 19.645 -9.048 -18.595 1.00 85.62 770 ASP A C 1
ATOM 6304 O O . ASP A 1 770 ? 20.278 -7.989 -18.618 1.00 85.62 770 ASP A O 1
ATOM 6308 N N . LYS A 1 771 ? 18.629 -9.242 -17.738 1.00 89.62 771 LYS A N 1
ATOM 6309 C CA . LYS A 1 771 ? 18.139 -8.237 -16.780 1.00 89.62 771 LYS A CA 1
ATOM 6310 C C . LYS A 1 771 ? 18.019 -8.825 -15.372 1.00 89.62 771 LYS A C 1
ATOM 6312 O O . LYS A 1 771 ? 17.144 -9.636 -15.073 1.00 89.62 771 LYS A O 1
ATOM 6317 N N . ARG A 1 772 ? 18.869 -8.341 -14.469 1.00 91.19 772 ARG A N 1
ATOM 6318 C CA . ARG A 1 772 ? 18.872 -8.755 -13.064 1.00 91.19 772 ARG A CA 1
ATOM 6319 C C . ARG A 1 772 ? 17.580 -8.354 -12.343 1.00 91.19 772 ARG A C 1
ATOM 6321 O O . ARG A 1 772 ? 17.000 -7.316 -12.648 1.00 91.19 772 ARG A O 1
ATOM 6328 N N . SER A 1 773 ? 17.148 -9.163 -11.379 1.00 94.44 773 SER A N 1
ATOM 6329 C CA . SER A 1 773 ? 15.982 -8.883 -10.541 1.00 94.44 773 SER A CA 1
ATOM 6330 C C . SER A 1 773 ? 16.247 -9.300 -9.101 1.00 94.44 773 SER A C 1
ATOM 6332 O O . SER A 1 773 ? 16.255 -10.496 -8.798 1.00 94.44 773 SER A O 1
ATOM 6334 N N . VAL A 1 774 ? 16.436 -8.328 -8.204 1.00 93.88 774 VAL A N 1
ATOM 6335 C CA . VAL A 1 774 ? 16.676 -8.595 -6.775 1.00 93.88 774 VAL A CA 1
ATOM 6336 C C . VAL A 1 774 ? 15.527 -9.401 -6.170 1.00 93.88 774 VAL A C 1
ATOM 6338 O O . VAL A 1 774 ? 15.771 -10.332 -5.405 1.00 93.88 774 VAL A O 1
ATOM 6341 N N . TYR A 1 775 ? 14.279 -9.100 -6.544 1.00 95.38 775 TYR A N 1
ATOM 6342 C CA . TYR A 1 775 ? 13.109 -9.807 -6.020 1.00 95.38 775 TYR A CA 1
ATOM 6343 C C . TYR A 1 775 ? 13.051 -11.261 -6.488 1.00 95.38 775 TYR A C 1
ATOM 6345 O O . TYR A 1 775 ? 12.822 -12.151 -5.672 1.00 95.38 775 TYR A O 1
ATOM 6353 N N . ILE A 1 776 ? 13.309 -11.540 -7.768 1.00 96.25 776 ILE A N 1
ATOM 6354 C CA . ILE A 1 776 ? 13.310 -12.925 -8.259 1.00 96.25 776 ILE A CA 1
ATOM 6355 C C . ILE A 1 776 ? 14.479 -13.718 -7.663 1.00 96.25 776 ILE A C 1
ATOM 6357 O O . ILE A 1 776 ? 14.285 -14.849 -7.234 1.00 96.25 776 ILE A O 1
ATOM 6361 N N . GLU A 1 777 ? 15.667 -13.123 -7.558 1.00 95.06 777 GLU A N 1
ATOM 6362 C CA . GLU A 1 777 ? 16.836 -13.753 -6.929 1.00 95.06 777 GLU A CA 1
ATOM 6363 C C . GLU A 1 777 ? 16.663 -14.021 -5.430 1.00 95.06 777 GLU A C 1
ATOM 6365 O O . GLU A 1 777 ? 17.298 -14.922 -4.886 1.00 95.06 777 GLU A O 1
ATOM 6370 N N . GLU A 1 778 ? 15.860 -13.216 -4.735 1.00 94.69 778 GLU A N 1
ATOM 6371 C CA . GLU A 1 778 ? 15.499 -13.454 -3.336 1.00 94.69 778 GLU A CA 1
ATOM 6372 C C . GLU A 1 778 ? 14.529 -14.636 -3.202 1.00 94.69 778 GLU A C 1
ATOM 6374 O O . GLU A 1 778 ? 14.668 -15.453 -2.291 1.00 94.69 778 GLU A O 1
ATOM 6379 N N . LEU A 1 779 ? 13.561 -14.742 -4.116 1.00 94.88 779 LEU A N 1
ATOM 6380 C CA . LEU A 1 779 ? 12.567 -15.815 -4.108 1.00 94.88 779 LEU A CA 1
ATOM 6381 C C . LEU A 1 779 ? 13.133 -17.162 -4.585 1.00 94.88 779 LEU A C 1
ATOM 6383 O O . LEU A 1 779 ? 12.674 -18.200 -4.098 1.00 94.88 779 LEU A O 1
ATOM 6387 N N . TYR A 1 780 ? 14.119 -17.124 -5.489 1.00 94.81 780 TYR A N 1
ATOM 6388 C CA . TYR A 1 780 ? 14.722 -18.269 -6.177 1.00 94.81 780 TYR A CA 1
ATOM 6389 C C . TYR A 1 780 ? 16.263 -18.162 -6.172 1.00 94.81 780 TYR A C 1
ATOM 6391 O O . TYR A 1 780 ? 16.858 -17.597 -7.100 1.00 94.81 780 TYR A O 1
ATOM 6399 N N . PRO A 1 781 ? 16.940 -18.687 -5.134 1.00 92.38 781 PRO A N 1
ATOM 6400 C CA . PRO A 1 781 ? 18.399 -18.619 -4.993 1.00 92.38 781 PRO A CA 1
ATOM 6401 C C . PRO A 1 781 ? 19.187 -19.226 -6.165 1.00 92.38 781 PRO A C 1
ATOM 6403 O O . PRO A 1 781 ? 20.309 -18.806 -6.444 1.00 92.38 781 PRO A O 1
ATOM 6406 N N . GLU A 1 782 ? 18.609 -20.188 -6.880 1.00 92.31 782 GLU A N 1
ATOM 6407 C CA . GLU A 1 782 ? 19.182 -20.774 -8.091 1.00 92.31 782 GLU A CA 1
ATOM 6408 C C . GLU A 1 782 ? 19.337 -19.748 -9.227 1.00 92.31 782 GLU A C 1
ATOM 6410 O O . GLU A 1 782 ? 20.364 -19.742 -9.902 1.00 92.31 782 GLU A O 1
ATOM 6415 N N . VAL A 1 783 ? 18.392 -18.807 -9.374 1.00 92.06 783 VAL A N 1
ATOM 6416 C CA . VAL A 1 783 ? 18.490 -17.692 -10.337 1.00 92.06 783 VAL A CA 1
ATOM 6417 C C . VAL A 1 783 ? 19.684 -16.807 -9.990 1.00 92.06 783 VAL A C 1
ATOM 6419 O O . VAL A 1 783 ? 20.436 -16.391 -10.871 1.00 92.06 783 VAL A O 1
ATOM 6422 N N . ARG A 1 784 ? 19.887 -16.537 -8.693 1.00 91.62 784 ARG A N 1
ATOM 6423 C CA . ARG A 1 784 ? 21.017 -15.732 -8.215 1.00 91.62 784 ARG A CA 1
ATOM 6424 C C . ARG A 1 784 ? 22.343 -16.375 -8.598 1.00 91.62 784 ARG A C 1
ATOM 6426 O O . ARG A 1 784 ? 23.211 -15.696 -9.137 1.00 91.62 784 ARG A O 1
ATOM 6433 N N . ALA A 1 785 ? 22.484 -17.679 -8.361 1.00 89.62 785 ALA A N 1
ATOM 6434 C CA . ALA A 1 785 ? 23.699 -18.412 -8.703 1.00 89.62 785 ALA A CA 1
ATOM 6435 C C . ALA A 1 785 ? 23.992 -18.380 -10.217 1.00 89.62 785 ALA A C 1
ATOM 6437 O O . ALA A 1 785 ? 25.143 -18.198 -10.618 1.00 89.62 785 ALA A O 1
ATOM 6438 N N . GLU A 1 786 ? 22.962 -18.506 -11.059 1.00 88.12 786 GLU A N 1
ATOM 6439 C CA . GLU A 1 786 ? 23.081 -18.413 -12.521 1.00 88.12 786 GLU A CA 1
ATOM 6440 C C . GLU A 1 786 ? 23.539 -17.020 -12.980 1.00 88.12 786 GLU A C 1
ATOM 6442 O O . GLU A 1 786 ? 24.475 -16.909 -13.778 1.00 88.12 786 GLU A O 1
ATOM 6447 N N . HIS A 1 787 ? 22.925 -15.954 -12.459 1.00 86.44 787 HIS A N 1
ATOM 6448 C CA . HIS A 1 787 ? 23.315 -14.578 -12.774 1.00 86.44 787 HIS A CA 1
ATOM 6449 C C . HIS A 1 787 ? 24.741 -14.271 -12.303 1.00 86.44 787 HIS A C 1
ATOM 6451 O O . HIS A 1 787 ? 25.537 -13.723 -13.066 1.00 86.44 787 HIS A O 1
ATOM 6457 N N . GLU A 1 788 ? 25.110 -14.677 -11.085 1.00 88.44 788 GLU A N 1
ATOM 6458 C CA . GLU A 1 788 ? 26.474 -14.518 -10.572 1.00 88.44 788 GLU A CA 1
ATOM 6459 C C . GLU A 1 788 ? 27.504 -15.258 -11.439 1.00 88.44 788 GLU A C 1
ATOM 6461 O O . GLU A 1 788 ? 28.587 -14.729 -11.703 1.00 88.44 788 GLU A O 1
ATOM 6466 N N . ALA A 1 789 ? 27.183 -16.463 -11.918 1.00 87.62 789 ALA A N 1
ATOM 6467 C CA . ALA A 1 789 ? 28.043 -17.207 -12.834 1.00 87.62 789 ALA A CA 1
ATOM 6468 C C . ALA A 1 789 ? 28.181 -16.501 -14.195 1.00 87.62 789 ALA A C 1
ATOM 6470 O O . ALA A 1 789 ? 29.286 -16.427 -14.743 1.00 87.62 789 ALA A O 1
ATOM 6471 N N . MET A 1 790 ? 27.087 -15.945 -14.724 1.00 85.50 790 MET A N 1
ATOM 6472 C CA . MET A 1 790 ? 27.092 -15.194 -15.979 1.00 85.50 790 MET A CA 1
ATOM 6473 C C . MET A 1 790 ? 27.935 -13.916 -15.877 1.00 85.50 790 MET A C 1
ATOM 6475 O O . MET A 1 790 ? 28.744 -13.649 -16.764 1.00 85.50 790 MET A O 1
ATOM 6479 N N . GLU A 1 791 ? 27.809 -13.162 -14.785 1.00 85.38 791 GLU A N 1
ATOM 6480 C CA . GLU A 1 791 ? 28.597 -11.947 -14.547 1.00 85.38 791 GLU A CA 1
ATOM 6481 C C . GLU A 1 791 ? 30.087 -12.256 -14.373 1.00 85.38 791 GLU A C 1
ATOM 6483 O O . GLU A 1 791 ? 30.931 -11.569 -14.950 1.00 85.38 791 GLU A O 1
ATOM 6488 N N . ARG A 1 792 ? 30.440 -13.346 -13.677 1.00 88.44 792 ARG A N 1
ATOM 6489 C CA . ARG A 1 792 ? 31.837 -13.815 -13.609 1.00 88.44 792 ARG A CA 1
ATOM 6490 C C . ARG A 1 792 ? 32.394 -14.129 -14.997 1.00 88.44 792 ARG A C 1
ATOM 6492 O O . ARG A 1 792 ? 33.522 -13.741 -15.297 1.00 88.44 792 ARG A O 1
ATOM 6499 N N . LYS A 1 793 ? 31.602 -14.784 -15.852 1.00 88.94 793 LYS A N 1
ATOM 6500 C CA . LYS A 1 793 ? 31.994 -15.102 -17.230 1.00 88.94 793 LYS A CA 1
ATOM 6501 C C . LYS A 1 793 ? 32.180 -13.835 -18.074 1.00 88.94 793 LYS A C 1
ATOM 6503 O O . LYS A 1 793 ? 33.217 -13.702 -18.719 1.00 88.94 793 LYS A O 1
ATOM 6508 N N . LYS A 1 794 ? 31.238 -12.883 -18.020 1.00 86.75 794 LYS A N 1
ATOM 6509 C CA . LYS A 1 794 ? 31.355 -11.584 -18.711 1.00 86.75 794 LYS A CA 1
ATOM 6510 C C . LYS A 1 794 ? 32.584 -10.803 -18.245 1.00 86.75 794 LYS A C 1
ATOM 6512 O O . LYS A 1 794 ? 33.333 -10.300 -19.076 1.00 86.75 794 LYS A O 1
ATOM 6517 N N . ALA A 1 795 ? 32.832 -10.743 -16.937 1.00 87.75 795 ALA A N 1
ATOM 6518 C CA . ALA A 1 795 ? 34.003 -10.071 -16.378 1.00 87.75 795 ALA A CA 1
ATOM 6519 C C . ALA A 1 795 ? 35.317 -10.726 -16.838 1.00 87.75 795 ALA A C 1
ATOM 6521 O O . ALA A 1 795 ? 36.298 -10.035 -17.122 1.00 87.75 795 ALA A O 1
ATOM 6522 N N . GLU A 1 796 ? 35.350 -12.057 -16.955 1.00 91.62 796 GLU A N 1
ATOM 6523 C CA . GLU A 1 796 ? 36.501 -12.778 -17.499 1.00 91.62 796 GLU A CA 1
ATOM 6524 C C . GLU A 1 796 ? 36.712 -12.486 -18.995 1.00 91.62 796 GLU A C 1
ATOM 6526 O O . GLU A 1 796 ? 37.846 -12.243 -19.418 1.00 91.62 796 GLU A O 1
ATOM 6531 N N . GLU A 1 797 ? 35.642 -12.476 -19.793 1.00 91.00 797 GLU A N 1
ATOM 6532 C CA . GLU A 1 797 ? 35.675 -12.121 -21.217 1.00 91.00 797 GLU A CA 1
ATOM 6533 C C . GLU A 1 797 ? 36.129 -10.669 -21.429 1.00 91.00 797 GLU A C 1
ATOM 6535 O O . GLU A 1 797 ? 37.006 -10.412 -22.257 1.00 91.00 797 GLU A O 1
ATOM 6540 N N . GLU A 1 798 ? 35.624 -9.724 -20.634 1.00 89.50 798 GLU A N 1
ATOM 6541 C CA . GLU A 1 798 ? 36.043 -8.323 -20.681 1.00 89.50 798 GLU A CA 1
ATOM 6542 C C . GLU A 1 798 ? 37.514 -8.165 -20.273 1.00 89.50 798 GLU A C 1
ATOM 6544 O O . GLU A 1 798 ? 38.262 -7.420 -20.912 1.00 89.50 798 GLU A O 1
ATOM 6549 N N . ARG A 1 799 ? 37.974 -8.912 -19.260 1.00 90.50 799 ARG A N 1
ATOM 6550 C CA . ARG A 1 799 ? 39.390 -8.940 -18.873 1.00 90.50 799 ARG A CA 1
ATOM 6551 C C . ARG A 1 799 ? 40.268 -9.435 -20.023 1.00 90.50 799 ARG A C 1
ATOM 6553 O O . ARG A 1 799 ? 41.257 -8.775 -20.338 1.00 90.50 799 ARG A O 1
ATOM 6560 N N . LYS A 1 800 ? 39.890 -10.543 -20.674 1.00 91.62 800 LYS A N 1
ATOM 6561 C CA . LYS A 1 800 ? 40.596 -11.087 -21.852 1.00 91.62 800 LYS A CA 1
ATOM 6562 C C . LYS A 1 800 ? 40.615 -10.083 -23.004 1.00 91.62 800 LYS A C 1
ATOM 6564 O O . LYS A 1 800 ? 41.657 -9.889 -23.625 1.00 91.62 800 LYS A O 1
ATOM 6569 N N . ARG A 1 801 ? 39.496 -9.398 -23.258 1.00 90.62 801 ARG A N 1
ATOM 6570 C CA . ARG A 1 801 ? 39.399 -8.352 -24.283 1.00 90.62 801 ARG A CA 1
ATOM 6571 C C . ARG A 1 801 ? 40.325 -7.171 -23.980 1.00 90.62 801 ARG A C 1
ATOM 6573 O O . ARG A 1 801 ? 41.094 -6.782 -24.851 1.00 90.62 801 ARG A O 1
ATOM 6580 N N . ARG A 1 802 ? 40.314 -6.640 -22.752 1.00 89.00 802 ARG A N 1
ATOM 6581 C CA . ARG A 1 802 ? 41.211 -5.544 -22.330 1.00 89.00 802 ARG A CA 1
ATOM 6582 C C . ARG A 1 802 ? 42.685 -5.941 -22.419 1.00 89.00 802 ARG A C 1
ATOM 6584 O O . ARG A 1 802 ? 43.529 -5.114 -22.756 1.00 89.00 802 ARG A O 1
ATOM 6591 N N . GLU A 1 803 ? 43.011 -7.194 -22.115 1.00 91.00 803 GLU A N 1
ATOM 6592 C CA . GLU A 1 803 ? 44.367 -7.729 -22.263 1.00 91.00 803 GLU A CA 1
ATOM 6593 C C . GLU A 1 803 ? 44.788 -7.823 -23.738 1.00 91.00 803 GLU A C 1
ATOM 6595 O O . GLU A 1 803 ? 45.884 -7.381 -24.090 1.00 91.00 803 GLU A O 1
ATOM 6600 N N . ALA A 1 804 ? 43.899 -8.300 -24.616 1.00 88.19 804 ALA A N 1
ATOM 6601 C CA . ALA A 1 804 ? 44.123 -8.325 -26.059 1.00 88.19 804 ALA A CA 1
ATOM 6602 C C . ALA A 1 804 ? 44.291 -6.911 -26.647 1.00 88.19 804 ALA A C 1
ATOM 6604 O O . ALA A 1 804 ? 45.245 -6.671 -27.387 1.00 88.19 804 ALA A O 1
ATOM 6605 N N . GLU A 1 805 ? 43.435 -5.957 -26.261 1.00 89.19 805 GLU A N 1
ATOM 6606 C CA . GLU A 1 805 ? 43.534 -4.544 -26.658 1.00 89.19 805 GLU A CA 1
ATOM 6607 C C . GLU A 1 805 ? 44.873 -3.930 -26.208 1.00 89.19 805 GLU A C 1
ATOM 6609 O O . GLU A 1 805 ? 45.556 -3.279 -27.000 1.00 89.19 805 GLU A O 1
ATOM 6614 N N . ARG A 1 806 ? 45.318 -4.197 -24.969 1.00 88.88 806 ARG A N 1
ATOM 6615 C CA . ARG A 1 806 ? 46.638 -3.759 -24.473 1.00 88.88 806 ARG A CA 1
ATOM 6616 C C . ARG A 1 806 ? 47.791 -4.363 -25.272 1.00 88.88 806 ARG A C 1
ATOM 6618 O O . ARG A 1 806 ? 48.758 -3.661 -25.574 1.00 88.88 806 ARG A O 1
ATOM 6625 N N . LEU A 1 807 ? 47.715 -5.651 -25.608 1.00 88.31 807 LEU A N 1
ATOM 6626 C CA . LEU A 1 807 ? 48.746 -6.322 -26.398 1.00 88.31 807 LEU A CA 1
ATOM 6627 C C . LEU A 1 807 ? 48.805 -5.763 -27.826 1.00 88.31 807 LEU A C 1
ATOM 6629 O O . LEU A 1 807 ? 49.897 -5.584 -28.366 1.00 88.31 807 LEU A O 1
ATOM 6633 N N . GLN A 1 808 ? 47.651 -5.445 -28.415 1.00 85.88 808 GLN A N 1
ATOM 6634 C CA . GLN A 1 808 ? 47.554 -4.826 -29.733 1.00 85.88 808 GLN A CA 1
ATOM 6635 C C . GLN A 1 808 ? 48.140 -3.410 -29.740 1.00 85.88 808 GLN A C 1
ATOM 6637 O O . GLN A 1 808 ? 49.014 -3.128 -30.555 1.00 85.88 808 GLN A O 1
ATOM 6642 N N . GLN A 1 809 ? 47.780 -2.569 -28.767 1.00 85.25 809 GLN A N 1
ATOM 6643 C CA . GLN A 1 809 ? 48.374 -1.236 -28.610 1.00 85.25 809 GLN A CA 1
ATOM 6644 C C . GLN A 1 809 ? 49.895 -1.301 -28.411 1.00 85.25 809 GLN A C 1
ATOM 6646 O O . GLN A 1 809 ? 50.633 -0.468 -28.937 1.00 85.25 809 GLN A O 1
ATOM 6651 N N . LYS A 1 810 ? 50.391 -2.306 -27.674 1.00 87.56 810 LYS A N 1
ATOM 6652 C CA . LYS A 1 810 ? 51.832 -2.534 -27.516 1.00 87.56 810 LYS A CA 1
ATOM 6653 C C . LYS A 1 810 ? 52.494 -2.901 -28.848 1.00 87.56 810 LYS A C 1
ATOM 6655 O O . LYS A 1 810 ? 53.518 -2.311 -29.173 1.00 87.56 810 LYS A O 1
ATOM 6660 N N . LYS A 1 811 ? 51.899 -3.809 -29.634 1.00 86.81 811 LYS A N 1
ATOM 6661 C CA . LYS A 1 811 ? 52.391 -4.167 -30.977 1.00 86.81 811 LYS A CA 1
ATOM 6662 C C . LYS A 1 811 ? 52.421 -2.961 -31.916 1.00 86.81 811 LYS A C 1
ATOM 6664 O O . LYS A 1 811 ? 53.445 -2.728 -32.547 1.00 86.81 811 LYS A O 1
ATOM 6669 N N . GLU A 1 812 ? 51.352 -2.168 -31.962 1.00 85.88 812 GLU A N 1
ATOM 6670 C CA . GLU A 1 812 ? 51.278 -0.951 -32.783 1.00 85.88 812 GLU A CA 1
ATOM 6671 C C . GLU A 1 812 ? 52.337 0.080 -32.369 1.00 85.88 812 GLU A C 1
ATOM 6673 O O . GLU A 1 812 ? 52.995 0.682 -33.219 1.00 85.88 812 GLU A O 1
ATOM 6678 N N . LYS A 1 813 ? 52.565 0.250 -31.060 1.00 84.50 813 LYS A N 1
ATOM 6679 C CA . LYS A 1 813 ? 53.614 1.132 -30.533 1.00 84.50 813 LYS A CA 1
ATOM 6680 C C . LYS A 1 813 ? 55.019 0.625 -30.871 1.00 84.50 813 LYS A C 1
ATOM 6682 O O . LYS A 1 813 ? 55.874 1.430 -31.238 1.00 84.50 813 LYS A O 1
ATOM 6687 N N . ASP A 1 814 ? 55.257 -0.681 -30.772 1.00 86.19 814 ASP A N 1
ATOM 6688 C CA . ASP A 1 814 ? 56.537 -1.305 -31.122 1.00 86.19 814 ASP A CA 1
ATOM 6689 C C . ASP A 1 814 ? 56.807 -1.221 -32.636 1.00 86.19 814 ASP A C 1
ATOM 6691 O O . ASP A 1 814 ? 57.928 -0.915 -33.045 1.00 86.19 814 ASP A O 1
ATOM 6695 N N . GLU A 1 815 ? 55.792 -1.422 -33.484 1.00 85.69 815 GLU A N 1
ATOM 6696 C CA . GLU A 1 815 ? 55.894 -1.224 -34.936 1.00 85.69 815 GLU A CA 1
ATOM 6697 C C . GLU A 1 815 ? 56.149 0.236 -35.305 1.00 85.69 815 GLU A C 1
ATOM 6699 O O . GLU A 1 815 ? 57.017 0.515 -36.132 1.00 85.69 815 GLU A O 1
ATOM 6704 N N . ARG A 1 816 ? 55.444 1.176 -34.667 1.00 84.94 816 ARG A N 1
ATOM 6705 C CA . ARG A 1 816 ? 55.690 2.609 -34.848 1.00 84.94 816 ARG A CA 1
ATOM 6706 C C . ARG A 1 816 ? 57.125 2.968 -34.475 1.00 84.94 816 ARG A C 1
ATOM 6708 O O . ARG A 1 816 ? 57.805 3.615 -35.263 1.00 84.94 816 ARG A O 1
ATOM 6715 N N . ARG A 1 817 ? 57.616 2.479 -33.332 1.00 84.81 817 ARG A N 1
ATOM 6716 C CA . ARG A 1 817 ? 59.001 2.693 -32.896 1.00 84.81 817 ARG A CA 1
ATOM 6717 C C . ARG A 1 817 ? 60.009 2.109 -33.886 1.00 84.81 817 ARG A C 1
ATOM 6719 O O . ARG A 1 817 ? 61.035 2.731 -34.124 1.00 84.81 817 ARG A O 1
ATOM 6726 N N . LYS A 1 818 ? 59.727 0.943 -34.484 1.00 86.62 818 LYS A N 1
ATOM 6727 C CA . LYS A 1 818 ? 60.563 0.364 -35.552 1.00 86.62 818 LYS A CA 1
ATOM 6728 C C . LYS A 1 818 ? 60.589 1.239 -36.807 1.00 86.62 818 LYS A C 1
ATOM 6730 O O . LYS A 1 818 ? 61.665 1.423 -37.363 1.00 86.62 818 LYS A O 1
ATOM 6735 N N . ARG A 1 819 ? 59.445 1.788 -37.234 1.00 85.50 819 ARG A N 1
ATOM 6736 C CA . ARG A 1 819 ? 59.379 2.716 -38.379 1.00 85.50 819 ARG A CA 1
ATOM 6737 C C . ARG A 1 819 ? 60.154 4.001 -38.105 1.00 85.50 819 ARG A C 1
ATOM 6739 O O . ARG A 1 819 ? 60.972 4.380 -38.928 1.00 85.50 819 ARG A O 1
ATOM 6746 N N . GLU A 1 820 ? 59.972 4.599 -36.928 1.00 86.56 820 GLU A N 1
ATOM 6747 C CA . GLU A 1 820 ? 60.713 5.797 -36.505 1.00 86.56 820 GLU A CA 1
ATOM 6748 C C . GLU A 1 820 ? 62.233 5.538 -36.463 1.00 86.56 820 GLU A C 1
ATOM 6750 O O . GLU A 1 820 ? 63.018 6.385 -36.884 1.00 86.56 820 GLU A O 1
ATOM 6755 N N . LEU A 1 821 ? 62.665 4.352 -36.010 1.00 86.38 821 LEU A N 1
ATOM 6756 C CA . LEU A 1 821 ? 64.082 3.966 -36.008 1.00 86.38 821 LEU A CA 1
ATOM 6757 C C . LEU A 1 821 ? 64.647 3.803 -37.427 1.00 86.38 821 LEU A C 1
ATOM 6759 O O . LEU A 1 821 ? 65.786 4.188 -37.681 1.00 86.38 821 LEU A O 1
ATOM 6763 N N . GLU A 1 822 ? 63.865 3.227 -38.340 1.00 85.62 822 GLU A N 1
ATOM 6764 C CA . GLU A 1 822 ? 64.260 3.019 -39.735 1.00 85.62 822 GLU A CA 1
ATOM 6765 C C . GLU A 1 822 ? 64.295 4.340 -40.516 1.00 85.62 822 GLU A C 1
ATOM 6767 O O . GLU A 1 822 ?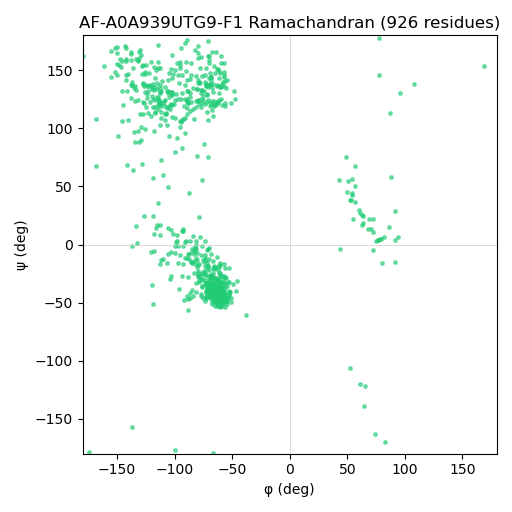 65.245 4.594 -41.252 1.00 85.62 822 GLU A O 1
ATOM 6772 N N . GLU A 1 823 ? 63.321 5.227 -40.303 1.00 85.56 823 GLU A N 1
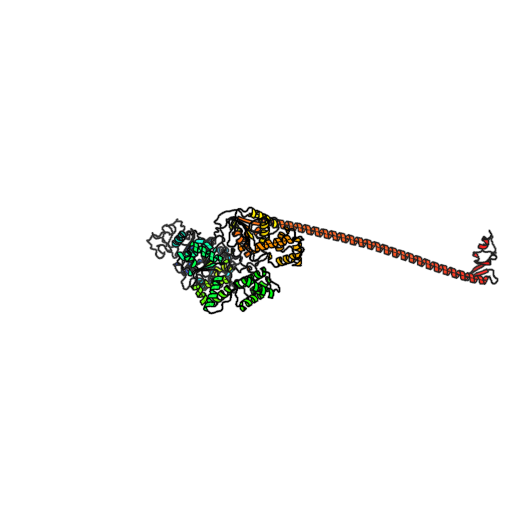ATOM 6773 C CA . GLU A 1 823 ? 63.335 6.591 -40.842 1.00 85.56 823 GLU A CA 1
ATOM 6774 C C . GLU A 1 823 ? 64.552 7.372 -40.341 1.00 85.56 823 GLU A C 1
ATOM 6776 O O . GLU A 1 823 ? 65.243 8.019 -41.132 1.00 85.56 823 GLU A O 1
ATOM 6781 N N . TRP A 1 824 ? 64.863 7.263 -39.045 1.00 86.56 824 TRP A N 1
ATOM 6782 C CA . TRP A 1 824 ? 66.071 7.850 -38.476 1.00 86.56 824 TRP A CA 1
ATOM 6783 C C . TRP A 1 824 ? 67.337 7.264 -39.111 1.00 86.56 824 TRP A C 1
ATOM 6785 O O . TRP A 1 824 ? 68.228 8.024 -39.485 1.00 86.56 824 TRP A O 1
ATOM 6795 N N . ARG A 1 825 ? 67.408 5.937 -39.302 1.00 87.31 825 ARG A N 1
ATOM 6796 C CA . ARG A 1 825 ? 68.540 5.264 -39.962 1.00 87.31 825 ARG A CA 1
ATOM 6797 C C . ARG A 1 825 ? 68.749 5.784 -41.384 1.00 87.31 825 ARG A C 1
ATOM 6799 O O . ARG A 1 825 ? 69.870 6.142 -41.735 1.00 87.31 825 ARG A O 1
ATOM 6806 N N . ILE A 1 826 ? 67.681 5.884 -42.176 1.00 85.19 826 ILE A N 1
ATOM 6807 C CA . ILE A 1 826 ? 67.724 6.399 -43.553 1.00 85.19 826 ILE A CA 1
ATOM 6808 C C . ILE A 1 826 ? 68.175 7.866 -43.574 1.00 85.19 826 ILE A C 1
ATOM 6810 O O . ILE A 1 826 ? 69.030 8.242 -44.378 1.00 85.19 826 ILE A O 1
ATOM 6814 N N . ALA A 1 827 ? 67.630 8.704 -42.688 1.00 81.38 827 ALA A N 1
ATOM 6815 C CA . ALA A 1 827 ? 68.023 10.108 -42.581 1.00 81.38 827 ALA A CA 1
ATOM 6816 C C . ALA A 1 827 ? 69.494 10.262 -42.163 1.00 81.38 827 ALA A C 1
ATOM 6818 O O . ALA A 1 827 ? 70.207 11.108 -42.703 1.00 81.38 827 ALA A O 1
ATOM 6819 N N . HIS A 1 828 ? 69.959 9.419 -41.242 1.00 84.69 828 HIS A N 1
ATOM 6820 C CA . HIS A 1 828 ? 71.340 9.408 -40.781 1.00 84.69 828 HIS A CA 1
ATOM 6821 C C . HIS A 1 828 ? 72.310 8.960 -41.885 1.00 84.69 828 HIS A C 1
ATOM 6823 O O . HIS A 1 828 ? 73.308 9.633 -42.123 1.00 84.69 828 HIS A O 1
ATOM 6829 N N . GLU A 1 829 ? 71.990 7.899 -42.632 1.00 85.00 829 GLU A N 1
ATOM 6830 C CA . GLU A 1 829 ? 72.775 7.473 -43.803 1.00 85.00 829 GLU A CA 1
ATOM 6831 C C . GLU A 1 829 ? 72.831 8.559 -44.887 1.00 85.00 829 GLU A C 1
ATOM 6833 O O . GLU A 1 829 ? 73.867 8.751 -45.525 1.00 85.00 829 GLU A O 1
ATOM 6838 N N . LYS A 1 830 ? 71.734 9.300 -45.085 1.00 85.38 830 LYS A N 1
ATOM 6839 C CA . LYS A 1 830 ? 71.692 10.426 -46.023 1.00 85.38 830 LYS A CA 1
ATOM 6840 C C . LYS A 1 830 ? 72.599 11.573 -45.575 1.00 85.38 830 LYS A C 1
ATOM 6842 O O . LYS A 1 830 ? 73.348 12.088 -46.398 1.00 85.38 830 LYS A O 1
ATOM 6847 N N . LEU A 1 831 ? 72.573 11.928 -44.289 1.00 83.44 831 LEU A N 1
ATOM 6848 C CA . LEU A 1 831 ? 73.470 12.936 -43.714 1.00 83.44 831 LEU A CA 1
ATOM 6849 C C . LEU A 1 831 ? 74.940 12.541 -43.875 1.00 83.44 831 LEU A C 1
ATOM 6851 O O . LEU A 1 831 ? 75.730 13.364 -44.324 1.00 83.44 831 LEU A O 1
ATOM 6855 N N . ILE A 1 832 ? 75.285 11.280 -43.594 1.00 81.69 832 ILE A N 1
ATOM 6856 C CA . ILE A 1 832 ? 76.647 10.765 -43.795 1.00 81.69 832 ILE A CA 1
ATOM 6857 C C . ILE A 1 832 ? 77.064 10.916 -45.263 1.00 81.69 832 ILE A C 1
ATOM 6859 O O . ILE A 1 832 ? 78.142 11.436 -45.534 1.00 81.69 832 ILE A O 1
ATOM 6863 N N . ARG A 1 833 ? 76.207 10.536 -46.223 1.00 80.12 833 ARG A N 1
ATOM 6864 C CA . ARG A 1 833 ? 76.504 10.713 -47.658 1.00 80.12 833 ARG A CA 1
ATOM 6865 C C . ARG A 1 833 ? 76.676 12.179 -48.045 1.00 80.12 833 ARG A C 1
ATOM 6867 O O . ARG A 1 833 ? 77.606 12.502 -48.775 1.00 80.12 833 ARG A O 1
ATOM 6874 N N . GLU A 1 834 ? 75.809 13.063 -47.557 1.00 82.44 834 GLU A N 1
ATOM 6875 C CA . GLU A 1 834 ? 75.903 14.505 -47.813 1.00 82.44 834 GLU A CA 1
ATOM 6876 C C . GLU A 1 834 ? 77.176 15.118 -47.208 1.00 82.44 834 GLU A C 1
ATOM 6878 O O . GLU A 1 834 ? 77.720 16.081 -47.750 1.00 82.44 834 GLU A O 1
ATOM 6883 N N . GLU A 1 835 ? 77.655 14.587 -46.084 1.00 80.12 835 GLU A N 1
ATOM 6884 C CA . GLU A 1 835 ? 78.888 15.014 -45.423 1.00 80.12 835 GLU A CA 1
ATOM 6885 C C . GLU A 1 835 ? 80.136 14.479 -46.142 1.00 80.12 835 GLU A C 1
ATOM 6887 O O . GLU A 1 835 ? 81.071 15.238 -46.401 1.00 80.12 835 GLU A O 1
ATOM 6892 N N . GLU A 1 836 ? 80.123 13.214 -46.574 1.00 81.56 836 GLU A N 1
ATOM 6893 C CA . GLU A 1 836 ? 81.159 12.630 -47.436 1.00 81.56 836 GLU A CA 1
ATOM 6894 C C . GLU A 1 836 ? 81.263 13.353 -48.787 1.00 81.56 836 GLU A C 1
ATOM 6896 O O . GLU A 1 836 ? 82.367 13.601 -49.279 1.00 81.56 836 GLU A O 1
ATOM 6901 N N . GLU A 1 837 ? 80.131 13.727 -49.383 1.00 80.38 837 GLU A N 1
ATOM 6902 C CA . GLU A 1 837 ? 80.080 14.467 -50.642 1.00 80.38 837 GLU A CA 1
ATOM 6903 C C . GLU A 1 837 ? 80.581 15.905 -50.473 1.00 80.38 837 GLU A C 1
ATOM 6905 O O . GLU A 1 837 ? 81.399 16.362 -51.274 1.00 80.38 837 GLU A O 1
ATOM 6910 N N . ARG A 1 838 ? 80.208 16.588 -49.381 1.00 78.12 838 ARG A N 1
ATOM 6911 C CA . ARG A 1 838 ? 80.794 17.890 -49.011 1.00 78.12 838 ARG A CA 1
ATOM 6912 C C . ARG A 1 838 ? 82.307 17.805 -48.883 1.00 78.12 838 ARG A C 1
ATOM 6914 O O . ARG A 1 838 ? 83.017 18.621 -49.466 1.00 78.12 838 ARG A O 1
ATOM 6921 N N . ARG A 1 839 ? 82.797 16.787 -48.178 1.00 79.81 839 ARG A N 1
ATOM 6922 C CA . ARG A 1 839 ? 84.227 16.572 -47.962 1.00 79.81 839 ARG A CA 1
ATOM 6923 C C . ARG A 1 839 ? 84.964 16.274 -49.272 1.00 79.81 839 ARG A C 1
ATOM 6925 O O . ARG A 1 839 ? 86.050 16.806 -49.489 1.00 79.81 839 ARG A O 1
ATOM 6932 N N . ARG A 1 840 ? 84.356 15.509 -50.191 1.00 79.19 840 ARG A N 1
ATOM 6933 C CA . ARG A 1 840 ? 84.880 15.322 -51.558 1.00 79.19 840 ARG A CA 1
ATOM 6934 C C . ARG A 1 840 ? 84.952 16.634 -52.332 1.00 79.19 840 ARG A C 1
ATOM 6936 O O . ARG A 1 840 ? 85.980 16.900 -52.946 1.00 79.19 840 ARG A O 1
ATOM 6943 N N . ILE A 1 841 ? 83.895 17.447 -52.297 1.00 76.88 841 ILE A N 1
ATOM 6944 C CA . ILE A 1 841 ? 83.855 18.748 -52.980 1.00 76.88 841 ILE A CA 1
ATOM 6945 C C . ILE A 1 841 ? 84.933 19.683 -52.416 1.00 76.88 841 ILE A C 1
ATOM 6947 O O . ILE A 1 841 ? 85.636 20.334 -53.188 1.00 76.88 841 ILE A O 1
ATOM 6951 N N . GLU A 1 842 ? 85.116 19.728 -51.096 1.00 77.81 842 GLU A N 1
ATOM 6952 C CA . GLU A 1 842 ? 86.171 20.518 -50.449 1.00 77.81 842 GLU A CA 1
ATOM 6953 C C . GLU A 1 842 ? 87.577 20.047 -50.845 1.00 77.81 842 GLU A C 1
ATOM 6955 O O . GLU A 1 842 ? 88.432 20.869 -51.182 1.00 77.81 842 GLU A O 1
ATOM 6960 N N . GLU A 1 843 ? 87.820 18.733 -50.884 1.00 77.44 843 GLU A N 1
ATOM 6961 C CA . GLU A 1 843 ? 89.085 18.168 -51.367 1.00 77.44 843 GLU A CA 1
ATOM 6962 C C . GLU A 1 843 ? 89.341 18.506 -52.846 1.00 77.44 843 GLU A C 1
ATOM 6964 O O . GLU A 1 843 ? 90.473 18.822 -53.231 1.00 77.44 843 GLU A O 1
ATOM 6969 N N . GLU A 1 844 ? 88.305 18.481 -53.685 1.00 76.00 844 GLU A N 1
ATOM 6970 C CA . GLU A 1 844 ? 88.395 18.826 -55.106 1.00 76.00 844 GLU A CA 1
ATOM 6971 C C . GLU A 1 844 ? 88.653 20.327 -55.317 1.00 76.00 844 GLU A C 1
ATOM 6973 O O . GLU A 1 844 ? 89.496 20.715 -56.133 1.00 76.00 844 GLU A O 1
ATOM 6978 N N . GLN A 1 845 ? 87.995 21.187 -54.533 1.00 74.31 845 GLN A N 1
ATOM 6979 C CA . GLN A 1 845 ? 88.235 22.630 -54.523 1.00 74.31 845 GLN A CA 1
ATOM 6980 C C . GLN A 1 845 ? 89.649 22.964 -54.034 1.00 74.31 845 GLN A C 1
ATOM 6982 O O . GLN A 1 845 ? 90.320 23.807 -54.635 1.00 74.31 845 GLN A O 1
ATOM 6987 N N . ALA A 1 846 ? 90.149 22.272 -53.006 1.00 74.94 846 ALA A N 1
ATOM 6988 C CA . ALA A 1 846 ? 91.519 22.430 -52.523 1.00 74.94 846 ALA A CA 1
ATOM 6989 C C . ALA A 1 846 ? 92.557 22.019 -53.583 1.00 74.94 846 ALA A C 1
ATOM 6991 O O . ALA A 1 846 ? 93.561 22.715 -53.764 1.00 74.94 846 ALA A O 1
ATOM 6992 N N . LYS A 1 847 ? 92.302 20.935 -54.333 1.00 74.88 847 LYS A N 1
ATOM 6993 C CA . LYS A 1 847 ? 93.139 20.525 -55.476 1.00 74.88 847 LYS A CA 1
ATOM 6994 C C . LYS A 1 847 ? 93.135 21.574 -56.589 1.00 74.88 847 LYS A C 1
ATOM 6996 O O . LYS A 1 847 ? 94.208 21.989 -57.020 1.00 74.88 847 LYS A O 1
ATOM 7001 N N . ARG A 1 848 ? 91.958 22.075 -56.991 1.00 72.38 848 ARG A N 1
ATOM 7002 C CA . ARG A 1 848 ? 91.835 23.139 -58.008 1.00 72.38 848 ARG A CA 1
ATOM 7003 C C . ARG A 1 848 ? 92.532 24.433 -57.593 1.00 72.38 848 ARG A C 1
ATOM 7005 O O . ARG A 1 848 ? 93.147 25.087 -58.430 1.00 72.38 848 ARG A O 1
ATOM 7012 N N . LYS A 1 849 ? 92.473 24.795 -56.308 1.00 72.00 849 LYS A N 1
ATOM 7013 C CA . LYS A 1 849 ? 93.142 25.988 -55.774 1.00 72.00 849 LYS A CA 1
ATOM 7014 C C . LYS A 1 849 ? 94.668 25.856 -55.834 1.00 72.00 849 LYS A C 1
ATOM 7016 O O . LYS A 1 849 ? 95.325 26.771 -56.323 1.00 72.00 849 LYS A O 1
ATOM 7021 N N . LYS A 1 850 ? 95.215 24.693 -55.453 1.00 71.75 850 LYS A N 1
ATOM 7022 C CA . LYS A 1 850 ? 96.650 24.386 -55.609 1.00 71.75 850 LYS A CA 1
ATOM 7023 C C . LYS A 1 850 ? 97.097 24.405 -57.073 1.00 71.75 850 LYS A C 1
ATOM 7025 O O . LYS A 1 850 ? 98.188 24.874 -57.376 1.00 71.75 850 LYS A O 1
ATOM 7030 N N . GLU A 1 851 ? 96.266 23.916 -57.989 1.00 71.75 851 GLU A N 1
ATOM 7031 C CA . GLU A 1 851 ? 96.582 23.901 -59.421 1.00 71.75 851 GLU A CA 1
ATOM 7032 C C . GLU A 1 851 ? 96.536 25.304 -60.050 1.00 71.75 851 GLU A C 1
ATOM 7034 O O . GLU A 1 851 ? 97.418 25.653 -60.834 1.00 71.75 851 GLU A O 1
ATOM 7039 N N . GLN A 1 852 ? 95.590 26.155 -59.639 1.00 67.88 852 GLN A N 1
ATOM 7040 C CA . GLN A 1 852 ? 95.562 27.570 -60.031 1.00 67.88 852 GLN A CA 1
ATOM 7041 C C . GLN A 1 852 ? 96.750 28.369 -59.481 1.00 67.88 852 GLN A C 1
ATOM 7043 O O . GLN A 1 852 ? 97.271 29.233 -60.186 1.00 67.88 852 GLN A O 1
ATOM 7048 N N . GLU A 1 853 ? 97.192 28.100 -58.249 1.00 70.56 853 GLU A N 1
ATOM 7049 C CA . GLU A 1 853 ? 98.411 28.705 -57.692 1.00 70.56 853 GLU A CA 1
ATOM 7050 C C . GLU A 1 853 ? 99.653 28.269 -58.478 1.00 70.56 853 GLU A C 1
ATOM 7052 O O . GLU A 1 853 ? 100.448 29.123 -58.875 1.00 70.56 853 GLU A O 1
ATOM 7057 N N . ARG A 1 854 ? 99.756 26.978 -58.828 1.00 71.88 854 ARG A N 1
ATOM 7058 C CA . ARG A 1 854 ? 100.848 26.455 -59.665 1.00 71.88 854 ARG A CA 1
ATOM 7059 C C . ARG A 1 854 ? 100.879 27.103 -61.054 1.00 71.88 854 ARG A C 1
ATOM 7061 O O . ARG A 1 854 ? 101.944 27.489 -61.525 1.00 71.88 854 ARG A O 1
ATOM 7068 N N . LEU A 1 855 ? 99.718 27.275 -61.693 1.00 70.38 855 LEU A N 1
ATOM 7069 C CA . LEU A 1 855 ? 99.586 27.952 -62.993 1.00 70.38 855 LEU A CA 1
ATOM 7070 C C . LEU A 1 855 ? 99.922 29.451 -62.919 1.00 70.38 855 LEU A C 1
ATOM 7072 O O . LEU A 1 855 ? 100.492 29.999 -63.864 1.00 70.38 855 LEU A O 1
ATOM 7076 N N . LYS A 1 856 ? 99.607 30.126 -61.805 1.00 67.56 856 LYS A N 1
ATOM 7077 C CA . LYS A 1 856 ? 100.005 31.525 -61.573 1.00 67.56 856 LYS A CA 1
ATOM 7078 C C . LYS A 1 856 ? 101.519 31.672 -61.415 1.00 67.56 856 LYS A C 1
ATOM 7080 O O . LYS A 1 856 ? 102.087 32.593 -61.998 1.00 67.56 856 LYS A O 1
ATOM 7085 N N . GLU A 1 857 ? 102.174 30.774 -60.681 1.00 67.31 857 GLU A N 1
ATOM 7086 C CA . GLU A 1 857 ? 103.640 30.759 -60.565 1.00 67.31 857 GLU A CA 1
ATOM 7087 C C . GLU A 1 857 ? 104.328 30.436 -61.897 1.00 67.31 857 GLU A C 1
ATOM 7089 O O . GLU A 1 857 ? 105.329 31.066 -62.243 1.00 67.31 857 GLU A O 1
ATOM 7094 N N . GLU A 1 858 ? 103.772 29.511 -62.683 1.00 66.81 858 GLU A N 1
ATOM 7095 C CA . GLU A 1 858 ? 104.315 29.146 -63.994 1.00 66.81 858 GLU A CA 1
ATOM 7096 C C . GLU A 1 858 ? 104.179 30.286 -65.020 1.00 66.81 858 GLU A C 1
ATOM 7098 O O . GLU A 1 858 ? 105.120 30.563 -65.765 1.00 66.81 858 GLU A O 1
ATOM 7103 N N . ASN A 1 859 ? 103.052 31.009 -65.022 1.00 66.56 859 ASN A N 1
ATOM 7104 C CA . ASN A 1 859 ? 102.869 32.188 -65.876 1.00 66.56 859 ASN A CA 1
ATOM 7105 C C . ASN A 1 859 ? 103.760 33.366 -65.459 1.00 66.56 859 ASN A C 1
ATOM 7107 O O . ASN A 1 859 ? 104.264 34.074 -66.331 1.00 66.56 859 ASN A O 1
ATOM 7111 N N . LYS A 1 860 ? 104.008 33.551 -64.154 1.00 69.00 860 LYS A N 1
ATOM 7112 C CA . LYS A 1 860 ? 104.956 34.560 -63.662 1.00 69.00 860 LYS A CA 1
ATOM 7113 C C . LYS A 1 860 ? 106.387 34.250 -64.120 1.00 69.00 860 LYS A C 1
ATOM 7115 O O . LYS A 1 860 ? 107.044 35.122 -64.676 1.00 69.00 860 LYS A O 1
ATOM 7120 N N . ARG A 1 861 ? 106.825 32.986 -64.012 1.00 63.66 861 ARG A N 1
ATOM 7121 C CA . ARG A 1 861 ? 108.129 32.536 -64.540 1.00 63.66 861 ARG A CA 1
ATOM 7122 C C . ARG A 1 861 ? 108.280 32.775 -66.046 1.00 63.66 861 ARG A C 1
ATOM 7124 O O . ARG A 1 861 ? 109.328 33.247 -66.471 1.00 63.66 861 ARG A O 1
ATOM 7131 N N . LYS A 1 862 ? 107.239 32.500 -66.842 1.00 63.44 862 LYS A N 1
ATOM 7132 C CA . LYS A 1 862 ? 107.263 32.727 -68.301 1.00 63.44 862 LYS A CA 1
ATOM 7133 C C . LYS A 1 862 ? 107.326 34.214 -68.678 1.00 63.44 862 LYS A C 1
ATOM 7135 O O . LYS A 1 862 ? 107.958 34.550 -69.675 1.00 63.44 862 LYS A O 1
ATOM 7140 N N . GLN A 1 863 ? 106.712 35.107 -67.895 1.00 63.31 863 GLN A N 1
ATOM 7141 C CA . GLN A 1 863 ? 106.836 36.559 -68.094 1.00 63.31 863 GLN A CA 1
ATOM 7142 C C . GLN A 1 863 ? 108.231 37.084 -67.726 1.00 63.31 863 GLN A C 1
ATOM 7144 O O . GLN A 1 863 ? 108.787 37.890 -68.472 1.00 63.31 863 GLN A O 1
ATOM 7149 N N . ASP A 1 864 ? 108.819 36.587 -66.634 1.00 63.88 864 ASP A N 1
ATOM 7150 C CA . ASP A 1 864 ? 110.161 36.985 -66.194 1.00 63.88 864 ASP A CA 1
ATOM 7151 C C . ASP A 1 864 ? 111.259 36.503 -67.176 1.00 63.88 864 ASP A C 1
ATOM 7153 O O . ASP A 1 864 ? 112.207 37.239 -67.462 1.00 63.88 864 ASP A O 1
ATOM 7157 N N . GLU A 1 865 ? 111.116 35.309 -67.772 1.00 63.06 865 GLU A N 1
ATOM 7158 C CA . GLU A 1 865 ? 112.032 34.809 -68.815 1.00 63.06 865 GLU A CA 1
ATOM 7159 C C . GLU A 1 865 ? 111.915 35.575 -70.143 1.00 63.06 865 GLU A C 1
ATOM 7161 O O . GLU A 1 865 ? 112.935 35.849 -70.779 1.00 63.06 865 GLU A O 1
ATOM 7166 N N . ALA A 1 866 ? 110.704 35.978 -70.548 1.00 62.75 866 ALA A N 1
ATOM 7167 C CA . ALA A 1 866 ? 110.496 36.774 -71.760 1.00 62.75 866 ALA A CA 1
ATOM 7168 C C . ALA A 1 866 ? 111.104 38.184 -71.642 1.00 62.75 866 ALA A C 1
ATOM 7170 O O . ALA A 1 866 ? 111.734 38.664 -72.584 1.00 62.75 866 ALA A O 1
ATOM 7171 N N . ALA A 1 867 ? 110.985 38.827 -70.474 1.00 65.88 867 ALA A N 1
ATOM 7172 C CA . ALA A 1 867 ? 111.612 40.124 -70.215 1.00 65.88 867 ALA A CA 1
ATOM 7173 C C . ALA A 1 867 ? 113.152 40.046 -70.252 1.00 65.88 867 ALA A C 1
ATOM 7175 O O . ALA A 1 867 ? 113.810 40.938 -70.786 1.00 65.88 867 ALA A O 1
ATOM 7176 N N . CYS A 1 868 ? 113.730 38.954 -69.737 1.00 65.19 868 CYS A N 1
ATOM 7177 C CA . CYS A 1 868 ? 115.173 38.714 -69.768 1.00 65.19 868 CYS A CA 1
ATOM 7178 C C . CYS A 1 868 ? 115.700 38.465 -71.195 1.00 65.19 868 CYS A C 1
ATOM 7180 O O . CYS A 1 868 ? 116.770 38.961 -71.553 1.00 65.19 868 CYS A O 1
ATOM 7182 N N . HIS A 1 869 ? 114.936 37.751 -72.030 1.00 66.56 869 HIS A N 1
ATOM 7183 C CA . HIS A 1 869 ? 115.274 37.532 -73.439 1.00 66.56 869 HIS A CA 1
ATOM 7184 C C . HIS A 1 869 ? 115.331 38.850 -74.229 1.00 66.56 869 HIS A C 1
ATOM 7186 O O . HIS A 1 869 ? 116.254 39.054 -75.019 1.00 66.56 869 HIS A O 1
ATOM 7192 N N . GLU A 1 870 ? 114.385 39.765 -73.993 1.00 66.94 870 GLU A N 1
ATOM 7193 C CA . GLU A 1 870 ? 114.330 41.042 -74.712 1.00 66.94 870 GLU A CA 1
ATOM 7194 C C . GLU A 1 870 ? 115.466 41.999 -74.293 1.00 66.94 870 GLU A C 1
ATOM 7196 O O . GLU A 1 870 ? 116.052 42.654 -75.155 1.00 66.94 870 GLU A O 1
ATOM 7201 N N . GLU A 1 871 ? 115.867 42.012 -73.010 1.00 69.56 871 GLU A N 1
ATOM 7202 C CA . GLU A 1 871 ? 117.074 42.729 -72.546 1.00 69.56 871 GLU A CA 1
ATOM 7203 C C . GLU A 1 871 ? 118.346 42.230 -73.254 1.00 69.56 871 GLU A C 1
ATOM 7205 O O . GLU A 1 871 ? 119.174 43.026 -73.696 1.00 69.56 871 GLU A O 1
ATOM 7210 N N . ILE A 1 872 ? 118.502 40.912 -73.403 1.00 69.44 872 ILE A N 1
ATOM 7211 C CA . ILE A 1 872 ? 119.677 40.316 -74.054 1.00 69.44 872 ILE A CA 1
ATOM 7212 C C . ILE A 1 872 ? 119.715 40.606 -75.555 1.00 69.44 872 ILE A C 1
ATOM 7214 O O . ILE A 1 872 ? 120.794 40.798 -76.123 1.00 69.44 872 ILE A O 1
ATOM 7218 N N . LYS A 1 873 ? 118.545 40.673 -76.195 1.00 65.25 873 LYS A N 1
ATOM 7219 C CA . LYS A 1 873 ? 118.402 41.032 -77.609 1.00 65.25 873 LYS A CA 1
ATOM 7220 C C . LYS A 1 873 ? 119.028 42.390 -77.920 1.00 65.25 873 LYS A C 1
ATOM 7222 O O . LYS A 1 873 ? 119.770 42.511 -78.890 1.00 65.25 873 LYS A O 1
ATOM 7227 N N . ILE A 1 874 ? 118.788 43.368 -77.045 1.00 67.69 874 ILE A N 1
ATOM 7228 C CA . ILE A 1 874 ? 119.333 44.725 -77.161 1.00 67.69 874 ILE A CA 1
ATOM 7229 C C . ILE A 1 874 ? 120.868 44.714 -77.059 1.00 67.69 874 ILE A C 1
ATOM 7231 O O . ILE A 1 874 ? 121.531 45.414 -77.816 1.00 67.69 874 ILE A O 1
ATOM 7235 N N . ILE A 1 875 ? 121.447 43.895 -76.174 1.00 66.00 875 ILE A N 1
ATOM 7236 C CA . ILE A 1 875 ? 122.906 43.847 -75.954 1.00 66.00 875 ILE A CA 1
ATOM 7237 C C . ILE A 1 875 ? 123.656 43.227 -77.149 1.00 66.00 875 ILE A C 1
ATOM 7239 O O . ILE A 1 875 ? 124.757 43.660 -77.489 1.00 66.00 875 ILE A O 1
ATOM 7243 N N . ILE A 1 876 ? 123.089 42.209 -77.797 1.00 65.75 876 ILE A N 1
ATOM 7244 C CA . ILE A 1 876 ? 123.753 41.498 -78.903 1.00 65.75 876 ILE A CA 1
ATOM 7245 C C . ILE A 1 876 ? 123.660 42.259 -80.239 1.00 65.75 876 ILE A C 1
ATOM 7247 O O . ILE A 1 876 ? 124.540 42.119 -81.091 1.00 65.75 876 ILE A O 1
ATOM 7251 N N . ASP A 1 877 ? 122.631 43.084 -80.450 1.00 64.06 877 ASP A N 1
ATOM 7252 C CA . ASP A 1 877 ? 122.515 43.868 -81.688 1.00 64.06 877 ASP A CA 1
ATOM 7253 C C . ASP A 1 877 ? 123.529 45.034 -81.775 1.00 64.06 877 ASP A C 1
ATOM 7255 O O . ASP A 1 877 ? 123.824 45.490 -82.881 1.00 64.06 877 ASP A O 1
ATOM 7259 N N . ASP A 1 878 ? 124.172 45.433 -80.667 1.00 57.53 878 ASP A N 1
ATOM 7260 C CA . ASP A 1 878 ? 125.186 46.507 -80.610 1.00 57.53 878 ASP A CA 1
ATOM 7261 C C . ASP A 1 878 ? 126.631 46.017 -80.899 1.00 57.53 878 ASP A C 1
ATOM 7263 O O . ASP A 1 878 ? 127.601 46.357 -80.227 1.00 57.53 878 ASP A O 1
ATOM 7267 N N . GLN A 1 879 ? 126.778 45.182 -81.936 1.00 56.75 879 GLN A N 1
ATOM 7268 C CA . GLN A 1 879 ? 128.046 44.648 -82.481 1.00 56.75 879 GLN A CA 1
ATOM 7269 C C . GLN A 1 879 ? 128.798 43.587 -81.643 1.00 56.75 879 GLN A C 1
ATOM 7271 O O . GLN A 1 879 ? 129.978 43.329 -81.897 1.00 56.75 879 GLN A O 1
ATOM 7276 N N . SER A 1 880 ? 128.123 42.869 -80.734 1.00 56.81 880 SER A N 1
ATOM 7277 C CA . SER A 1 880 ? 128.688 41.677 -80.071 1.00 56.81 880 SER A CA 1
ATOM 7278 C C . SER A 1 880 ? 127.857 40.412 -80.338 1.00 56.81 880 SER A C 1
ATOM 7280 O O . SER A 1 880 ? 126.657 40.379 -80.116 1.00 56.81 880 SER A O 1
ATOM 7282 N N . THR A 1 881 ? 128.469 39.319 -80.810 1.00 62.41 881 THR A N 1
ATOM 7283 C CA . THR A 1 881 ? 127.744 38.064 -81.137 1.00 62.41 881 THR A CA 1
ATOM 7284 C C . THR A 1 881 ? 127.336 37.231 -79.913 1.00 62.41 881 THR A C 1
ATOM 7286 O O . THR A 1 881 ? 126.709 36.175 -80.054 1.00 62.41 881 THR A O 1
ATOM 7289 N N . VAL A 1 882 ? 127.688 37.684 -78.706 1.00 68.25 882 VAL A N 1
ATOM 7290 C CA . VAL A 1 882 ? 127.524 36.967 -77.437 1.00 68.25 882 VAL A CA 1
ATOM 7291 C C . VAL A 1 882 ? 127.222 37.965 -76.316 1.00 68.25 882 VAL A C 1
ATOM 7293 O O . VAL A 1 882 ? 127.980 38.912 -76.137 1.00 68.25 882 VAL A O 1
ATOM 7296 N N . ALA A 1 883 ? 126.202 37.693 -75.500 1.00 73.12 883 ALA A N 1
ATOM 7297 C CA . ALA A 1 883 ? 125.905 38.434 -74.270 1.00 73.12 883 ALA A CA 1
ATOM 7298 C C . ALA A 1 883 ? 125.675 37.485 -73.087 1.00 73.12 883 ALA A C 1
ATOM 7300 O O . ALA A 1 883 ? 125.493 36.283 -73.271 1.00 73.12 883 ALA A O 1
ATOM 7301 N N . TYR A 1 884 ? 125.690 38.013 -71.865 1.00 73.06 884 TYR A N 1
ATOM 7302 C CA . TYR A 1 884 ? 125.394 37.258 -70.646 1.00 73.06 884 TYR A CA 1
ATOM 7303 C C . TYR A 1 884 ? 124.228 37.912 -69.908 1.00 73.06 884 TYR A C 1
ATOM 7305 O O . TYR A 1 884 ? 124.187 39.136 -69.799 1.00 73.06 884 TYR A O 1
ATOM 7313 N N . ASP A 1 885 ? 123.284 37.110 -69.414 1.00 71.94 885 ASP A N 1
ATOM 7314 C CA . ASP A 1 885 ? 122.172 37.619 -68.605 1.00 71.94 885 ASP A CA 1
ATOM 7315 C C . ASP A 1 885 ? 122.574 37.888 -67.147 1.00 71.94 885 ASP A C 1
ATOM 7317 O O . ASP A 1 885 ? 123.662 37.520 -66.699 1.00 71.94 885 ASP A O 1
ATOM 7321 N N . ARG A 1 886 ? 121.681 38.530 -66.376 1.00 72.56 886 ARG A N 1
ATOM 7322 C CA . ARG A 1 886 ? 121.907 38.855 -64.952 1.00 72.56 886 ARG A CA 1
ATOM 7323 C C . ARG A 1 886 ? 122.131 37.620 -64.067 1.00 72.56 886 ARG A C 1
ATOM 7325 O O . ARG A 1 886 ? 122.640 37.763 -62.961 1.00 72.56 886 ARG A O 1
ATOM 7332 N N . SER A 1 887 ? 121.763 36.425 -64.539 1.00 71.25 887 SER A N 1
ATOM 7333 C CA . SER A 1 887 ? 122.032 35.144 -63.870 1.00 71.25 887 SER A CA 1
ATOM 7334 C C . SER A 1 887 ? 123.354 34.495 -64.306 1.00 71.25 887 SER A C 1
ATOM 7336 O O . SER A 1 887 ? 123.688 33.407 -63.842 1.00 71.25 887 SER A O 1
ATOM 7338 N N . GLY A 1 888 ? 124.123 35.160 -65.174 1.00 71.31 888 GLY A N 1
ATOM 7339 C CA . GLY A 1 888 ? 125.415 34.706 -65.681 1.00 71.31 888 GLY A CA 1
ATOM 7340 C C . GLY A 1 888 ? 125.325 33.717 -66.845 1.00 71.31 888 GLY A C 1
ATOM 7341 O O . GLY A 1 888 ? 126.357 33.194 -67.270 1.00 71.31 888 GLY A O 1
ATOM 7342 N N . ARG A 1 889 ? 124.129 33.442 -67.388 1.00 75.25 889 ARG A N 1
ATOM 7343 C CA . ARG A 1 889 ? 123.978 32.516 -68.520 1.00 75.25 889 ARG A CA 1
ATOM 7344 C C . ARG A 1 889 ? 124.375 33.197 -69.819 1.00 75.25 889 ARG A C 1
ATOM 7346 O O . ARG A 1 889 ? 124.041 34.355 -70.059 1.00 75.25 889 ARG A O 1
ATOM 7353 N N . ARG A 1 890 ? 125.082 32.455 -70.669 1.00 76.44 890 ARG A N 1
ATOM 7354 C CA . ARG A 1 890 ? 125.605 32.935 -71.950 1.00 76.44 890 ARG A CA 1
ATOM 7355 C C . ARG A 1 890 ? 124.561 32.788 -73.052 1.00 76.44 890 ARG A C 1
ATOM 7357 O O . ARG A 1 890 ? 124.099 31.681 -73.311 1.00 76.44 890 ARG A O 1
ATOM 7364 N N . TRP A 1 891 ? 124.280 33.871 -73.757 1.00 76.31 891 TRP A N 1
ATOM 7365 C CA . TRP A 1 891 ? 123.415 33.951 -74.928 1.00 76.31 891 TRP A CA 1
ATOM 7366 C C . TRP A 1 891 ? 124.247 34.245 -76.179 1.00 76.31 891 TRP A C 1
ATOM 7368 O O . TRP A 1 891 ? 125.216 35.002 -76.126 1.00 76.31 891 TRP A O 1
ATOM 7378 N N . VAL A 1 892 ? 123.908 33.614 -77.301 1.00 70.38 892 VAL A N 1
ATOM 7379 C CA . VAL A 1 892 ? 124.663 33.672 -78.561 1.00 70.38 892 VAL A CA 1
ATOM 7380 C C . VAL A 1 892 ? 123.695 33.894 -79.721 1.00 70.38 892 VAL A C 1
ATOM 7382 O O . VAL A 1 892 ? 122.642 33.253 -79.782 1.00 70.38 892 VAL A O 1
ATOM 7385 N N . LYS A 1 893 ? 124.046 34.783 -80.658 1.00 74.88 893 LYS A N 1
ATOM 7386 C CA . LYS A 1 893 ? 123.290 34.974 -81.906 1.00 74.88 893 LYS A CA 1
ATOM 7387 C C . LYS A 1 893 ? 123.654 33.891 -82.909 1.00 74.88 893 LYS A C 1
ATOM 7389 O O . LYS A 1 893 ? 124.819 33.720 -83.252 1.00 74.88 893 LYS A O 1
ATOM 7394 N N . CYS A 1 894 ? 122.657 33.166 -83.401 1.00 71.06 894 CYS A N 1
ATOM 7395 C CA . CYS A 1 894 ? 122.846 32.202 -84.474 1.00 71.06 894 CYS A CA 1
ATOM 7396 C C . CYS A 1 894 ? 123.159 32.942 -85.780 1.00 71.06 894 CYS A C 1
ATOM 7398 O O . CYS A 1 894 ? 122.322 33.680 -86.286 1.00 71.06 894 CYS A O 1
ATOM 7400 N N . GLU A 1 895 ? 124.319 32.696 -86.377 1.00 69.00 895 GLU A N 1
ATOM 7401 C CA . GLU A 1 895 ? 124.747 33.269 -87.659 1.00 69.00 895 GLU A CA 1
ATOM 7402 C C . GLU A 1 895 ? 123.823 32.864 -88.819 1.00 69.00 895 GLU A C 1
ATOM 7404 O O . GLU A 1 895 ? 123.768 33.557 -89.830 1.00 69.00 895 GLU A O 1
ATOM 7409 N N . ARG A 1 896 ? 123.072 31.756 -88.694 1.00 73.31 896 ARG A N 1
ATOM 7410 C CA . ARG A 1 896 ? 122.200 31.261 -89.773 1.00 73.31 896 ARG A CA 1
ATOM 7411 C C . ARG A 1 896 ? 120.794 31.855 -89.765 1.00 73.31 896 ARG A C 1
ATOM 7413 O O . ARG A 1 896 ? 120.289 32.194 -90.828 1.00 73.31 896 ARG A O 1
ATOM 7420 N N . CYS A 1 897 ? 120.134 31.908 -88.609 1.00 74.31 897 CYS A N 1
ATOM 7421 C CA . CYS A 1 897 ? 118.767 32.443 -88.509 1.00 74.31 897 CYS A CA 1
ATOM 7422 C C . CYS A 1 897 ? 118.695 33.824 -87.859 1.00 74.31 897 CYS A C 1
ATOM 7424 O O . CYS A 1 897 ? 117.622 34.414 -87.827 1.00 74.31 897 CYS A O 1
ATOM 7426 N N . GLY A 1 898 ? 119.797 34.328 -87.308 1.00 71.75 898 GLY A N 1
ATOM 7427 C CA . GLY A 1 898 ? 119.816 35.569 -86.541 1.00 71.75 898 GLY A CA 1
ATOM 7428 C C . GLY A 1 898 ? 119.166 35.472 -85.157 1.00 71.75 898 GLY A C 1
ATOM 7429 O O . GLY A 1 898 ? 119.248 36.442 -84.412 1.00 71.75 898 GLY A O 1
ATOM 7430 N N . GLU A 1 899 ? 118.549 34.342 -84.779 1.00 76.06 899 GLU A N 1
ATOM 7431 C CA . GLU A 1 899 ? 117.925 34.179 -83.459 1.00 76.06 899 GLU A CA 1
ATOM 7432 C C . GLU A 1 899 ? 118.974 34.111 -82.348 1.00 76.06 899 GLU A C 1
ATOM 7434 O O . GLU A 1 899 ? 119.990 33.419 -82.462 1.00 76.06 899 GLU A O 1
ATOM 7439 N N . ILE A 1 900 ? 118.688 34.800 -81.250 1.00 75.25 900 ILE A N 1
ATOM 7440 C CA . ILE A 1 900 ? 119.509 34.825 -80.046 1.00 75.25 900 ILE A CA 1
ATOM 7441 C C . ILE A 1 900 ? 119.020 33.719 -79.117 1.00 75.25 900 ILE A C 1
ATOM 7443 O O . ILE A 1 900 ? 117.861 33.711 -78.713 1.00 75.25 900 ILE A O 1
ATOM 7447 N N . LYS A 1 901 ? 119.891 32.760 -78.805 1.00 73.38 901 LYS A N 1
ATOM 7448 C CA . LYS A 1 901 ? 119.556 31.602 -77.963 1.00 73.38 901 LYS A CA 1
ATOM 7449 C C . LYS A 1 901 ? 120.609 31.394 -76.887 1.00 73.38 901 LYS A C 1
ATOM 7451 O O . LYS A 1 901 ? 121.750 31.833 -77.037 1.00 73.38 901 LYS A O 1
ATOM 7456 N N . LEU A 1 902 ? 120.244 30.709 -75.808 1.00 74.44 902 LEU A N 1
ATOM 7457 C CA . LEU A 1 902 ? 121.207 30.276 -74.798 1.00 74.44 902 LEU A CA 1
ATOM 7458 C C . LEU A 1 902 ? 122.287 29.405 -75.456 1.00 74.44 902 LEU A C 1
ATOM 7460 O O . LEU A 1 902 ? 121.990 28.575 -76.313 1.00 74.44 902 LEU A O 1
ATOM 7464 N N . ALA A 1 903 ? 123.548 29.570 -75.057 1.00 70.38 903 ALA A N 1
ATOM 7465 C CA . ALA A 1 903 ? 124.688 28.854 -75.637 1.00 70.38 903 ALA A CA 1
ATOM 7466 C C . ALA A 1 903 ? 124.528 27.320 -75.565 1.00 70.38 903 ALA A C 1
ATOM 7468 O O . ALA A 1 903 ? 125.044 26.593 -76.412 1.00 70.38 903 ALA A O 1
ATOM 7469 N N . GLU A 1 904 ? 123.786 26.831 -74.572 1.00 72.44 904 GLU A N 1
ATOM 7470 C CA . GLU A 1 904 ? 123.436 25.420 -74.373 1.00 72.44 904 GLU A CA 1
ATOM 7471 C C . GLU A 1 904 ? 122.563 24.856 -75.511 1.00 72.44 904 GLU A C 1
ATOM 7473 O O . GLU A 1 904 ? 122.635 23.668 -75.842 1.00 72.44 904 GLU A O 1
ATOM 7478 N N . GLU A 1 905 ? 121.771 25.719 -76.154 1.00 70.38 905 GLU A N 1
ATOM 7479 C CA . GLU A 1 905 ? 120.913 25.387 -77.293 1.00 70.38 905 GLU A CA 1
ATOM 7480 C C . GLU A 1 905 ? 121.672 25.349 -78.623 1.00 70.38 905 GLU A C 1
ATOM 7482 O O . GLU A 1 905 ? 121.083 25.104 -79.675 1.00 70.38 905 GLU A O 1
ATOM 7487 N N . PHE A 1 906 ? 122.989 25.540 -78.616 1.00 69.62 906 PHE A N 1
ATOM 7488 C CA . PHE A 1 906 ? 123.825 25.321 -79.788 1.00 69.62 906 PHE A CA 1
ATOM 7489 C C . PHE A 1 906 ? 124.419 23.897 -79.787 1.00 69.62 906 PHE A C 1
ATOM 7491 O O . PHE A 1 906 ? 124.648 23.271 -78.747 1.00 69.62 906 PHE A O 1
ATOM 7498 N N . ALA A 1 907 ? 124.580 23.307 -80.975 1.00 60.25 907 ALA A N 1
ATOM 7499 C CA . ALA A 1 907 ? 124.924 21.889 -81.139 1.00 60.25 907 ALA A CA 1
ATOM 7500 C C . ALA A 1 907 ? 126.442 21.666 -81.203 1.00 60.25 907 ALA A C 1
ATOM 7502 O O . ALA A 1 907 ? 127.006 21.754 -82.285 1.00 60.25 907 ALA A O 1
ATOM 7503 N N . TRP A 1 908 ? 127.112 21.334 -80.096 1.00 56.97 908 TRP A N 1
ATOM 7504 C CA . TRP A 1 908 ? 128.536 20.958 -80.121 1.00 56.97 908 TRP A CA 1
ATOM 7505 C C . TRP A 1 908 ? 128.777 19.728 -81.023 1.00 56.97 908 TRP A C 1
ATOM 7507 O O . TRP A 1 908 ? 128.231 18.661 -80.753 1.00 56.97 908 TRP A O 1
ATOM 7517 N N . TYR A 1 909 ? 129.605 19.861 -82.067 1.00 49.69 909 TYR A N 1
ATOM 7518 C CA . TYR A 1 909 ? 130.001 18.766 -82.968 1.00 49.69 909 TYR A CA 1
ATOM 7519 C C . TYR A 1 909 ? 131.535 18.572 -82.959 1.00 49.69 909 TYR A C 1
ATOM 7521 O O . TYR A 1 909 ? 132.255 19.401 -83.501 1.00 49.69 909 TYR A O 1
ATOM 7529 N N . GLY A 1 910 ? 132.008 17.454 -82.381 1.00 41.62 910 GLY A N 1
ATOM 7530 C CA . GLY A 1 910 ? 133.295 16.789 -82.683 1.00 41.62 910 GLY A CA 1
ATOM 7531 C C . GLY A 1 910 ? 134.585 17.229 -81.953 1.00 41.62 910 GLY A C 1
ATOM 7532 O O . GLY A 1 910 ? 135.135 18.275 -82.260 1.00 41.62 910 GLY A O 1
ATOM 7533 N N . GLY A 1 911 ? 135.142 16.339 -81.108 1.00 37.31 911 GLY A N 1
ATOM 7534 C CA . GLY A 1 911 ? 136.582 16.242 -80.764 1.00 37.31 911 GLY A CA 1
ATOM 7535 C C . GLY A 1 911 ? 137.175 17.255 -79.762 1.00 37.31 911 GLY A C 1
ATOM 7536 O O . GLY A 1 911 ? 136.775 18.409 -79.708 1.00 37.31 911 GLY A O 1
ATOM 7537 N N . GLN A 1 912 ? 138.145 16.821 -78.941 1.00 38.22 912 GLN A N 1
ATOM 7538 C CA . GLN A 1 912 ? 138.778 17.629 -77.882 1.00 38.22 912 GLN A CA 1
ATOM 7539 C C . GLN A 1 912 ? 139.389 18.949 -78.404 1.00 38.22 912 GLN A C 1
ATOM 7541 O O . GLN A 1 912 ? 140.332 18.935 -79.188 1.00 38.22 912 GLN A O 1
ATOM 7546 N N . GLY A 1 913 ? 138.923 20.080 -77.858 1.00 50.62 913 GLY A N 1
ATOM 7547 C CA . GLY A 1 913 ? 139.714 21.311 -77.755 1.00 50.62 913 GLY A CA 1
ATOM 7548 C C . GLY A 1 913 ? 139.685 22.304 -78.926 1.00 50.62 913 GLY A C 1
ATOM 7549 O O . GLY A 1 913 ? 140.755 22.679 -79.392 1.00 50.62 913 GLY A O 1
ATOM 7550 N N . LYS A 1 914 ? 138.508 22.816 -79.329 1.00 40.09 914 LYS A N 1
ATOM 7551 C CA . LYS A 1 914 ? 138.169 24.265 -79.444 1.00 40.09 914 LYS A CA 1
ATOM 7552 C C . LYS A 1 914 ? 136.843 24.505 -80.191 1.00 40.09 914 LYS A C 1
ATOM 7554 O O . LYS A 1 914 ? 136.392 23.697 -80.988 1.00 40.09 914 LYS A O 1
ATOM 7559 N N . SER A 1 915 ? 136.232 25.641 -79.854 1.00 45.12 915 SER A N 1
ATOM 7560 C CA . SER A 1 915 ? 134.910 26.166 -80.219 1.00 45.12 915 SER A CA 1
ATOM 7561 C C . SER A 1 915 ? 134.741 26.595 -81.681 1.00 45.12 915 SER A C 1
ATOM 7563 O O . SER A 1 915 ? 135.646 27.211 -82.231 1.00 45.12 915 SER A O 1
ATOM 7565 N N . ASN A 1 916 ? 133.526 26.432 -82.220 1.00 49.31 916 ASN A N 1
ATOM 7566 C CA . ASN A 1 916 ? 132.779 27.499 -82.909 1.00 49.31 916 ASN A CA 1
ATOM 7567 C C . ASN A 1 916 ? 131.326 27.060 -83.145 1.00 49.31 916 ASN A C 1
ATOM 7569 O O . ASN A 1 916 ? 131.051 26.213 -83.989 1.00 49.31 916 ASN A O 1
ATOM 7573 N N . LEU A 1 917 ? 130.386 27.641 -82.395 1.00 57.94 917 LEU A N 1
ATOM 7574 C CA . LEU A 1 917 ? 128.953 27.420 -82.577 1.00 57.94 917 LEU A CA 1
ATOM 7575 C C . LEU A 1 917 ? 128.285 28.688 -83.086 1.00 57.94 917 LEU A C 1
ATOM 7577 O O . LEU A 1 917 ? 127.550 29.355 -82.371 1.00 57.94 917 LEU A O 1
ATOM 7581 N N . GLY A 1 918 ? 128.550 28.982 -84.356 1.00 62.12 918 GLY A N 1
ATOM 7582 C CA . GLY A 1 918 ? 127.828 29.996 -85.116 1.00 62.12 918 GLY A CA 1
ATOM 7583 C C . GLY A 1 918 ? 126.395 29.584 -85.478 1.00 62.12 918 GLY A C 1
ATOM 7584 O O . GLY A 1 918 ? 125.661 30.383 -86.032 1.00 62.12 918 GLY A O 1
ATOM 7585 N N . VAL A 1 919 ? 125.930 28.358 -85.185 1.00 66.94 919 VAL A N 1
ATOM 7586 C CA . VAL A 1 919 ? 124.597 27.879 -85.616 1.00 66.94 919 VAL A CA 1
ATOM 7587 C C . VAL A 1 919 ? 123.874 27.102 -84.506 1.00 66.94 919 VAL A C 1
ATOM 7589 O O . VAL A 1 919 ? 124.418 26.142 -83.961 1.00 66.94 919 VAL A O 1
ATOM 7592 N N . CYS A 1 920 ? 122.640 27.496 -84.166 1.00 70.44 920 CYS A N 1
ATOM 7593 C CA . CYS A 1 920 ? 121.852 26.878 -83.087 1.00 70.44 920 CYS A CA 1
ATOM 7594 C C . CYS A 1 920 ? 121.375 25.451 -83.433 1.00 70.44 920 CYS A C 1
ATOM 7596 O O . CYS A 1 920 ? 121.275 25.107 -84.614 1.00 70.44 920 CYS A O 1
ATOM 7598 N N . ARG A 1 921 ? 121.044 24.616 -82.428 1.00 72.94 921 ARG A N 1
ATOM 7599 C CA . ARG A 1 921 ? 120.596 23.210 -82.606 1.00 72.94 921 ARG A CA 1
ATOM 7600 C C . ARG A 1 921 ? 119.439 23.077 -83.585 1.00 72.94 921 ARG A C 1
ATOM 7602 O O . ARG A 1 921 ? 119.438 22.154 -84.393 1.00 72.94 921 ARG A O 1
ATOM 7609 N N . ASP A 1 922 ? 118.479 23.994 -83.558 1.00 73.19 922 ASP A N 1
ATOM 7610 C CA . ASP A 1 922 ? 117.336 23.933 -84.475 1.00 73.19 922 ASP A CA 1
ATOM 7611 C C . ASP A 1 922 ? 117.766 24.155 -85.929 1.00 73.19 922 ASP A C 1
ATOM 7613 O O . ASP A 1 922 ? 117.339 23.440 -86.836 1.00 73.19 922 ASP A O 1
ATOM 7617 N N . CYS A 1 923 ? 118.679 25.101 -86.159 1.00 70.50 923 CYS A N 1
ATOM 7618 C CA . CYS A 1 923 ? 119.260 25.347 -87.476 1.00 70.50 923 CYS A CA 1
ATOM 7619 C C . CYS A 1 923 ? 120.252 24.260 -87.908 1.00 70.50 923 CYS A C 1
ATOM 7621 O O . CYS A 1 923 ? 120.424 24.054 -89.114 1.00 70.50 923 CYS A O 1
ATOM 7623 N N . SER A 1 924 ? 120.894 23.567 -86.960 1.00 67.06 924 SER A N 1
ATOM 7624 C CA . SER A 1 924 ? 121.736 22.403 -87.246 1.00 67.06 924 SER A CA 1
ATOM 7625 C C . SER A 1 924 ? 120.890 21.180 -87.623 1.00 67.06 924 SER A C 1
ATOM 7627 O O . SER A 1 924 ? 121.316 20.394 -88.461 1.00 67.06 924 SER A O 1
ATOM 7629 N N . ARG A 1 925 ? 119.683 21.027 -87.053 1.00 67.25 925 ARG A N 1
ATOM 7630 C CA . ARG A 1 925 ? 118.743 19.934 -87.366 1.00 67.25 925 ARG A CA 1
ATOM 7631 C C . ARG A 1 925 ? 117.981 20.133 -88.685 1.00 67.25 925 ARG A C 1
ATOM 7633 O O . ARG A 1 925 ? 117.669 19.145 -89.332 1.00 67.25 925 ARG A O 1
ATOM 7640 N N . LYS A 1 926 ? 117.750 21.374 -89.144 1.00 61.00 926 LYS A N 1
ATOM 7641 C CA . LYS A 1 926 ? 117.086 21.704 -90.436 1.00 61.00 926 LYS A CA 1
ATOM 7642 C C . LYS A 1 926 ? 117.991 21.588 -91.687 1.00 61.00 926 LYS A C 1
ATOM 7644 O O . LYS A 1 926 ? 117.762 22.254 -92.694 1.00 61.00 926 LYS A O 1
ATOM 7649 N N . LYS A 1 927 ? 119.064 20.794 -91.624 1.00 47.25 927 LYS A N 1
ATOM 7650 C CA . LYS A 1 927 ? 119.803 20.288 -92.797 1.00 47.25 927 LYS A CA 1
ATOM 7651 C C . LYS A 1 927 ? 119.730 18.753 -92.799 1.00 47.25 927 LYS A C 1
ATOM 7653 O O . LYS A 1 927 ? 120.743 18.068 -92.744 1.00 47.25 927 LYS A O 1
ATOM 7658 N N . HIS A 1 928 ? 118.496 18.256 -92.806 1.00 34.91 928 HIS A N 1
ATOM 7659 C CA . HIS A 1 928 ? 117.999 17.417 -93.890 1.00 34.91 928 HIS A CA 1
ATOM 7660 C C . HIS A 1 928 ? 116.773 18.102 -94.484 1.00 34.91 928 HIS A C 1
ATOM 7662 O O . HIS A 1 928 ? 115.976 18.634 -93.675 1.00 34.91 928 HIS A O 1
#

Solvent-accessible surface area (backbone atoms only — not comparable to full-atom values): 50647 Å² total; per-residue (Å²): 136,42,34,56,45,91,80,90,78,92,54,52,46,84,93,67,68,55,101,90,64,76,34,21,35,76,79,71,64,47,62,40,43,83,44,89,60,98,48,92,81,45,38,62,40,70,54,91,92,69,86,65,85,46,59,76,68,72,43,60,99,76,65,76,66,78,47,71,69,34,51,60,60,48,67,63,50,54,74,83,22,38,61,37,74,47,66,61,90,92,48,63,53,66,35,48,26,26,36,32,55,35,36,38,40,59,34,65,67,86,56,57,48,68,61,51,50,52,54,50,52,53,40,49,75,74,16,35,36,41,37,37,42,33,48,44,32,68,48,39,75,70,65,39,36,50,72,50,80,54,92,80,29,27,46,34,40,25,66,80,54,57,69,36,53,64,72,50,62,70,87,72,62,72,59,45,49,31,41,33,39,61,58,97,94,44,69,39,33,30,43,58,72,48,59,44,101,72,32,49,39,34,27,36,22,43,62,70,33,49,71,69,55,52,37,45,71,69,49,39,51,96,73,43,59,56,64,54,63,50,77,51,72,47,92,48,67,69,57,52,52,51,27,62,75,69,72,58,84,70,54,76,50,51,47,30,60,39,51,59,67,72,45,34,32,39,38,44,39,45,75,52,45,48,67,68,60,43,53,45,51,20,55,48,42,38,38,70,74,70,63,43,63,43,66,28,32,35,38,35,24,88,40,67,67,56,15,49,51,51,36,47,56,34,16,76,73,74,35,57,73,58,32,70,46,32,46,56,34,24,60,59,58,53,19,40,50,52,43,52,52,51,26,61,76,70,73,43,87,74,59,47,65,59,84,44,69,74,58,52,44,52,53,44,35,52,44,45,29,73,77,67,76,46,85,62,41,69,45,53,32,52,49,53,52,37,52,51,45,27,42,62,30,51,63,58,53,73,69,62,41,52,64,46,26,81,83,40,73,62,42,52,62,43,46,52,53,48,53,50,50,29,60,77,68,46,38,35,49,75,64,47,30,44,56,50,24,46,53,43,46,73,75,33,64,69,61,36,49,56,52,33,76,45,33,43,37,40,36,33,45,59,46,14,57,35,22,45,50,54,51,53,44,49,53,61,48,34,62,97,32,20,30,41,37,30,28,35,62,66,63,31,64,40,32,78,66,17,25,34,35,63,60,64,75,41,34,73,74,78,40,74,82,39,36,44,42,61,32,36,52,16,67,51,24,17,32,55,57,36,52,54,41,49,64,59,52,67,73,52,75,98,68,81,92,77,70,65,41,43,69,66,36,81,58,56,73,74,42,76,46,80,21,76,34,73,68,50,45,50,54,52,48,51,52,49,67,72,70,56,90,48,36,36,30,46,31,24,75,49,64,64,67,48,56,61,52,52,52,52,30,59,76,69,73,51,76,44,25,37,65,65,61,95,61,57,63,71,47,31,66,69,48,40,53,32,52,62,45,49,75,72,50,74,50,83,35,55,32,47,64,48,48,53,52,28,42,48,71,76,41,69,94,58,74,77,90,74,44,72,64,55,53,55,53,39,61,57,18,72,79,32,87,19,30,48,59,33,53,55,49,50,52,53,53,52,49,42,53,72,73,29,41,85,49,96,51,95,52,35,36,36,43,39,36,37,80,77,42,64,96,54,72,36,47,27,32,34,49,48,72,48,19,61,57,52,40,51,53,68,71,60,54,82,67,48,46,40,98,92,32,73,72,24,55,58,44,47,47,20,41,52,39,48,50,58,68,25,20,26,52,34,45,36,43,49,46,34,74,83,45,65,26,69,68,56,29,68,77,34,59,68,56,39,54,52,51,54,52,50,51,52,50,51,54,51,52,51,49,52,48,54,50,50,51,51,53,50,54,49,50,54,51,52,50,48,50,51,49,55,52,50,54,48,49,54,53,50,53,49,51,51,51,56,49,53,50,49,51,49,51,51,53,51,50,52,50,52,50,53,50,52,52,51,52,52,54,51,52,50,51,55,52,56,52,53,55,52,51,55,57,50,53,60,57,32,72,73,84,32,68,59,41,65,49,100,87,69,51,49,32,32,44,16,74,78,81,63,52,74,39,52,53,84,54,31,59,90,80,82,78,94,87,80,88,85,73,52,43,33,34,71,67,60,60,66,75,112